Protein AF-0000000076225046 (afdb_homodimer)

InterPro domains:
  IPR000569 HECT domain [PF00632] (206-424)
  IPR035983 HECT, E3 ligase catalytic domain [SSF56204] (133-424)

Nearest PDB structures (foldseek):
  8jrn-assembly1_A  TM=5.772E-01  e=6.537E-12  Homo sapiens
  8r1g-assembly1_D  TM=5.216E-01  e=3.283E-12  Homo sapiens
  4be8-assembly1_A  TM=4.438E-01  e=8.549E-10  Homo sapiens
  8jrr-assembly1_C  TM=5.096E-01  e=3.306E-08  Homo sapiens
  6zsa-assembly1_7  TM=4.806E-01  e=1.725E-01  Homo sapiens

Foldseek 3Di:
DVVLLVLLVVADADDPPAAWAKEWEAEPPPGIDIGIHHQFQFCLNVLSNVLSVDPNSFFWFKAFQLRWTRALGHGDHHHYIYIGGHPGGRDNHDPDATFRGDRHDDPDLLVVLQVVLVVLLQVQLVQQAVVHEAEEEDALVPLQVRLLVVLVDPPPLRHHYFYAYDPFDDGDPLRSLLSLVSNLVVVQVQFAFAQATFHDPPDDLSSLLSVLSSQLSSCSNPLAHSLRHQLQQLLCLLPVDDDLVSLLVSLLRRDPPVLSVVLSCQLVVNDDDQVSLCVVLVVLPQRDGDHNVCSSVSSSSSSCRPRHVPRPSSSNSSNVNNDCSSNPHDSSSSVSSSVQQQDDLVQQLVQEDEPDDDPLSVVVNVLVSVLSVVDDSVLNQLVLCQQAVGSGDHPPHHQYEAEDADDDFDWHHDNVNRYIYTYRDDDDSVVVNVVVSVVSVPVVPSRDHDD/DVVLLVLLVVADADDPPAAWAKEWEAEPPPGIDIGIHHFFQFCLSVLSNVLSVDPNSFFWFKAFQLRWTRALGHGDHHHYIYIGGHPGGRDNPDPDAGARGDRHDDPDLLVVLAVVLVVLLQVQLVQQAVVHEAEEEDALVPLQVRLLVVLVDPPPLRHHYFYAYDPFADGDPLRSLLSLVSNLVVVQVQFAFAQATFHDPPDDLSSLLSVLSSQLSSCSNPLAHSLRHQLQQLLCLLPVDDDLVSLLVSLLRRDPPVLSVVLSCQLVVNDDDQVSLCVVLVVLPQRDGDHNVCSSVSSSSSSCRPRHVPRPSSSNSSNVNNDCSSNPHDSSSSVSSSVQQQDDLVQQLVQEDEPDDDPLSVVVNVLVSVLSVVDDSVLNQLVLCQQAVGSGDHPPHHQYEAEDADDDFDWHHDNVNRYIYTYRDDDDSVVVNVVVSVVSVPVVPSRDHDD

Sequence (902 aa):
MQARQLKADAILEPSLEEDHIVIKIRHPSVGTKSRLFFNNSRMADVYHWVGSMSMDPEFFQIVDYDCKVHFPDSIATSGVYNVKPIEEAMNLSESGEVGFGEFLPAGNKVVCSKEELESLRKTERERLIDNGTNFEFVSRENIYNDMLKLYRKRGITTKNVVIEFNDESGEGDGVSRDVFAAFFAELYTKMDGDNEKIPTIDMDETDLEVIGKVITHAYLLHGLYPFKIAHCAMKFELFGNLDDEDLVRSFLNYLPANERKTINDFADGKVDSVQSIINILSEARCFQKPTSENIFRLCREAANRLLIKQPFFAFKTMVESMGLFWKKLTPEMFDNCLLSTKPCAKTIIKTLDPNEHCALDGKITTHLHRFIESVSEDELALFVRFTTGTSSLVEGEKLKVNFVEATYFAPKSSTCFKILTLPRMVMSFMRFRQEFLSVLNNKLSWRLHDDMQARQLKADAILEPSLEEDHIVIKIRHPSVGTKSRLFFNNSRMADVYHWVGSMSMDPEFFQIVDYDCKVHFPDSIATSGVYNVKPIEEAMNLSESGEVGFGEFLPAGNKVVCSKEELESLRKTERERLIDNGTNFEFVSRENIYNDMLKLYRKRGITTKNVVIEFNDESGEGDGVSRDVFAAFFAELYTKMDGDNEKIPTIDMDETDLEVIGKVITHAYLLHGLYPFKIAHCAMKFELFGNLDDEDLVRSFLNYLPANERKTINDFADGKVDSVQSIINILSEARCFQKPTSENIFRLCREAANRLLIKQPFFAFKTMVESMGLFWKKLTPEMFDNCLLSTKPCAKTIIKTLDPNEHCALDGKITTHLHRFIESVSEDELALFVRFTTGTSSLVEGEKLKVNFVEATYFAPKSSTCFKILTLPRMVMSFMRFRQEFLSVLNNKLSWRLHDD

pLDDT: mean 81.64, std 16.55, range [25.3, 98.0]

Radius of gyration: 30.05 Å; Cα contacts (8 Å, |Δi|>4): 1515; chains: 2; bounding box: 68×93×84 Å

Organism: NCBI:txid252671

Structure (mmCIF, N/CA/C/O backbone):
data_AF-0000000076225046-model_v1
#
loop_
_entity.id
_entity.type
_entity.pdbx_description
1 polymer 'HECT domain-containing protein'
#
loop_
_atom_site.group_PDB
_atom_site.id
_atom_site.type_symbol
_atom_site.label_atom_id
_atom_site.label_alt_id
_atom_site.label_comp_id
_atom_site.label_asym_id
_atom_site.label_entity_id
_atom_site.label_seq_id
_atom_site.pdbx_PDB_ins_code
_atom_site.Cartn_x
_atom_site.Cartn_y
_atom_site.Cartn_z
_atom_site.occupancy
_atom_site.B_iso_or_equiv
_atom_site.auth_seq_id
_atom_site.auth_comp_id
_atom_site.auth_asym_id
_atom_site.auth_atom_id
_atom_site.pdbx_PDB_model_num
ATOM 1 N N . MET A 1 1 ? 15 -30.125 36.375 1 39.84 1 MET A N 1
ATOM 2 C CA . MET A 1 1 ? 15.148 -31.078 35.281 1 39.84 1 MET A CA 1
ATOM 3 C C . MET A 1 1 ? 14.453 -32.406 35.625 1 39.84 1 MET A C 1
ATOM 5 O O . MET A 1 1 ? 13.766 -32.969 34.781 1 39.84 1 MET A O 1
ATOM 9 N N . GLN A 1 2 ? 14.609 -32.656 36.844 1 47.62 2 GLN A N 1
ATOM 10 C CA . GLN A 1 2 ? 14.156 -33.969 37.25 1 47.62 2 GLN A CA 1
ATOM 11 C C . GLN A 1 2 ? 12.633 -34.062 37.281 1 47.62 2 GLN A C 1
ATOM 13 O O . GLN A 1 2 ? 12.062 -35.094 36.906 1 47.62 2 GLN A O 1
ATOM 18 N N . ALA A 1 3 ? 12.031 -32.938 37.656 1 47.69 3 ALA A N 1
ATOM 19 C CA . ALA A 1 3 ? 10.586 -33.031 37.812 1 47.69 3 ALA A CA 1
ATOM 20 C C . ALA A 1 3 ? 9.891 -33.188 36.469 1 47.69 3 ALA A C 1
ATOM 22 O O . ALA A 1 3 ? 8.938 -33.969 36.312 1 47.69 3 ALA A O 1
ATOM 23 N N . ARG A 1 4 ? 10.32 -32.562 35.5 1 54.62 4 ARG A N 1
ATOM 24 C CA . ARG A 1 4 ? 9.68 -32.719 34.188 1 54.62 4 ARG A CA 1
ATOM 25 C C . ARG A 1 4 ? 10.008 -34.062 33.562 1 54.62 4 ARG A C 1
ATOM 27 O O . ARG A 1 4 ? 9.18 -34.625 32.844 1 54.62 4 ARG A O 1
ATOM 34 N N . GLN A 1 5 ? 11.141 -34.469 33.875 1 53.38 5 GLN A N 1
ATOM 35 C CA . GLN A 1 5 ? 11.484 -35.812 33.375 1 53.38 5 GLN A CA 1
ATOM 36 C C . GLN A 1 5 ? 10.57 -36.875 34 1 53.38 5 GLN A C 1
ATOM 38 O O . GLN A 1 5 ? 10.133 -37.781 33.281 1 53.38 5 GLN A O 1
ATOM 43 N N . LEU A 1 6 ? 10.359 -36.812 35.281 1 52.31 6 LEU A N 1
ATOM 44 C CA . LEU A 1 6 ? 9.484 -37.781 35.938 1 52.31 6 LEU A CA 1
ATOM 45 C C . LEU A 1 6 ? 8.07 -37.688 35.375 1 52.31 6 LEU A C 1
ATOM 47 O O . LEU A 1 6 ? 7.426 -38.719 35.156 1 52.31 6 LEU A O 1
ATOM 51 N N . LYS A 1 7 ? 7.652 -36.531 35.062 1 59.12 7 LYS A N 1
ATOM 52 C CA . LYS A 1 7 ? 6.301 -36.375 34.562 1 59.12 7 LYS A CA 1
ATOM 53 C C . LYS A 1 7 ? 6.215 -36.812 33.094 1 59.12 7 LYS A C 1
ATOM 55 O O . LYS A 1 7 ? 5.195 -37.375 32.656 1 59.12 7 LYS A O 1
ATOM 60 N N . ALA A 1 8 ? 7.219 -36.531 32.406 1 57.78 8 ALA A N 1
ATOM 61 C CA . ALA A 1 8 ? 7.273 -37 31.031 1 57.78 8 ALA A CA 1
ATOM 62 C C . ALA A 1 8 ? 7.25 -38.531 30.969 1 57.78 8 ALA A C 1
ATOM 64 O O . ALA A 1 8 ? 6.609 -39.094 30.094 1 57.78 8 ALA A O 1
ATOM 65 N N . ASP A 1 9 ? 7.973 -39.125 31.875 1 57 9 ASP A N 1
ATOM 66 C CA . ASP A 1 9 ? 8.039 -40.562 31.922 1 57 9 ASP A CA 1
ATOM 67 C C . ASP A 1 9 ? 6.691 -41.156 32.344 1 57 9 ASP A C 1
ATOM 69 O O . ASP A 1 9 ? 6.387 -42.312 32 1 57 9 ASP A O 1
ATOM 73 N N . ALA A 1 10 ? 5.938 -40.406 33 1 57.56 10 ALA A N 1
ATOM 74 C CA . ALA A 1 10 ? 4.641 -40.875 33.469 1 57.56 10 ALA A CA 1
ATOM 75 C C . ALA A 1 10 ? 3.592 -40.812 32.375 1 57.56 10 ALA A C 1
ATOM 77 O O . ALA A 1 10 ? 2.496 -41.344 32.5 1 57.56 10 ALA A O 1
ATOM 78 N N . ILE A 1 11 ? 3.896 -40.125 31.328 1 60.47 11 ILE A N 1
ATOM 79 C CA . ILE A 1 11 ? 2.93 -40 30.25 1 60.47 11 ILE A CA 1
ATOM 80 C C . ILE A 1 11 ? 2.906 -41.312 29.422 1 60.47 11 ILE A C 1
ATOM 82 O O . ILE A 1 11 ? 3.914 -41.656 28.812 1 60.47 11 ILE A O 1
ATOM 86 N N . LEU A 1 12 ? 1.863 -42 29.547 1 62.5 12 LEU A N 1
ATOM 87 C CA . LEU A 1 12 ? 1.665 -43.25 28.812 1 62.5 12 LEU A CA 1
ATOM 88 C C . LEU A 1 12 ? 1.521 -42.969 27.312 1 62.5 12 LEU A C 1
ATOM 90 O O . LEU A 1 12 ? 0.855 -42 26.922 1 62.5 12 LEU A O 1
ATOM 94 N N . GLU A 1 13 ? 2.275 -43.688 26.484 1 70.75 13 GLU A N 1
ATOM 95 C CA . GLU A 1 13 ? 2.143 -43.625 25.031 1 70.75 13 GLU A CA 1
ATOM 96 C C . GLU A 1 13 ? 1.103 -44.625 24.531 1 70.75 13 GLU A C 1
ATOM 98 O O . GLU A 1 13 ? 1.114 -45.781 24.922 1 70.75 13 GLU A O 1
ATOM 103 N N . PRO A 1 14 ? 0.119 -44.062 23.75 1 69.75 14 PRO A N 1
ATOM 104 C CA . PRO A 1 14 ? -0.86 -45 23.219 1 69.75 14 PRO A CA 1
ATOM 105 C C . PRO A 1 14 ? -0.243 -46 22.234 1 69.75 14 PRO A C 1
ATOM 107 O O . PRO A 1 14 ? 0.786 -45.688 21.609 1 69.75 14 PRO A O 1
ATOM 110 N N . SER A 1 15 ? -0.897 -47.25 22.297 1 63.72 15 SER A N 1
ATOM 111 C CA . SER A 1 15 ? -0.539 -48.219 21.25 1 63.72 15 SER A CA 1
ATOM 112 C C . SER A 1 15 ? -1.011 -47.719 19.875 1 63.72 15 SER A C 1
ATOM 114 O O . SER A 1 15 ? -1.911 -46.906 19.781 1 63.72 15 SER A O 1
ATOM 116 N N . LEU A 1 16 ? -0.322 -48.125 18.766 1 65 16 LEU A N 1
ATOM 117 C CA . LEU A 1 16 ? -0.64 -47.75 17.406 1 65 16 LEU A CA 1
ATOM 118 C C . LEU A 1 16 ? -2.098 -48.062 17.078 1 65 16 LEU A C 1
ATOM 120 O O . LEU A 1 16 ? -2.688 -47.406 16.188 1 65 16 LEU A O 1
ATOM 124 N N . GLU A 1 17 ? -2.701 -48.969 17.781 1 67.44 17 GLU A N 1
ATOM 125 C CA . GLU A 1 17 ? -4.078 -49.406 17.562 1 67.44 17 GLU A CA 1
ATOM 126 C C . GLU A 1 17 ? -5.059 -48.531 18.328 1 67.44 17 GLU A C 1
ATOM 128 O O . GLU A 1 17 ? -6.258 -48.531 18.031 1 67.44 17 GLU A O 1
ATOM 133 N N . GLU A 1 18 ? -4.586 -47.75 19.266 1 67.06 18 GLU A N 1
ATOM 134 C CA . GLU A 1 18 ? -5.445 -46.906 20.078 1 67.06 18 GLU A CA 1
ATOM 135 C C . GLU A 1 18 ? -5.586 -45.531 19.453 1 67.06 18 GLU A C 1
ATOM 137 O O . GLU A 1 18 ? -4.703 -45.062 18.719 1 67.06 18 GLU A O 1
ATOM 142 N N . ASP A 1 19 ? -6.719 -44.812 19.781 1 74.38 19 ASP A N 1
ATOM 143 C CA . ASP A 1 19 ? -6.891 -43.438 19.328 1 74.38 19 ASP A CA 1
ATOM 144 C C . ASP A 1 19 ? -5.781 -42.562 19.859 1 74.38 19 ASP A C 1
ATOM 146 O O . ASP A 1 19 ? -5.602 -42.438 21.078 1 74.38 19 ASP A O 1
ATOM 150 N N . HIS A 1 20 ? -4.914 -42.094 18.938 1 76.44 20 HIS A N 1
ATOM 151 C CA . HIS A 1 20 ? -3.775 -41.281 19.359 1 76.44 20 HIS A CA 1
ATOM 152 C C . HIS A 1 20 ? -3.561 -40.094 18.438 1 76.44 20 HIS A C 1
ATOM 154 O O . HIS A 1 20 ? -4.133 -40.062 17.344 1 76.44 20 HIS A O 1
ATOM 160 N N . ILE A 1 21 ? -2.898 -39.156 19.047 1 79.12 21 ILE A N 1
ATOM 161 C CA . ILE A 1 21 ? -2.4 -38.031 18.266 1 79.12 21 ILE A CA 1
ATOM 162 C C . ILE A 1 21 ? -0.875 -38.062 18.203 1 79.12 21 ILE A C 1
ATOM 164 O O . ILE A 1 21 ? -0.229 -38.625 19.094 1 79.12 21 ILE A O 1
ATOM 168 N N . VAL A 1 22 ? -0.428 -37.531 17.078 1 79.94 22 VAL A N 1
ATOM 169 C CA . VAL A 1 22 ? 1.019 -37.469 16.906 1 79.94 22 VAL A CA 1
ATOM 170 C C . VAL A 1 22 ? 1.486 -36.031 17.016 1 79.94 22 VAL A C 1
ATOM 172 O O . VAL A 1 22 ? 1.029 -35.156 16.266 1 79.94 22 VAL A O 1
ATOM 175 N N . ILE A 1 23 ? 2.361 -35.812 18.016 1 80 23 ILE A N 1
ATOM 176 C CA . ILE A 1 23 ? 2.939 -34.5 18.203 1 80 23 ILE A CA 1
ATOM 177 C C . ILE A 1 23 ? 4.414 -34.5 17.797 1 80 23 ILE A C 1
ATOM 179 O O . ILE A 1 23 ? 5.18 -35.344 18.281 1 80 23 ILE A O 1
ATOM 183 N N . LYS A 1 24 ? 4.66 -33.656 16.906 1 78.88 24 LYS A N 1
ATOM 184 C CA . LYS A 1 24 ? 6.047 -33.438 16.516 1 78.88 24 LYS A CA 1
ATOM 185 C C . LYS A 1 24 ? 6.559 -32.094 17 1 78.88 24 LYS A C 1
ATOM 187 O O . LYS A 1 24 ? 5.891 -31.062 16.844 1 78.88 24 LYS A O 1
ATOM 192 N N . ILE A 1 25 ? 7.707 -32.156 17.656 1 77.94 25 ILE A N 1
ATOM 193 C CA . ILE A 1 25 ? 8.281 -30.953 18.219 1 77.94 25 ILE A CA 1
ATOM 194 C C . ILE A 1 25 ? 9.625 -30.656 17.547 1 77.94 25 ILE A C 1
ATOM 196 O O . ILE A 1 25 ? 10.477 -31.547 17.438 1 77.94 25 ILE A O 1
ATOM 200 N N . ARG A 1 26 ? 9.695 -29.453 17.188 1 75.25 26 ARG A N 1
ATOM 201 C CA . ARG A 1 26 ? 10.984 -28.922 16.734 1 75.25 26 ARG A CA 1
ATOM 202 C C . ARG A 1 26 ? 11.703 -28.203 17.875 1 75.25 26 ARG A C 1
ATOM 204 O O . ARG A 1 26 ? 11.312 -27.094 18.25 1 75.25 26 ARG A O 1
ATOM 211 N N . HIS A 1 27 ? 12.758 -28.859 18.328 1 68.75 27 HIS A N 1
ATOM 212 C CA . HIS A 1 27 ? 13.555 -28.344 19.438 1 68.75 27 HIS A CA 1
ATOM 213 C C . HIS A 1 27 ? 14.875 -27.766 18.938 1 68.75 27 HIS A C 1
ATOM 215 O O . HIS A 1 27 ? 15.57 -28.391 18.125 1 68.75 27 HIS A O 1
ATOM 221 N N . PRO A 1 28 ? 15.234 -26.641 19.484 1 66.5 28 PRO A N 1
ATOM 222 C CA . PRO A 1 28 ? 16.453 -25.984 19 1 66.5 28 PRO A CA 1
ATOM 223 C C . PRO A 1 28 ? 17.719 -26.828 19.266 1 66.5 28 PRO A C 1
ATOM 225 O O . PRO A 1 28 ? 18.656 -26.781 18.469 1 66.5 28 PRO A O 1
ATOM 228 N N . SER A 1 29 ? 17.797 -27.594 20.266 1 62.88 29 SER A N 1
ATOM 229 C CA . SER A 1 29 ? 19.016 -28.297 20.641 1 62.88 29 SER A CA 1
ATOM 230 C C . SER A 1 29 ? 18.922 -29.781 20.328 1 62.88 29 SER A C 1
ATOM 232 O O . SER A 1 29 ? 19.938 -30.438 20.078 1 62.88 29 SER A O 1
ATOM 234 N N . VAL A 1 30 ? 17.656 -30.359 20.328 1 64.31 30 VAL A N 1
ATOM 235 C CA . VAL A 1 30 ? 17.562 -31.812 20.281 1 64.31 30 VAL A CA 1
ATOM 236 C C . VAL A 1 30 ? 17.031 -32.25 18.906 1 64.31 30 VAL A C 1
ATOM 238 O O . VAL A 1 30 ? 17.047 -33.438 18.578 1 64.31 30 VAL A O 1
ATOM 241 N N . GLY A 1 31 ? 16.672 -31.266 18.047 1 62.38 31 GLY A N 1
ATOM 242 C CA . GLY A 1 31 ? 16.109 -31.609 16.75 1 62.38 31 GLY A CA 1
ATOM 243 C C . GLY A 1 31 ? 14.633 -31.938 16.797 1 62.38 31 GLY A C 1
ATOM 244 O O . GLY A 1 31 ? 13.961 -31.594 17.781 1 62.38 31 GLY A O 1
ATOM 245 N N . THR A 1 32 ? 14.125 -32.5 15.703 1 70.38 32 THR A N 1
ATOM 246 C CA . THR A 1 32 ? 12.703 -32.844 15.664 1 70.38 32 THR A CA 1
ATOM 247 C C . THR A 1 32 ? 12.461 -34.188 16.328 1 70.38 32 THR A C 1
ATOM 249 O O . THR A 1 32 ? 13.094 -35.188 15.961 1 70.38 32 THR A O 1
ATOM 252 N N . LYS A 1 33 ? 11.602 -34.188 17.266 1 75.5 33 LYS A N 1
ATOM 253 C CA . LYS A 1 33 ? 11.188 -35.406 17.953 1 75.5 33 LYS A CA 1
ATOM 254 C C . LYS A 1 33 ? 9.68 -35.594 17.859 1 75.5 33 LYS A C 1
ATOM 256 O O . LYS A 1 33 ? 8.914 -34.625 17.812 1 75.5 33 LYS A O 1
ATOM 261 N N . SER A 1 34 ? 9.352 -36.844 17.594 1 78.5 34 SER A N 1
ATOM 262 C CA . SER A 1 34 ? 7.93 -37.188 17.578 1 78.5 34 SER A CA 1
ATOM 263 C C . SER A 1 34 ? 7.57 -38.156 18.688 1 78.5 34 SER A C 1
ATOM 265 O O . SER A 1 34 ? 8.383 -38.969 19.078 1 78.5 34 SER A O 1
ATOM 267 N N . ARG A 1 35 ? 6.355 -37.875 19.172 1 81.19 35 ARG A N 1
ATOM 268 C CA . ARG A 1 35 ? 5.816 -38.719 20.219 1 81.19 35 ARG A CA 1
ATOM 269 C C . ARG A 1 35 ? 4.305 -38.875 20.078 1 81.19 35 ARG A C 1
ATOM 271 O O . ARG A 1 35 ? 3.621 -37.969 19.625 1 81.19 35 ARG A O 1
ATOM 278 N N . LEU A 1 36 ? 3.873 -40.062 20.344 1 78.44 36 LEU A N 1
ATOM 279 C CA . LEU A 1 36 ? 2.438 -40.344 20.344 1 78.44 36 LEU A CA 1
ATOM 280 C C . LEU A 1 36 ? 1.822 -39.938 21.688 1 78.44 36 LEU A C 1
ATOM 282 O O . LEU A 1 36 ? 2.432 -40.125 22.734 1 78.44 36 LEU A O 1
ATOM 286 N N . PHE A 1 37 ? 0.669 -39.281 21.578 1 80.44 37 PHE A N 1
ATOM 287 C CA . PHE A 1 37 ? -0.139 -38.969 22.75 1 80.44 37 PHE A CA 1
ATOM 288 C C . PHE A 1 37 ? -1.563 -39.469 22.578 1 80.44 37 PHE A C 1
ATOM 290 O O . PHE A 1 37 ? -2.027 -39.688 21.453 1 80.44 37 PHE A O 1
ATOM 297 N N . PHE A 1 38 ? -2.23 -39.844 23.734 1 72.81 38 PHE A N 1
ATOM 298 C CA . PHE A 1 38 ? -3.633 -40.25 23.672 1 72.81 38 PHE A CA 1
ATOM 299 C C . PHE A 1 38 ? -4.492 -39.125 23.109 1 72.81 38 PHE A C 1
ATOM 301 O O . PHE A 1 38 ? -4.176 -37.938 23.297 1 72.81 38 PHE A O 1
ATOM 308 N N . ASN A 1 39 ? -5.566 -39.625 22.578 1 73.31 39 ASN A N 1
ATOM 309 C CA . ASN A 1 39 ? -6.59 -38.688 22.156 1 73.31 39 ASN A CA 1
ATOM 310 C C . ASN A 1 39 ? -7.145 -37.906 23.344 1 73.31 39 ASN A C 1
ATOM 312 O O . ASN A 1 39 ? -7.305 -38.438 24.422 1 73.31 39 ASN A O 1
ATOM 316 N N . ASN A 1 40 ? -6.977 -36.469 23.438 1 70.19 40 ASN A N 1
ATOM 317 C CA . ASN A 1 40 ? -7.469 -35.531 24.469 1 70.19 40 ASN A CA 1
ATOM 318 C C . ASN A 1 40 ? -6.383 -35.188 25.469 1 70.19 40 ASN A C 1
ATOM 320 O O . ASN A 1 40 ? -6.68 -34.75 26.578 1 70.19 40 ASN A O 1
ATOM 324 N N . SER A 1 41 ? -5.215 -35.625 25.125 1 75.25 41 SER A N 1
ATOM 325 C CA . SER A 1 41 ? -4.125 -35.188 26 1 75.25 41 SER A CA 1
ATOM 326 C C . SER A 1 41 ? -4.023 -33.656 26.047 1 75.25 41 SER A C 1
ATOM 328 O O . SER A 1 41 ? -4.375 -33 25.078 1 75.25 41 SER A O 1
ATOM 330 N N . ARG A 1 42 ? -3.656 -33.312 27.109 1 75.56 42 ARG A N 1
ATOM 331 C CA . ARG A 1 42 ? -3.455 -31.875 27.266 1 75.56 42 ARG A CA 1
ATOM 332 C C . ARG A 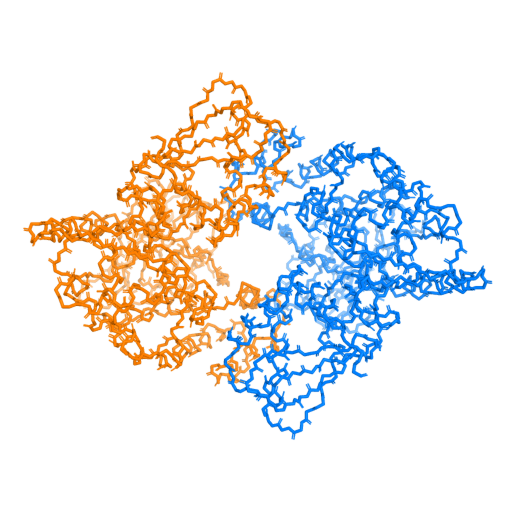1 42 ? -2.059 -31.469 26.797 1 75.56 42 ARG A C 1
ATOM 334 O O . ARG A 1 42 ? -1.133 -32.281 26.812 1 75.56 42 ARG A O 1
ATOM 341 N N . MET A 1 43 ? -1.914 -30.203 26.5 1 77 43 MET A N 1
ATOM 342 C CA . MET A 1 43 ? -0.614 -29.688 26.094 1 77 43 MET A CA 1
ATOM 343 C C . MET A 1 43 ? 0.357 -29.672 27.281 1 77 43 MET A C 1
ATOM 345 O O . MET A 1 43 ? 1.574 -29.688 27.078 1 77 43 MET A O 1
ATOM 349 N N . ALA A 1 44 ? -0.192 -29.734 28.359 1 75.06 44 ALA A N 1
ATOM 350 C CA . ALA A 1 44 ? 0.668 -29.875 29.547 1 75.06 44 ALA A CA 1
ATOM 351 C C . ALA A 1 44 ? 1.547 -31.109 29.438 1 75.06 44 ALA A C 1
ATOM 353 O O . ALA A 1 44 ? 2.725 -31.078 29.797 1 75.06 44 ALA A O 1
ATOM 354 N N . ASP A 1 45 ? 1.013 -32.188 28.906 1 73.69 45 ASP A N 1
ATOM 355 C CA . ASP A 1 45 ? 1.781 -33.406 28.734 1 73.69 45 ASP A CA 1
ATOM 356 C C . ASP A 1 45 ? 2.889 -33.219 27.703 1 73.69 45 ASP A C 1
ATOM 358 O O . ASP A 1 45 ? 3.994 -33.75 27.875 1 73.69 45 ASP A O 1
ATOM 362 N N . VAL A 1 46 ? 2.586 -32.375 26.75 1 80.44 46 VAL A N 1
ATOM 363 C CA . VAL A 1 46 ? 3.574 -32.094 25.719 1 80.44 46 VAL A CA 1
ATOM 364 C C . VAL A 1 46 ? 4.684 -31.219 26.266 1 80.44 46 VAL A C 1
ATOM 366 O O . VAL A 1 46 ? 5.867 -31.453 26.016 1 80.44 46 VAL A O 1
ATOM 369 N N . TYR A 1 47 ? 4.301 -30.344 27 1 78.31 47 TYR A N 1
ATOM 370 C CA . TYR A 1 47 ? 5.293 -29.5 27.656 1 78.31 47 TYR A CA 1
ATOM 371 C C . TYR A 1 47 ? 6.215 -30.328 28.547 1 78.31 47 TYR A C 1
ATOM 373 O O . TYR A 1 47 ? 7.43 -30.109 28.578 1 78.31 47 TYR A O 1
ATOM 381 N N . HIS A 1 48 ? 5.613 -31.266 29.25 1 73.44 48 HIS A N 1
ATOM 382 C CA . HIS A 1 48 ? 6.426 -32.125 30.109 1 73.44 48 HIS A CA 1
ATOM 383 C C . HIS A 1 48 ? 7.391 -32.969 29.281 1 73.44 48 HIS A C 1
ATOM 385 O O . HIS A 1 48 ? 8.562 -33.125 29.641 1 73.44 48 HIS A O 1
ATOM 391 N N . TRP A 1 49 ? 6.855 -33.344 28.125 1 77.56 49 TRP A N 1
ATOM 392 C CA . TRP A 1 49 ? 7.695 -34.156 27.219 1 77.56 49 TRP A CA 1
ATOM 393 C C . TRP A 1 49 ? 8.844 -33.312 26.672 1 77.56 49 TRP A C 1
ATOM 395 O O . TRP A 1 49 ? 10.008 -33.688 26.75 1 77.56 49 TRP A O 1
ATOM 405 N N . VAL A 1 50 ? 8.523 -32.188 26.297 1 79.81 50 VAL A N 1
ATOM 406 C CA . VAL A 1 50 ? 9.531 -31.312 25.703 1 79.81 50 VAL A CA 1
ATOM 407 C C . VAL A 1 50 ? 10.508 -30.828 26.766 1 79.81 50 VAL A C 1
ATOM 409 O O . VAL A 1 50 ? 11.719 -30.781 26.547 1 79.81 50 VAL A O 1
ATOM 412 N N . GLY A 1 51 ? 9.977 -30.531 27.766 1 74.94 51 GLY A N 1
ATOM 413 C CA . GLY A 1 51 ? 10.82 -30.109 28.875 1 74.94 51 GLY A CA 1
ATOM 414 C C . GLY A 1 51 ? 11.805 -31.188 29.312 1 74.94 51 GLY A C 1
ATOM 415 O O . GLY A 1 51 ? 12.914 -30.859 29.75 1 74.94 51 GLY A O 1
ATOM 416 N N . SER A 1 52 ? 11.406 -32.375 29.219 1 71.69 52 SER A N 1
ATOM 417 C CA . SER A 1 52 ? 12.266 -33.469 29.641 1 71.69 52 SER A CA 1
ATOM 418 C C . SER A 1 52 ? 13.477 -33.625 28.719 1 71.69 52 SER A C 1
ATOM 420 O O . SER A 1 52 ? 14.492 -34.219 29.094 1 71.69 52 SER A O 1
ATOM 422 N N . MET A 1 53 ? 13.305 -33 27.5 1 68.31 53 MET A N 1
ATOM 423 C CA . MET A 1 53 ? 14.391 -33.094 26.531 1 68.31 53 MET A CA 1
ATOM 424 C C . MET A 1 53 ? 15.227 -31.812 26.5 1 68.31 53 MET A C 1
ATOM 426 O O . MET A 1 53 ? 16.266 -31.766 25.828 1 68.31 53 MET A O 1
ATOM 430 N N . SER A 1 54 ? 14.742 -30.812 27.109 1 66.19 54 SER A N 1
ATOM 431 C CA . SER A 1 54 ? 15.352 -29.484 27.031 1 66.19 54 SER A CA 1
ATOM 432 C C . SER A 1 54 ? 16.312 -29.234 28.188 1 66.19 54 SER A C 1
ATOM 434 O O . SER A 1 54 ? 16.125 -29.766 29.281 1 66.19 54 SER A O 1
ATOM 436 N N . MET A 1 55 ? 17.391 -28.562 27.922 1 65.5 55 MET A N 1
ATOM 437 C CA . MET A 1 55 ? 18.344 -28.172 28.953 1 65.5 55 MET A CA 1
ATOM 438 C C . MET A 1 55 ? 17.703 -27.203 29.938 1 65.5 55 MET A C 1
ATOM 440 O O . MET A 1 55 ? 18.062 -27.172 31.125 1 65.5 55 MET A O 1
ATOM 444 N N . ASP A 1 56 ? 16.797 -26.422 29.562 1 63.69 56 ASP A N 1
ATOM 445 C CA . ASP A 1 56 ? 16 -25.516 30.391 1 63.69 56 ASP A CA 1
ATOM 446 C C . ASP A 1 56 ? 14.523 -25.922 30.375 1 63.69 56 ASP A C 1
ATOM 448 O O . ASP A 1 56 ? 13.734 -25.359 29.625 1 63.69 56 ASP A O 1
ATOM 452 N N . PRO A 1 57 ? 14.148 -26.859 31.188 1 64.88 57 PRO A N 1
ATOM 453 C CA . PRO A 1 57 ? 12.883 -27.594 31.078 1 64.88 57 PRO A CA 1
ATOM 454 C C . PRO A 1 57 ? 11.664 -26.688 31.281 1 64.88 57 PRO A C 1
ATOM 456 O O . PRO A 1 57 ? 10.555 -27.047 30.891 1 64.88 57 PRO A O 1
ATOM 459 N N . GLU A 1 58 ? 11.852 -25.609 31.922 1 66 58 GLU A N 1
ATOM 460 C CA . GLU A 1 58 ? 10.688 -24.797 32.281 1 66 58 GLU A CA 1
ATOM 461 C C . GLU A 1 58 ? 10.648 -23.516 31.453 1 66 58 GLU A C 1
ATOM 463 O O . GLU A 1 58 ? 9.633 -22.812 31.438 1 66 58 GLU A O 1
ATOM 468 N N . PHE A 1 59 ? 11.555 -23.25 30.781 1 66.12 59 PHE A N 1
ATOM 469 C CA . PHE A 1 59 ? 11.688 -21.938 30.172 1 66.12 59 PHE A CA 1
ATOM 470 C C . PHE A 1 59 ? 11.523 -22.016 28.656 1 66.12 59 PHE A C 1
ATOM 472 O O . PHE A 1 59 ? 12.422 -21.641 27.906 1 66.12 59 PHE A O 1
ATOM 479 N N . PHE A 1 60 ? 10.406 -22.594 28.312 1 72.94 60 PHE A N 1
ATOM 480 C CA . PHE A 1 60 ? 10.07 -22.672 26.891 1 72.94 60 PHE A CA 1
ATOM 481 C C . PHE A 1 60 ? 8.562 -22.625 26.688 1 72.94 60 PHE A C 1
ATOM 483 O O . PHE A 1 60 ? 7.797 -22.828 27.625 1 72.94 60 PHE A O 1
ATOM 490 N N . GLN A 1 61 ? 8.148 -22.219 25.562 1 72.62 61 GLN A N 1
ATOM 491 C CA . GLN A 1 61 ? 6.758 -22.328 25.141 1 72.62 61 GLN A CA 1
ATOM 492 C C . GLN A 1 61 ? 6.645 -23.125 23.844 1 72.62 61 GLN A C 1
ATOM 494 O O . GLN A 1 61 ? 7.617 -23.25 23.094 1 72.62 61 GLN A O 1
ATOM 499 N N . ILE A 1 62 ? 5.586 -23.828 23.844 1 72.88 62 ILE A N 1
ATOM 500 C CA . ILE A 1 62 ? 5.309 -24.625 22.656 1 72.88 62 ILE A CA 1
ATOM 501 C C . ILE A 1 62 ? 4.383 -23.844 21.719 1 72.88 62 ILE A C 1
ATOM 503 O O . ILE A 1 62 ? 3.311 -23.391 22.125 1 72.88 62 ILE A O 1
ATOM 507 N N . VAL A 1 63 ? 4.855 -23.641 20.672 1 72.44 63 VAL A N 1
ATOM 508 C CA . VAL A 1 63 ? 4.09 -22.859 19.719 1 72.44 63 VAL A CA 1
ATOM 509 C C . VAL A 1 63 ? 3.875 -23.672 18.438 1 72.44 63 VAL A C 1
ATOM 511 O O . VAL A 1 63 ? 4.66 -24.578 18.125 1 72.44 63 VAL A O 1
ATOM 514 N N . ASP A 1 64 ? 2.783 -23.531 17.922 1 64.25 64 ASP A N 1
ATOM 515 C CA . ASP A 1 64 ? 2.574 -24.234 16.672 1 64.25 64 ASP A CA 1
ATOM 516 C C . ASP A 1 64 ? 3.152 -23.453 15.492 1 64.25 64 ASP A C 1
ATOM 518 O O . ASP A 1 64 ? 3.824 -22.438 15.695 1 64.25 64 ASP A O 1
ATOM 522 N N . TYR A 1 65 ? 2.938 -23.922 14.32 1 53.81 65 TYR A N 1
ATOM 523 C CA . TYR A 1 65 ? 3.518 -23.359 13.102 1 53.81 65 TYR A CA 1
ATOM 524 C C . TYR A 1 65 ? 3.131 -21.906 12.938 1 53.81 65 TYR A C 1
ATOM 526 O O . TYR A 1 65 ? 3.9 -21.109 12.383 1 53.81 65 TYR A O 1
ATOM 534 N N . ASP A 1 66 ? 2.078 -21.516 13.523 1 49.22 66 ASP A N 1
ATOM 535 C CA . ASP A 1 66 ? 1.525 -20.156 13.43 1 49.22 66 ASP A CA 1
ATOM 536 C C . ASP A 1 66 ? 1.986 -19.297 14.602 1 49.22 66 ASP A C 1
ATOM 538 O O . ASP A 1 66 ? 1.396 -18.25 14.883 1 49.22 66 ASP A O 1
ATOM 542 N N . CYS A 1 67 ? 2.936 -19.828 15.336 1 53.41 67 CYS A N 1
ATOM 543 C CA . CYS A 1 67 ? 3.543 -19.234 16.516 1 53.41 67 CYS A CA 1
ATOM 544 C C . CYS A 1 67 ? 2.5 -19.016 17.609 1 53.41 67 CYS A C 1
ATOM 546 O O . CYS A 1 67 ? 2.652 -18.125 18.453 1 53.41 67 CYS A O 1
ATOM 548 N N . LYS A 1 68 ? 1.398 -19.609 17.344 1 62.91 68 LYS A N 1
ATOM 549 C CA . LYS A 1 68 ? 0.476 -19.656 18.469 1 62.91 68 LYS A CA 1
ATOM 550 C C . LYS A 1 68 ? 1.061 -20.453 19.641 1 62.91 68 LYS A C 1
ATOM 552 O O . LYS A 1 68 ? 1.523 -21.578 19.453 1 62.91 68 LYS A O 1
ATOM 557 N N . VAL A 1 69 ? 0.93 -19.812 20.781 1 64.38 69 VAL A N 1
ATOM 558 C CA . VAL A 1 69 ? 1.386 -20.516 21.984 1 64.38 69 VAL A CA 1
ATOM 559 C C . VAL A 1 69 ? 0.334 -21.531 22.422 1 64.38 69 VAL A C 1
ATOM 561 O O . VAL A 1 69 ? -0.851 -21.203 22.516 1 64.38 69 VAL A O 1
ATOM 564 N N . HIS A 1 70 ? 0.72 -22.734 22.438 1 71.06 70 HIS A N 1
ATOM 565 C CA . HIS A 1 70 ? -0.129 -23.766 23.031 1 71.06 70 HIS A CA 1
ATOM 566 C C . HIS A 1 70 ? 0.091 -23.859 24.531 1 71.06 70 HIS A C 1
ATOM 568 O O . HIS A 1 70 ? 1.148 -24.312 24.984 1 71.06 70 HIS A O 1
ATOM 574 N N . PHE A 1 71 ? -1.014 -23.5 25.141 1 69.12 71 PHE A N 1
ATOM 575 C CA . PHE A 1 71 ? -0.907 -23.484 26.594 1 69.12 71 PHE A CA 1
ATOM 576 C C . PHE A 1 71 ? -1.127 -24.891 27.156 1 69.12 71 PHE A C 1
ATOM 578 O O . PHE A 1 71 ? -1.837 -25.703 26.562 1 69.12 71 PHE A O 1
ATOM 585 N N . PRO A 1 72 ? -0.599 -25.078 28.281 1 69.81 72 PRO A N 1
ATOM 586 C CA . PRO A 1 72 ? -0.613 -26.406 28.891 1 69.81 72 PRO A CA 1
ATOM 587 C C . PRO A 1 72 ? -2.023 -26.969 29.062 1 69.81 72 PRO A C 1
ATOM 589 O O . PRO A 1 72 ? -2.225 -28.188 28.984 1 69.81 72 PRO A O 1
ATOM 592 N N . ASP A 1 73 ? -3.084 -26.094 29.141 1 66.44 73 ASP A N 1
ATOM 593 C CA . ASP A 1 73 ? -4.426 -26.578 29.438 1 66.44 73 ASP A CA 1
ATOM 594 C C . ASP A 1 73 ? -5.188 -26.891 28.156 1 66.44 73 ASP A C 1
ATOM 596 O O . ASP A 1 73 ? -6.277 -27.469 28.188 1 66.44 73 ASP A O 1
ATOM 600 N N . SER A 1 74 ? -4.617 -26.547 27.094 1 70 74 SER A N 1
ATOM 601 C CA . SER A 1 74 ? -5.281 -26.828 25.828 1 70 74 SER A CA 1
ATOM 602 C C . SER A 1 74 ? -5.121 -28.297 25.438 1 70 74 SER A C 1
ATOM 604 O O . SER A 1 74 ? -4.223 -28.984 25.938 1 70 74 SER A O 1
ATOM 606 N N . ILE A 1 75 ? -6.141 -28.734 24.688 1 73.5 75 ILE A N 1
ATOM 607 C CA . ILE A 1 75 ? -6.062 -30.109 24.203 1 73.5 75 ILE A CA 1
ATOM 608 C C . ILE A 1 75 ? -4.996 -30.203 23.125 1 73.5 75 ILE A C 1
ATOM 610 O O . ILE A 1 75 ? -4.926 -29.359 22.219 1 73.5 75 ILE A O 1
ATOM 614 N N . ALA A 1 76 ? -4.168 -31.141 23.312 1 75.62 76 ALA A N 1
ATOM 615 C CA . ALA A 1 76 ? -3.117 -31.391 22.328 1 75.62 76 ALA A CA 1
ATOM 616 C C . ALA A 1 76 ? -3.689 -31.984 21.047 1 75.62 76 ALA A C 1
ATOM 618 O O . ALA A 1 76 ? -4.586 -32.844 21.094 1 75.62 76 ALA A O 1
ATOM 619 N N . THR A 1 77 ? -3.367 -31.453 19.969 1 77.25 77 THR A N 1
ATOM 620 C CA . THR A 1 77 ? -3.773 -31.984 18.672 1 77.25 77 THR A CA 1
ATOM 621 C C . THR A 1 77 ? -2.557 -32.375 17.859 1 77.25 77 THR A C 1
ATOM 623 O O . THR A 1 77 ? -1.465 -31.844 18.047 1 77.25 77 THR A O 1
ATOM 626 N N . SER A 1 78 ? -2.906 -33.312 16.969 1 75.94 78 SER A N 1
ATOM 627 C CA . SER A 1 78 ? -1.813 -33.781 16.109 1 75.94 78 SER A CA 1
ATOM 628 C C . SER A 1 78 ? -1.269 -32.625 15.258 1 75.94 78 SER A C 1
ATOM 630 O O . SER A 1 78 ? -2.035 -31.844 14.727 1 75.94 78 SER A O 1
ATOM 632 N N . GLY A 1 79 ? 0.13 -32.469 15.453 1 73.88 79 GLY A N 1
ATOM 633 C CA . GLY A 1 79 ? 0.761 -31.453 14.656 1 73.88 79 GLY A CA 1
ATOM 634 C C . GLY A 1 79 ? 2.229 -31.25 14.984 1 73.88 79 GLY A C 1
ATOM 635 O O . GLY A 1 79 ? 2.801 -32 15.773 1 73.88 79 GLY A O 1
ATOM 636 N N . VAL A 1 80 ? 2.787 -30.406 14.289 1 73.5 80 VAL A N 1
ATOM 637 C CA . VAL A 1 80 ? 4.18 -30.031 14.531 1 73.5 80 VAL A CA 1
ATOM 638 C C . VAL A 1 80 ? 4.246 -28.734 15.312 1 73.5 80 VAL A C 1
ATOM 640 O O . VAL A 1 80 ? 3.633 -27.734 14.922 1 73.5 80 VAL A O 1
ATOM 643 N N . TYR A 1 81 ? 4.945 -28.828 16.438 1 74.62 81 TYR A N 1
ATOM 644 C CA . TYR A 1 81 ? 5.102 -27.672 17.328 1 74.62 81 TYR A CA 1
ATOM 645 C C . TYR A 1 81 ? 6.566 -27.281 17.453 1 74.62 81 TYR A C 1
ATOM 647 O O . TYR A 1 81 ? 7.461 -28.125 17.297 1 74.62 81 TYR A O 1
ATOM 655 N N . ASN A 1 82 ? 6.754 -26.016 17.672 1 72.81 82 ASN A N 1
ATOM 656 C CA . ASN A 1 82 ? 8.094 -25.484 17.906 1 72.81 82 ASN A CA 1
ATOM 657 C C . ASN A 1 82 ? 8.289 -25.062 19.359 1 72.81 82 ASN A C 1
ATOM 659 O O . ASN A 1 82 ? 7.355 -24.562 19.984 1 72.81 82 ASN A O 1
ATOM 663 N N . VAL A 1 83 ? 9.555 -25.344 19.781 1 74 83 VAL A N 1
ATOM 664 C CA . VAL A 1 83 ? 9.93 -24.938 21.141 1 74 83 VAL A CA 1
ATOM 665 C C . VAL A 1 83 ? 10.648 -23.594 21.094 1 74 83 VAL A C 1
ATOM 667 O O . VAL A 1 83 ? 11.656 -23.453 20.391 1 74 83 VAL A O 1
ATOM 670 N N . LYS A 1 84 ? 10.055 -22.672 21.734 1 71.69 84 LYS A N 1
ATOM 671 C CA . LYS A 1 84 ? 10.641 -21.344 21.812 1 71.69 84 LYS A CA 1
ATOM 672 C C . LYS A 1 84 ? 11.086 -21.016 23.234 1 71.69 84 LYS A C 1
ATOM 674 O O . LYS A 1 84 ? 10.281 -21.062 24.172 1 71.69 84 LYS A O 1
ATOM 679 N N . PRO A 1 85 ? 12.438 -20.703 23.391 1 67.44 85 PRO A N 1
ATOM 680 C CA . PRO A 1 85 ? 12.898 -20.328 24.734 1 67.44 85 PRO A CA 1
ATOM 681 C C . PRO A 1 85 ? 12.281 -19.016 25.219 1 67.44 85 PRO A C 1
ATOM 683 O O . PRO A 1 85 ? 12.086 -18.094 24.422 1 67.44 85 PRO A O 1
ATOM 686 N N . ILE A 1 86 ? 11.711 -19.141 26.422 1 66.25 86 ILE A N 1
ATOM 687 C CA . ILE A 1 86 ? 11.188 -17.938 27.062 1 66.25 86 ILE A CA 1
ATOM 688 C C . ILE A 1 86 ? 11.945 -17.656 28.344 1 66.25 86 ILE A C 1
ATOM 690 O O . ILE A 1 86 ? 12.586 -18.562 28.906 1 66.25 86 ILE A O 1
ATOM 694 N N . GLU A 1 87 ? 12.023 -16.484 28.719 1 55.59 87 GLU A N 1
ATOM 695 C CA . GLU A 1 87 ? 12.773 -16.125 29.922 1 55.59 87 GLU A CA 1
ATOM 696 C C . GLU A 1 87 ? 11.992 -16.484 31.188 1 55.59 87 GLU A C 1
ATOM 698 O O . GLU A 1 87 ? 12.578 -16.75 32.219 1 55.59 87 GLU A O 1
ATOM 703 N N . GLU A 1 88 ? 10.523 -16.531 31.062 1 54.06 88 GLU A N 1
ATOM 704 C CA . GLU A 1 88 ? 9.711 -16.922 32.219 1 54.06 88 GLU A CA 1
ATOM 705 C C . GLU A 1 88 ? 9.086 -18.297 32 1 54.06 88 GLU A C 1
ATOM 707 O O . GLU A 1 88 ? 8.695 -18.641 30.891 1 54.06 88 GLU A O 1
ATOM 712 N N . ALA A 1 89 ? 8.977 -19.125 33.031 1 51.91 89 ALA A N 1
ATOM 713 C CA . ALA A 1 89 ? 8.445 -20.484 33 1 51.91 89 ALA A CA 1
ATOM 714 C C . ALA A 1 89 ? 6.984 -20.5 32.594 1 51.91 89 ALA A C 1
ATOM 716 O O . ALA A 1 89 ? 6.191 -19.672 33.031 1 51.91 89 ALA A O 1
ATOM 717 N N . MET A 1 90 ? 6.598 -21.109 31.328 1 49.34 90 MET A N 1
ATOM 718 C CA . MET A 1 90 ? 5.203 -21.312 30.938 1 49.34 90 MET A CA 1
ATOM 719 C C . MET A 1 90 ? 4.41 -21.969 32.062 1 49.34 90 MET A C 1
ATOM 721 O O . MET A 1 90 ? 4.816 -23 32.594 1 49.34 90 MET A O 1
ATOM 725 N N . ASN A 1 91 ? 3.387 -21.281 32.5 1 44.81 91 ASN A N 1
ATOM 726 C CA . ASN A 1 91 ? 2.514 -21.906 33.5 1 44.81 91 ASN A CA 1
ATOM 727 C C . ASN A 1 91 ? 1.589 -22.938 32.844 1 44.81 91 ASN A C 1
ATOM 729 O O . ASN A 1 91 ? 0.824 -22.609 31.938 1 44.81 91 ASN A O 1
ATOM 733 N N . LEU A 1 92 ? 1.845 -24.25 32.812 1 43.75 92 LEU A N 1
ATOM 734 C CA . LEU A 1 92 ? 1.093 -25.359 32.219 1 43.75 92 LEU A CA 1
ATOM 735 C C . LEU A 1 92 ? -0.368 -25.312 32.656 1 43.75 92 LEU A C 1
ATOM 737 O O . LEU A 1 92 ? -1.191 -26.078 32.188 1 43.75 92 LEU A O 1
ATOM 741 N N . SER A 1 93 ? -0.86 -24.656 33.469 1 34.44 93 SER A N 1
ATOM 742 C CA . SER A 1 93 ? -2.262 -24.672 33.875 1 34.44 93 SER A CA 1
ATOM 743 C C . SER A 1 93 ? -3.074 -23.656 33.094 1 34.44 93 SER A C 1
ATOM 745 O O . SER A 1 93 ? -4.305 -23.672 33.125 1 34.44 93 SER A O 1
ATOM 747 N N . GLU A 1 94 ? -2.59 -22.406 32.625 1 30.3 94 GLU A N 1
ATOM 748 C CA . GLU A 1 94 ? -3.508 -21.312 32.344 1 30.3 94 GLU A CA 1
ATOM 749 C C . GLU A 1 94 ? -3.814 -21.234 30.844 1 30.3 94 GLU A C 1
ATOM 751 O O . GLU A 1 94 ? -2.945 -21.516 30.016 1 30.3 94 GLU A O 1
ATOM 756 N N . SER A 1 95 ? -5.105 -21.25 30.25 1 28.52 95 SER A N 1
ATOM 757 C CA . SER A 1 95 ? -5.848 -21.219 29 1 28.52 95 SER A CA 1
ATOM 758 C C . SER A 1 95 ? -5.496 -19.969 28.188 1 28.52 95 SER A C 1
ATOM 760 O O . SER A 1 95 ? -5.871 -18.859 28.547 1 28.52 95 SER A O 1
ATOM 762 N N . GLY A 1 96 ? -4.355 -19.734 27.812 1 26.3 96 GLY A N 1
ATOM 763 C CA . GLY A 1 96 ? -4.07 -18.453 27.188 1 26.3 96 GLY A CA 1
ATOM 764 C C . GLY A 1 96 ? -4.637 -18.344 25.781 1 26.3 96 GLY A C 1
ATOM 765 O O . GLY A 1 96 ? -4.809 -19.359 25.094 1 26.3 96 GLY A O 1
ATOM 766 N N . GLU A 1 97 ? -5.383 -17.312 25.344 1 25.77 97 GLU A N 1
ATOM 767 C CA . GLU A 1 97 ? -6.102 -16.891 24.141 1 25.77 97 GLU A CA 1
ATOM 768 C C . GLU A 1 97 ? -5.156 -16.75 22.953 1 25.77 97 GLU A C 1
ATOM 770 O O . GLU A 1 97 ? -4.043 -16.234 23.094 1 25.77 97 GLU A O 1
ATOM 775 N N . VAL A 1 98 ? -5.246 -17.562 21.891 1 26.94 98 VAL A N 1
ATOM 776 C CA . VAL A 1 98 ? -4.531 -17.828 20.641 1 26.94 98 VAL A CA 1
ATOM 777 C C . VAL A 1 98 ? -4.613 -16.594 19.734 1 26.94 98 VAL A C 1
ATOM 779 O O . VAL A 1 98 ? -5.703 -16.172 19.344 1 26.94 98 VAL A O 1
ATOM 782 N N . GLY A 1 99 ? -3.73 -15.688 19.75 1 26.19 99 GLY A N 1
ATOM 783 C CA . GLY A 1 99 ? -3.68 -14.688 18.688 1 26.19 99 GLY A CA 1
ATOM 784 C C . GLY A 1 99 ? -3.301 -15.266 17.344 1 26.19 99 GLY A C 1
ATOM 785 O O . GLY A 1 99 ? -2.756 -16.359 17.25 1 26.19 99 GLY A O 1
ATOM 786 N N . PHE A 1 100 ? -3.852 -14.797 16.172 1 25.61 100 PHE A N 1
ATOM 787 C CA . PHE A 1 100 ? -3.676 -15.195 14.781 1 25.61 100 PHE A CA 1
ATOM 788 C C . PHE A 1 100 ? -2.211 -15.094 14.375 1 25.61 100 PHE A C 1
ATOM 790 O O . PHE A 1 100 ? -1.67 -13.992 14.25 1 25.61 100 PHE A O 1
ATOM 797 N N . GLY A 1 101 ? -1.301 -15.812 14.727 1 26.44 101 GLY A N 1
ATOM 798 C CA . GLY A 1 101 ? 0.119 -15.781 14.414 1 26.44 101 GLY A CA 1
ATOM 799 C C . GLY A 1 101 ? 0.404 -15.875 12.922 1 26.44 101 GLY A C 1
ATOM 800 O O . GLY A 1 101 ? -0.463 -16.281 12.141 1 26.44 101 GLY A O 1
ATOM 801 N N . GLU A 1 102 ? 1.406 -15.195 12.484 1 27.73 102 GLU A N 1
ATOM 802 C CA . GLU A 1 102 ? 1.937 -15.227 11.125 1 27.73 102 GLU A CA 1
ATOM 803 C C . GLU A 1 102 ? 2.232 -16.656 10.68 1 27.73 102 GLU A C 1
ATOM 805 O O . GLU A 1 102 ? 2.799 -17.453 11.438 1 27.73 102 GLU A O 1
ATOM 810 N N . PHE A 1 103 ? 1.602 -17.094 9.836 1 26.55 103 PHE A N 1
ATOM 811 C CA . PHE A 1 103 ? 1.67 -18.422 9.219 1 26.55 103 PHE A CA 1
ATOM 812 C C . PHE A 1 103 ? 3.09 -18.734 8.758 1 26.55 103 PHE A C 1
ATOM 814 O O . PHE A 1 103 ? 3.658 -18 7.941 1 26.55 103 PHE A O 1
ATOM 821 N N . LEU A 1 104 ? 3.965 -19.188 9.633 1 27.83 104 LEU A N 1
ATOM 822 C CA . LEU A 1 104 ? 5.258 -19.625 9.109 1 27.83 104 LEU A CA 1
ATOM 823 C C . LEU A 1 104 ? 5.102 -20.859 8.242 1 27.83 104 LEU A C 1
ATOM 825 O O . LEU A 1 104 ? 4.379 -21.797 8.609 1 27.83 104 LEU A O 1
ATOM 829 N N . PRO A 1 105 ? 5.656 -20.906 7.082 1 28.28 105 PRO A N 1
ATOM 830 C CA . PRO A 1 105 ? 5.648 -22.062 6.18 1 28.28 105 PRO A CA 1
ATOM 831 C C . PRO A 1 105 ? 6.293 -23.312 6.797 1 28.28 105 PRO A C 1
ATOM 833 O O . PRO A 1 105 ? 7.188 -23.188 7.641 1 28.28 105 PRO A O 1
ATOM 836 N N . ALA A 1 106 ? 5.711 -24.453 6.836 1 29.75 106 ALA A N 1
ATOM 837 C CA . ALA A 1 106 ? 6.102 -25.781 7.309 1 29.75 106 ALA A CA 1
ATOM 838 C C . ALA A 1 106 ? 7.438 -26.203 6.699 1 29.75 106 ALA A C 1
ATOM 840 O O . ALA A 1 106 ? 7.578 -26.266 5.477 1 29.75 106 ALA A O 1
ATOM 841 N N . GLY A 1 107 ? 8.531 -26.25 7.285 1 29.94 107 GLY A N 1
ATOM 842 C CA . GLY A 1 107 ? 9.875 -26.5 6.793 1 29.94 107 GLY A CA 1
ATOM 843 C C . GLY A 1 107 ? 10.062 -27.891 6.219 1 29.94 107 GLY A C 1
ATOM 844 O O . GLY A 1 107 ? 10.633 -28.047 5.141 1 29.94 107 GLY A O 1
ATOM 845 N N . ASN A 1 108 ? 10.039 -29.047 7.09 1 32.94 108 ASN A N 1
ATOM 846 C CA . ASN A 1 108 ? 10.789 -30.234 6.699 1 32.94 108 ASN A CA 1
ATOM 847 C C . ASN A 1 108 ? 10.117 -30.969 5.543 1 32.94 108 ASN A C 1
ATOM 849 O O . ASN A 1 108 ? 10.789 -31.594 4.719 1 32.94 108 ASN A O 1
ATOM 853 N N . LYS A 1 109 ? 8.867 -31.422 5.598 1 39.34 109 LYS A N 1
ATOM 854 C CA . LYS A 1 109 ? 8.156 -32.125 4.539 1 39.34 109 LYS A CA 1
ATOM 855 C C . LYS A 1 109 ? 8.109 -31.297 3.258 1 39.34 109 LYS A C 1
ATOM 857 O O . LYS A 1 109 ? 7.82 -31.828 2.184 1 39.34 109 LYS A O 1
ATOM 862 N N . VAL A 1 110 ? 8.625 -30.156 3.383 1 46.38 110 VAL A N 1
ATOM 863 C CA . VAL A 1 110 ? 8.578 -29.141 2.344 1 46.38 110 VAL A CA 1
ATOM 864 C C . VAL A 1 110 ? 9.758 -29.312 1.388 1 46.38 110 VAL A C 1
ATOM 866 O O . VAL A 1 110 ? 9.609 -29.141 0.175 1 46.38 110 VAL A O 1
ATOM 869 N N . VAL A 1 111 ? 10.852 -30.125 2.064 1 45.97 111 VAL A N 1
ATOM 870 C CA . VAL A 1 111 ? 12.047 -30.203 1.22 1 45.97 111 VAL A CA 1
ATOM 871 C C . VAL A 1 111 ? 11.875 -31.297 0.177 1 45.97 111 VAL A C 1
ATOM 873 O O . VAL A 1 111 ? 12.133 -31.078 -1.01 1 45.97 111 VAL A O 1
ATOM 876 N N . CYS A 1 112 ? 11.508 -32.656 0.596 1 47.31 112 CYS A N 1
ATOM 877 C CA . CYS A 1 112 ? 11.375 -33.781 -0.347 1 47.31 112 CYS A CA 1
ATOM 878 C C . CYS A 1 112 ? 10.359 -33.438 -1.433 1 47.31 112 CYS A C 1
ATOM 880 O O . CYS A 1 112 ? 10.594 -33.688 -2.613 1 47.31 112 CYS A O 1
ATOM 882 N N . SER A 1 113 ? 9.516 -32.75 -0.91 1 69.56 113 SER A N 1
ATOM 883 C CA . SER A 1 113 ? 8.422 -32.438 -1.824 1 69.56 113 SER A CA 1
ATOM 884 C C . SER A 1 113 ? 8.836 -31.391 -2.844 1 69.56 113 SER A C 1
ATOM 886 O O . SER A 1 113 ? 8.422 -31.438 -4.004 1 69.56 113 SER A O 1
ATOM 888 N N . LYS A 1 114 ? 9.898 -30.828 -2.436 1 77.44 114 LYS A N 1
ATOM 889 C CA . LYS A 1 114 ? 10.375 -29.797 -3.35 1 77.44 114 LYS A CA 1
ATOM 890 C C . LYS A 1 114 ? 11.258 -30.391 -4.445 1 77.44 114 LYS A C 1
ATOM 892 O O . LYS A 1 114 ? 11.109 -30.062 -5.621 1 77.44 114 LYS A O 1
ATOM 897 N N . GLU A 1 115 ? 12.141 -31.312 -4.031 1 78.12 115 GLU A N 1
ATOM 898 C CA . GLU A 1 115 ? 13.047 -31.953 -4.984 1 78.12 115 GLU A CA 1
ATOM 899 C C . GLU A 1 115 ? 12.281 -32.844 -5.957 1 78.12 115 GLU A C 1
ATOM 901 O O . GLU A 1 115 ? 12.586 -32.875 -7.152 1 78.12 115 GLU A O 1
ATOM 906 N N . GLU A 1 116 ? 11.383 -33.5 -5.367 1 84.25 116 GLU A N 1
ATOM 907 C CA . GLU A 1 116 ? 10.562 -34.375 -6.211 1 84.25 116 GLU A CA 1
ATOM 908 C C . GLU A 1 116 ? 9.766 -33.562 -7.227 1 84.25 116 GLU A C 1
ATOM 910 O O . GLU A 1 116 ? 9.648 -33.938 -8.391 1 84.25 116 GLU A O 1
ATOM 915 N N . LEU A 1 117 ? 9.219 -32.469 -6.777 1 88.75 117 LEU A N 1
ATOM 916 C CA . LEU A 1 117 ? 8.461 -31.609 -7.656 1 88.75 117 LEU A CA 1
ATOM 917 C C . LEU A 1 117 ? 9.336 -31.078 -8.789 1 88.75 117 LEU A C 1
ATOM 919 O O . LEU A 1 117 ? 8.922 -31.078 -9.953 1 88.75 117 LEU A O 1
ATOM 923 N N . GLU A 1 118 ? 10.508 -30.75 -8.43 1 86.25 118 GLU A N 1
ATOM 924 C CA . GLU A 1 118 ? 11.43 -30.219 -9.438 1 86.25 118 GLU A CA 1
ATOM 925 C C . GLU A 1 118 ? 11.844 -31.297 -10.43 1 86.25 118 GLU A C 1
ATOM 927 O O . GLU A 1 118 ? 12.008 -31.031 -11.625 1 86.25 118 GLU A O 1
ATOM 932 N N . SER A 1 119 ? 12.047 -32.469 -9.922 1 87.38 119 SER A N 1
ATOM 933 C CA . SER A 1 119 ? 12.398 -33.562 -10.797 1 87.38 119 SER A CA 1
ATOM 934 C C . SER A 1 119 ? 11.266 -33.875 -11.773 1 87.38 119 SER A C 1
ATOM 936 O O . SER A 1 119 ? 11.516 -34.125 -12.961 1 87.38 119 SER A O 1
ATOM 938 N N . LEU A 1 120 ? 10.078 -33.812 -11.266 1 90.75 120 LEU A N 1
ATOM 939 C CA . LEU A 1 120 ? 8.922 -34.062 -12.117 1 90.75 120 LEU A CA 1
ATOM 940 C C . LEU A 1 120 ? 8.781 -33 -13.18 1 90.75 120 LEU A C 1
ATOM 942 O O . LEU A 1 120 ? 8.492 -33.281 -14.336 1 90.75 120 LEU A O 1
ATOM 946 N N . ARG A 1 121 ? 8.953 -31.797 -12.758 1 91.94 121 ARG A N 1
ATOM 947 C CA . ARG A 1 121 ? 8.852 -30.672 -13.695 1 91.94 121 ARG A CA 1
ATOM 948 C C . ARG A 1 121 ? 9.914 -30.781 -14.789 1 91.94 121 ARG A C 1
ATOM 950 O O . ARG A 1 121 ? 9.617 -30.578 -15.969 1 91.94 121 ARG A O 1
ATOM 957 N N . LYS A 1 122 ? 11.109 -31.125 -14.43 1 90 122 LYS A N 1
ATOM 958 C CA . LYS A 1 122 ? 12.211 -31.234 -15.375 1 90 122 LYS A CA 1
ATOM 959 C C . LYS A 1 122 ? 11.938 -32.312 -16.406 1 90 122 LYS A C 1
ATOM 961 O O . LYS A 1 122 ? 12.234 -32.156 -17.594 1 90 122 LYS A O 1
ATOM 966 N N . THR A 1 123 ? 11.453 -33.375 -15.93 1 92.81 123 THR A N 1
ATOM 967 C CA . THR A 1 123 ? 11.133 -34.469 -16.828 1 92.81 123 THR A CA 1
ATOM 968 C C . THR A 1 123 ? 10.102 -34.062 -17.859 1 92.81 123 THR A C 1
ATOM 970 O O . THR A 1 123 ? 10.25 -34.344 -19.047 1 92.81 123 THR A O 1
ATOM 973 N N . GLU A 1 124 ? 9.102 -33.406 -17.375 1 93.81 124 GLU A N 1
ATOM 974 C CA . GLU A 1 124 ? 8.047 -32.969 -18.297 1 93.81 124 GLU A CA 1
ATOM 975 C C . GLU A 1 124 ? 8.562 -31.891 -19.25 1 93.81 124 GLU A C 1
ATOM 977 O O . GLU A 1 124 ? 8.148 -31.844 -20.406 1 93.81 124 GLU A O 1
ATOM 982 N N . ARG A 1 125 ? 9.398 -31.062 -18.766 1 94.12 125 ARG A N 1
ATOM 983 C CA . ARG A 1 125 ? 9.984 -30.016 -19.609 1 94.12 125 ARG A CA 1
ATOM 984 C C . ARG A 1 125 ? 10.812 -30.625 -20.734 1 94.12 125 ARG A C 1
ATOM 986 O O . ARG A 1 125 ? 10.734 -30.188 -21.875 1 94.12 125 ARG A O 1
ATOM 993 N N . GLU A 1 126 ? 11.547 -31.625 -20.453 1 93.5 126 GLU A N 1
ATOM 994 C CA . GLU A 1 126 ? 12.367 -32.312 -21.453 1 93.5 126 GLU A CA 1
ATOM 995 C C . GLU A 1 126 ? 11.492 -32.969 -22.5 1 93.5 126 GLU A C 1
ATOM 997 O O . GLU A 1 126 ? 11.828 -32.969 -23.688 1 93.5 126 GLU A O 1
ATOM 1002 N N . ARG A 1 127 ? 10.461 -33.5 -22.031 1 94.19 127 ARG A N 1
ATOM 1003 C CA . ARG A 1 127 ? 9.516 -34.094 -22.969 1 94.19 127 ARG A CA 1
ATOM 1004 C C . ARG A 1 127 ? 8.977 -33.062 -23.953 1 94.19 127 ARG A C 1
ATOM 1006 O O . ARG A 1 127 ? 8.836 -33.344 -25.141 1 94.19 127 ARG A O 1
ATOM 1013 N N . LEU A 1 128 ? 8.664 -31.875 -23.438 1 94 128 LEU A N 1
ATOM 1014 C CA . LEU A 1 128 ? 8.156 -30.797 -24.297 1 94 128 LEU A CA 1
ATOM 1015 C C . LEU A 1 128 ? 9.203 -30.375 -25.312 1 94 128 LEU A C 1
ATOM 1017 O O . LEU A 1 128 ? 8.875 -30.141 -26.484 1 94 128 LEU A O 1
ATOM 1021 N N . ILE A 1 129 ? 10.414 -30.359 -24.891 1 92.94 129 ILE A N 1
ATOM 1022 C CA . ILE A 1 129 ? 11.508 -29.953 -25.766 1 92.94 129 ILE A CA 1
ATOM 1023 C C . ILE A 1 129 ? 11.727 -31.031 -26.844 1 92.94 129 ILE A C 1
ATOM 1025 O O . ILE A 1 129 ? 11.914 -30.703 -28.016 1 92.94 129 ILE A O 1
ATOM 1029 N N . ASP A 1 130 ? 11.625 -32.219 -26.453 1 93.75 130 ASP A N 1
ATOM 1030 C CA . ASP A 1 130 ? 11.82 -33.344 -27.375 1 93.75 130 ASP A CA 1
ATOM 1031 C C . ASP A 1 130 ? 10.734 -33.344 -28.453 1 93.75 130 ASP A C 1
ATOM 1033 O O . ASP A 1 130 ? 10.977 -33.812 -29.578 1 93.75 130 ASP A O 1
ATOM 1037 N N . ASN A 1 131 ? 9.641 -32.844 -28.109 1 94.44 131 ASN A N 1
ATOM 1038 C CA . ASN A 1 131 ? 8.516 -32.844 -29.031 1 94.44 131 ASN A CA 1
ATOM 1039 C C . ASN A 1 131 ? 8.617 -31.672 -30.016 1 94.44 131 ASN A C 1
ATOM 1041 O O . ASN A 1 131 ? 7.809 -31.562 -30.938 1 94.44 131 ASN A O 1
ATOM 1045 N N . GLY A 1 132 ? 9.57 -30.75 -29.812 1 92.44 132 GLY A N 1
ATOM 1046 C CA . GLY A 1 132 ? 9.805 -29.625 -30.719 1 92.44 132 GLY A CA 1
ATOM 1047 C C . GLY A 1 132 ? 9.641 -28.281 -30.062 1 92.44 132 GLY A C 1
ATOM 1048 O O . GLY A 1 132 ? 9.148 -28.188 -28.922 1 92.44 132 GLY A O 1
ATOM 1049 N N . THR A 1 133 ? 10.102 -27.25 -30.766 1 92.56 133 THR A N 1
ATOM 1050 C CA . THR A 1 133 ? 10.039 -25.891 -30.25 1 92.56 133 THR A CA 1
ATOM 1051 C C . THR A 1 133 ? 9.305 -24.984 -31.219 1 92.56 133 THR A C 1
ATOM 1053 O O . THR A 1 133 ? 9.617 -24.953 -32.406 1 92.56 133 THR A O 1
ATOM 1056 N N . ASN A 1 134 ? 8.281 -24.344 -30.75 1 91.88 134 ASN A N 1
ATOM 1057 C CA . ASN A 1 134 ? 7.586 -23.297 -31.5 1 91.88 134 ASN A CA 1
ATOM 1058 C C . ASN A 1 134 ? 8.047 -21.906 -31.078 1 91.88 134 ASN A C 1
ATOM 1060 O O . ASN A 1 134 ? 8.234 -21.641 -29.891 1 91.88 134 ASN A O 1
ATOM 1064 N N . PHE A 1 135 ? 8.289 -21.109 -32.094 1 91.62 135 PHE A N 1
ATOM 1065 C CA . PHE A 1 135 ? 8.617 -19.719 -31.844 1 91.62 135 PHE A CA 1
ATOM 1066 C C . PHE A 1 135 ? 7.426 -18.812 -32.156 1 91.62 135 PHE A C 1
ATOM 1068 O O . PHE A 1 135 ? 6.848 -18.891 -33.219 1 91.62 135 PHE A O 1
ATOM 1075 N N . GLU A 1 136 ? 7.004 -18.109 -31.141 1 93.69 136 GLU A N 1
ATOM 1076 C CA . GLU A 1 136 ? 5.797 -17.297 -31.266 1 93.69 136 GLU A CA 1
ATOM 1077 C C . GLU A 1 136 ? 6.059 -15.859 -30.844 1 93.69 136 GLU A C 1
ATOM 1079 O O . GLU A 1 136 ? 7.02 -15.578 -30.125 1 93.69 136 GLU A O 1
ATOM 1084 N N . PHE A 1 137 ? 5.164 -14.93 -31.375 1 92.44 137 PHE A N 1
ATOM 1085 C CA . PHE A 1 137 ? 5.262 -13.516 -31.047 1 92.44 137 PHE A CA 1
ATOM 1086 C C . PHE A 1 137 ? 3.932 -12.984 -30.516 1 92.44 137 PHE A C 1
ATOM 1088 O O . PHE A 1 137 ? 2.867 -13.359 -31.016 1 92.44 137 PHE A O 1
ATOM 1095 N N . VAL A 1 138 ? 4.062 -12.18 -29.469 1 94.19 138 VAL A N 1
ATOM 1096 C CA . VAL A 1 138 ? 2.869 -11.555 -28.906 1 94.19 138 VAL A CA 1
ATOM 1097 C C . VAL A 1 138 ? 3.113 -10.062 -28.703 1 94.19 138 VAL A C 1
ATOM 1099 O O . VAL A 1 138 ? 4.262 -9.609 -28.672 1 94.19 138 VAL A O 1
ATOM 1102 N N . SER A 1 139 ? 2.035 -9.273 -28.625 1 91.81 139 SER A N 1
ATOM 1103 C CA . SER A 1 139 ? 2.109 -7.848 -28.328 1 91.81 139 SER A CA 1
ATOM 1104 C C . SER A 1 139 ? 2.025 -7.59 -26.828 1 91.81 139 SER A C 1
ATOM 1106 O O . SER A 1 139 ? 1.164 -8.141 -26.141 1 91.81 139 SER A O 1
ATOM 1108 N N . ARG A 1 140 ? 2.857 -6.75 -26.359 1 87.75 140 ARG A N 1
ATOM 1109 C CA . ARG A 1 140 ? 2.834 -6.398 -24.953 1 87.75 140 ARG A CA 1
ATOM 1110 C C . ARG A 1 140 ? 1.548 -5.66 -24.594 1 87.75 140 ARG A C 1
ATOM 1112 O O . ARG A 1 140 ? 0.993 -5.859 -23.5 1 87.75 140 ARG A O 1
ATOM 1119 N N . GLU A 1 141 ? 1.077 -4.848 -25.438 1 86.44 141 GLU A N 1
ATOM 1120 C CA . GLU A 1 141 ? -0.116 -4.039 -25.203 1 86.44 141 GLU A CA 1
ATOM 1121 C C . GLU A 1 141 ? -1.369 -4.91 -25.156 1 86.44 141 GLU A C 1
ATOM 1123 O O . GLU A 1 141 ? -2.314 -4.605 -24.422 1 86.44 141 GLU A O 1
ATOM 1128 N N . ASN A 1 142 ? -1.28 -5.953 -25.922 1 93.31 142 ASN A N 1
ATOM 1129 C CA . ASN A 1 142 ? -2.434 -6.844 -25.984 1 93.31 142 ASN A CA 1
ATOM 1130 C C . ASN A 1 142 ? -2.088 -8.25 -25.5 1 93.31 142 ASN A C 1
ATOM 1132 O O . ASN A 1 142 ? -2.551 -9.234 -26.078 1 93.31 142 ASN A O 1
ATOM 1136 N N . ILE A 1 143 ? -1.295 -8.336 -24.547 1 94.12 143 ILE A N 1
ATOM 1137 C CA . ILE A 1 143 ? -0.67 -9.586 -24.109 1 94.12 143 ILE A CA 1
ATOM 1138 C C . ILE A 1 143 ? -1.747 -10.586 -23.688 1 94.12 143 ILE A C 1
ATOM 1140 O O . ILE A 1 143 ? -1.638 -11.781 -23.969 1 94.12 143 ILE A O 1
ATOM 1144 N N . TYR A 1 144 ? -2.775 -10.133 -23.062 1 96.25 144 TYR A N 1
ATOM 1145 C CA . TYR A 1 144 ? -3.816 -11.031 -22.578 1 96.25 144 TYR A CA 1
ATOM 1146 C C . TYR A 1 144 ? -4.512 -11.75 -23.719 1 96.25 144 TYR A C 1
ATOM 1148 O O . TYR A 1 144 ? -4.562 -12.977 -23.766 1 96.25 144 TYR A O 1
ATOM 1156 N N . ASN A 1 145 ? -4.93 -10.992 -24.672 1 96.75 145 ASN A N 1
ATOM 1157 C CA . ASN A 1 145 ? -5.664 -11.562 -25.797 1 96.75 145 ASN A CA 1
ATOM 1158 C C . ASN A 1 145 ? -4.746 -12.375 -26.703 1 96.75 145 ASN A C 1
ATOM 1160 O O . ASN A 1 145 ? -5.148 -13.422 -27.234 1 96.75 145 ASN A O 1
ATOM 1164 N N . ASP A 1 146 ? -3.572 -11.922 -26.891 1 97.06 146 ASP A N 1
ATOM 1165 C CA . ASP A 1 146 ? -2.637 -12.625 -27.75 1 97.06 146 ASP A CA 1
ATOM 1166 C C . ASP A 1 146 ? -2.252 -13.977 -27.156 1 97.06 146 ASP A C 1
ATOM 1168 O O . ASP A 1 146 ? -2.137 -14.969 -27.891 1 97.06 146 ASP A O 1
ATOM 1172 N N . MET A 1 147 ? -2.057 -14.016 -25.906 1 97.62 147 MET A N 1
ATOM 1173 C CA . MET A 1 147 ? -1.713 -15.273 -25.25 1 97.62 147 MET A CA 1
ATOM 1174 C C . MET A 1 147 ? -2.879 -16.25 -25.312 1 97.62 147 MET A C 1
ATOM 1176 O O . MET A 1 147 ? -2.68 -17.453 -25.547 1 97.62 147 MET A O 1
ATOM 1180 N N . LEU A 1 148 ? -4.062 -15.758 -25.078 1 97.88 148 LEU A N 1
ATOM 1181 C CA . LEU A 1 148 ? -5.234 -16.625 -25.188 1 97.88 148 LEU A CA 1
ATOM 1182 C C . LEU A 1 148 ? -5.367 -17.188 -26.594 1 97.88 148 LEU A C 1
ATOM 1184 O O . LEU A 1 148 ? -5.633 -18.375 -26.781 1 97.88 148 LEU A O 1
ATOM 1188 N N . LYS A 1 149 ? -5.203 -16.281 -27.531 1 97.31 149 LYS A N 1
ATOM 1189 C CA . LYS A 1 149 ? -5.273 -16.703 -28.922 1 97.31 149 LYS A CA 1
ATOM 1190 C C . LYS A 1 149 ? -4.211 -17.766 -29.234 1 97.31 149 LYS A C 1
ATOM 1192 O O . LYS A 1 149 ? -4.492 -18.766 -29.891 1 97.31 149 LYS A O 1
ATOM 1197 N N . LEU A 1 150 ? -3.039 -17.578 -28.781 1 97.44 150 LEU A N 1
ATOM 1198 C CA . LEU A 1 150 ? -1.922 -18.484 -29 1 97.44 150 LEU A CA 1
ATOM 1199 C C . LEU A 1 150 ? -2.217 -19.859 -28.422 1 97.44 150 LEU A C 1
ATOM 1201 O O . LEU A 1 150 ? -2.002 -20.891 -29.078 1 97.44 150 LEU A O 1
ATOM 1205 N N . TYR A 1 151 ? -2.762 -19.938 -27.25 1 97.5 151 TYR A N 1
ATOM 1206 C CA . TYR A 1 151 ? -2.928 -21.203 -26.531 1 97.5 151 TYR A CA 1
ATOM 1207 C C . TYR A 1 151 ? -4.25 -21.875 -26.906 1 97.5 151 TYR A C 1
ATOM 1209 O O . TYR A 1 151 ? -4.59 -22.922 -26.375 1 97.5 151 TYR A O 1
ATOM 1217 N N . ARG A 1 152 ? -4.961 -21.219 -27.734 1 96.19 152 ARG A N 1
ATOM 1218 C CA . ARG A 1 152 ? -6.117 -21.859 -28.344 1 96.19 152 ARG A CA 1
ATOM 1219 C C . ARG A 1 152 ? -5.691 -22.75 -29.5 1 96.19 152 ARG A C 1
ATOM 1221 O O . ARG A 1 152 ? -6.453 -23.625 -29.938 1 96.19 152 ARG A O 1
ATOM 1228 N N . LYS A 1 153 ? -4.52 -22.5 -29.906 1 93.62 153 LYS A N 1
ATOM 1229 C CA . LYS A 1 153 ? -3.994 -23.312 -31 1 93.62 153 LYS A CA 1
ATOM 1230 C C . LYS A 1 153 ? -3.818 -24.766 -30.578 1 93.62 153 LYS A C 1
ATOM 1232 O O . LYS A 1 153 ? -3.357 -25.047 -29.469 1 93.62 153 LYS A O 1
ATOM 1237 N N . ARG A 1 154 ? -4.094 -25.609 -31.547 1 88.62 154 ARG A N 1
ATOM 1238 C CA . ARG A 1 154 ? -3.967 -27.047 -31.281 1 88.62 154 ARG A CA 1
ATOM 1239 C C . ARG A 1 154 ? -2.5 -27.453 -31.188 1 88.62 154 ARG A C 1
ATOM 1241 O O . ARG A 1 154 ? -1.671 -27.016 -31.984 1 88.62 154 ARG A O 1
ATOM 1248 N N . GLY A 1 155 ? -2.084 -28.156 -30.125 1 88.75 155 GLY A N 1
ATOM 1249 C CA . GLY A 1 155 ? -0.772 -28.766 -30 1 88.75 155 GLY A CA 1
ATOM 1250 C C . GLY A 1 155 ? 0.243 -27.875 -29.328 1 88.75 155 GLY A C 1
ATOM 1251 O O . GLY A 1 155 ? 1.371 -28.297 -29.062 1 88.75 155 GLY A O 1
ATOM 1252 N N . ILE A 1 156 ? -0.117 -26.734 -28.938 1 92.31 156 ILE A N 1
ATOM 1253 C CA . ILE A 1 156 ? 0.848 -25.781 -28.391 1 92.31 156 ILE A CA 1
ATOM 1254 C C . ILE A 1 156 ? 1.326 -26.281 -27.031 1 92.31 156 ILE A C 1
ATOM 1256 O O . ILE A 1 156 ? 2.488 -26.078 -26.656 1 92.31 156 ILE A O 1
ATOM 1260 N N . THR A 1 157 ? 0.494 -26.953 -26.312 1 92.5 157 THR A N 1
ATOM 1261 C CA . THR A 1 157 ? 0.808 -27.359 -24.953 1 92.5 157 THR A CA 1
ATOM 1262 C C . THR A 1 157 ? 1.664 -28.625 -24.938 1 92.5 157 THR A C 1
ATOM 1264 O O . THR A 1 157 ? 2.119 -29.062 -23.891 1 92.5 157 THR A O 1
ATOM 1267 N N . THR A 1 158 ? 1.89 -29.203 -26.094 1 92.5 158 THR A N 1
ATOM 1268 C CA . THR A 1 158 ? 2.633 -30.469 -26.141 1 92.5 158 THR A CA 1
ATOM 1269 C C . THR A 1 158 ? 4.074 -30.219 -26.578 1 92.5 158 THR A C 1
ATOM 1271 O O . THR A 1 158 ? 4.871 -31.156 -26.656 1 92.5 158 THR A O 1
ATOM 1274 N N . LYS A 1 159 ? 4.418 -28.969 -26.875 1 94.94 159 LYS A N 1
ATOM 1275 C CA . LYS A 1 159 ? 5.754 -28.609 -27.359 1 94.94 159 LYS A CA 1
ATOM 1276 C C . LYS A 1 159 ? 6.355 -27.5 -26.5 1 94.94 159 LYS A C 1
ATOM 1278 O O . LYS A 1 159 ? 5.66 -26.891 -25.688 1 94.94 159 LYS A O 1
ATOM 1283 N N . ASN A 1 160 ? 7.672 -27.391 -26.688 1 94.62 160 ASN A N 1
ATOM 1284 C CA . ASN A 1 160 ? 8.336 -26.203 -26.156 1 94.62 160 ASN A CA 1
ATOM 1285 C C . ASN A 1 160 ? 7.922 -24.938 -26.922 1 94.62 160 ASN A C 1
ATOM 1287 O O . ASN A 1 160 ? 7.652 -25 -28.125 1 94.62 160 ASN A O 1
ATOM 1291 N N . VAL A 1 161 ? 7.727 -23.891 -26.188 1 94.44 161 VAL A N 1
ATOM 1292 C CA . VAL A 1 161 ? 7.336 -22.641 -26.844 1 94.44 161 VAL A CA 1
ATOM 1293 C C . VAL A 1 161 ? 8.234 -21.5 -26.375 1 94.44 161 VAL A C 1
ATOM 1295 O O . VAL A 1 161 ? 8.406 -21.297 -25.172 1 94.44 161 VAL A O 1
ATOM 1298 N N . VAL A 1 162 ? 8.844 -20.859 -27.328 1 91.69 162 VAL A N 1
ATOM 1299 C CA . VAL A 1 162 ? 9.594 -19.625 -27.078 1 91.69 162 VAL A CA 1
ATOM 1300 C C . VAL A 1 162 ? 8.797 -18.422 -27.594 1 91.69 162 VAL A C 1
ATOM 1302 O O . VAL A 1 162 ? 8.516 -18.328 -28.797 1 91.69 162 VAL A O 1
ATOM 1305 N N . ILE A 1 163 ? 8.375 -17.609 -26.609 1 92.38 163 ILE A N 1
ATOM 1306 C CA . ILE A 1 163 ? 7.531 -16.484 -26.984 1 92.38 163 ILE A CA 1
ATOM 1307 C C . ILE A 1 163 ? 8.297 -15.172 -26.766 1 92.38 163 ILE A C 1
ATOM 1309 O O . ILE A 1 163 ? 8.922 -14.984 -25.719 1 92.38 163 ILE A O 1
ATOM 1313 N N . GLU A 1 164 ? 8.219 -14.297 -27.734 1 88.44 164 GLU A N 1
ATOM 1314 C CA . GLU A 1 164 ? 8.852 -12.984 -27.656 1 88.44 164 GLU A CA 1
ATOM 1315 C C . GLU A 1 164 ? 7.852 -11.875 -27.969 1 88.44 164 GLU A C 1
ATOM 1317 O O . GLU A 1 164 ? 6.77 -12.133 -28.5 1 88.44 164 GLU A O 1
ATOM 1322 N N . PHE A 1 165 ? 8.18 -10.625 -27.406 1 87.62 165 PHE A N 1
ATOM 1323 C CA . PHE A 1 165 ? 7.332 -9.477 -27.703 1 87.62 165 PHE A CA 1
ATOM 1324 C C . PHE A 1 165 ? 7.602 -8.953 -29.109 1 87.62 165 PHE A C 1
ATOM 1326 O O . PHE A 1 165 ? 8.75 -8.906 -29.562 1 87.62 165 PHE A O 1
ATOM 1333 N N . ASN A 1 166 ? 6.449 -8.453 -29.547 1 83.69 166 ASN A N 1
ATOM 1334 C CA . ASN A 1 166 ? 6.605 -7.805 -30.844 1 83.69 166 ASN A CA 1
ATOM 1335 C C . ASN A 1 166 ? 7.414 -6.516 -30.734 1 83.69 166 ASN A C 1
ATOM 1337 O O . ASN A 1 166 ? 7.25 -5.75 -29.781 1 83.69 166 ASN A O 1
ATOM 1341 N N . ASP A 1 167 ? 8.438 -6.297 -31.453 1 74.38 167 ASP A N 1
ATOM 1342 C CA . ASP A 1 167 ? 9.133 -5.023 -31.609 1 74.38 167 ASP A CA 1
ATOM 1343 C C . ASP A 1 167 ? 10.164 -4.824 -30.5 1 74.38 167 ASP A C 1
ATOM 1345 O O . ASP A 1 167 ? 10.508 -3.688 -30.172 1 74.38 167 ASP A O 1
ATOM 1349 N N . GLU A 1 168 ? 10.352 -5.836 -29.75 1 74.75 168 GLU A N 1
ATOM 1350 C CA . GLU A 1 168 ? 11.43 -5.742 -28.766 1 74.75 168 GLU A CA 1
ATOM 1351 C C . GLU A 1 168 ? 12.609 -6.625 -29.156 1 74.75 168 GLU A C 1
ATOM 1353 O O . GLU A 1 168 ? 12.43 -7.633 -29.844 1 74.75 168 GLU A O 1
ATOM 1358 N N . SER A 1 169 ? 13.656 -6.199 -28.938 1 67.19 169 SER A N 1
ATOM 1359 C CA . SER A 1 169 ? 14.852 -6.887 -29.422 1 67.19 169 SER A CA 1
ATOM 1360 C C . SER A 1 169 ? 15.344 -7.922 -28.422 1 67.19 169 SER A C 1
ATOM 1362 O O . SER A 1 169 ? 16.25 -8.703 -28.703 1 67.19 169 SER A O 1
ATOM 1364 N N . GLY A 1 170 ? 14.742 -8.016 -27.406 1 65.88 170 GLY A N 1
ATOM 1365 C CA . GLY A 1 170 ? 15.195 -9.016 -26.453 1 65.88 170 GLY A CA 1
ATOM 1366 C C . GLY A 1 170 ? 14.805 -10.43 -26.844 1 65.88 170 GLY A C 1
ATOM 1367 O O . GLY A 1 170 ? 13.711 -10.648 -27.375 1 65.88 170 GLY A O 1
ATOM 1368 N N . GLU A 1 171 ? 15.867 -11.367 -26.734 1 63.41 171 GLU A N 1
ATOM 1369 C CA . GLU A 1 171 ? 15.586 -12.758 -27.062 1 63.41 171 GLU A CA 1
ATOM 1370 C C . GLU A 1 171 ? 15.992 -13.688 -25.922 1 63.41 171 GLU A C 1
ATOM 1372 O O . GLU A 1 171 ? 16.703 -13.273 -25 1 63.41 171 GLU A O 1
ATOM 1377 N N . GLY A 1 172 ? 15.367 -14.828 -25.953 1 69.75 172 GLY A N 1
ATOM 1378 C CA . GLY A 1 172 ? 15.805 -15.867 -25.031 1 69.75 172 GLY A CA 1
ATOM 1379 C C . GLY A 1 172 ? 14.797 -16.172 -23.938 1 69.75 172 GLY A C 1
ATOM 1380 O O . GLY A 1 172 ? 13.648 -15.719 -24.016 1 69.75 172 GLY A O 1
ATOM 1381 N N . ASP A 1 173 ? 15.164 -16.984 -23.016 1 75.75 173 ASP A N 1
ATOM 1382 C CA . ASP A 1 173 ? 14.297 -17.531 -21.984 1 75.75 173 ASP A CA 1
ATOM 1383 C C . ASP A 1 173 ? 13.797 -16.438 -21.047 1 75.75 173 ASP A C 1
ATOM 1385 O O . ASP A 1 173 ? 12.68 -16.5 -20.531 1 75.75 173 ASP A O 1
ATOM 1389 N N . GLY A 1 174 ? 14.547 -15.422 -20.969 1 77.25 174 GLY A N 1
ATOM 1390 C CA . GLY A 1 174 ? 14.148 -14.297 -20.125 1 77.25 174 GLY A CA 1
ATOM 1391 C C . GLY A 1 174 ? 12.938 -13.555 -20.656 1 77.25 174 GLY A C 1
ATOM 1392 O O . GLY A 1 174 ? 12.062 -13.156 -19.891 1 77.25 174 GLY A O 1
ATOM 1393 N N . VAL A 1 175 ? 12.898 -13.477 -21.938 1 81 175 VAL A N 1
ATOM 1394 C CA . VAL A 1 175 ? 11.781 -12.773 -22.578 1 81 175 VAL A CA 1
ATOM 1395 C C . VAL A 1 175 ? 10.508 -13.609 -22.453 1 81 175 VAL A C 1
ATOM 1397 O O . VAL A 1 175 ? 9.438 -13.078 -22.156 1 81 175 VAL A O 1
ATOM 1400 N N . SER A 1 176 ? 10.672 -14.883 -22.688 1 85.94 176 SER A N 1
ATOM 1401 C CA . SER A 1 176 ? 9.523 -15.773 -22.562 1 85.94 176 SER A CA 1
ATOM 1402 C C . SER A 1 176 ? 8.938 -15.734 -21.156 1 85.94 176 SER A C 1
ATOM 1404 O O . SER A 1 176 ? 7.715 -15.711 -20.984 1 85.94 176 SER A O 1
ATOM 1406 N N . ARG A 1 177 ? 9.797 -15.719 -20.234 1 87.06 177 ARG A N 1
ATOM 1407 C CA . ARG A 1 177 ? 9.359 -15.625 -18.844 1 87.06 177 ARG A CA 1
ATOM 1408 C C . ARG A 1 177 ? 8.594 -14.328 -18.594 1 87.06 177 ARG A C 1
ATOM 1410 O O . ARG A 1 177 ? 7.566 -14.328 -17.922 1 87.06 177 ARG A O 1
ATOM 1417 N N . ASP A 1 178 ? 9.086 -13.312 -19.094 1 85.75 178 ASP A N 1
ATOM 1418 C CA . ASP A 1 178 ? 8.453 -12.016 -18.922 1 85.75 178 ASP A CA 1
ATOM 1419 C C . ASP A 1 178 ? 7.078 -11.984 -19.594 1 85.75 178 ASP A C 1
ATOM 1421 O O . ASP A 1 178 ? 6.16 -11.312 -19.109 1 85.75 178 ASP A O 1
ATOM 1425 N N . VAL A 1 179 ? 7.023 -12.672 -20.688 1 89.69 179 VAL A N 1
ATOM 1426 C CA . VAL A 1 179 ? 5.746 -12.734 -21.391 1 89.69 179 VAL A CA 1
ATOM 1427 C C . VAL A 1 179 ? 4.695 -13.391 -20.5 1 89.69 179 VAL A C 1
ATOM 1429 O O . VAL A 1 179 ? 3.594 -12.867 -20.344 1 89.69 179 VAL A O 1
ATOM 1432 N N . PHE A 1 180 ? 5.031 -14.484 -19.906 1 92.44 180 PHE A N 1
ATOM 1433 C CA . PHE A 1 180 ? 4.098 -15.188 -19.031 1 92.44 180 PHE A CA 1
ATOM 1434 C C . PHE A 1 180 ? 3.77 -14.344 -17.812 1 92.44 180 PHE A C 1
ATOM 1436 O O . PHE A 1 180 ? 2.613 -14.273 -17.391 1 92.44 180 PHE A O 1
ATOM 1443 N N . ALA A 1 181 ? 4.793 -13.719 -17.297 1 89.69 181 ALA A N 1
ATOM 1444 C CA . ALA A 1 181 ? 4.582 -12.875 -16.125 1 89.69 181 ALA A CA 1
ATOM 1445 C C . ALA A 1 181 ? 3.648 -11.711 -16.453 1 89.69 181 ALA A C 1
ATOM 1447 O O . ALA A 1 181 ? 2.791 -11.352 -15.641 1 89.69 181 ALA A O 1
ATOM 1448 N N . ALA A 1 182 ? 3.855 -11.156 -17.578 1 89.38 182 ALA A N 1
ATOM 1449 C CA . ALA A 1 182 ? 2.998 -10.055 -18.016 1 89.38 182 ALA A CA 1
ATOM 1450 C C . ALA A 1 182 ? 1.559 -10.523 -18.203 1 89.38 182 ALA A C 1
ATOM 1452 O O . ALA A 1 182 ? 0.616 -9.797 -17.875 1 89.38 182 ALA A O 1
ATOM 1453 N N . PHE A 1 183 ? 1.409 -11.703 -18.781 1 94.81 183 PHE A N 1
ATOM 1454 C CA . PHE A 1 183 ? 0.079 -12.273 -18.938 1 94.81 183 PHE A CA 1
ATOM 1455 C C . PHE A 1 183 ? -0.609 -12.445 -17.594 1 94.81 183 PHE A C 1
ATOM 1457 O O . PHE A 1 183 ? -1.775 -12.078 -17.438 1 94.81 183 PHE A O 1
ATOM 1464 N N . PHE A 1 184 ? 0.105 -13 -16.625 1 93.88 184 PHE A N 1
ATOM 1465 C CA . PHE A 1 184 ? -0.481 -13.234 -15.32 1 93.88 184 PHE A CA 1
ATOM 1466 C C . PHE A 1 184 ? -0.828 -11.914 -14.641 1 93.88 184 PHE A C 1
ATOM 1468 O O . PHE A 1 184 ? -1.85 -11.812 -13.961 1 93.88 184 PHE A O 1
ATOM 1475 N N . ALA A 1 185 ? 0.013 -10.953 -14.812 1 90.56 185 ALA A N 1
ATOM 1476 C CA . ALA A 1 185 ? -0.284 -9.633 -14.25 1 90.56 185 ALA A CA 1
ATOM 1477 C C . ALA A 1 185 ? -1.599 -9.086 -14.797 1 90.56 185 ALA A C 1
ATOM 1479 O O . ALA A 1 185 ? -2.4 -8.516 -14.055 1 90.56 185 ALA A O 1
ATOM 1480 N N . GLU A 1 186 ? -1.81 -9.266 -16.031 1 92.94 186 GLU A N 1
ATOM 1481 C CA . GLU A 1 186 ? -3.057 -8.828 -16.641 1 92.94 186 GLU A CA 1
ATOM 1482 C C . GLU A 1 186 ? -4.234 -9.68 -16.172 1 92.94 186 GLU A C 1
ATOM 1484 O O . GLU A 1 186 ? -5.336 -9.164 -15.969 1 92.94 186 GLU A O 1
ATOM 1489 N N . LEU A 1 187 ? -4.004 -10.922 -16.125 1 96.31 187 LEU A N 1
ATOM 1490 C CA . LEU A 1 187 ? -5.031 -11.828 -15.625 1 96.31 187 LEU A CA 1
ATOM 1491 C C . LEU A 1 187 ? -5.52 -11.391 -14.25 1 96.31 187 LEU A C 1
ATOM 1493 O O . LEU A 1 187 ? -6.727 -11.375 -13.984 1 96.31 187 LEU A O 1
ATOM 1497 N N . TYR A 1 188 ? -4.594 -11.016 -13.406 1 94.12 188 TYR A N 1
ATOM 1498 C CA . TYR A 1 188 ? -4.934 -10.602 -12.047 1 94.12 188 TYR A CA 1
ATOM 1499 C C . TYR A 1 188 ? -5.859 -9.391 -12.062 1 94.12 188 TYR A C 1
ATOM 1501 O O . TYR A 1 188 ? -6.723 -9.25 -11.188 1 94.12 188 TYR A O 1
ATOM 1509 N N . THR A 1 189 ? -5.688 -8.523 -13 1 91.31 189 THR A N 1
ATOM 1510 C CA . THR A 1 189 ? -6.516 -7.324 -13.062 1 91.31 189 THR A CA 1
ATOM 1511 C C . THR A 1 189 ? -7.957 -7.684 -13.414 1 91.31 189 THR A C 1
ATOM 1513 O O . THR A 1 189 ? -8.875 -6.902 -13.164 1 91.31 189 THR A O 1
ATOM 1516 N N . LYS A 1 190 ? -8.164 -8.852 -13.922 1 93.25 190 LYS A N 1
ATOM 1517 C CA . LYS A 1 190 ? -9.492 -9.281 -14.344 1 93.25 190 LYS A CA 1
ATOM 1518 C C . LYS A 1 190 ? -10.164 -10.133 -13.273 1 93.25 190 LYS A C 1
ATOM 1520 O O . LYS A 1 190 ? -11.336 -10.492 -13.406 1 93.25 190 LYS A O 1
ATOM 1525 N N . MET A 1 191 ? -9.453 -10.383 -12.258 1 95.88 191 MET A N 1
ATOM 1526 C CA . MET A 1 191 ? -9.953 -11.227 -11.18 1 95.88 191 MET A CA 1
ATOM 1527 C C . MET A 1 191 ? -10.273 -10.391 -9.945 1 95.88 191 MET A C 1
ATOM 1529 O O . MET A 1 191 ? -9.836 -9.242 -9.836 1 95.88 191 MET A O 1
ATOM 1533 N N . ASP A 1 192 ? -11.031 -11.008 -9.039 1 94.62 192 ASP A N 1
ATOM 1534 C CA . ASP A 1 192 ? -11.414 -10.32 -7.805 1 94.62 192 ASP A CA 1
ATOM 1535 C C . ASP A 1 192 ? -10.562 -10.781 -6.629 1 94.62 192 ASP A C 1
ATOM 1537 O O . ASP A 1 192 ? -10.25 -11.969 -6.508 1 94.62 192 ASP A O 1
ATOM 1541 N N . GLY A 1 193 ? -10.195 -9.805 -5.824 1 95.12 193 GLY A N 1
ATOM 1542 C CA . GLY A 1 193 ? -9.422 -10.109 -4.637 1 95.12 193 GLY A CA 1
ATOM 1543 C C . GLY A 1 193 ? -8.18 -9.25 -4.5 1 95.12 193 GLY A C 1
ATOM 1544 O O . GLY A 1 193 ? -7.875 -8.445 -5.379 1 95.12 193 GLY A O 1
ATOM 1545 N N . ASP A 1 194 ? -7.473 -9.453 -3.406 1 93.25 194 ASP A N 1
ATOM 1546 C CA . ASP A 1 194 ? -6.258 -8.688 -3.152 1 93.25 194 ASP A CA 1
ATOM 1547 C C . ASP A 1 194 ? -5.016 -9.555 -3.326 1 93.25 194 ASP A C 1
ATOM 1549 O O . ASP A 1 194 ? -4.582 -9.812 -4.453 1 93.25 194 ASP A O 1
ATOM 1553 N N . ASN A 1 195 ? -4.527 -10.227 -2.271 1 91 195 ASN A N 1
ATOM 1554 C CA . ASN A 1 195 ? -3.355 -11.094 -2.387 1 91 195 ASN A CA 1
ATOM 1555 C C . ASN A 1 195 ? -3.711 -12.445 -2.99 1 91 195 ASN A C 1
ATOM 1557 O O . ASN A 1 195 ? -2.857 -13.109 -3.58 1 91 195 ASN A O 1
ATOM 1561 N N . GLU A 1 196 ? -4.91 -12.828 -2.809 1 95 196 GLU A N 1
ATOM 1562 C CA . GLU A 1 196 ? -5.477 -13.977 -3.514 1 95 196 GLU A CA 1
ATOM 1563 C C . GLU A 1 196 ? -6.738 -13.586 -4.277 1 95 196 GLU A C 1
ATOM 1565 O O . GLU A 1 196 ? -7.547 -12.797 -3.785 1 95 196 GLU A O 1
ATOM 1570 N N . LYS A 1 197 ? -6.789 -14.148 -5.391 1 97.06 197 LYS A N 1
ATOM 1571 C CA . LYS A 1 197 ? -7.848 -13.688 -6.285 1 97.06 197 LYS A CA 1
ATOM 1572 C C . LYS A 1 197 ? -8.656 -14.859 -6.824 1 97.06 197 LYS A C 1
ATOM 1574 O O . LYS A 1 197 ? -8.164 -15.984 -6.898 1 97.06 197 LYS A O 1
ATOM 1579 N N . ILE A 1 198 ? -9.891 -14.555 -7.227 1 97.44 198 ILE A N 1
ATOM 1580 C CA . ILE A 1 198 ? -10.781 -15.539 -7.82 1 97.44 198 ILE A CA 1
ATOM 1581 C C . ILE A 1 198 ? -11.336 -15.008 -9.133 1 97.44 198 ILE A C 1
ATOM 1583 O O . ILE A 1 198 ? -11.477 -13.789 -9.312 1 97.44 198 ILE A O 1
ATOM 1587 N N . PRO A 1 199 ? -11.594 -15.906 -10.039 1 96.31 199 PRO A N 1
ATOM 1588 C CA . PRO A 1 199 ? -12.258 -15.469 -11.273 1 96.31 199 PRO A CA 1
ATOM 1589 C C . PRO A 1 199 ? -13.617 -14.828 -11.016 1 96.31 199 PRO A C 1
ATOM 1591 O O . PRO A 1 199 ? -14.336 -15.242 -10.109 1 96.31 199 PRO A O 1
ATOM 1594 N N . THR A 1 200 ? -13.883 -13.875 -11.828 1 90.81 200 THR A N 1
ATOM 1595 C CA . THR A 1 200 ? -15.195 -13.242 -11.742 1 90.81 200 THR A CA 1
ATOM 1596 C C . THR A 1 200 ? -16.219 -14.008 -12.562 1 90.81 200 THR A C 1
ATOM 1598 O O . THR A 1 200 ? -15.859 -14.805 -13.43 1 90.81 200 THR A O 1
ATOM 1601 N N . ILE A 1 201 ? -17.406 -13.688 -12.336 1 82.5 201 ILE A N 1
ATOM 1602 C CA . ILE A 1 201 ? -18.5 -14.375 -13.016 1 82.5 201 ILE A CA 1
ATOM 1603 C C . ILE A 1 201 ? -18.531 -13.977 -14.492 1 82.5 201 ILE A C 1
ATOM 1605 O O . ILE A 1 201 ? -19 -14.734 -15.336 1 82.5 201 ILE A O 1
ATOM 1609 N N . ASP A 1 202 ? -17.906 -12.867 -14.82 1 83.88 202 ASP A N 1
ATOM 1610 C CA . ASP A 1 202 ? -17.969 -12.336 -16.172 1 83.88 202 ASP A CA 1
ATOM 1611 C C . ASP A 1 202 ? -16.859 -12.945 -17.047 1 83.88 202 ASP A C 1
ATOM 1613 O O . ASP A 1 202 ? -16.844 -12.734 -18.266 1 83.88 202 ASP A O 1
ATOM 1617 N N . MET A 1 203 ? -16.047 -13.773 -16.453 1 92 203 MET A N 1
ATOM 1618 C CA . MET A 1 203 ? -14.969 -14.367 -17.234 1 92 203 MET A CA 1
ATOM 1619 C C . MET A 1 203 ? -15.492 -15.516 -18.094 1 92 203 MET A C 1
ATOM 1621 O O . MET A 1 203 ? -16.25 -16.359 -17.609 1 92 203 MET A O 1
ATOM 1625 N N . ASP A 1 204 ? -15.078 -15.484 -19.297 1 93.5 204 ASP A N 1
ATOM 1626 C CA . ASP A 1 204 ? -15.547 -16.453 -20.281 1 93.5 204 ASP A CA 1
ATOM 1627 C C . ASP A 1 204 ? -14.992 -17.844 -19.984 1 93.5 204 ASP A C 1
ATOM 1629 O O . ASP A 1 204 ? -13.805 -18 -19.672 1 93.5 204 ASP A O 1
ATOM 1633 N N . GLU A 1 205 ? -15.867 -18.828 -20.141 1 94.19 205 GLU A N 1
ATOM 1634 C CA . GLU A 1 205 ? -15.484 -20.203 -19.875 1 94.19 205 GLU A CA 1
ATOM 1635 C C . GLU A 1 205 ? -14.367 -20.656 -20.797 1 94.19 205 GLU A C 1
ATOM 1637 O O . GLU A 1 205 ? -13.461 -21.391 -20.391 1 94.19 205 GLU A O 1
ATOM 1642 N N . THR A 1 206 ? -14.461 -20.281 -22 1 95.62 206 THR A N 1
ATOM 1643 C CA . THR A 1 206 ? -13.453 -20.688 -22.969 1 95.62 206 THR A CA 1
ATOM 1644 C C . THR A 1 206 ? -12.094 -20.062 -22.625 1 95.62 206 THR A C 1
ATOM 1646 O O . THR A 1 206 ? -11.055 -20.688 -22.844 1 95.62 206 THR A O 1
ATOM 1649 N N . ASP A 1 207 ? -12.156 -18.859 -22.094 1 97 207 ASP A N 1
ATOM 1650 C CA . ASP A 1 207 ? -10.914 -18.219 -21.641 1 97 207 ASP A CA 1
ATOM 1651 C C . ASP A 1 207 ? -10.32 -18.953 -20.453 1 97 207 ASP A C 1
ATOM 1653 O O . ASP A 1 207 ? -9.102 -19.141 -20.375 1 97 207 ASP A O 1
ATOM 1657 N N . LEU A 1 208 ? -11.219 -19.359 -19.609 1 97.62 208 LEU A N 1
ATOM 1658 C CA . LEU A 1 208 ? -10.773 -20.047 -18.406 1 97.62 208 LEU A CA 1
ATOM 1659 C C . LEU A 1 208 ? -10.078 -21.359 -18.766 1 97.62 208 LEU A C 1
ATOM 1661 O O . LEU A 1 208 ? -9.086 -21.734 -18.125 1 97.62 208 LEU A O 1
ATOM 1665 N N . GLU A 1 209 ? -10.586 -22.078 -19.75 1 96.81 209 GLU A N 1
ATOM 1666 C CA . GLU A 1 209 ? -9.938 -23.297 -20.25 1 96.81 209 GLU A CA 1
ATOM 1667 C C . GLU A 1 209 ? -8.523 -23.016 -20.734 1 96.81 209 GLU A C 1
ATOM 1669 O O . GLU A 1 209 ? -7.586 -23.734 -20.406 1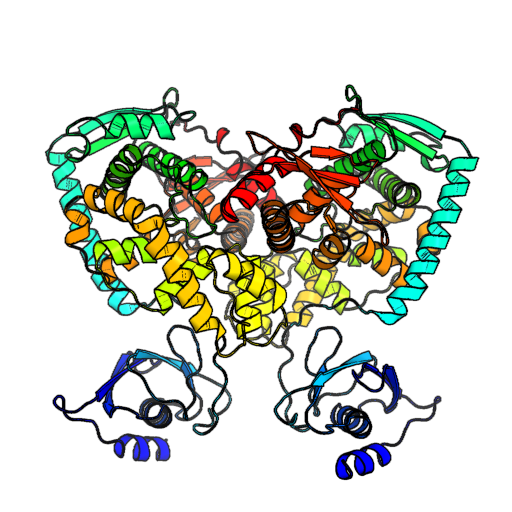 96.81 209 GLU A O 1
ATOM 1674 N N . VAL A 1 210 ? -8.414 -21.984 -21.484 1 97.81 210 VAL A N 1
ATOM 1675 C CA . VAL A 1 210 ? -7.125 -21.625 -22.062 1 97.81 210 VAL A CA 1
ATOM 1676 C C . VAL A 1 210 ? -6.168 -21.188 -20.969 1 97.81 210 VAL A C 1
ATOM 1678 O O . VAL A 1 210 ? -4.977 -21.484 -21 1 97.81 210 VAL A O 1
ATOM 1681 N N . ILE A 1 211 ? -6.664 -20.469 -19.969 1 98 211 ILE A N 1
ATOM 1682 C CA . ILE A 1 211 ? -5.848 -20.016 -18.844 1 98 211 ILE A CA 1
ATOM 1683 C C . ILE A 1 211 ? -5.238 -21.203 -18.125 1 98 211 ILE A C 1
ATOM 1685 O O . ILE A 1 211 ? -4.066 -21.172 -17.734 1 98 211 ILE A O 1
ATOM 1689 N N . GLY A 1 212 ? -6.031 -22.25 -17.969 1 97.5 212 GLY A N 1
ATOM 1690 C CA . GLY A 1 212 ? -5.488 -23.469 -17.375 1 97.5 212 GLY A CA 1
ATOM 1691 C C . GLY A 1 212 ? -4.301 -24.016 -18.141 1 97.5 212 GLY A C 1
ATOM 1692 O O . GLY A 1 212 ? -3.301 -24.422 -17.531 1 97.5 212 GLY A O 1
ATOM 1693 N N . LYS A 1 213 ? -4.398 -24 -19.438 1 97.25 213 LYS A N 1
ATOM 1694 C CA . LYS A 1 213 ? -3.309 -24.469 -20.297 1 97.25 213 LYS A CA 1
ATOM 1695 C C . LYS A 1 213 ? -2.072 -23.594 -20.125 1 97.25 213 LYS A C 1
ATOM 1697 O O . LYS A 1 213 ? -0.952 -24.094 -20.031 1 97.25 213 LYS A O 1
ATOM 1702 N N . VAL A 1 214 ? -2.295 -22.281 -20.062 1 97.44 214 VAL A N 1
ATOM 1703 C CA . VAL A 1 214 ? -1.194 -21.328 -19.938 1 97.44 214 VAL A CA 1
ATOM 1704 C C . VAL A 1 214 ? -0.48 -21.531 -18.609 1 97.44 214 VAL A C 1
ATOM 1706 O O . VAL A 1 214 ? 0.752 -21.516 -18.547 1 97.44 214 VAL A O 1
ATOM 1709 N N . ILE A 1 215 ? -1.254 -21.719 -17.547 1 96.5 215 ILE A N 1
ATOM 1710 C CA . ILE A 1 215 ? -0.694 -21.891 -16.219 1 96.5 215 ILE A CA 1
ATOM 1711 C C . ILE A 1 215 ? 0.238 -23.109 -16.203 1 96.5 215 ILE A C 1
ATOM 1713 O O . ILE A 1 215 ? 1.367 -23.031 -15.719 1 96.5 215 ILE A O 1
ATOM 1717 N N . THR A 1 216 ? -0.234 -24.172 -16.766 1 96.12 216 THR A N 1
ATOM 1718 C CA . THR A 1 216 ? 0.55 -25.406 -16.781 1 96.12 216 THR A CA 1
ATOM 1719 C C . THR A 1 216 ? 1.819 -25.234 -17.609 1 96.12 216 THR A C 1
ATOM 1721 O O . THR A 1 216 ? 2.91 -25.594 -17.172 1 96.12 216 THR A O 1
ATOM 1724 N N . HIS A 1 217 ? 1.665 -24.703 -18.719 1 96 217 HIS A N 1
ATOM 1725 C CA . HIS A 1 217 ? 2.811 -24.547 -19.609 1 96 217 HIS A CA 1
ATOM 1726 C C . HIS A 1 217 ? 3.84 -23.594 -19.016 1 96 217 HIS A C 1
ATOM 1728 O O . HIS A 1 217 ? 5.047 -23.844 -19.109 1 96 217 HIS A O 1
ATOM 1734 N N . ALA A 1 218 ? 3.402 -22.484 -18.453 1 93.88 218 ALA A N 1
ATOM 1735 C CA . ALA A 1 218 ? 4.301 -21.531 -17.797 1 93.88 218 ALA A CA 1
ATOM 1736 C C . ALA A 1 218 ? 5.094 -22.203 -16.688 1 93.88 218 ALA A C 1
ATOM 1738 O O . ALA A 1 218 ? 6.293 -21.953 -16.531 1 93.88 218 ALA A O 1
ATOM 1739 N N . TYR A 1 219 ? 4.406 -22.984 -15.961 1 93.38 219 TYR A N 1
ATOM 1740 C CA . TYR A 1 219 ? 5.078 -23.656 -14.859 1 93.38 219 TYR A CA 1
ATOM 1741 C C . TYR A 1 219 ? 6.098 -24.672 -15.367 1 93.38 219 TYR A C 1
ATOM 1743 O O . TYR A 1 219 ? 7.223 -24.719 -14.875 1 93.38 219 TYR A O 1
ATOM 1751 N N . LEU A 1 220 ? 5.691 -25.453 -16.297 1 93.12 220 LEU A N 1
ATOM 1752 C CA . LEU A 1 220 ? 6.566 -26.516 -16.797 1 93.12 220 LEU A CA 1
ATOM 1753 C C . LEU A 1 220 ? 7.793 -25.922 -17.484 1 93.12 220 LEU A C 1
ATOM 1755 O O . LEU A 1 220 ? 8.914 -26.391 -17.281 1 93.12 220 LEU A O 1
ATOM 1759 N N . LEU A 1 221 ? 7.609 -24.906 -18.219 1 91.44 221 LEU A N 1
ATOM 1760 C CA . LEU A 1 221 ? 8.695 -24.344 -19.016 1 91.44 221 LEU A CA 1
ATOM 1761 C C . LEU A 1 221 ? 9.602 -23.469 -18.156 1 91.44 221 LEU A C 1
ATOM 1763 O O . LEU A 1 221 ? 10.828 -23.484 -18.312 1 91.44 221 LEU A O 1
ATOM 1767 N N . HIS A 1 222 ? 9 -22.75 -17.234 1 86.62 222 HIS A N 1
ATOM 1768 C CA . HIS A 1 222 ? 9.797 -21.688 -16.609 1 86.62 222 HIS A CA 1
ATOM 1769 C C . HIS A 1 222 ? 9.656 -21.719 -15.094 1 86.62 222 HIS A C 1
ATOM 1771 O O . HIS A 1 222 ? 10.266 -20.906 -14.398 1 86.62 222 HIS A O 1
ATOM 1777 N N . GLY A 1 223 ? 8.836 -22.578 -14.602 1 87.38 223 GLY A N 1
ATOM 1778 C CA . GLY A 1 223 ? 8.609 -22.625 -13.164 1 87.38 223 GLY A CA 1
ATOM 1779 C C . GLY A 1 223 ? 7.781 -21.453 -12.656 1 87.38 223 GLY A C 1
ATOM 1780 O O . GLY A 1 223 ? 7.902 -21.062 -11.492 1 87.38 223 GLY A O 1
ATOM 1781 N N . LEU A 1 224 ? 6.969 -20.891 -13.492 1 89.38 224 LEU A N 1
ATOM 1782 C CA . LEU A 1 224 ? 6.129 -19.75 -13.133 1 89.38 224 LEU A CA 1
ATOM 1783 C C . LEU A 1 224 ? 4.703 -20.188 -12.828 1 89.38 224 LEU A C 1
ATOM 1785 O O . LEU A 1 224 ? 4.117 -20.969 -13.586 1 89.38 224 LEU A O 1
ATOM 1789 N N . TYR A 1 225 ? 4.23 -19.766 -11.711 1 92.44 225 TYR A N 1
ATOM 1790 C CA . TYR A 1 225 ? 2.867 -20.062 -11.273 1 92.44 225 TYR A CA 1
ATOM 1791 C C . TYR A 1 225 ? 2.178 -18.797 -10.781 1 92.44 225 TYR A C 1
ATOM 1793 O O . TYR A 1 225 ? 2.785 -17.984 -10.078 1 92.44 225 TYR A O 1
ATOM 1801 N N . PRO A 1 226 ? 0.983 -18.516 -11.273 1 93.62 226 PRO A N 1
ATOM 1802 C CA . PRO A 1 226 ? 0.273 -17.328 -10.773 1 93.62 226 PRO A CA 1
ATOM 1803 C C . PRO A 1 226 ? -0.105 -17.453 -9.297 1 93.62 226 PRO A C 1
ATOM 1805 O O . PRO A 1 226 ? -1.205 -17.906 -8.977 1 93.62 226 PRO A O 1
ATOM 1808 N N . PHE A 1 227 ? 0.648 -16.922 -8.5 1 91 227 PHE A N 1
ATOM 1809 C CA . PHE A 1 227 ? 0.585 -17.188 -7.062 1 91 227 PHE A CA 1
ATOM 1810 C C . PHE A 1 227 ? -0.561 -16.406 -6.422 1 91 227 PHE A C 1
ATOM 1812 O O . PHE A 1 227 ? -0.92 -16.672 -5.27 1 91 227 PHE A O 1
ATOM 1819 N N . LYS A 1 228 ? -1.21 -15.547 -7.148 1 94.12 228 LYS A N 1
ATOM 1820 C CA . LYS A 1 228 ? -2.291 -14.773 -6.543 1 94.12 228 LYS A CA 1
ATOM 1821 C C . LYS A 1 228 ? -3.637 -15.461 -6.738 1 94.12 228 LYS A C 1
ATOM 1823 O O . LYS A 1 228 ? -4.648 -15.023 -6.188 1 94.12 228 LYS A O 1
ATOM 1828 N N . ILE A 1 229 ? -3.631 -16.5 -7.574 1 96.25 229 ILE A N 1
ATOM 1829 C CA . ILE A 1 229 ? -4.875 -17.25 -7.668 1 96.25 229 ILE A CA 1
ATOM 1830 C C . ILE A 1 229 ? -5.148 -17.969 -6.344 1 96.25 229 ILE A C 1
ATOM 1832 O O . ILE A 1 229 ? -4.238 -18.531 -5.742 1 96.25 229 ILE A O 1
ATOM 1836 N N . ALA A 1 230 ? -6.383 -17.859 -5.941 1 96.69 230 ALA A N 1
ATOM 1837 C CA . ALA A 1 230 ? -6.746 -18.422 -4.637 1 96.69 230 ALA A CA 1
ATOM 1838 C C . ALA A 1 230 ? -6.254 -19.859 -4.496 1 96.69 230 ALA A C 1
ATOM 1840 O O . ALA A 1 230 ? -6.754 -20.766 -5.164 1 96.69 230 ALA A O 1
ATOM 1841 N N . HIS A 1 231 ? -5.379 -20.016 -3.609 1 94.06 231 HIS A N 1
ATOM 1842 C CA . HIS A 1 231 ? -4.684 -21.281 -3.428 1 94.06 231 HIS A CA 1
ATOM 1843 C C . HIS A 1 231 ? -5.633 -22.359 -2.924 1 94.06 231 HIS A C 1
ATOM 1845 O O . HIS A 1 231 ? -5.586 -23.5 -3.389 1 94.06 231 HIS A O 1
ATOM 1851 N N . CYS A 1 232 ? -6.473 -22.016 -2.045 1 95.19 232 CYS A N 1
ATOM 1852 C CA . CYS A 1 232 ? -7.383 -22.984 -1.459 1 95.19 232 CYS A CA 1
ATOM 1853 C C . CYS A 1 232 ? -8.352 -23.531 -2.506 1 95.19 232 CYS A C 1
ATOM 1855 O O . CYS A 1 232 ? -8.672 -24.719 -2.508 1 95.19 232 CYS A O 1
ATOM 1857 N N . ALA A 1 233 ? -8.812 -22.688 -3.393 1 96.62 233 ALA A N 1
ATOM 1858 C CA . ALA A 1 233 ? -9.758 -23.094 -4.426 1 96.62 233 ALA A CA 1
ATOM 1859 C C . ALA A 1 233 ? -9.102 -24.062 -5.418 1 96.62 233 ALA A C 1
ATOM 1861 O O . ALA A 1 233 ? -9.695 -25.062 -5.797 1 96.62 233 ALA A O 1
ATOM 1862 N N . MET A 1 234 ? -7.887 -23.734 -5.812 1 95.44 234 MET A N 1
ATOM 1863 C CA . MET A 1 234 ? -7.137 -24.609 -6.707 1 95.44 234 MET A CA 1
ATOM 1864 C C . MET A 1 234 ? -6.871 -25.953 -6.043 1 95.44 234 MET A C 1
ATOM 1866 O O . MET A 1 234 ? -7.055 -27 -6.66 1 95.44 234 MET A O 1
ATOM 1870 N N . LYS A 1 235 ? -6.488 -25.875 -4.852 1 94.44 235 LYS A N 1
ATOM 1871 C CA . LYS A 1 235 ? -6.191 -27.078 -4.082 1 94.44 235 LYS A CA 1
ATOM 1872 C C . LYS A 1 235 ? -7.438 -27.953 -3.92 1 94.44 235 LYS A C 1
ATOM 1874 O O . LYS A 1 235 ? -7.359 -29.172 -4.02 1 94.44 235 LYS A O 1
ATOM 1879 N N . PHE A 1 236 ? -8.5 -27.312 -3.619 1 95.38 236 PHE A N 1
ATOM 1880 C CA . PHE A 1 236 ? -9.766 -28.031 -3.461 1 95.38 236 PHE A CA 1
ATOM 1881 C C . PHE A 1 236 ? -10.148 -28.75 -4.75 1 95.38 236 PHE A C 1
ATOM 1883 O O . PHE A 1 236 ? -10.578 -29.891 -4.723 1 95.38 236 PHE A O 1
ATOM 1890 N N . GLU A 1 237 ? -10.031 -28.078 -5.855 1 94.62 237 GLU A N 1
ATOM 1891 C CA . GLU A 1 237 ? -10.43 -28.656 -7.137 1 94.62 237 GLU A CA 1
ATOM 1892 C C . GLU A 1 237 ? -9.484 -29.781 -7.543 1 94.62 237 GLU A C 1
ATOM 1894 O O . GLU A 1 237 ? -9.914 -30.75 -8.18 1 94.62 237 GLU A O 1
ATOM 1899 N N . LEU A 1 238 ? -8.258 -29.625 -7.191 1 94.31 238 LEU A N 1
ATOM 1900 C CA . LEU A 1 238 ? -7.258 -30.609 -7.582 1 94.31 238 LEU A CA 1
ATOM 1901 C C . LEU A 1 238 ? -7.336 -31.859 -6.691 1 94.31 238 LEU A C 1
ATOM 1903 O O . LEU A 1 238 ? -7.172 -32.969 -7.168 1 94.31 238 LEU A O 1
ATOM 1907 N N . PHE A 1 239 ? -7.641 -31.641 -5.391 1 93.06 239 PHE A N 1
ATOM 1908 C CA . PHE A 1 239 ? -7.422 -32.75 -4.465 1 93.06 239 PHE A CA 1
ATOM 1909 C C . PHE A 1 239 ? -8.688 -33.062 -3.67 1 93.06 239 PHE A C 1
ATOM 1911 O O . PHE A 1 239 ? -8.773 -34.062 -2.996 1 93.06 239 PHE A O 1
ATOM 1918 N N . GLY A 1 240 ? -9.656 -32.156 -3.662 1 88.94 240 GLY A N 1
ATOM 1919 C CA . GLY A 1 240 ? -10.953 -32.406 -3.047 1 88.94 240 GLY A CA 1
ATOM 1920 C C . GLY A 1 240 ? -10.984 -32.062 -1.57 1 88.94 240 GLY A C 1
ATOM 1921 O O . GLY A 1 240 ? -12.062 -31.906 -0.987 1 88.94 240 GLY A O 1
ATOM 1922 N N . ASN A 1 241 ? -9.891 -31.984 -0.925 1 84.38 241 ASN A N 1
ATOM 1923 C CA . ASN A 1 241 ? -9.891 -31.75 0.516 1 84.38 241 ASN A CA 1
ATOM 1924 C C . ASN A 1 241 ? -9.094 -30.5 0.88 1 84.38 241 ASN A C 1
ATOM 1926 O O . ASN A 1 241 ? -8.07 -30.219 0.264 1 84.38 241 ASN A O 1
ATOM 1930 N N . LEU A 1 242 ? -9.688 -29.703 1.866 1 87.88 242 LEU A N 1
ATOM 1931 C CA . LEU A 1 242 ? -9.031 -28.484 2.336 1 87.88 242 LEU A CA 1
ATOM 1932 C C . LEU A 1 242 ? -9.016 -28.438 3.861 1 87.88 242 LEU A C 1
ATOM 1934 O O . LEU A 1 242 ? -9.984 -28.844 4.512 1 87.88 242 LEU A O 1
ATOM 1938 N N . ASP A 1 243 ? -7.879 -27.984 4.27 1 84.62 243 ASP A N 1
ATOM 1939 C CA . ASP A 1 243 ? -7.812 -27.656 5.688 1 84.62 243 ASP A CA 1
ATOM 1940 C C . ASP A 1 243 ? -8.484 -26.312 5.977 1 84.62 243 ASP A C 1
ATOM 1942 O O . ASP A 1 243 ? -8.391 -25.391 5.172 1 84.62 243 ASP A O 1
ATOM 1946 N N . ASP A 1 244 ? -9.156 -26.281 7.168 1 83.75 244 ASP A N 1
ATOM 1947 C CA . ASP A 1 244 ? -9.852 -25.047 7.547 1 83.75 244 ASP A CA 1
ATOM 1948 C C . ASP A 1 244 ? -8.891 -23.875 7.621 1 83.75 244 ASP A C 1
ATOM 1950 O O . ASP A 1 244 ? -9.25 -22.75 7.258 1 83.75 244 ASP A O 1
ATOM 1954 N N . GLU A 1 245 ? -7.746 -24.125 8.008 1 82.75 245 GLU A N 1
ATOM 1955 C CA . GLU A 1 245 ? -6.758 -23.062 8.141 1 82.75 245 GLU A CA 1
ATOM 1956 C C . GLU A 1 245 ? -6.375 -22.484 6.777 1 82.75 245 GLU A C 1
ATOM 1958 O O . GLU A 1 245 ? -6.219 -21.266 6.629 1 82.75 245 GLU A O 1
ATOM 1963 N N . ASP A 1 246 ? -6.27 -23.406 5.863 1 86.69 246 ASP A N 1
ATOM 1964 C CA . ASP A 1 246 ? -5.949 -22.969 4.504 1 86.69 246 ASP A CA 1
ATOM 1965 C C . ASP A 1 246 ? -7.074 -22.125 3.922 1 86.69 246 ASP A C 1
ATOM 1967 O O . ASP A 1 246 ? -6.816 -21.125 3.248 1 86.69 246 ASP A O 1
ATOM 1971 N N . LEU A 1 247 ? -8.188 -22.578 4.293 1 93.31 247 LEU A N 1
ATOM 1972 C CA . LEU A 1 247 ? -9.367 -21.891 3.789 1 93.31 247 LEU A CA 1
ATOM 1973 C C . LEU A 1 247 ? -9.461 -20.484 4.375 1 93.31 247 LEU A C 1
ATOM 1975 O O . LEU A 1 247 ? -9.656 -19.516 3.643 1 93.31 247 LEU A O 1
ATOM 1979 N N . VAL A 1 248 ? -9.273 -20.359 5.641 1 92.81 248 VAL A N 1
ATOM 1980 C CA . VAL A 1 248 ? -9.383 -19.062 6.309 1 92.81 248 VAL A CA 1
ATOM 1981 C C . VAL A 1 248 ? -8.219 -18.156 5.887 1 92.81 248 VAL A C 1
ATOM 1983 O O . VAL A 1 248 ? -8.398 -16.969 5.672 1 92.81 248 VAL A O 1
ATOM 1986 N N . ARG A 1 249 ? -7.086 -18.719 5.715 1 90.88 249 ARG A N 1
ATOM 1987 C CA . ARG A 1 249 ? -5.93 -17.953 5.258 1 90.88 249 ARG A CA 1
ATOM 1988 C C . ARG A 1 249 ? -6.18 -17.359 3.877 1 90.88 249 ARG A C 1
ATOM 1990 O O . ARG A 1 249 ? -5.891 -16.188 3.645 1 90.88 249 ARG A O 1
ATOM 1997 N N . SER A 1 250 ? -6.672 -18.203 3.01 1 94.56 250 SER A N 1
ATOM 1998 C CA . SER A 1 250 ? -6.98 -17.719 1.668 1 94.56 250 SER A CA 1
ATOM 1999 C C . SER A 1 250 ? -8.039 -16.609 1.707 1 94.56 250 SER A C 1
ATOM 2001 O O . SER A 1 250 ? -7.98 -15.656 0.933 1 94.56 250 SER A O 1
ATOM 2003 N N . PHE A 1 251 ? -8.961 -16.75 2.645 1 96.44 251 PHE A N 1
ATOM 2004 C CA . PHE A 1 251 ? -10 -15.734 2.779 1 96.44 251 PHE A CA 1
ATOM 2005 C C . PHE A 1 251 ? -9.398 -14.406 3.229 1 96.44 251 PHE A C 1
ATOM 2007 O O . PHE A 1 251 ? -9.711 -13.352 2.668 1 96.44 251 PHE A O 1
ATOM 2014 N N . LEU A 1 252 ? -8.57 -14.492 4.164 1 95.12 252 LEU A N 1
ATOM 2015 C CA . LEU A 1 252 ? -7.922 -13.281 4.656 1 95.12 252 LEU A CA 1
ATOM 2016 C C . LEU A 1 252 ? -7.062 -12.648 3.568 1 95.12 252 LEU A C 1
ATOM 2018 O O . LEU A 1 252 ? -7.023 -11.422 3.441 1 95.12 252 LEU A O 1
ATOM 2022 N N . ASN A 1 253 ? -6.453 -13.484 2.76 1 93.75 253 ASN A N 1
ATOM 2023 C CA . ASN A 1 253 ? -5.625 -12.969 1.675 1 93.75 253 ASN A CA 1
ATOM 2024 C C . ASN A 1 253 ? -6.469 -12.414 0.537 1 93.75 253 ASN A C 1
ATOM 2026 O O . ASN A 1 253 ? -5.984 -11.617 -0.273 1 93.75 253 ASN A O 1
ATOM 2030 N N . TYR A 1 254 ? -7.68 -12.906 0.523 1 96.31 254 TYR A N 1
ATOM 2031 C CA . TYR A 1 254 ? -8.633 -12.406 -0.461 1 96.31 254 TYR A CA 1
ATOM 2032 C C . TYR A 1 254 ? -9.055 -10.977 -0.127 1 96.31 254 TYR A C 1
ATOM 2034 O O . TYR A 1 254 ? -9.352 -10.188 -1.024 1 96.31 254 TYR A O 1
ATOM 2042 N N . LEU A 1 255 ? -9.008 -10.617 1.079 1 95.62 255 LEU A N 1
ATOM 2043 C CA . LEU A 1 255 ? -9.453 -9.312 1.562 1 95.62 255 LEU A CA 1
ATOM 2044 C C . LEU A 1 255 ? -8.336 -8.281 1.465 1 95.62 255 LEU A C 1
ATOM 2046 O O . LEU A 1 255 ? -7.152 -8.633 1.496 1 95.62 255 LEU A O 1
ATOM 2050 N N . PRO A 1 256 ? -8.766 -7.027 1.36 1 93.56 256 PRO A N 1
ATOM 2051 C CA . PRO A 1 256 ? -7.754 -5.973 1.466 1 93.56 256 PRO A CA 1
ATOM 2052 C C . PRO A 1 256 ? -6.992 -6.012 2.787 1 93.56 256 PRO A C 1
ATOM 2054 O O . PRO A 1 256 ? -7.535 -6.457 3.805 1 93.56 256 PRO A O 1
ATOM 2057 N N . ALA A 1 257 ? -5.812 -5.527 2.758 1 88.56 257 ALA A N 1
ATOM 2058 C CA . ALA A 1 257 ? -4.895 -5.613 3.891 1 88.56 257 ALA A CA 1
ATOM 2059 C C . ALA A 1 257 ? -5.523 -5.023 5.152 1 88.56 257 ALA A C 1
ATOM 2061 O O . ALA A 1 257 ? -5.391 -5.586 6.238 1 88.56 257 ALA A O 1
ATOM 2062 N N . ASN A 1 258 ? -6.203 -3.906 5.059 1 88.12 258 ASN A N 1
ATOM 2063 C CA . ASN A 1 258 ? -6.789 -3.256 6.227 1 88.12 258 ASN A CA 1
ATOM 2064 C C . ASN A 1 258 ? -7.922 -4.082 6.82 1 88.12 258 ASN A C 1
ATOM 2066 O O . ASN A 1 258 ? -8.109 -4.102 8.039 1 88.12 258 ASN A O 1
ATOM 2070 N N . GLU A 1 259 ? -8.648 -4.699 5.961 1 92.06 259 GLU A N 1
ATOM 2071 C CA . GLU A 1 259 ? -9.727 -5.551 6.445 1 92.06 259 GLU A CA 1
ATOM 2072 C C . GLU A 1 259 ? -9.188 -6.797 7.137 1 92.06 259 GLU A C 1
ATOM 2074 O O . GLU A 1 259 ? -9.727 -7.234 8.148 1 92.06 259 GLU A O 1
ATOM 2079 N N . ARG A 1 260 ? -8.148 -7.281 6.559 1 92.06 260 ARG A N 1
ATOM 2080 C CA . ARG A 1 260 ? -7.48 -8.414 7.191 1 92.06 260 ARG A CA 1
ATOM 2081 C C . ARG A 1 260 ? -7.004 -8.055 8.594 1 92.06 260 ARG A C 1
ATOM 2083 O O . ARG A 1 260 ? -7.195 -8.828 9.539 1 92.06 260 ARG A O 1
ATOM 2090 N N . LYS A 1 261 ? -6.391 -6.934 8.68 1 85.31 261 LYS A N 1
ATOM 2091 C CA . LYS A 1 261 ? -5.91 -6.449 9.969 1 85.31 261 LYS A CA 1
ATOM 2092 C C . LYS A 1 261 ? -7.059 -6.289 10.961 1 85.31 261 LYS A C 1
ATOM 2094 O O . LYS A 1 261 ? -6.926 -6.645 12.133 1 85.31 261 LYS A O 1
ATOM 2099 N N . THR A 1 262 ? -8.148 -5.75 10.469 1 88.56 262 THR A N 1
ATOM 2100 C CA . THR A 1 262 ? -9.312 -5.531 11.312 1 88.56 262 THR A CA 1
ATOM 2101 C C . THR A 1 262 ? -9.828 -6.852 11.883 1 88.56 262 THR A C 1
ATOM 2103 O O . THR A 1 262 ? -10.133 -6.949 13.07 1 88.56 262 THR A O 1
ATOM 2106 N N . ILE A 1 263 ? -9.891 -7.781 11.055 1 91.31 263 ILE A N 1
ATOM 2107 C CA . ILE A 1 263 ? -10.375 -9.094 11.484 1 91.31 263 ILE A CA 1
ATOM 2108 C C . ILE A 1 263 ? -9.398 -9.688 12.5 1 91.31 263 ILE A C 1
ATOM 2110 O O . ILE A 1 263 ? -9.82 -10.195 13.539 1 91.31 263 ILE A O 1
ATOM 2114 N N . ASN A 1 264 ? -8.117 -9.617 12.172 1 84.62 264 ASN A N 1
ATOM 2115 C CA . ASN A 1 264 ? -7.109 -10.164 13.07 1 84.62 264 ASN A CA 1
ATOM 2116 C C . ASN A 1 264 ? -7.113 -9.453 14.422 1 84.62 264 ASN A C 1
ATOM 2118 O O . ASN A 1 264 ? -7.039 -10.102 15.469 1 84.62 264 ASN A O 1
ATOM 2122 N N . ASP A 1 265 ? -7.172 -8.133 14.359 1 80.25 265 ASP A N 1
ATOM 2123 C CA . ASP A 1 265 ? -7.207 -7.355 15.594 1 80.25 265 ASP A CA 1
ATOM 2124 C C . ASP A 1 265 ? -8.445 -7.691 16.422 1 80.25 265 ASP A C 1
ATOM 2126 O O . ASP A 1 265 ? -8.383 -7.727 17.656 1 80.25 265 ASP A O 1
ATOM 2130 N N . PHE A 1 266 ? -9.539 -7.902 15.742 1 85.94 266 PHE A N 1
ATOM 2131 C CA . PHE A 1 266 ? -10.789 -8.273 16.406 1 85.94 266 PHE A CA 1
ATOM 2132 C C . PHE A 1 266 ? -10.664 -9.648 17.047 1 85.94 266 PHE A C 1
ATOM 2134 O O . PHE A 1 266 ? -11.109 -9.852 18.172 1 85.94 266 PHE A O 1
ATOM 2141 N N . ALA A 1 267 ? -10.094 -10.508 16.312 1 83.06 267 ALA A N 1
ATOM 2142 C CA . ALA A 1 267 ? -9.898 -11.859 16.828 1 83.06 267 ALA A CA 1
ATOM 2143 C C . ALA A 1 267 ? -9.023 -11.852 18.078 1 83.06 267 ALA A C 1
ATOM 2145 O O . ALA A 1 267 ? -9.234 -12.641 19 1 83.06 267 ALA A O 1
ATOM 2146 N N . ASP A 1 268 ? -8.078 -10.891 18.141 1 73.88 268 ASP A N 1
ATOM 2147 C CA . ASP A 1 268 ? -7.148 -10.781 19.266 1 73.88 268 ASP A CA 1
ATOM 2148 C C . ASP A 1 268 ? -7.754 -9.961 20.406 1 73.88 268 ASP A C 1
ATOM 2150 O O . ASP A 1 268 ? -7.141 -9.812 21.453 1 73.88 268 ASP A O 1
ATOM 2154 N N . GLY A 1 269 ? -8.906 -9.43 20.156 1 68.81 269 GLY A N 1
ATOM 2155 C CA . GLY A 1 269 ? -9.586 -8.641 21.172 1 68.81 269 GLY A CA 1
ATOM 2156 C C . GLY A 1 269 ? -9.055 -7.219 21.266 1 68.81 269 GLY A C 1
ATOM 2157 O O . GLY A 1 269 ? -9.336 -6.516 22.25 1 68.81 269 GLY A O 1
ATOM 2158 N N . LYS A 1 270 ? -8.297 -6.797 20.297 1 67.94 270 LYS A N 1
ATOM 2159 C CA . LYS A 1 270 ? -7.652 -5.488 20.344 1 67.94 270 LYS A CA 1
ATOM 2160 C C . LYS A 1 270 ? -8.617 -4.383 19.922 1 67.94 270 LYS A C 1
ATOM 2162 O O . LYS A 1 270 ? -8.477 -3.234 20.344 1 67.94 270 LYS A O 1
ATOM 2167 N N . VAL A 1 271 ? -9.492 -4.734 18.984 1 70.81 271 VAL A N 1
ATOM 2168 C CA . VAL A 1 271 ? -10.391 -3.713 18.453 1 70.81 271 VAL A CA 1
ATOM 2169 C C . VAL A 1 271 ? -11.836 -4.195 18.531 1 70.81 271 VAL A C 1
ATOM 2171 O O . VAL A 1 271 ? -12.094 -5.402 18.531 1 70.81 271 VAL A O 1
ATOM 2174 N N . ASP A 1 272 ? -12.648 -3.148 18.688 1 77.12 272 ASP A N 1
ATOM 2175 C CA . ASP A 1 272 ? -14.078 -3.418 18.625 1 77.12 272 ASP A CA 1
ATOM 2176 C C . ASP A 1 272 ? -14.68 -2.887 17.328 1 77.12 272 ASP A C 1
ATOM 2178 O O . ASP A 1 272 ? -15.195 -1.768 17.281 1 77.12 272 ASP A O 1
ATOM 2182 N N . SER A 1 273 ? -14.562 -3.645 16.328 1 81.94 273 SER A N 1
ATOM 2183 C CA . SER A 1 273 ? -15.016 -3.236 15 1 81.94 273 SER A CA 1
ATOM 2184 C C . SER A 1 273 ? -16.109 -4.16 14.484 1 81.94 273 SER A C 1
ATOM 2186 O O . SER A 1 273 ? -16.047 -4.641 13.344 1 81.94 273 SER A O 1
ATOM 2188 N N . VAL A 1 274 ? -17.094 -4.348 15.289 1 87.44 274 VAL A N 1
ATOM 2189 C CA . VAL A 1 274 ? -18.125 -5.336 15 1 87.44 274 VAL A CA 1
ATOM 2190 C C . VAL A 1 274 ? -18.828 -4.973 13.688 1 87.44 274 VAL A C 1
ATOM 2192 O O . VAL A 1 274 ? -19 -5.824 12.812 1 87.44 274 VAL A O 1
ATOM 2195 N N . GLN A 1 275 ? -19.172 -3.73 13.586 1 87.06 275 GLN A N 1
ATOM 2196 C CA . GLN A 1 275 ? -19.922 -3.316 12.398 1 87.06 275 GLN A CA 1
ATOM 2197 C C . GLN A 1 275 ? -19.062 -3.488 11.141 1 87.06 275 GLN A C 1
ATOM 2199 O O . GLN A 1 275 ? -19.578 -3.912 10.094 1 87.06 275 GLN A O 1
ATOM 2204 N N . SER A 1 276 ? -17.828 -3.164 11.203 1 90.19 276 SER A N 1
ATOM 2205 C CA . SER A 1 276 ? -16.938 -3.344 10.062 1 90.19 276 SER A CA 1
ATOM 2206 C C . SER A 1 276 ? -16.844 -4.809 9.656 1 90.19 276 SER A C 1
ATOM 2208 O O . SER A 1 276 ? -16.844 -5.129 8.469 1 90.19 276 SER A O 1
ATOM 2210 N N . ILE A 1 277 ? -16.812 -5.625 10.617 1 92.56 277 ILE A N 1
ATOM 2211 C CA . ILE A 1 277 ? -16.703 -7.055 10.352 1 92.56 277 ILE A CA 1
ATOM 2212 C C . ILE A 1 277 ? -18 -7.562 9.727 1 92.56 277 ILE A C 1
ATOM 2214 O O . ILE A 1 277 ? -17.969 -8.367 8.789 1 92.56 277 ILE A O 1
ATOM 2218 N N . ILE A 1 278 ? -19.062 -7.078 10.234 1 91.94 278 ILE A N 1
ATOM 2219 C CA . ILE A 1 278 ? -20.344 -7.457 9.664 1 91.94 278 ILE A CA 1
ATOM 2220 C C . ILE A 1 278 ? -20.406 -7.039 8.195 1 91.94 278 ILE A C 1
ATOM 2222 O O . ILE A 1 278 ? -20.844 -7.812 7.34 1 91.94 278 ILE A O 1
ATOM 2226 N N . ASN A 1 279 ? -19.938 -5.895 7.898 1 91.62 279 ASN A N 1
ATOM 2227 C CA . ASN A 1 279 ? -19.922 -5.414 6.523 1 91.62 279 ASN A CA 1
ATOM 2228 C C . ASN A 1 279 ? -19.062 -6.312 5.633 1 91.62 279 ASN A C 1
ATOM 2230 O O . ASN A 1 279 ? -19.438 -6.613 4.496 1 91.62 279 ASN A O 1
ATOM 2234 N N . ILE A 1 280 ? -17.953 -6.754 6.16 1 93.69 280 ILE A N 1
ATOM 2235 C CA . ILE A 1 280 ? -17.047 -7.609 5.41 1 93.69 280 ILE A CA 1
ATOM 2236 C C . ILE A 1 280 ? -17.703 -8.961 5.141 1 93.69 280 ILE A C 1
ATOM 2238 O O . ILE A 1 280 ? -17.703 -9.445 4.004 1 93.69 280 ILE A O 1
ATOM 2242 N N . LEU A 1 281 ? -18.359 -9.469 6.098 1 93.5 281 LEU A N 1
ATOM 2243 C CA . LEU A 1 281 ? -18.891 -10.82 6.027 1 93.5 281 LEU A CA 1
ATOM 2244 C C . LEU A 1 281 ? -20.234 -10.828 5.293 1 93.5 281 LEU A C 1
ATOM 2246 O O . LEU A 1 281 ? -20.672 -11.875 4.812 1 93.5 281 LEU A O 1
ATOM 2250 N N . SER A 1 282 ? -20.766 -9.734 5.238 1 89.62 282 SER A N 1
ATOM 2251 C CA . SER A 1 282 ? -22.078 -9.656 4.59 1 89.62 282 SER A CA 1
ATOM 2252 C C . SER A 1 282 ? -21.969 -10 3.109 1 89.62 282 SER A C 1
ATOM 2254 O O . SER A 1 282 ? -22.938 -10.484 2.514 1 89.62 282 SER A O 1
ATOM 2256 N N . GLU A 1 283 ? -20.875 -9.781 2.559 1 87.88 283 GLU A N 1
ATOM 2257 C CA . GLU A 1 283 ? -20.672 -10.148 1.162 1 87.88 283 GLU A CA 1
ATOM 2258 C C . GLU A 1 283 ? -20.844 -11.656 0.96 1 87.88 283 GLU A C 1
ATOM 2260 O O . GLU A 1 283 ? -21.297 -12.094 -0.098 1 87.88 283 GLU A O 1
ATOM 2265 N N . ALA A 1 284 ? -20.484 -12.344 1.933 1 89.56 284 ALA A N 1
ATOM 2266 C CA . ALA A 1 284 ? -20.625 -13.797 1.903 1 89.56 284 ALA A CA 1
ATOM 2267 C C . ALA A 1 284 ? -21.969 -14.219 2.496 1 89.56 284 ALA A C 1
ATOM 2269 O O . ALA A 1 284 ? -22.203 -15.406 2.746 1 89.56 284 ALA A O 1
ATOM 2270 N N . ARG A 1 285 ? -22.828 -13.234 2.789 1 86.38 285 ARG A N 1
ATOM 2271 C CA . ARG A 1 285 ? -24.141 -13.477 3.359 1 86.38 285 ARG A CA 1
ATOM 2272 C C . ARG A 1 285 ? -24.031 -14.094 4.75 1 86.38 285 ARG A C 1
ATOM 2274 O O . ARG A 1 285 ? -24.812 -14.984 5.105 1 86.38 285 ARG A O 1
ATOM 2281 N N . CYS A 1 286 ? -22.984 -13.797 5.371 1 88.12 286 CYS A N 1
ATOM 2282 C CA . CYS A 1 286 ? -22.828 -14.148 6.777 1 88.12 286 CYS A CA 1
ATOM 2283 C C . CYS A 1 286 ? -23.25 -12.984 7.672 1 88.12 286 CYS A C 1
ATOM 2285 O O . CYS A 1 286 ? -22.516 -12 7.809 1 88.12 286 CYS A O 1
ATOM 2287 N N . PHE A 1 287 ? -24.375 -13.125 8.414 1 86.06 287 PHE A N 1
ATOM 2288 C CA . PHE A 1 287 ? -24.953 -11.977 9.102 1 86.06 287 PHE A CA 1
ATOM 2289 C C . PHE A 1 287 ? -24.906 -12.18 10.617 1 86.06 287 PHE A C 1
ATOM 2291 O O . PHE A 1 287 ? -25.375 -11.328 11.375 1 86.06 287 PHE A O 1
ATOM 2298 N N . GLN A 1 288 ? -24.312 -13.227 10.977 1 89 288 GLN A N 1
ATOM 2299 C CA . GLN A 1 288 ? -24.203 -13.461 12.406 1 89 288 GLN A CA 1
ATOM 2300 C C . GLN A 1 288 ? -23.281 -12.438 13.062 1 89 288 GLN A C 1
ATOM 2302 O O . GLN A 1 288 ? -22.25 -12.062 12.5 1 89 288 GLN A O 1
ATOM 2307 N N . LYS A 1 289 ? -23.625 -12.094 14.289 1 91.12 289 LYS A N 1
ATOM 2308 C CA . LYS A 1 289 ? -22.812 -11.148 15.031 1 91.12 289 LYS A CA 1
ATOM 2309 C C . LYS A 1 289 ? -21.453 -11.758 15.398 1 91.12 289 LYS A C 1
ATOM 2311 O O . LYS A 1 289 ? -21.406 -12.805 16.047 1 91.12 289 LYS A O 1
ATOM 2316 N N . PRO A 1 290 ? -20.453 -11.109 14.953 1 92.06 290 PRO A N 1
ATOM 2317 C CA . PRO A 1 290 ? -19.125 -11.664 15.242 1 92.06 290 PRO A CA 1
ATOM 2318 C C . PRO A 1 290 ? -18.703 -11.445 16.688 1 92.06 290 PRO A C 1
ATOM 2320 O O . PRO A 1 290 ? -19 -10.406 17.266 1 92.06 290 PRO A O 1
ATOM 2323 N N . THR A 1 291 ? -18.078 -12.398 17.219 1 85 291 THR A N 1
ATOM 2324 C CA . THR A 1 291 ? -17.359 -12.336 18.484 1 85 291 THR A CA 1
ATOM 2325 C C . THR A 1 291 ? -15.945 -12.898 18.344 1 85 291 THR A C 1
ATOM 2327 O O . THR A 1 291 ? -15.625 -13.508 17.328 1 85 291 THR A O 1
ATOM 2330 N N . SER A 1 292 ? -15.109 -12.602 19.297 1 80.56 292 SER A N 1
ATOM 2331 C CA . SER A 1 292 ? -13.742 -13.109 19.234 1 80.56 292 SER A CA 1
ATOM 2332 C C . SER A 1 292 ? -13.727 -14.641 19.203 1 80.56 292 SER A C 1
ATOM 2334 O O . SER A 1 292 ? -12.82 -15.242 18.625 1 80.56 292 SER A O 1
ATOM 2336 N N . GLU A 1 293 ? -14.797 -15.305 19.625 1 77.44 293 GLU A N 1
ATOM 2337 C CA . GLU A 1 293 ? -14.859 -16.766 19.734 1 77.44 293 GLU A CA 1
ATOM 2338 C C . GLU A 1 293 ? -15.336 -17.391 18.422 1 77.44 293 GLU A C 1
ATOM 2340 O O . GLU A 1 293 ? -14.914 -18.484 18.062 1 77.44 293 GLU A O 1
ATOM 2345 N N . ASN A 1 294 ? -16.156 -16.656 17.812 1 88.5 294 ASN A N 1
ATOM 2346 C CA . ASN A 1 294 ? -16.781 -17.297 16.656 1 88.5 294 ASN A CA 1
ATOM 2347 C C . ASN A 1 294 ? -16.219 -16.766 15.352 1 88.5 294 ASN A C 1
ATOM 2349 O O . ASN A 1 294 ? -16.594 -17.234 14.273 1 88.5 294 ASN A O 1
ATOM 2353 N N . ILE A 1 295 ? -15.305 -15.789 15.383 1 92 295 ILE A N 1
ATOM 2354 C CA . ILE A 1 295 ? -14.828 -15.094 14.195 1 92 295 ILE A CA 1
ATOM 2355 C C . ILE A 1 295 ? -14.141 -16.078 13.258 1 92 295 ILE A C 1
ATOM 2357 O O . ILE A 1 295 ? -14.258 -15.977 12.039 1 92 295 ILE A O 1
ATOM 2361 N N . PHE A 1 296 ? -13.508 -17.031 13.781 1 89.25 296 PHE A N 1
ATOM 2362 C CA . PHE A 1 296 ? -12.852 -18.031 12.945 1 89.25 296 PHE A CA 1
ATOM 2363 C C . PHE A 1 296 ? -13.875 -18.844 12.156 1 89.25 296 PHE A C 1
ATOM 2365 O O . PHE A 1 296 ? -13.711 -19.062 10.953 1 89.25 296 PHE A O 1
ATOM 2372 N N . ARG A 1 297 ? -14.836 -19.281 12.844 1 91.38 297 ARG A N 1
ATOM 2373 C CA . ARG A 1 297 ? -15.891 -20.047 12.195 1 91.38 297 ARG A CA 1
ATOM 2374 C C . ARG A 1 297 ? -16.594 -19.219 11.125 1 91.38 297 ARG A C 1
ATOM 2376 O O . ARG A 1 297 ? -16.859 -19.719 10.031 1 91.38 297 ARG A O 1
ATOM 2383 N N . LEU A 1 298 ? -16.859 -18 11.461 1 93 298 LEU A N 1
ATOM 2384 C CA . LEU A 1 298 ? -17.531 -17.125 10.508 1 93 298 LEU A CA 1
ATOM 2385 C C . LEU A 1 298 ? -16.656 -16.891 9.273 1 93 298 LEU A C 1
ATOM 2387 O O . LEU A 1 298 ? -17.172 -16.891 8.148 1 93 298 LEU A O 1
ATOM 2391 N N . CYS A 1 299 ? -15.391 -16.719 9.469 1 94.88 299 CYS A N 1
ATOM 2392 C CA . CYS A 1 299 ? -14.461 -16.531 8.359 1 94.88 299 CYS A CA 1
ATOM 2393 C C . CYS A 1 299 ? -14.398 -17.797 7.492 1 94.88 299 CYS A C 1
ATOM 2395 O O . CYS A 1 299 ? -14.32 -17.703 6.266 1 94.88 299 CYS A O 1
ATOM 2397 N N . ARG A 1 300 ? -14.438 -18.906 8.156 1 93.75 300 ARG A N 1
ATOM 2398 C CA . ARG A 1 300 ? -14.43 -20.172 7.426 1 93.75 300 ARG A CA 1
ATOM 2399 C C . ARG A 1 300 ? -15.664 -20.297 6.539 1 93.75 300 ARG A C 1
ATOM 2401 O O . ARG A 1 300 ? -15.562 -20.719 5.387 1 93.75 300 ARG A O 1
ATOM 2408 N N . GLU A 1 301 ? -16.734 -19.938 7.078 1 93.69 301 GLU A N 1
ATOM 2409 C CA . GLU A 1 301 ? -17.984 -20 6.324 1 93.69 301 GLU A CA 1
ATOM 2410 C C . GLU A 1 301 ? -17.953 -19.031 5.141 1 93.69 301 GLU A C 1
ATOM 2412 O O . GLU A 1 301 ? -18.375 -19.375 4.039 1 93.69 301 GLU A O 1
ATOM 2417 N N . ALA A 1 302 ? -17.5 -17.875 5.414 1 95.44 302 ALA A N 1
ATOM 2418 C CA . ALA A 1 302 ? -17.375 -16.891 4.352 1 95.44 302 ALA A CA 1
ATOM 2419 C C . ALA A 1 302 ? -16.422 -17.359 3.26 1 95.44 302 ALA A C 1
ATOM 2421 O O . ALA A 1 302 ? -16.688 -17.203 2.068 1 95.44 302 ALA A O 1
ATOM 2422 N N . ALA A 1 303 ? -15.32 -17.953 3.664 1 95.94 303 ALA A N 1
ATOM 2423 C CA . ALA A 1 303 ? -14.328 -18.484 2.732 1 95.94 303 ALA A CA 1
ATOM 2424 C C . ALA A 1 303 ? -14.938 -19.547 1.832 1 95.94 303 ALA A C 1
ATOM 2426 O O . ALA A 1 303 ? -14.719 -19.547 0.618 1 95.94 303 ALA A O 1
ATOM 2427 N N . ASN A 1 304 ? -15.656 -20.422 2.428 1 95 304 ASN A N 1
ATOM 2428 C CA . ASN A 1 304 ? -16.281 -21.5 1.674 1 95 304 ASN A CA 1
ATOM 2429 C C . ASN A 1 304 ? -17.234 -20.969 0.612 1 95 304 ASN A C 1
ATOM 2431 O O . ASN A 1 304 ? -17.281 -21.469 -0.507 1 95 304 ASN A O 1
ATOM 2435 N N . ARG A 1 305 ? -17.891 -20 0.936 1 94.44 305 ARG A N 1
ATOM 2436 C CA . ARG A 1 305 ? -18.875 -19.453 0.019 1 94.44 305 ARG A CA 1
ATOM 2437 C C . ARG A 1 305 ? -18.203 -18.641 -1.086 1 94.44 305 ARG A C 1
ATOM 2439 O O . ARG A 1 305 ? -18.516 -18.812 -2.266 1 94.44 305 ARG A O 1
ATOM 2446 N N . LEU A 1 306 ? -17.328 -17.766 -0.728 1 95.12 306 LEU A N 1
ATOM 2447 C CA . LEU A 1 306 ? -16.781 -16.797 -1.663 1 95.12 306 LEU A CA 1
ATOM 2448 C C . LEU A 1 306 ? -15.68 -17.422 -2.512 1 95.12 306 LEU A C 1
ATOM 2450 O O . LEU A 1 306 ? -15.5 -17.062 -3.676 1 95.12 306 LEU A O 1
ATOM 2454 N N . LEU A 1 307 ? -14.922 -18.406 -1.898 1 96.62 307 LEU A N 1
ATOM 2455 C CA . LEU A 1 307 ? -13.719 -18.875 -2.578 1 96.62 307 LEU A CA 1
ATOM 2456 C C . LEU A 1 307 ? -13.938 -20.25 -3.188 1 96.62 307 LEU A C 1
ATOM 2458 O O . LEU A 1 307 ? -13.227 -20.641 -4.113 1 96.62 307 LEU A O 1
ATOM 2462 N N . ILE A 1 308 ? -14.883 -20.969 -2.664 1 95.62 308 ILE A N 1
ATOM 2463 C CA . ILE A 1 308 ? -15.07 -22.344 -3.133 1 95.62 308 ILE A CA 1
ATOM 2464 C C . ILE A 1 308 ? -16.375 -22.453 -3.926 1 95.62 308 ILE A C 1
ATOM 2466 O O . ILE A 1 308 ? -16.359 -22.781 -5.113 1 95.62 308 ILE A O 1
ATOM 2470 N N . LYS A 1 309 ? -17.422 -22.062 -3.357 1 94.19 309 LYS A N 1
ATOM 2471 C CA . LYS A 1 309 ? -18.734 -22.297 -3.953 1 94.19 309 LYS A CA 1
ATOM 2472 C C . LYS A 1 309 ? -19 -21.344 -5.113 1 94.19 309 LYS A C 1
ATOM 2474 O O . LYS A 1 309 ? -19.391 -21.781 -6.203 1 94.19 309 LYS A O 1
ATOM 2479 N N . GLN A 1 310 ? -18.781 -20.141 -4.93 1 93.19 310 GLN A N 1
ATOM 2480 C CA . GLN A 1 310 ? -19.125 -19.141 -5.934 1 93.19 310 GLN A CA 1
ATOM 2481 C C . GLN A 1 310 ? -18.281 -19.328 -7.199 1 93.19 310 GLN A C 1
ATOM 2483 O O . GLN A 1 310 ? -18.828 -19.375 -8.305 1 93.19 310 GLN A O 1
ATOM 2488 N N . PRO A 1 311 ? -17.016 -19.469 -7.062 1 95.56 311 PRO A N 1
ATOM 2489 C CA . PRO A 1 311 ? -16.203 -19.609 -8.281 1 95.56 311 PRO A CA 1
ATOM 2490 C C . PRO A 1 311 ? -15.977 -21.062 -8.664 1 95.56 311 PRO A C 1
ATOM 2492 O O . PRO A 1 311 ? -15.039 -21.375 -9.406 1 95.56 311 PRO A O 1
ATOM 2495 N N . PHE A 1 312 ? -16.766 -21.938 -8.211 1 94.69 312 PHE A N 1
ATOM 2496 C CA . PHE A 1 312 ? -16.562 -23.375 -8.344 1 94.69 312 PHE A CA 1
ATOM 2497 C C . PHE A 1 312 ? -16.422 -23.781 -9.812 1 94.69 312 PHE A C 1
ATOM 2499 O O . PHE A 1 312 ? -15.461 -24.438 -10.195 1 94.69 312 PHE A O 1
ATOM 2506 N N . PHE A 1 313 ? -17.297 -23.359 -10.648 1 95 313 PHE A N 1
ATOM 2507 C CA . PHE A 1 313 ? -17.312 -23.781 -12.047 1 95 313 PHE A CA 1
ATOM 2508 C C . PHE A 1 313 ? -16.125 -23.203 -12.797 1 95 313 PHE A C 1
ATOM 2510 O O . PHE A 1 313 ? -15.57 -23.844 -13.688 1 95 313 PHE A O 1
ATOM 2517 N N . ALA A 1 314 ? -15.781 -22 -12.398 1 96.94 314 ALA A N 1
ATOM 2518 C CA . ALA A 1 314 ? -14.625 -21.375 -13.039 1 96.94 314 ALA A CA 1
ATOM 2519 C C . ALA A 1 314 ? -13.344 -22.156 -12.727 1 96.94 314 ALA A C 1
ATOM 2521 O O . ALA A 1 314 ? -12.57 -22.469 -13.633 1 96.94 314 ALA A O 1
ATOM 2522 N N . PHE A 1 315 ? -13.188 -22.547 -11.492 1 97.06 315 PHE A N 1
ATOM 2523 C CA . PHE A 1 315 ? -12 -23.297 -11.102 1 97.06 315 PHE A CA 1
ATOM 2524 C C . PHE A 1 315 ? -12.031 -24.703 -11.68 1 97.06 315 PHE A C 1
ATOM 2526 O O . PHE A 1 315 ? -11 -25.234 -12.086 1 97.06 315 PHE A O 1
ATOM 2533 N N . LYS A 1 316 ? -13.156 -25.281 -11.688 1 95.81 316 LYS A N 1
ATOM 2534 C CA . LYS A 1 316 ? -13.289 -26.609 -12.281 1 95.81 316 LYS A CA 1
ATOM 2535 C C . LYS A 1 316 ? -12.859 -26.594 -13.75 1 95.81 316 LYS A C 1
ATOM 2537 O O . LYS A 1 316 ? -12.078 -27.438 -14.18 1 95.81 316 LYS A O 1
ATOM 2542 N N . THR A 1 317 ? -13.359 -25.625 -14.438 1 96.69 317 THR A N 1
ATOM 2543 C CA . THR A 1 317 ? -13.031 -25.484 -15.852 1 96.69 317 THR A CA 1
ATOM 2544 C C . THR A 1 317 ? -11.531 -25.281 -16.047 1 96.69 317 THR A C 1
ATOM 2546 O O . THR A 1 317 ? -10.922 -25.906 -16.906 1 96.69 317 THR A O 1
ATOM 2549 N N . MET A 1 318 ? -10.953 -24.438 -15.266 1 96.62 318 MET A N 1
ATOM 2550 C CA . MET A 1 318 ? -9.523 -24.156 -15.352 1 96.62 318 MET A CA 1
ATOM 2551 C C . MET A 1 318 ? -8.703 -25.406 -15.055 1 96.62 318 MET A C 1
ATOM 2553 O O . MET A 1 318 ? -7.812 -25.766 -15.828 1 96.62 318 MET A O 1
ATOM 2557 N N . VAL A 1 319 ? -9.047 -26.078 -14 1 95.88 319 VAL A N 1
ATOM 2558 C CA . VAL A 1 319 ? -8.258 -27.219 -13.516 1 95.88 319 VAL A CA 1
ATOM 2559 C C . VAL A 1 319 ? -8.391 -28.391 -14.492 1 95.88 319 VAL A C 1
ATOM 2561 O O . VAL A 1 31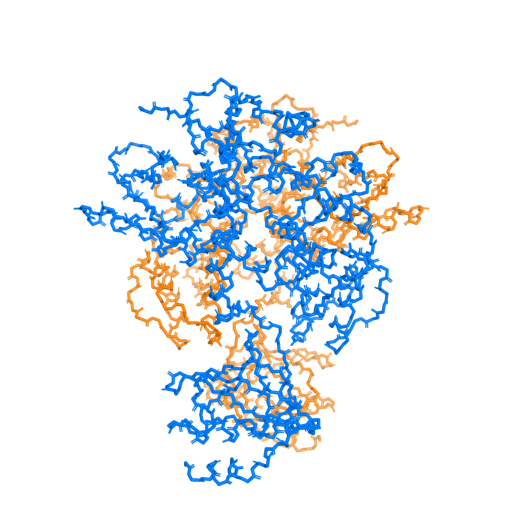9 ? -7.418 -29.109 -14.742 1 95.88 319 VAL A O 1
ATOM 2564 N N . GLU A 1 320 ? -9.516 -28.594 -15 1 94.75 320 GLU A N 1
ATOM 2565 C CA . GLU A 1 320 ? -9.727 -29.672 -15.961 1 94.75 320 GLU A CA 1
ATOM 2566 C C . GLU A 1 320 ? -8.844 -29.5 -17.188 1 94.75 320 GLU A C 1
ATOM 2568 O O . GLU A 1 320 ? -8.453 -30.484 -17.828 1 94.75 320 GLU A O 1
ATOM 2573 N N . SER A 1 321 ? -8.508 -28.281 -17.469 1 94.31 321 SER A N 1
ATOM 2574 C CA . SER A 1 321 ? -7.723 -28 -18.672 1 94.31 321 SER A CA 1
ATOM 2575 C C . SER A 1 321 ? -6.23 -27.984 -18.359 1 94.31 321 SER A C 1
ATOM 2577 O O . SER A 1 321 ? -5.406 -27.828 -19.266 1 94.31 321 SER A O 1
ATOM 2579 N N . MET A 1 322 ? -5.734 -28 -17.062 1 93.19 322 MET A N 1
ATOM 2580 C CA . MET A 1 322 ? -4.34 -27.906 -16.656 1 93.19 322 MET A CA 1
ATOM 2581 C C . MET A 1 322 ? -3.59 -29.203 -16.953 1 93.19 322 MET A C 1
ATOM 2583 O O . MET A 1 322 ? -2.361 -29.25 -16.875 1 93.19 322 MET A O 1
ATOM 2587 N N . GLY A 1 323 ? -4.176 -30.234 -17.469 1 82.88 323 GLY A N 1
ATOM 2588 C CA . GLY A 1 323 ? -3.488 -31.438 -17.922 1 82.88 323 GLY A CA 1
ATOM 2589 C C . GLY A 1 323 ? -3.189 -32.406 -16.797 1 82.88 323 GLY A C 1
ATOM 2590 O O . GLY A 1 323 ? -3.619 -32.219 -15.656 1 82.88 323 GLY A O 1
ATOM 2591 N N . LEU A 1 324 ? -2.342 -33.344 -17.062 1 87.75 324 LEU A N 1
ATOM 2592 C CA . LEU A 1 324 ? -2.15 -34.531 -16.203 1 87.75 324 LEU A CA 1
ATOM 2593 C C . LEU A 1 324 ? -1.045 -34.281 -15.18 1 87.75 324 LEU A C 1
ATOM 2595 O O . LEU A 1 324 ? -0.986 -34.938 -14.148 1 87.75 324 LEU A O 1
ATOM 2599 N N . PHE A 1 325 ? -0.227 -33.281 -15.43 1 93.12 325 PHE A N 1
ATOM 2600 C CA . PHE A 1 325 ? 0.903 -33 -14.555 1 93.12 325 PHE A CA 1
ATOM 2601 C C . PHE A 1 325 ? 0.433 -32.781 -13.117 1 93.12 325 PHE A C 1
ATOM 2603 O O . PHE A 1 325 ? 0.974 -33.375 -12.188 1 93.12 325 PHE A O 1
ATOM 2610 N N . TRP A 1 326 ? -0.559 -32 -12.969 1 94 326 TRP A N 1
ATOM 2611 C CA . TRP A 1 326 ? -1.016 -31.547 -11.656 1 94 326 TRP A CA 1
ATOM 2612 C C . TRP A 1 326 ? -1.707 -32.688 -10.898 1 94 326 TRP A C 1
ATOM 2614 O O . TRP A 1 326 ? -1.76 -32.688 -9.672 1 94 326 TRP A O 1
ATOM 2624 N N . LYS A 1 327 ? -2.199 -33.625 -11.625 1 87.75 327 LYS A N 1
ATOM 2625 C CA . LYS A 1 327 ? -2.867 -34.781 -11.008 1 87.75 327 LYS A CA 1
ATOM 2626 C C . LYS A 1 327 ? -1.859 -35.719 -10.344 1 87.75 327 LYS A C 1
ATOM 2628 O O . LYS A 1 327 ? -2.221 -36.5 -9.469 1 87.75 327 LYS A O 1
ATOM 2633 N N . LYS A 1 328 ? -0.646 -35.594 -10.75 1 89.75 328 LYS A N 1
ATOM 2634 C CA . LYS A 1 328 ? 0.417 -36.406 -10.195 1 89.75 328 LYS A CA 1
ATOM 2635 C C . LYS A 1 328 ? 0.952 -35.844 -8.891 1 89.75 328 LYS A C 1
ATOM 2637 O O . LYS A 1 328 ? 1.654 -36.5 -8.141 1 89.75 328 LYS A O 1
ATOM 2642 N N . LEU A 1 329 ? 0.599 -34.656 -8.641 1 92.25 329 LEU A N 1
ATOM 2643 C CA . LEU A 1 329 ? 1.158 -33.969 -7.473 1 92.25 329 LEU A CA 1
ATOM 2644 C C . LEU A 1 329 ? 0.379 -34.344 -6.211 1 92.25 329 LEU A C 1
ATOM 2646 O O . LEU A 1 329 ? -0.818 -34.625 -6.277 1 92.25 329 LEU A O 1
ATOM 2650 N N . THR A 1 330 ? 1.091 -34.344 -5.121 1 89.25 330 THR A N 1
ATOM 2651 C CA . THR A 1 330 ? 0.44 -34.375 -3.814 1 89.25 330 THR A CA 1
ATOM 2652 C C . THR A 1 330 ? 0.091 -32.969 -3.354 1 89.25 330 THR A C 1
ATOM 2654 O O . THR A 1 330 ? 0.622 -31.984 -3.881 1 89.25 330 THR A O 1
ATOM 2657 N N . PRO A 1 331 ? -0.827 -32.844 -2.42 1 88 331 PRO A N 1
ATOM 2658 C CA . PRO A 1 331 ? -1.155 -31.531 -1.891 1 88 331 PRO A CA 1
ATOM 2659 C C . PRO A 1 331 ? 0.072 -30.781 -1.379 1 88 331 PRO A C 1
ATOM 2661 O O . PRO A 1 331 ? 0.169 -29.562 -1.549 1 88 331 PRO A O 1
ATOM 2664 N N . GLU A 1 332 ? 0.975 -31.469 -0.769 1 83.81 332 GLU A N 1
ATOM 2665 C CA . GLU A 1 332 ? 2.193 -30.859 -0.246 1 83.81 332 GLU A CA 1
ATOM 2666 C C . GLU A 1 332 ? 3.07 -30.328 -1.375 1 83.81 332 GLU A C 1
ATOM 2668 O O . GLU A 1 332 ? 3.66 -29.25 -1.253 1 83.81 332 GLU A O 1
ATOM 2673 N N . MET A 1 333 ? 3.168 -31.125 -2.453 1 88.19 333 MET A N 1
ATOM 2674 C CA . MET A 1 333 ? 3.926 -30.688 -3.621 1 88.19 333 MET A CA 1
ATOM 2675 C C . MET A 1 333 ? 3.318 -29.422 -4.219 1 88.19 333 MET A C 1
ATOM 2677 O O . MET A 1 333 ? 4.043 -28.516 -4.629 1 88.19 333 MET A O 1
ATOM 2681 N N . PHE A 1 334 ? 1.987 -29.391 -4.188 1 91.56 334 PHE A N 1
ATOM 2682 C CA . PHE A 1 334 ? 1.302 -28.219 -4.723 1 91.56 334 PHE A CA 1
ATOM 2683 C C . PHE A 1 334 ? 1.565 -27 -3.859 1 91.56 334 PHE A C 1
ATOM 2685 O O . PHE A 1 334 ? 1.779 -25.891 -4.379 1 91.56 334 PHE A O 1
ATOM 2692 N N . ASP A 1 335 ? 1.546 -27.141 -2.584 1 88.12 335 ASP A N 1
ATOM 2693 C CA . ASP A 1 335 ? 1.879 -26.062 -1.672 1 88.12 335 ASP A CA 1
ATOM 2694 C C . ASP A 1 335 ? 3.291 -25.531 -1.93 1 88.12 335 ASP A C 1
ATOM 2696 O O . ASP A 1 335 ? 3.535 -24.328 -1.869 1 88.12 335 ASP A O 1
ATOM 2700 N N . ASN A 1 336 ? 4.129 -26.422 -2.244 1 83.75 336 ASN A N 1
ATOM 2701 C CA . ASN A 1 336 ? 5.508 -26.047 -2.52 1 83.75 336 ASN A CA 1
ATOM 2702 C C . ASN A 1 336 ? 5.629 -25.266 -3.83 1 83.75 336 ASN A C 1
ATOM 2704 O O . ASN A 1 336 ? 6.5 -24.406 -3.973 1 83.75 336 ASN A O 1
ATOM 2708 N N . CYS A 1 337 ? 4.801 -25.656 -4.727 1 87.19 337 CYS A N 1
ATOM 2709 C CA . CYS A 1 337 ? 4.754 -24.891 -5.965 1 87.19 337 CYS A CA 1
ATOM 2710 C C . CYS A 1 337 ? 4.469 -23.406 -5.688 1 87.19 337 CYS A C 1
ATOM 2712 O O . CYS A 1 337 ? 5.16 -22.531 -6.199 1 87.19 337 CYS A O 1
ATOM 2714 N N . LEU A 1 338 ? 3.523 -23.188 -4.824 1 85 338 LEU A N 1
ATOM 2715 C CA . LEU A 1 338 ? 3.162 -21.828 -4.461 1 85 338 LEU A CA 1
ATOM 2716 C C . LEU A 1 338 ? 4.293 -21.156 -3.695 1 85 338 LEU A C 1
ATOM 2718 O O . LEU A 1 338 ? 4.648 -20 -3.986 1 85 338 LEU A O 1
ATOM 2722 N N . LEU A 1 339 ? 4.836 -21.828 -2.754 1 78.5 339 LEU A N 1
ATOM 2723 C CA . LEU A 1 339 ? 5.875 -21.266 -1.898 1 78.5 339 LEU A CA 1
ATOM 2724 C C . LEU A 1 339 ? 7.113 -20.906 -2.711 1 78.5 339 LEU A C 1
ATOM 2726 O O . LEU A 1 339 ? 7.781 -19.906 -2.426 1 78.5 339 LEU A O 1
ATOM 2730 N N . SER A 1 340 ? 7.312 -21.703 -3.645 1 77.31 340 SER A N 1
ATOM 2731 C CA . SER A 1 340 ? 8.523 -21.5 -4.438 1 77.31 340 SER A CA 1
ATOM 2732 C C . SER A 1 340 ? 8.336 -20.391 -5.457 1 77.31 340 SER A C 1
ATOM 2734 O O . SER A 1 340 ? 9.312 -19.812 -5.941 1 77.31 340 SER A O 1
ATOM 2736 N N . THR A 1 341 ? 7.145 -20.094 -5.77 1 82.56 341 THR A N 1
ATOM 2737 C CA . THR A 1 341 ? 6.902 -19.125 -6.84 1 82.56 341 THR A CA 1
ATOM 2738 C C . THR A 1 341 ? 6.523 -17.766 -6.266 1 82.56 341 THR A C 1
ATOM 2740 O O . THR A 1 341 ? 6.594 -16.75 -6.961 1 82.56 341 THR A O 1
ATOM 2743 N N . LYS A 1 342 ? 6.148 -17.766 -5.051 1 83.75 342 LYS A N 1
ATOM 2744 C CA . LYS A 1 342 ? 5.801 -16.5 -4.391 1 83.75 342 LYS A CA 1
ATOM 2745 C C . LYS A 1 342 ? 7.055 -15.75 -3.957 1 83.75 342 LYS A C 1
ATOM 2747 O O . LYS A 1 342 ? 7.93 -16.312 -3.297 1 83.75 342 LYS A O 1
ATOM 2752 N N . PRO A 1 343 ? 7.098 -14.5 -4.348 1 84.31 343 PRO A N 1
ATOM 2753 C CA . PRO A 1 343 ? 8.273 -13.727 -3.939 1 84.31 343 PRO A CA 1
ATOM 2754 C C . PRO A 1 343 ? 8.352 -13.531 -2.428 1 84.31 343 PRO A C 1
ATOM 2756 O O . PRO A 1 343 ? 7.34 -13.266 -1.779 1 84.31 343 PRO A O 1
ATOM 2759 N N . CYS A 1 344 ? 9.477 -13.75 -1.92 1 84.38 344 CYS A N 1
ATOM 2760 C CA . CYS A 1 344 ? 9.766 -13.578 -0.501 1 84.38 344 CYS A CA 1
ATOM 2761 C C . CYS A 1 344 ? 11.031 -12.758 -0.299 1 84.38 344 CYS A C 1
ATOM 2763 O O . CYS A 1 344 ? 12.078 -13.07 -0.865 1 84.38 344 CYS A O 1
ATOM 2765 N N . ALA A 1 345 ? 10.93 -11.773 0.528 1 87.06 345 ALA A N 1
ATOM 2766 C CA . ALA A 1 345 ? 12.039 -10.852 0.73 1 87.06 345 ALA A CA 1
ATOM 2767 C C . ALA A 1 345 ? 13.281 -11.586 1.242 1 87.06 345 ALA A C 1
ATOM 2769 O O . ALA A 1 345 ? 14.391 -11.352 0.759 1 87.06 345 ALA A O 1
ATOM 2770 N N . LYS A 1 346 ? 13.094 -12.445 2.15 1 82.69 346 LYS A N 1
ATOM 2771 C CA . LYS A 1 346 ? 14.211 -13.164 2.752 1 82.69 346 LYS A CA 1
ATOM 2772 C C . LYS A 1 346 ? 14.953 -14 1.711 1 82.69 346 LYS A C 1
ATOM 2774 O O . LYS A 1 346 ? 16.188 -14 1.671 1 82.69 346 LYS A O 1
ATOM 2779 N N . THR A 1 347 ? 14.203 -14.641 0.929 1 83.31 347 THR A N 1
ATOM 2780 C CA . THR A 1 347 ? 14.797 -15.492 -0.1 1 83.31 347 THR A CA 1
ATOM 2781 C C . THR A 1 347 ? 15.547 -14.648 -1.129 1 83.31 347 THR A C 1
ATOM 2783 O O . THR A 1 347 ? 16.656 -15.008 -1.546 1 83.31 347 THR A O 1
ATOM 2786 N N . ILE A 1 348 ? 15.008 -13.555 -1.545 1 88.38 348 ILE A N 1
ATOM 2787 C CA . ILE A 1 348 ? 15.602 -12.688 -2.557 1 88.38 348 ILE A CA 1
ATOM 2788 C C . ILE A 1 348 ? 16.906 -12.102 -2.027 1 88.38 348 ILE A C 1
ATOM 2790 O O . ILE A 1 348 ? 17.922 -12.07 -2.738 1 88.38 348 ILE A O 1
ATOM 2794 N N . ILE A 1 349 ? 16.891 -11.703 -0.818 1 89.31 349 ILE A N 1
ATOM 2795 C CA . ILE A 1 349 ? 18.078 -11.094 -0.215 1 89.31 349 ILE A CA 1
ATOM 2796 C C . ILE A 1 349 ? 19.203 -12.117 -0.159 1 89.31 349 ILE A C 1
ATOM 2798 O O . ILE A 1 349 ? 20.359 -11.781 -0.432 1 89.31 349 ILE A O 1
ATOM 2802 N N . LYS A 1 350 ? 18.875 -13.352 0.131 1 84.25 350 LYS A N 1
ATOM 2803 C CA . LYS A 1 350 ? 19.875 -14.406 0.217 1 84.25 350 LYS A CA 1
ATOM 2804 C C . LYS A 1 350 ? 20.5 -14.688 -1.146 1 84.25 350 LYS A C 1
ATOM 2806 O O . LYS A 1 350 ? 21.641 -15.148 -1.229 1 84.25 350 LYS A O 1
ATOM 2811 N N . THR A 1 351 ? 19.734 -14.398 -2.135 1 88.06 351 THR A N 1
ATOM 2812 C CA . THR A 1 351 ? 20.219 -14.703 -3.48 1 88.06 351 THR A CA 1
ATOM 2813 C C . THR A 1 351 ? 21.094 -13.586 -4.012 1 88.06 351 THR A C 1
ATOM 2815 O O . THR A 1 351 ? 21.828 -13.773 -4.988 1 88.06 351 THR A O 1
ATOM 2818 N N . LEU A 1 352 ? 21.078 -12.453 -3.4 1 92.31 352 LEU A N 1
ATOM 2819 C CA . LEU A 1 352 ? 21.859 -11.32 -3.885 1 92.31 352 LEU A CA 1
ATOM 2820 C C . LEU A 1 352 ? 23.344 -11.594 -3.773 1 92.31 352 LEU A C 1
ATOM 2822 O O . LEU A 1 352 ? 23.812 -12.172 -2.785 1 92.31 352 LEU A O 1
ATOM 2826 N N . ASP A 1 353 ? 24.031 -11.336 -4.82 1 92.81 353 ASP A N 1
ATOM 2827 C CA . ASP A 1 353 ? 25.484 -11.461 -4.887 1 92.81 353 ASP A CA 1
ATOM 2828 C C . ASP A 1 353 ? 26.125 -10.148 -5.328 1 92.81 353 ASP A C 1
ATOM 2830 O O . ASP A 1 353 ? 26.531 -10.016 -6.484 1 92.81 353 ASP A O 1
ATOM 2834 N N . PRO A 1 354 ? 26.234 -9.195 -4.445 1 94.88 354 PRO A N 1
ATOM 2835 C CA . PRO A 1 354 ? 26.781 -7.879 -4.797 1 94.88 354 PRO A CA 1
ATOM 2836 C C . PRO A 1 354 ? 28.281 -7.914 -5.066 1 94.88 354 PRO A C 1
ATOM 2838 O O . PRO A 1 354 ? 29.031 -8.516 -4.297 1 94.88 354 PRO A O 1
ATOM 2841 N N . ASN A 1 355 ? 28.703 -7.371 -6.113 1 93.44 355 ASN A N 1
ATOM 2842 C CA . ASN A 1 355 ? 30.109 -7.168 -6.453 1 93.44 355 ASN A CA 1
ATOM 2843 C C . ASN A 1 355 ? 30.594 -5.797 -6 1 93.44 355 ASN A C 1
ATOM 2845 O O . ASN A 1 355 ? 30.781 -4.895 -6.82 1 93.44 355 ASN A O 1
ATOM 2849 N N . GLU A 1 356 ? 30.891 -5.719 -4.742 1 92.56 356 GLU A N 1
ATOM 2850 C CA . GLU A 1 356 ? 31.234 -4.441 -4.125 1 92.56 356 GLU A CA 1
ATOM 2851 C C . GLU A 1 356 ? 32.719 -4.125 -4.301 1 92.56 356 GLU A C 1
ATOM 2853 O O . GLU A 1 356 ? 33.562 -4.992 -4.113 1 92.56 356 GLU A O 1
ATOM 2858 N N . HIS A 1 357 ? 33.031 -2.902 -4.684 1 90.5 357 HIS A N 1
ATOM 2859 C CA . HIS A 1 357 ? 34.406 -2.484 -4.895 1 90.5 357 HIS A CA 1
ATOM 2860 C C . HIS A 1 357 ? 34.75 -1.307 -3.994 1 90.5 357 HIS A C 1
ATOM 2862 O O . HIS A 1 357 ? 35.938 -0.986 -3.828 1 90.5 357 HIS A O 1
ATOM 2868 N N . CYS A 1 358 ? 33.781 -0.604 -3.463 1 90.56 358 CYS A N 1
ATOM 2869 C CA . CYS A 1 358 ? 34.031 0.547 -2.598 1 90.56 358 CYS A CA 1
ATOM 2870 C C . CYS A 1 358 ? 32.969 0.64 -1.515 1 90.56 358 CYS A C 1
ATOM 2872 O O . CYS A 1 358 ? 31.984 -0.126 -1.521 1 90.56 358 CYS A O 1
ATOM 2874 N N . ALA A 1 359 ? 33.125 1.557 -0.608 1 89.5 359 ALA A N 1
ATOM 2875 C CA . ALA A 1 359 ? 32.25 1.722 0.534 1 89.5 359 ALA A CA 1
ATOM 2876 C C . ALA A 1 359 ? 30.844 2.113 0.078 1 89.5 359 ALA A C 1
ATOM 2878 O O . ALA A 1 359 ? 29.844 1.694 0.677 1 89.5 359 ALA A O 1
ATOM 2879 N N . LEU A 1 360 ? 30.797 2.904 -0.918 1 91.94 360 LEU A N 1
ATOM 2880 C CA . LEU A 1 360 ? 29.516 3.355 -1.434 1 91.94 360 LEU A CA 1
ATOM 2881 C C . LEU A 1 360 ? 28.703 2.18 -1.968 1 91.94 360 LEU A C 1
ATOM 2883 O O . LEU A 1 360 ? 27.469 2.143 -1.809 1 91.94 360 LEU A O 1
ATOM 2887 N N . ASP A 1 361 ? 29.375 1.164 -2.559 1 93.69 361 ASP A N 1
ATOM 2888 C CA . ASP A 1 361 ? 28.703 -0.037 -3.031 1 93.69 361 ASP A CA 1
ATOM 2889 C C . ASP A 1 361 ? 28 -0.762 -1.882 1 93.69 361 ASP A C 1
ATOM 2891 O O . ASP A 1 361 ? 26.875 -1.247 -2.037 1 93.69 361 ASP A O 1
ATOM 2895 N N . GLY A 1 362 ? 28.688 -0.75 -0.782 1 92 362 GLY A N 1
ATOM 2896 C CA . GLY A 1 362 ? 28.125 -1.378 0.395 1 92 362 GLY A CA 1
ATOM 2897 C C . GLY A 1 362 ? 26.875 -0.673 0.897 1 92 362 GLY A C 1
ATOM 2898 O O . GLY A 1 362 ? 25.906 -1.323 1.29 1 92 362 GLY A O 1
ATOM 2899 N N . LYS A 1 363 ? 26.953 0.604 0.863 1 91.62 363 LYS A N 1
ATOM 2900 C CA . LYS A 1 363 ? 25.781 1.392 1.271 1 91.62 363 LYS A CA 1
ATOM 2901 C C . LYS A 1 363 ? 24.594 1.142 0.346 1 91.62 363 LYS A C 1
ATOM 2903 O O . LYS A 1 363 ? 23.469 1.008 0.807 1 91.62 363 LYS A O 1
ATOM 2908 N N . ILE A 1 364 ? 24.875 1.077 -0.932 1 94.94 364 ILE A N 1
ATOM 2909 C CA . ILE A 1 364 ? 23.828 0.84 -1.912 1 94.94 364 ILE A CA 1
ATOM 2910 C C . ILE A 1 364 ? 23.25 -0.564 -1.728 1 94.94 364 ILE A C 1
ATOM 2912 O O . ILE A 1 364 ? 22.047 -0.772 -1.854 1 94.94 364 ILE A O 1
ATOM 2916 N N . THR A 1 365 ? 24.094 -1.497 -1.423 1 95.06 365 THR A N 1
ATOM 2917 C CA . THR A 1 365 ? 23.641 -2.855 -1.142 1 95.06 365 THR A CA 1
ATOM 2918 C C . THR A 1 365 ? 22.719 -2.879 0.069 1 95.06 365 THR A C 1
ATOM 2920 O O . THR A 1 365 ? 21.703 -3.58 0.067 1 95.06 365 THR A O 1
ATOM 2923 N N . THR A 1 366 ? 23.094 -2.143 1.018 1 92.88 366 THR A N 1
ATOM 2924 C CA . THR A 1 366 ? 22.234 -2.035 2.195 1 92.88 366 THR A CA 1
ATOM 2925 C C . THR A 1 366 ? 20.891 -1.431 1.829 1 92.88 366 THR A C 1
ATOM 2927 O O . THR A 1 366 ? 19.844 -1.877 2.322 1 92.88 366 THR A O 1
ATOM 2930 N N . HIS A 1 367 ? 20.875 -0.392 1.015 1 95.5 367 HIS A N 1
ATOM 2931 C CA . HIS A 1 367 ? 19.625 0.198 0.539 1 95.5 367 HIS A CA 1
ATOM 2932 C C . HIS A 1 367 ? 18.781 -0.826 -0.216 1 95.5 367 HIS A C 1
ATOM 2934 O O . HIS A 1 367 ? 17.562 -0.856 -0.073 1 95.5 367 HIS A O 1
ATOM 2940 N N . LEU A 1 368 ? 19.484 -1.594 -0.97 1 96.12 368 LEU A N 1
ATOM 2941 C CA . LEU A 1 368 ? 18.781 -2.617 -1.737 1 96.12 368 LEU A CA 1
ATOM 2942 C C . LEU A 1 368 ? 18.125 -3.639 -0.811 1 96.12 368 LEU A C 1
ATOM 2944 O O . LEU A 1 368 ? 16.984 -4.035 -1.028 1 96.12 368 LEU A O 1
ATOM 2948 N N . HIS A 1 369 ? 18.844 -4.031 0.184 1 94.88 369 HIS A N 1
ATOM 2949 C CA . HIS A 1 369 ? 18.297 -4.938 1.187 1 94.88 369 HIS A CA 1
ATOM 2950 C C . HIS A 1 369 ? 17.062 -4.344 1.851 1 94.88 369 HIS A C 1
ATOM 2952 O O . HIS A 1 369 ? 16.016 -5 1.929 1 94.88 369 HIS A O 1
ATOM 2958 N N . ARG A 1 370 ? 17.203 -3.143 2.244 1 94.94 370 ARG A N 1
ATOM 2959 C CA . ARG A 1 370 ? 16.109 -2.443 2.908 1 94.94 370 ARG A CA 1
ATOM 2960 C C . ARG A 1 370 ? 14.906 -2.289 1.974 1 94.94 370 ARG A C 1
ATOM 2962 O O . ARG A 1 370 ? 13.758 -2.426 2.398 1 94.94 370 ARG A O 1
ATOM 2969 N N . PHE A 1 371 ? 15.195 -2.008 0.732 1 96.25 371 PHE A N 1
ATOM 2970 C CA . PHE A 1 371 ? 14.148 -1.84 -0.268 1 96.25 371 PHE A CA 1
ATOM 2971 C C . PHE A 1 371 ? 13.336 -3.117 -0.417 1 96.25 371 PHE A C 1
ATOM 2973 O O . PHE A 1 371 ? 12.102 -3.084 -0.351 1 96.25 371 PHE A O 1
ATOM 2980 N N . ILE A 1 372 ? 13.984 -4.18 -0.537 1 94.5 372 ILE A N 1
ATOM 2981 C CA . ILE A 1 372 ? 13.344 -5.48 -0.736 1 94.5 372 ILE A CA 1
ATOM 2982 C C . ILE A 1 372 ? 12.477 -5.816 0.472 1 94.5 372 ILE A C 1
ATOM 2984 O O . ILE A 1 372 ? 11.375 -6.348 0.32 1 94.5 372 ILE A O 1
ATOM 2988 N N . GLU A 1 373 ? 12.883 -5.41 1.579 1 92.31 373 GLU A N 1
ATOM 2989 C CA . GLU A 1 373 ? 12.148 -5.715 2.803 1 92.31 373 GLU A CA 1
ATOM 2990 C C . GLU A 1 373 ? 10.977 -4.75 3 1 92.31 373 GLU A C 1
ATOM 2992 O O . GLU A 1 373 ? 9.984 -5.09 3.646 1 92.31 373 GLU A O 1
ATOM 2997 N N . SER A 1 374 ? 11.125 -3.613 2.43 1 92.94 374 SER A N 1
ATOM 2998 C CA . SER A 1 374 ? 10.203 -2.539 2.77 1 92.94 374 SER A CA 1
ATOM 2999 C C . SER A 1 374 ? 9.016 -2.508 1.809 1 92.94 374 SER A C 1
ATOM 3001 O O . SER A 1 374 ? 8 -1.866 2.086 1 92.94 374 SER A O 1
ATOM 3003 N N . VAL A 1 375 ? 9.078 -3.182 0.719 1 91.81 375 VAL A N 1
ATOM 3004 C CA . VAL A 1 375 ? 8.062 -3.033 -0.316 1 91.81 375 VAL A CA 1
ATOM 3005 C C . VAL A 1 375 ? 6.965 -4.074 -0.113 1 91.81 375 VAL A C 1
ATOM 3007 O O . VAL A 1 375 ? 7.16 -5.062 0.596 1 91.81 375 VAL A O 1
ATOM 3010 N N . SER A 1 376 ? 5.824 -3.822 -0.691 1 87.19 376 SER A N 1
ATOM 3011 C CA . SER A 1 376 ? 4.695 -4.742 -0.642 1 87.19 376 SER A CA 1
ATOM 3012 C C . SER A 1 376 ? 4.965 -5.996 -1.467 1 87.19 376 SER A C 1
ATOM 3014 O O . SER A 1 376 ? 5.938 -6.051 -2.223 1 87.19 376 SER A O 1
ATOM 3016 N N . GLU A 1 377 ? 4.074 -6.949 -1.378 1 83.81 377 GLU A N 1
ATOM 3017 C CA . GLU A 1 377 ? 4.199 -8.188 -2.139 1 83.81 377 GLU A CA 1
ATOM 3018 C C . GLU A 1 377 ? 4.125 -7.922 -3.641 1 83.81 377 GLU A C 1
ATOM 3020 O O . GLU A 1 377 ? 4.852 -8.539 -4.422 1 83.81 377 GLU A O 1
ATOM 3025 N N . ASP A 1 378 ? 3.258 -7.004 -4.008 1 85.5 378 ASP A N 1
ATOM 3026 C CA . ASP A 1 378 ? 3.117 -6.664 -5.422 1 85.5 378 ASP A CA 1
ATOM 3027 C C . ASP A 1 378 ? 4.379 -5.992 -5.953 1 85.5 378 ASP A C 1
ATOM 3029 O O . ASP A 1 378 ? 4.828 -6.289 -7.062 1 85.5 378 ASP A O 1
ATOM 3033 N N . GLU A 1 379 ? 4.922 -5.152 -5.152 1 89.5 379 GLU A N 1
ATOM 3034 C CA . GLU A 1 379 ? 6.141 -4.449 -5.547 1 89.5 379 GLU A CA 1
ATOM 3035 C C . GLU A 1 379 ? 7.336 -5.395 -5.59 1 89.5 379 GLU A C 1
ATOM 3037 O O . GLU A 1 379 ? 8.211 -5.266 -6.449 1 89.5 379 GLU A O 1
ATOM 3042 N N . LEU A 1 380 ? 7.324 -6.285 -4.703 1 90.5 380 LEU A N 1
ATOM 3043 C CA . LEU A 1 380 ? 8.391 -7.281 -4.672 1 90.5 380 LEU A CA 1
ATOM 3044 C C . LEU A 1 380 ? 8.336 -8.172 -5.91 1 90.5 380 LEU A C 1
ATOM 3046 O O . LEU A 1 380 ? 9.375 -8.5 -6.484 1 90.5 380 LEU A O 1
ATOM 3050 N N . ALA A 1 381 ? 7.129 -8.57 -6.258 1 87.81 381 ALA A N 1
ATOM 3051 C CA . ALA A 1 381 ? 6.953 -9.367 -7.469 1 87.81 381 ALA A CA 1
ATOM 3052 C C . ALA A 1 381 ? 7.461 -8.617 -8.695 1 87.81 381 ALA A C 1
ATOM 3054 O O . ALA A 1 381 ? 8.078 -9.211 -9.586 1 87.81 381 ALA A O 1
ATOM 3055 N N . LEU A 1 382 ? 7.238 -7.324 -8.734 1 88.62 382 LEU A N 1
ATOM 3056 C CA . LEU A 1 382 ? 7.715 -6.492 -9.836 1 88.62 382 LEU A CA 1
ATOM 3057 C C . LEU A 1 382 ? 9.242 -6.43 -9.852 1 88.62 382 LEU A C 1
ATOM 3059 O O . LEU A 1 382 ? 9.859 -6.43 -10.914 1 88.62 382 LEU A O 1
ATOM 3063 N N . PHE A 1 383 ? 9.789 -6.359 -8.695 1 90.94 383 PHE A N 1
ATOM 3064 C CA . PHE A 1 383 ? 11.242 -6.32 -8.578 1 90.94 383 PHE A CA 1
ATOM 3065 C C . PHE A 1 383 ? 11.867 -7.594 -9.141 1 90.94 383 PHE A C 1
ATOM 3067 O O . PHE A 1 383 ? 12.828 -7.531 -9.906 1 90.94 383 PHE A O 1
ATOM 3074 N N . VAL A 1 384 ? 11.297 -8.68 -8.766 1 87.88 384 VAL A N 1
ATOM 3075 C CA . VAL A 1 384 ? 11.828 -9.961 -9.219 1 87.88 384 VAL A CA 1
ATOM 3076 C C . VAL A 1 384 ? 11.656 -10.078 -10.734 1 87.88 384 VAL A C 1
ATOM 3078 O O . VAL A 1 384 ? 12.562 -10.547 -11.43 1 87.88 384 VAL A O 1
ATOM 3081 N N . ARG A 1 385 ? 10.562 -9.625 -11.172 1 85.88 385 ARG A N 1
ATOM 3082 C CA . ARG A 1 385 ? 10.336 -9.648 -12.609 1 85.88 385 ARG A CA 1
ATOM 3083 C C . ARG A 1 385 ? 11.336 -8.758 -13.336 1 85.88 385 ARG A C 1
ATOM 3085 O O . ARG A 1 385 ? 11.852 -9.125 -14.398 1 85.88 385 ARG A O 1
ATOM 3092 N N . PHE A 1 386 ? 11.57 -7.625 -12.758 1 87.06 386 PHE A N 1
ATOM 3093 C CA . PHE A 1 386 ? 12.516 -6.676 -13.336 1 87.06 386 PHE A CA 1
ATOM 3094 C C . PHE A 1 386 ? 13.914 -7.281 -13.414 1 87.06 386 PHE A C 1
ATOM 3096 O O . PHE A 1 386 ? 14.648 -7.039 -14.375 1 87.06 386 PHE A O 1
ATOM 3103 N N . THR A 1 387 ? 14.234 -8.094 -12.516 1 87.25 387 THR A N 1
ATOM 3104 C CA . THR A 1 387 ? 15.617 -8.555 -12.398 1 87.25 387 THR A CA 1
ATOM 3105 C C . THR A 1 387 ? 15.789 -9.93 -13.039 1 87.25 387 THR A C 1
ATOM 3107 O O . THR A 1 387 ? 16.875 -10.266 -13.516 1 87.25 387 THR A O 1
ATOM 3110 N N . THR A 1 388 ? 14.727 -10.719 -13.008 1 80.94 388 THR A N 1
ATOM 3111 C CA . THR A 1 388 ? 14.906 -12.102 -13.453 1 80.94 388 THR A CA 1
ATOM 3112 C C . THR A 1 388 ? 13.922 -12.438 -14.57 1 80.94 388 THR A C 1
ATOM 3114 O O . THR A 1 388 ? 14.055 -13.477 -15.219 1 80.94 388 THR A O 1
ATOM 3117 N N . GLY A 1 389 ? 13.055 -11.578 -14.758 1 74.19 389 GLY A N 1
ATOM 3118 C CA . GLY A 1 389 ? 12.023 -11.859 -15.75 1 74.19 389 GLY A CA 1
ATOM 3119 C C . GLY A 1 389 ? 10.914 -12.75 -15.211 1 74.19 389 GLY A C 1
ATOM 3120 O O . GLY A 1 389 ? 9.953 -13.055 -15.93 1 74.19 389 GLY A O 1
ATOM 3121 N N . THR A 1 390 ? 11.133 -13.195 -13.938 1 71.06 390 THR A N 1
ATOM 3122 C CA . THR A 1 390 ? 10.109 -14.031 -13.336 1 71.06 390 THR A CA 1
ATOM 3123 C C . THR A 1 390 ? 9.617 -13.43 -12.023 1 71.06 390 THR A C 1
ATOM 3125 O O . THR A 1 390 ? 10.203 -12.469 -11.523 1 71.06 390 THR A O 1
ATOM 3128 N N . SER A 1 391 ? 8.477 -13.898 -11.648 1 60.81 391 SER A N 1
ATOM 3129 C CA . SER A 1 391 ? 7.98 -13.438 -10.359 1 60.81 391 SER A CA 1
ATOM 3130 C C . SER A 1 391 ? 8.594 -14.234 -9.211 1 60.81 391 SER A C 1
ATOM 3132 O O . SER A 1 391 ? 8.375 -13.914 -8.047 1 60.81 391 SER A O 1
ATOM 3134 N N . SER A 1 392 ? 9.281 -15.312 -9.539 1 61.25 392 SER A N 1
ATOM 3135 C CA . SER A 1 392 ? 9.828 -16.109 -8.453 1 61.25 392 SER A CA 1
ATOM 3136 C C . SER A 1 392 ? 11.297 -16.453 -8.703 1 61.25 392 SER A C 1
ATOM 3138 O O . SER A 1 392 ? 11.742 -16.469 -9.852 1 61.25 392 SER A O 1
ATOM 3140 N N . LEU A 1 393 ? 12.031 -16.359 -7.617 1 59.59 393 LEU A N 1
ATOM 3141 C CA . LEU A 1 393 ? 13.43 -16.75 -7.734 1 59.59 393 LEU A CA 1
ATOM 3142 C C . LEU A 1 393 ? 13.602 -18.25 -7.504 1 59.59 393 LEU A C 1
ATOM 3144 O O . LEU A 1 393 ? 13.008 -18.812 -6.578 1 59.59 393 LEU A O 1
ATOM 3148 N N . VAL A 1 394 ? 14.062 -18.828 -8.562 1 56.41 394 VAL A N 1
ATOM 3149 C CA . VAL A 1 394 ? 14.359 -20.266 -8.438 1 56.41 394 VAL A CA 1
ATOM 3150 C C . VAL A 1 394 ? 15.461 -20.469 -7.41 1 56.41 394 VAL A C 1
ATOM 3152 O O . VAL A 1 394 ? 16.375 -19.656 -7.293 1 56.41 394 VAL A O 1
ATOM 3155 N N . GLU A 1 395 ? 15.227 -21.359 -6.559 1 53.81 395 GLU A N 1
ATOM 3156 C CA . GLU A 1 395 ? 16.203 -21.719 -5.527 1 53.81 395 GLU A CA 1
ATOM 3157 C C . GLU A 1 395 ? 17.547 -22.047 -6.137 1 53.81 395 GLU A C 1
ATOM 3159 O O . GLU A 1 395 ? 17.641 -22.781 -7.129 1 53.81 395 GLU A O 1
ATOM 3164 N N . GLY A 1 396 ? 18.562 -21.406 -5.637 1 58.91 396 GLY A N 1
ATOM 3165 C CA . GLY A 1 396 ? 19.938 -21.672 -6.031 1 58.91 396 GLY A CA 1
ATOM 3166 C C . GLY A 1 396 ? 20.484 -20.625 -6.98 1 58.91 396 GLY A C 1
ATOM 3167 O O . GLY A 1 396 ? 21.703 -20.531 -7.168 1 58.91 396 GLY A O 1
ATOM 3168 N N . GLU A 1 397 ? 19.609 -19.938 -7.52 1 71.06 397 GLU A N 1
ATOM 3169 C CA . GLU A 1 397 ? 20.078 -18.922 -8.445 1 71.06 397 GLU A CA 1
ATOM 3170 C C . GLU A 1 397 ? 20.5 -17.656 -7.703 1 71.06 397 GLU A C 1
ATOM 3172 O O . GLU A 1 397 ? 19.969 -17.344 -6.637 1 71.06 397 GLU A O 1
ATOM 3177 N N . LYS A 1 398 ? 21.625 -17.141 -8.266 1 84.38 398 LYS A N 1
ATOM 3178 C CA . LYS A 1 398 ? 22.125 -15.898 -7.672 1 84.38 398 LYS A CA 1
ATOM 3179 C C . LYS A 1 398 ? 21.859 -14.703 -8.578 1 84.38 398 LYS A C 1
ATOM 3181 O O . LYS A 1 398 ? 21.922 -14.82 -9.805 1 84.38 398 LYS A O 1
ATOM 3186 N N . LEU A 1 399 ? 21.469 -13.656 -7.98 1 90 399 LEU A N 1
ATOM 3187 C CA . LEU A 1 399 ? 21.312 -12.375 -8.664 1 90 399 LEU A CA 1
ATOM 3188 C C . LEU A 1 399 ? 22.531 -11.492 -8.461 1 90 399 LEU A C 1
ATOM 3190 O O . LEU A 1 399 ? 22.75 -10.961 -7.371 1 90 399 LEU A O 1
ATOM 3194 N N . LYS A 1 400 ? 23.312 -11.438 -9.5 1 92.44 400 LYS A N 1
ATOM 3195 C CA . LYS A 1 400 ? 24.516 -10.609 -9.43 1 92.44 400 LYS A CA 1
ATOM 3196 C C . LYS A 1 400 ? 24.156 -9.125 -9.453 1 92.44 400 LYS A C 1
ATOM 3198 O O . LYS A 1 400 ? 23.312 -8.695 -10.234 1 92.44 400 LYS A O 1
ATOM 3203 N N . VAL A 1 401 ? 24.766 -8.383 -8.523 1 95.62 401 VAL A N 1
ATOM 3204 C CA . VAL A 1 401 ? 24.531 -6.941 -8.469 1 95.62 401 VAL A CA 1
ATOM 3205 C C . VAL A 1 401 ? 25.828 -6.195 -8.773 1 95.62 401 VAL A C 1
ATOM 3207 O O . VAL A 1 401 ? 26.812 -6.312 -8.039 1 95.62 401 VAL A O 1
ATOM 3210 N N . ASN A 1 402 ? 25.766 -5.477 -9.875 1 93.94 402 ASN A N 1
ATOM 3211 C CA . ASN A 1 402 ? 26.906 -4.66 -10.273 1 93.94 402 ASN A CA 1
ATOM 3212 C C . ASN A 1 402 ? 26.641 -3.174 -10.047 1 93.94 402 ASN A C 1
ATOM 3214 O O . ASN A 1 402 ? 25.484 -2.756 -9.969 1 93.94 402 ASN A O 1
ATOM 3218 N N . PHE A 1 403 ? 27.734 -2.449 -9.914 1 95.31 403 PHE A N 1
ATOM 3219 C CA . PHE A 1 403 ? 27.625 -1.014 -9.68 1 95.31 403 PHE A CA 1
ATOM 3220 C C . PHE A 1 403 ? 28.391 -0.235 -10.742 1 95.31 403 PHE A C 1
ATOM 3222 O O . PHE A 1 403 ? 29.484 -0.627 -11.148 1 95.31 403 PHE A O 1
ATOM 3229 N N . VAL A 1 404 ? 27.75 0.815 -11.25 1 93.44 404 VAL A N 1
ATOM 3230 C CA . VAL A 1 404 ? 28.375 1.608 -12.297 1 93.44 404 VAL A CA 1
ATOM 3231 C C . VAL A 1 404 ? 28.25 3.094 -11.977 1 93.44 404 VAL A C 1
ATOM 3233 O O . VAL A 1 404 ? 27.328 3.5 -11.266 1 93.44 404 VAL A O 1
ATOM 3236 N N . GLU A 1 405 ? 29.141 3.873 -12.492 1 91.44 405 GLU A N 1
ATOM 3237 C CA . GLU A 1 405 ? 29.031 5.324 -12.383 1 91.44 405 GLU A CA 1
ATOM 3238 C C . GLU A 1 405 ? 27.922 5.867 -13.273 1 91.44 405 GLU A C 1
ATOM 3240 O O . GLU A 1 405 ? 27.766 5.414 -14.414 1 91.44 405 GLU A O 1
ATOM 3245 N N . ALA A 1 406 ? 27.062 6.625 -12.633 1 87.94 406 ALA A N 1
ATOM 3246 C CA . ALA A 1 406 ? 25.969 7.195 -13.406 1 87.94 406 ALA A CA 1
ATOM 3247 C C . ALA A 1 406 ? 25.547 8.547 -12.852 1 87.94 406 ALA A C 1
ATOM 3249 O O . ALA A 1 406 ? 25.828 8.867 -11.688 1 87.94 406 ALA A O 1
ATOM 3250 N N . THR A 1 407 ? 24.922 9.352 -13.727 1 84.62 407 THR A N 1
ATOM 3251 C CA . THR A 1 407 ? 24.469 10.688 -13.328 1 84.62 407 THR A CA 1
ATOM 3252 C C . THR A 1 407 ? 23 10.664 -12.945 1 84.62 407 THR A C 1
ATOM 3254 O O . THR A 1 407 ? 22.484 11.617 -12.344 1 84.62 407 THR A O 1
ATOM 3257 N N . TYR A 1 408 ? 22.359 9.633 -13.328 1 85.31 408 TYR A N 1
ATOM 3258 C CA . TYR A 1 408 ? 20.953 9.516 -12.969 1 85.31 408 TYR A CA 1
ATOM 3259 C C . TYR A 1 408 ? 20.625 8.102 -12.5 1 85.31 408 TYR A C 1
ATOM 3261 O O . TYR A 1 408 ? 21.375 7.16 -12.781 1 85.31 408 TYR A O 1
ATOM 3269 N N . PHE A 1 409 ? 19.656 8.055 -11.758 1 88.88 409 PHE A N 1
ATOM 3270 C CA . PHE A 1 409 ? 19.25 6.754 -11.234 1 88.88 409 PHE A CA 1
ATOM 3271 C C . PHE A 1 409 ? 18.5 5.953 -12.289 1 88.88 409 PHE A C 1
ATOM 3273 O O . PHE A 1 409 ? 17.297 6.129 -12.461 1 88.88 409 PHE A O 1
ATOM 3280 N N . ALA A 1 410 ? 19.188 5.074 -12.898 1 86.06 410 ALA A N 1
ATOM 3281 C CA . ALA A 1 410 ? 18.609 4.227 -13.938 1 86.06 410 ALA A CA 1
ATOM 3282 C C . ALA A 1 410 ? 19.109 2.791 -13.812 1 86.06 410 ALA A C 1
ATOM 3284 O O . ALA A 1 410 ? 20 2.367 -14.555 1 86.06 410 ALA A O 1
ATOM 3285 N N . PRO A 1 411 ? 18.531 2.066 -12.891 1 89.81 411 PRO A N 1
ATOM 3286 C CA . PRO A 1 411 ? 18.938 0.665 -12.781 1 89.81 411 PRO A CA 1
ATOM 3287 C C . PRO A 1 411 ? 18.656 -0.133 -14.055 1 89.81 411 PRO A C 1
ATOM 3289 O O . PRO A 1 411 ? 17.672 0.123 -14.742 1 89.81 411 PRO A O 1
ATOM 3292 N N . LYS A 1 412 ? 19.562 -1.036 -14.352 1 87.44 412 LYS A N 1
ATOM 3293 C CA . LYS A 1 412 ? 19.422 -1.911 -15.508 1 87.44 412 LYS A CA 1
ATOM 3294 C C . LYS A 1 412 ? 19.469 -3.381 -15.102 1 87.44 412 LYS A C 1
ATOM 3296 O O . LYS A 1 412 ? 20.125 -3.734 -14.109 1 87.44 412 LYS A O 1
ATOM 3301 N N . SER A 1 413 ? 18.703 -4.105 -15.781 1 86.38 413 SER A N 1
ATOM 3302 C CA . SER A 1 413 ? 18.703 -5.531 -15.484 1 86.38 413 SER A CA 1
ATOM 3303 C C . SER A 1 413 ? 18.891 -6.359 -16.75 1 86.38 413 SER A C 1
ATOM 3305 O O . SER A 1 413 ? 18.375 -6 -17.812 1 86.38 413 SER A O 1
ATOM 3307 N N . SER A 1 414 ? 19.766 -7.328 -16.688 1 80 414 SER A N 1
ATOM 3308 C CA . SER A 1 414 ? 19.875 -8.391 -17.672 1 80 414 SER A CA 1
ATOM 3309 C C . SER A 1 414 ? 19.219 -9.672 -17.188 1 80 414 SER A C 1
ATOM 3311 O O . SER A 1 414 ? 19.859 -10.484 -16.516 1 80 414 SER A O 1
ATOM 3313 N N . THR A 1 415 ? 18.062 -9.906 -17.531 1 77.25 415 THR A N 1
ATOM 3314 C CA . THR A 1 415 ? 17.219 -10.945 -16.953 1 77.25 415 THR A CA 1
ATOM 3315 C C . THR A 1 415 ? 17.766 -12.328 -17.297 1 77.25 415 THR A C 1
ATOM 3317 O O . THR A 1 415 ? 17.672 -13.258 -16.5 1 77.25 415 THR A O 1
ATOM 3320 N N . CYS A 1 416 ? 18.328 -12.492 -18.516 1 74.5 416 CYS A N 1
ATOM 3321 C CA . CYS A 1 416 ? 18.859 -13.789 -18.922 1 74.5 416 CYS A CA 1
ATOM 3322 C C . CYS A 1 416 ? 20.047 -14.18 -18.062 1 74.5 416 CYS A C 1
ATOM 3324 O O . CYS A 1 416 ? 20.234 -15.359 -17.734 1 74.5 416 CYS A O 1
ATOM 3326 N N . PHE A 1 417 ? 20.828 -13.164 -17.719 1 76.25 417 PHE A N 1
ATOM 3327 C CA . PHE A 1 417 ? 22.047 -13.438 -16.969 1 76.25 417 PHE A CA 1
ATOM 3328 C C . PHE A 1 417 ? 21.828 -13.156 -15.484 1 76.25 417 PHE A C 1
ATOM 3330 O O . PHE A 1 417 ? 22.719 -13.391 -14.672 1 76.25 417 PHE A O 1
ATOM 3337 N N . LYS A 1 418 ? 20.656 -12.625 -15.172 1 82.31 418 LYS A N 1
ATOM 3338 C CA . LYS A 1 418 ? 20.297 -12.305 -13.789 1 82.31 418 LYS A CA 1
ATOM 3339 C C . LYS A 1 418 ? 21.297 -11.328 -13.18 1 82.31 418 LYS A C 1
ATOM 3341 O O . LYS A 1 418 ? 21.859 -11.594 -12.109 1 82.31 418 LYS A O 1
ATOM 3346 N N . ILE A 1 419 ? 21.516 -10.266 -13.898 1 86.38 419 ILE A N 1
ATOM 3347 C CA . ILE A 1 419 ? 22.422 -9.211 -13.445 1 86.38 419 ILE A CA 1
ATOM 3348 C C . ILE A 1 419 ? 21.656 -7.914 -13.25 1 86.38 419 ILE A C 1
ATOM 3350 O O . ILE A 1 419 ? 20.953 -7.457 -14.164 1 86.38 419 ILE A O 1
ATOM 3354 N N . LEU A 1 420 ? 21.766 -7.41 -12.102 1 93.31 420 LEU A N 1
ATOM 3355 C CA . LEU A 1 420 ? 21.234 -6.082 -11.789 1 93.31 420 LEU A CA 1
ATOM 3356 C C . LEU A 1 420 ? 22.375 -5.062 -11.711 1 93.31 420 LEU A C 1
ATOM 3358 O O . LEU A 1 420 ? 23.375 -5.289 -11.023 1 93.31 420 LEU A O 1
ATOM 3362 N N . THR A 1 421 ? 22.25 -4.023 -12.477 1 92.88 421 THR A N 1
ATOM 3363 C CA . THR A 1 421 ? 23.234 -2.949 -12.453 1 92.88 421 THR A CA 1
ATOM 3364 C C . THR A 1 421 ? 22.656 -1.686 -11.836 1 92.88 421 THR A C 1
ATOM 3366 O O . THR A 1 421 ? 21.641 -1.159 -12.32 1 92.88 421 THR A O 1
ATOM 3369 N N . LEU A 1 422 ? 23.297 -1.24 -10.773 1 95.5 422 LEU A N 1
ATOM 3370 C CA . LEU A 1 422 ? 22.812 -0.064 -10.055 1 95.5 422 LEU A CA 1
ATOM 3371 C C . LEU A 1 422 ? 23.797 1.095 -10.195 1 95.5 422 LEU A C 1
ATOM 3373 O O . LEU A 1 422 ? 25.016 0.889 -10.195 1 95.5 422 LEU A O 1
ATOM 3377 N N . PRO A 1 423 ? 23.266 2.271 -10.281 1 94.06 423 PRO A N 1
ATOM 3378 C CA . PRO A 1 423 ? 24.156 3.441 -10.328 1 94.06 423 PRO A CA 1
ATOM 3379 C C . PRO A 1 423 ? 24.797 3.75 -8.977 1 94.06 423 PRO A C 1
ATOM 3381 O O . PRO A 1 423 ? 24.125 3.662 -7.938 1 94.06 423 PRO A O 1
ATOM 3384 N N . ARG A 1 424 ? 26.016 4.125 -9.055 1 93.38 424 ARG A N 1
ATOM 3385 C CA . ARG A 1 424 ? 26.734 4.617 -7.879 1 93.38 424 ARG A CA 1
ATOM 3386 C C . ARG A 1 424 ? 26.344 6.059 -7.57 1 93.38 424 ARG A C 1
ATOM 3388 O O . ARG A 1 424 ? 26.953 6.996 -8.086 1 93.38 424 ARG A O 1
ATOM 3395 N N . MET A 1 425 ? 25.406 6.191 -6.727 1 91.06 425 MET A N 1
ATOM 3396 C CA . MET A 1 425 ? 24.938 7.523 -6.367 1 91.06 425 MET A CA 1
ATOM 3397 C C . MET A 1 425 ? 24.719 7.633 -4.863 1 91.06 425 MET A C 1
ATOM 3399 O O . MET A 1 425 ? 24.219 6.695 -4.234 1 91.06 425 MET A O 1
ATOM 3403 N N . VAL A 1 426 ? 25.141 8.703 -4.41 1 86.25 426 VAL A N 1
ATOM 3404 C CA . VAL A 1 426 ? 24.875 8.977 -3.002 1 86.25 426 VAL A CA 1
ATOM 3405 C C . VAL A 1 426 ? 23.438 9.5 -2.844 1 86.25 426 VAL A C 1
ATOM 3407 O O . VAL A 1 426 ? 23.062 10.5 -3.459 1 86.25 426 VAL A O 1
ATOM 3410 N N . MET A 1 427 ? 22.703 8.758 -2.107 1 87.88 427 MET A N 1
ATOM 3411 C CA . MET A 1 427 ? 21.344 9.195 -1.824 1 87.88 427 MET A CA 1
ATOM 3412 C C . MET A 1 427 ? 20.828 8.555 -0.543 1 87.88 427 MET A C 1
ATOM 3414 O O . MET A 1 427 ? 21.375 7.562 -0.067 1 87.88 427 MET A O 1
ATOM 3418 N N . SER A 1 428 ? 19.828 9.234 0.034 1 90.06 428 SER A N 1
ATOM 3419 C CA . SER A 1 428 ? 19.156 8.633 1.181 1 90.06 428 SER A CA 1
ATOM 3420 C C . SER A 1 428 ? 18.391 7.379 0.775 1 90.06 428 SER A C 1
ATOM 3422 O O . SER A 1 428 ? 18.109 7.172 -0.407 1 90.06 428 SER A O 1
ATOM 3424 N N . PHE A 1 429 ? 18.047 6.578 1.747 1 94.38 429 PHE A N 1
ATOM 3425 C CA . PHE A 1 429 ? 17.266 5.391 1.438 1 94.38 429 PHE A CA 1
ATOM 3426 C C . PHE A 1 429 ? 15.906 5.773 0.87 1 94.38 429 PHE A C 1
ATOM 3428 O O . PHE A 1 429 ? 15.422 5.141 -0.069 1 94.38 429 PHE A O 1
ATOM 3435 N N . MET A 1 430 ? 15.289 6.746 1.473 1 93.5 430 MET A N 1
ATOM 3436 C CA . MET A 1 430 ? 13.961 7.137 1.026 1 93.5 430 MET A CA 1
ATOM 3437 C C . MET A 1 430 ? 13.977 7.555 -0.44 1 93.5 430 MET A C 1
ATOM 3439 O O . MET A 1 430 ? 13.07 7.215 -1.199 1 93.5 430 MET A O 1
ATOM 3443 N N . ARG A 1 431 ? 15.008 8.242 -0.804 1 91.25 431 ARG A N 1
ATOM 3444 C CA . ARG A 1 431 ? 15.141 8.633 -2.203 1 91.25 431 ARG A CA 1
ATOM 3445 C C . ARG A 1 431 ? 15.398 7.418 -3.09 1 91.25 431 ARG A C 1
ATOM 3447 O O . ARG A 1 431 ? 14.812 7.293 -4.168 1 91.25 431 ARG A O 1
ATOM 3454 N N . PHE A 1 432 ? 16.281 6.574 -2.631 1 94.38 432 PHE A N 1
ATOM 3455 C CA . PHE A 1 432 ? 16.562 5.328 -3.334 1 94.38 432 PHE A CA 1
ATOM 3456 C C . PHE A 1 432 ? 15.281 4.547 -3.578 1 94.38 432 PHE A C 1
ATOM 3458 O O . PHE A 1 432 ? 15.031 4.086 -4.695 1 94.38 432 PHE A O 1
ATOM 3465 N N . ARG A 1 433 ? 14.484 4.434 -2.562 1 95.06 433 ARG A N 1
ATOM 3466 C CA . ARG A 1 433 ? 13.227 3.697 -2.611 1 95.06 433 ARG A CA 1
ATOM 3467 C C . ARG A 1 433 ? 12.258 4.336 -3.598 1 95.06 433 ARG A C 1
ATOM 3469 O O . ARG A 1 433 ? 11.641 3.645 -4.414 1 95.06 433 ARG A O 1
ATOM 3476 N N . GLN A 1 434 ? 12.117 5.582 -3.506 1 91.62 434 GLN A N 1
ATOM 3477 C CA . GLN A 1 434 ? 11.203 6.309 -4.383 1 91.62 434 GLN A CA 1
ATOM 3478 C C . GLN A 1 434 ? 11.609 6.164 -5.844 1 91.62 434 GLN A C 1
ATOM 3480 O O . GLN A 1 434 ? 10.766 5.914 -6.707 1 91.62 434 GLN A O 1
ATOM 3485 N N . GLU A 1 435 ? 12.867 6.34 -6.117 1 90.88 435 GLU A N 1
ATOM 3486 C CA . GLU A 1 435 ? 13.359 6.238 -7.488 1 90.88 435 GLU A CA 1
ATOM 3487 C C . GLU A 1 435 ? 13.203 4.82 -8.031 1 90.88 435 GLU A C 1
ATOM 3489 O O . GLU A 1 435 ? 12.789 4.633 -9.18 1 90.88 435 GLU A O 1
ATOM 3494 N N . PHE A 1 436 ? 13.516 3.887 -7.207 1 93.62 436 PHE A N 1
ATOM 3495 C CA . PHE A 1 436 ? 13.414 2.502 -7.652 1 93.62 436 PHE A CA 1
ATOM 3496 C C . PHE A 1 436 ? 11.961 2.125 -7.922 1 93.62 436 PHE A C 1
ATOM 3498 O O . PHE A 1 436 ? 11.664 1.444 -8.906 1 93.62 436 PHE A O 1
ATOM 3505 N N . LEU A 1 437 ? 11.078 2.553 -7.023 1 92.69 437 LEU A N 1
ATOM 3506 C CA . LEU A 1 437 ? 9.656 2.289 -7.219 1 92.69 437 LEU A CA 1
ATOM 3507 C C . LEU A 1 437 ? 9.148 2.945 -8.5 1 92.69 437 LEU A C 1
ATOM 3509 O O . LEU A 1 437 ? 8.312 2.377 -9.203 1 92.69 437 LEU A O 1
ATOM 3513 N N . SER A 1 438 ? 9.648 4.105 -8.719 1 88 438 SER A N 1
ATOM 3514 C CA . SER A 1 438 ? 9.266 4.793 -9.945 1 88 438 SER A CA 1
ATOM 3515 C C . SER A 1 438 ? 9.672 3.988 -11.18 1 88 438 SER A C 1
ATOM 3517 O O . SER A 1 438 ? 8.914 3.895 -12.141 1 88 438 SER A O 1
ATOM 3519 N N . VAL A 1 439 ? 10.781 3.373 -11.125 1 88.06 439 VAL A N 1
ATOM 3520 C CA . VAL A 1 439 ? 11.281 2.547 -12.219 1 88.06 439 VAL A CA 1
ATOM 3521 C C . VAL A 1 439 ? 10.414 1.3 -12.367 1 88.06 439 VAL A C 1
ATOM 3523 O O . VAL A 1 439 ? 10.016 0.938 -13.477 1 88.06 439 VAL A O 1
ATOM 3526 N N . LEU A 1 440 ? 10.07 0.703 -11.266 1 88.38 440 LEU A N 1
ATOM 3527 C CA . LEU A 1 440 ? 9.312 -0.543 -11.281 1 88.38 440 LEU A CA 1
ATOM 3528 C C . LEU A 1 440 ? 7.887 -0.303 -11.758 1 88.38 440 LEU A C 1
ATOM 3530 O O . LEU A 1 440 ? 7.316 -1.137 -12.469 1 88.38 440 LEU A O 1
ATOM 3534 N N . ASN A 1 441 ? 7.34 0.795 -11.367 1 84.69 441 ASN A N 1
ATOM 3535 C CA . ASN A 1 441 ? 5.938 1.07 -11.672 1 84.69 441 ASN A CA 1
ATOM 3536 C C . ASN A 1 441 ? 5.766 1.556 -13.109 1 84.69 441 ASN A C 1
ATOM 3538 O O . ASN A 1 441 ? 4.652 1.568 -13.641 1 84.69 441 ASN A O 1
ATOM 3542 N N . ASN A 1 442 ? 6.781 1.952 -13.633 1 78.06 442 ASN A N 1
ATOM 3543 C CA . ASN A 1 442 ? 6.727 2.324 -15.047 1 78.06 442 ASN A CA 1
ATOM 3544 C C . ASN A 1 442 ? 7.09 1.149 -15.953 1 78.06 442 ASN A C 1
ATOM 3546 O O . ASN A 1 442 ? 8.156 1.146 -16.578 1 78.06 442 ASN A O 1
ATOM 3550 N N . LYS A 1 443 ? 6.211 0.263 -16.047 1 63.84 443 LYS A N 1
ATOM 3551 C CA . LYS A 1 443 ? 6.445 -0.995 -16.75 1 63.84 443 LYS A CA 1
ATOM 3552 C C . LYS A 1 443 ? 6.691 -0.756 -18.25 1 63.84 443 LYS A C 1
ATOM 3554 O O . LYS A 1 443 ? 7.414 -1.516 -18.891 1 63.84 443 LYS A O 1
ATOM 3559 N N . LEU A 1 444 ? 6.078 0.294 -18.641 1 55.53 444 LEU A N 1
ATOM 3560 C CA . LEU A 1 444 ? 6.238 0.61 -20.062 1 55.53 444 LEU A CA 1
ATOM 3561 C C . LEU A 1 444 ? 7.672 1.024 -20.359 1 55.53 444 LEU A C 1
ATOM 3563 O O . LEU A 1 444 ? 8.109 0.961 -21.516 1 55.53 444 LEU A O 1
ATOM 3567 N N . SER A 1 445 ? 8.289 1.167 -19.406 1 57.06 445 SER A N 1
ATOM 3568 C CA . SER A 1 445 ? 9.648 1.645 -19.641 1 57.06 445 SER A CA 1
ATOM 3569 C C . SER A 1 445 ? 10.648 0.496 -19.594 1 57.06 445 SER A C 1
ATOM 3571 O O . SER A 1 445 ? 11.828 0.686 -19.891 1 57.06 445 SER A O 1
ATOM 3573 N N . TRP A 1 446 ? 9.977 -0.646 -19.297 1 66.44 446 TRP A N 1
ATOM 3574 C CA . TRP A 1 446 ? 10.898 -1.776 -19.312 1 66.44 446 TRP A CA 1
ATOM 3575 C C . TRP A 1 446 ? 11.242 -2.178 -20.75 1 66.44 446 TRP A C 1
ATOM 3577 O O . TRP A 1 446 ? 10.352 -2.475 -21.547 1 66.44 446 TRP A O 1
ATOM 3587 N N . ARG A 1 447 ? 12.32 -1.665 -21.297 1 56.59 447 ARG A N 1
ATOM 3588 C CA . ARG A 1 447 ? 12.719 -2.074 -22.641 1 56.59 447 ARG A CA 1
ATOM 3589 C C . ARG A 1 447 ? 13.82 -3.127 -22.594 1 56.59 447 ARG A C 1
ATOM 3591 O O . ARG A 1 447 ? 14.812 -2.965 -21.875 1 56.59 447 ARG A O 1
ATOM 3598 N N . LEU A 1 448 ? 13.352 -4.176 -23.141 1 52.69 448 LEU A N 1
ATOM 3599 C CA . LEU A 1 448 ? 14.344 -5.246 -23.219 1 52.69 448 LEU A CA 1
ATOM 3600 C C . LEU A 1 448 ? 15.305 -5.02 -24.375 1 52.69 448 LEU A C 1
ATOM 3602 O O . LEU A 1 448 ? 14.883 -4.672 -25.484 1 52.69 448 LEU A O 1
ATOM 3606 N N . HIS A 1 449 ? 16.5 -4.551 -23.969 1 53.41 449 HIS A N 1
ATOM 3607 C CA . HIS A 1 449 ? 17.484 -4.398 -25.047 1 53.41 449 HIS A CA 1
ATOM 3608 C C . HIS A 1 449 ? 18.578 -5.441 -24.922 1 53.41 449 HIS A C 1
ATOM 3610 O O . HIS A 1 449 ? 18.875 -5.918 -23.828 1 53.41 449 HIS A O 1
ATOM 3616 N N . ASP A 1 450 ? 18.938 -6.137 -26.062 1 41.94 450 ASP A N 1
ATOM 3617 C CA . ASP A 1 450 ? 20.141 -6.973 -26.141 1 41.94 450 ASP A CA 1
ATOM 3618 C C . ASP A 1 450 ? 21.406 -6.117 -26.172 1 41.94 450 ASP A C 1
ATOM 3620 O O . ASP A 1 450 ? 21.469 -5.133 -26.906 1 41.94 450 ASP A O 1
ATOM 3624 N N . ASP A 1 451 ? 21.984 -5.758 -25.016 1 38.72 451 ASP A N 1
ATOM 3625 C CA . ASP A 1 451 ? 23.281 -5.176 -25.297 1 38.72 451 ASP A CA 1
ATOM 3626 C C . ASP A 1 451 ? 24.141 -6.121 -26.141 1 38.72 451 ASP A C 1
ATOM 3628 O O . ASP A 1 451 ? 24.078 -7.34 -25.969 1 38.72 451 ASP A O 1
ATOM 3632 N N . MET B 1 1 ? -15.891 -3.697 46.906 1 38.44 1 MET B N 1
ATOM 3633 C CA . MET B 1 1 ? -16 -2.25 46.781 1 38.44 1 MET B CA 1
ATOM 3634 C C . MET B 1 1 ? -15.312 -1.531 47.938 1 38.44 1 MET B C 1
ATOM 3636 O O . MET B 1 1 ? -14.609 -0.541 47.719 1 38.44 1 MET B O 1
ATOM 3640 N N . GLN B 1 2 ? -15.477 -2.168 49 1 47.38 2 GLN B N 1
ATOM 3641 C CA . GLN B 1 2 ? -15.039 -1.506 50.219 1 47.38 2 GLN B CA 1
ATOM 3642 C C . GLN B 1 2 ? -13.516 -1.488 50.344 1 47.38 2 GLN B C 1
ATOM 3644 O O . GLN B 1 2 ? -12.938 -0.507 50.781 1 47.38 2 GLN B O 1
ATOM 3649 N N . ALA B 1 3 ? -12.93 -2.572 49.875 1 46.75 3 ALA B N 1
ATOM 3650 C CA . ALA B 1 3 ? -11.484 -2.643 50.094 1 46.75 3 ALA B CA 1
ATOM 3651 C C . ALA B 1 3 ? -10.75 -1.622 49.219 1 46.75 3 ALA B C 1
ATOM 3653 O O . ALA B 1 3 ? -9.797 -0.985 49.656 1 46.75 3 ALA B O 1
ATOM 3654 N N . ARG B 1 4 ? -11.172 -1.394 48.062 1 54.41 4 ARG B N 1
ATOM 3655 C CA . ARG B 1 4 ? -10.484 -0.416 47.25 1 54.41 4 ARG B CA 1
ATOM 3656 C C . ARG B 1 4 ? -10.805 1.007 47.688 1 54.41 4 ARG B C 1
ATOM 3658 O O . ARG B 1 4 ? -9.953 1.896 47.594 1 54.41 4 ARG B O 1
ATOM 3665 N N . GLN B 1 5 ? -11.938 1.121 48.188 1 53.31 5 GLN B N 1
ATOM 3666 C CA . GLN B 1 5 ? -12.281 2.432 48.719 1 53.31 5 GLN B CA 1
ATOM 3667 C C . GLN B 1 5 ? -11.398 2.779 49.938 1 53.31 5 GLN B C 1
ATOM 3669 O O . GLN B 1 5 ? -10.945 3.918 50.062 1 53.31 5 GLN B O 1
ATOM 3674 N N . LEU B 1 6 ? -11.25 1.839 50.844 1 51.72 6 LEU B N 1
ATOM 3675 C CA . LEU B 1 6 ? -10.414 2.08 52 1 51.72 6 LEU B CA 1
ATOM 3676 C C . LEU B 1 6 ? -8.977 2.379 51.594 1 51.72 6 LEU B C 1
ATOM 3678 O O . LEU B 1 6 ? -8.328 3.254 52.156 1 51.72 6 LEU B O 1
ATOM 3682 N N . LYS B 1 7 ? -8.531 1.741 50.594 1 58.66 7 LYS B N 1
ATOM 3683 C CA . LYS B 1 7 ? -7.16 1.963 50.156 1 58.66 7 LYS B CA 1
ATOM 3684 C C . LYS B 1 7 ? -7.031 3.285 49.406 1 58.66 7 LYS B C 1
ATOM 3686 O O . LYS B 1 7 ? -6.004 3.959 49.5 1 58.66 7 LYS B O 1
ATOM 3691 N N . ALA B 1 8 ? -7.977 3.564 48.656 1 57.47 8 ALA B N 1
ATOM 3692 C CA . ALA B 1 8 ? -7.992 4.852 47.969 1 57.47 8 ALA B CA 1
ATOM 3693 C C . ALA B 1 8 ? -7.969 6.008 48.969 1 57.47 8 ALA B C 1
ATOM 3695 O O . ALA B 1 8 ? -7.297 7.02 48.75 1 57.47 8 ALA B O 1
ATOM 3696 N N . ASP B 1 9 ? -8.727 5.84 50.031 1 56.66 9 ASP B N 1
ATOM 3697 C CA . ASP B 1 9 ? -8.789 6.867 51.062 1 56.66 9 ASP B CA 1
ATOM 3698 C C . ASP B 1 9 ? -7.461 6.98 51.781 1 56.66 9 ASP B C 1
ATOM 3700 O O . ASP B 1 9 ? -7.141 8.031 52.344 1 56.66 9 ASP B O 1
ATOM 3704 N N . ALA B 1 10 ? -6.727 5.953 51.781 1 57.31 10 ALA B N 1
ATOM 3705 C CA . ALA B 1 10 ? -5.445 5.938 52.469 1 57.31 10 ALA B CA 1
ATOM 3706 C C . ALA B 1 10 ? -4.355 6.609 51.656 1 57.31 10 ALA B C 1
ATOM 3708 O O . ALA B 1 10 ? -3.256 6.863 52.156 1 57.31 10 ALA B O 1
ATOM 3709 N N . ILE B 1 11 ? -4.617 6.824 50.438 1 60.56 11 ILE B N 1
ATOM 3710 C CA . ILE B 1 11 ? -3.609 7.445 49.594 1 60.56 11 ILE B CA 1
ATOM 3711 C C . ILE B 1 11 ? -3.555 8.945 49.875 1 60.56 11 ILE B C 1
ATOM 3713 O O . ILE B 1 11 ? -4.539 9.656 49.656 1 60.56 11 ILE B O 1
ATOM 3717 N N . LEU B 1 12 ? -2.508 9.312 50.469 1 62.38 12 LEU B N 1
ATOM 3718 C CA . LEU B 1 12 ? -2.279 10.719 50.781 1 62.38 12 LEU B CA 1
ATOM 3719 C C . LEU B 1 12 ? -2.09 11.539 49.5 1 62.38 12 LEU B C 1
ATOM 3721 O O . LEU B 1 12 ? -1.424 11.102 48.562 1 62.38 12 LEU B O 1
ATOM 3725 N N . GLU B 1 13 ? -2.799 12.656 49.375 1 70.88 13 GLU B N 1
ATOM 3726 C CA . GLU B 1 13 ? -2.617 13.609 48.281 1 70.88 13 GLU B CA 1
ATOM 3727 C C . GLU B 1 13 ? -1.561 14.656 48.656 1 70.88 13 GLU B C 1
ATOM 3729 O O . GLU B 1 13 ? -1.594 15.242 49.719 1 70.88 13 GLU B O 1
ATOM 3734 N N . PRO B 1 14 ? -0.537 14.719 47.719 1 69.75 14 PRO B N 1
ATOM 3735 C CA . PRO B 1 14 ? 0.462 15.75 48 1 69.75 14 PRO B CA 1
ATOM 3736 C C . PRO B 1 14 ? -0.115 17.156 47.938 1 69.75 14 PRO B C 1
ATOM 3738 O O . PRO B 1 14 ? -1.113 17.391 47.25 1 69.75 14 PRO B O 1
ATOM 3741 N N . SER B 1 15 ? 0.533 18.016 48.844 1 64.62 15 SER B N 1
ATOM 3742 C CA . SER B 1 15 ? 0.214 19.438 48.719 1 64.62 15 SER B CA 1
ATOM 3743 C C . SER B 1 15 ? 0.745 20.016 47.406 1 64.62 15 SER B C 1
ATOM 3745 O O . SER B 1 15 ? 1.66 19.453 46.812 1 64.62 15 SER B O 1
ATOM 3747 N N . LEU B 1 16 ? 0.09 21.109 46.875 1 65.94 16 LEU B N 1
ATOM 3748 C CA . LEU B 1 16 ? 0.47 21.734 45.625 1 65.94 16 LEU B CA 1
ATOM 3749 C C . LEU B 1 16 ? 1.938 22.156 45.625 1 65.94 16 LEU B C 1
ATOM 3751 O O . LEU B 1 16 ? 2.568 22.266 44.594 1 65.94 16 LEU B O 1
ATOM 3755 N N . GLU B 1 17 ? 2.521 22.312 46.812 1 67.25 17 GLU B N 1
ATOM 3756 C CA . GLU B 1 17 ? 3.904 22.734 47 1 67.25 17 GLU B CA 1
ATOM 3757 C C . GLU B 1 17 ? 4.855 21.547 47 1 67.25 17 GLU B C 1
ATOM 3759 O O . GLU B 1 17 ? 6.066 21.703 46.812 1 67.25 17 GLU B O 1
ATOM 3764 N N . GLU B 1 18 ? 4.344 20.359 47.125 1 67.31 18 GLU B N 1
ATOM 3765 C CA . GLU B 1 18 ? 5.176 19.172 47.156 1 67.31 18 GLU B CA 1
ATOM 3766 C C . GLU B 1 18 ? 5.344 18.578 45.75 1 67.31 18 GLU B C 1
ATOM 3768 O O . GLU B 1 18 ? 4.492 18.781 44.875 1 67.31 18 GLU B O 1
ATOM 3773 N N . ASP B 1 19 ? 6.469 17.812 45.562 1 74.81 19 ASP B N 1
ATOM 3774 C CA . ASP B 1 19 ? 6.664 17.109 44.312 1 74.81 19 ASP B CA 1
ATOM 3775 C C . ASP B 1 19 ? 5.531 16.125 44.031 1 74.81 19 ASP B C 1
ATOM 3777 O O . ASP B 1 19 ? 5.293 15.219 44.844 1 74.81 19 ASP B O 1
ATOM 3781 N N . HIS B 1 20 ? 4.715 16.469 43 1 76.69 20 HIS B N 1
ATOM 3782 C CA . HIS B 1 20 ? 3.555 15.633 42.719 1 76.69 20 HIS B CA 1
ATOM 3783 C C . HIS B 1 20 ? 3.385 15.406 41.219 1 76.69 20 HIS B C 1
ATOM 3785 O O . HIS B 1 20 ? 4.008 16.094 40.406 1 76.69 20 HIS B O 1
ATOM 3791 N N . ILE B 1 21 ? 2.682 14.32 41.031 1 79.44 21 ILE B N 1
ATOM 3792 C CA . ILE B 1 21 ? 2.223 14.047 39.656 1 79.44 21 ILE B CA 1
ATOM 3793 C C . ILE B 1 21 ? 0.702 14.164 39.594 1 79.44 21 ILE B C 1
ATOM 3795 O O . ILE B 1 21 ? 0.015 13.984 40.594 1 79.44 21 ILE B O 1
ATOM 3799 N N . VAL B 1 22 ? 0.294 14.539 38.406 1 79.94 22 VAL B N 1
ATOM 3800 C CA . VAL B 1 22 ? -1.145 14.648 38.188 1 79.94 22 VAL B CA 1
ATOM 3801 C C . VAL B 1 22 ? -1.617 13.523 37.25 1 79.94 22 VAL B C 1
ATOM 3803 O O . VAL B 1 22 ? -1.124 13.383 36.125 1 79.94 22 VAL B O 1
ATOM 3806 N N . ILE B 1 23 ? -2.531 12.719 37.812 1 80.31 23 ILE B N 1
ATOM 3807 C CA . ILE B 1 23 ? -3.117 11.641 37.031 1 80.31 23 ILE B CA 1
ATOM 3808 C C . ILE B 1 23 ? -4.574 11.969 36.719 1 80.31 23 ILE B C 1
ATOM 3810 O O . ILE B 1 23 ? -5.359 12.273 37.625 1 80.31 23 ILE B O 1
ATOM 3814 N N . LYS B 1 24 ? -4.777 11.961 35.5 1 79.25 24 LYS B N 1
ATOM 3815 C CA . LYS B 1 24 ? -6.145 12.117 35 1 79.25 24 LYS B CA 1
ATOM 3816 C C . LYS B 1 24 ? -6.68 10.812 34.406 1 79.25 24 LYS B C 1
ATOM 3818 O O . LYS B 1 24 ? -6.012 10.172 33.594 1 79.25 24 LYS B O 1
ATOM 3823 N N . ILE B 1 25 ? -7.863 10.445 34.906 1 78.44 25 ILE B N 1
ATOM 3824 C CA . ILE B 1 25 ? -8.461 9.188 34.469 1 78.44 25 ILE B CA 1
ATOM 3825 C C . ILE B 1 25 ? -9.773 9.469 33.719 1 78.44 25 ILE B C 1
ATOM 3827 O O . ILE B 1 25 ? -10.609 10.227 34.219 1 78.44 25 ILE B O 1
ATOM 3831 N N . ARG B 1 26 ? -9.836 8.828 32.656 1 75.69 26 ARG B N 1
ATOM 3832 C CA . ARG B 1 26 ? -11.109 8.789 31.938 1 75.69 26 ARG B CA 1
ATOM 3833 C C . ARG B 1 26 ? -11.867 7.504 32.219 1 75.69 26 ARG B C 1
ATOM 3835 O O . ARG B 1 26 ? -11.484 6.43 31.75 1 75.69 26 ARG B O 1
ATOM 3842 N N . HIS B 1 27 ? -12.945 7.691 32.969 1 69 27 HIS B N 1
ATOM 3843 C CA . HIS B 1 27 ? -13.773 6.57 33.375 1 69 27 HIS B CA 1
ATOM 3844 C C . HIS B 1 27 ? -15.078 6.52 32.594 1 69 27 HIS B C 1
ATOM 3846 O O . HIS B 1 27 ? -15.742 7.539 32.406 1 69 27 HIS B O 1
ATOM 3852 N N . PRO B 1 28 ? -15.445 5.344 32.219 1 66.44 28 PRO B N 1
ATOM 3853 C CA . PRO B 1 28 ? -16.641 5.223 31.375 1 66.44 28 PRO B CA 1
ATOM 3854 C C . PRO B 1 28 ? -17.906 5.676 32.094 1 66.44 28 PRO B C 1
ATOM 3856 O O . PRO B 1 28 ? -18.828 6.215 31.469 1 66.44 28 PRO B O 1
ATOM 3859 N N . SER B 1 29 ? -18.031 5.551 33.344 1 62.81 29 SER B N 1
ATOM 3860 C CA . SER B 1 29 ? -19.266 5.832 34.094 1 62.81 29 SER B CA 1
ATOM 3861 C C . SER B 1 29 ? -19.156 7.129 34.875 1 62.81 29 SER B C 1
ATOM 3863 O O . SER B 1 29 ? -20.156 7.805 35.125 1 62.81 29 SER B O 1
ATOM 3865 N N . VAL B 1 30 ? -17.906 7.539 35.312 1 64.56 30 VAL B N 1
ATOM 3866 C CA . VAL B 1 30 ? -17.797 8.633 36.281 1 64.56 30 VAL B CA 1
ATOM 3867 C C . VAL B 1 30 ? -17.234 9.867 35.594 1 64.56 30 VAL B C 1
ATOM 3869 O O . VAL B 1 30 ? -17.234 10.961 36.188 1 64.56 30 VAL B O 1
ATOM 3872 N N . GLY B 1 31 ? -16.844 9.75 34.312 1 63.38 31 GLY B N 1
ATOM 3873 C CA . GLY B 1 31 ? -16.25 10.875 33.594 1 63.38 31 GLY B CA 1
ATOM 3874 C C . GLY B 1 31 ? -14.766 11.039 33.906 1 63.38 31 GLY B C 1
ATOM 3875 O O . GLY B 1 31 ? -14.125 10.117 34.438 1 63.38 31 GLY B O 1
ATOM 3876 N N . THR B 1 32 ? -14.211 12.188 33.5 1 71 32 THR B N 1
ATOM 3877 C CA . THR B 1 32 ? -12.797 12.438 33.75 1 71 32 THR B CA 1
ATOM 3878 C C . THR B 1 32 ? -12.578 12.969 35.156 1 71 32 THR B C 1
ATOM 3880 O O . THR B 1 32 ? -13.203 13.953 35.562 1 71 32 THR B O 1
ATOM 3883 N N . LYS B 1 33 ? -11.734 12.312 35.875 1 75.56 33 LYS B N 1
ATOM 3884 C CA . LYS B 1 33 ? -11.352 12.711 37.219 1 75.56 33 LYS B CA 1
ATOM 3885 C C . LYS B 1 33 ? -9.844 12.891 37.312 1 75.56 33 LYS B C 1
ATOM 3887 O O . LYS B 1 33 ? -9.078 12.195 36.656 1 75.56 33 LYS B O 1
ATOM 3892 N N . SER B 1 34 ? -9.516 13.938 38 1 78.62 34 SER B N 1
ATOM 3893 C CA . SER B 1 34 ? -8.094 14.164 38.25 1 78.62 34 SER B CA 1
ATOM 3894 C C . SER B 1 34 ? -7.781 14.094 39.75 1 78.62 34 SER B C 1
ATOM 3896 O O . SER B 1 34 ? -8.609 14.477 40.562 1 78.62 34 SER B O 1
ATOM 3898 N N . ARG B 1 35 ? -6.574 13.531 39.938 1 80.94 35 ARG B N 1
ATOM 3899 C CA . ARG B 1 35 ? -6.074 13.445 41.312 1 80.94 35 ARG B CA 1
ATOM 3900 C C . ARG B 1 35 ? -4.559 13.609 41.344 1 80.94 35 ARG B C 1
ATOM 3902 O O . ARG B 1 35 ? -3.859 13.219 40.406 1 80.94 35 ARG B O 1
ATOM 3909 N N . LEU B 1 36 ? -4.141 14.289 42.375 1 78.5 36 LEU B N 1
ATOM 3910 C CA . LEU B 1 36 ? -2.707 14.43 42.594 1 78.5 36 LEU B CA 1
ATOM 3911 C C . LEU B 1 36 ? -2.15 13.195 43.312 1 78.5 36 LEU B C 1
ATOM 3913 O O . LEU B 1 36 ? -2.807 12.625 44.188 1 78.5 36 LEU B O 1
ATOM 3917 N N . PHE B 1 37 ? -0.996 12.781 42.844 1 80.56 37 PHE B N 1
ATOM 3918 C CA . PHE B 1 37 ? -0.238 11.727 43.5 1 80.56 37 PHE B CA 1
ATOM 3919 C C . PHE B 1 37 ? 1.191 12.172 43.781 1 80.56 37 PHE B C 1
ATOM 3921 O O . PHE B 1 37 ? 1.699 13.086 43.125 1 80.56 37 PHE B O 1
ATOM 3928 N N . PHE B 1 38 ? 1.831 11.648 44.875 1 72.75 38 PHE B N 1
ATOM 3929 C CA . PHE B 1 38 ? 3.234 11.93 45.125 1 72.75 38 PHE B CA 1
ATOM 3930 C C . PHE B 1 38 ? 4.117 11.477 43.969 1 72.75 38 PHE B C 1
ATOM 3932 O O . PHE B 1 38 ? 3.789 10.508 43.281 1 72.75 38 PHE B O 1
ATOM 3939 N N . ASN B 1 39 ? 5.234 12.18 43.969 1 73.62 39 ASN B N 1
ATOM 3940 C CA . ASN B 1 39 ? 6.273 11.742 43.031 1 73.62 39 ASN B CA 1
ATOM 3941 C C . ASN B 1 39 ? 6.781 10.344 43.375 1 73.62 39 ASN B C 1
ATOM 3943 O O . ASN B 1 39 ? 6.91 9.992 44.531 1 73.62 39 ASN B O 1
ATOM 3947 N N . ASN B 1 40 ? 6.598 9.25 42.406 1 70.75 40 ASN B N 1
ATOM 3948 C CA . ASN B 1 40 ? 7.051 7.875 42.562 1 70.75 40 ASN B CA 1
ATOM 3949 C C . ASN B 1 40 ? 5.926 6.957 43.031 1 70.75 40 ASN B C 1
ATOM 3951 O O . ASN B 1 40 ? 6.18 5.867 43.562 1 70.75 40 ASN B O 1
ATOM 3955 N N . SER B 1 41 ? 4.785 7.539 43.031 1 75.94 41 SER B N 1
ATOM 3956 C CA . SER B 1 41 ? 3.664 6.66 43.344 1 75.94 41 SER B CA 1
ATOM 3957 C C . SER B 1 41 ? 3.559 5.516 42.344 1 75.94 41 SER B C 1
ATOM 3959 O O . SER B 1 41 ? 3.93 5.672 41.156 1 75.94 41 SER B O 1
ATOM 3961 N N . ARG B 1 42 ? 3.148 4.477 42.781 1 76.19 42 ARG B N 1
ATOM 3962 C CA . ARG B 1 42 ? 2.938 3.33 41.906 1 76.19 42 ARG B CA 1
ATOM 3963 C C . ARG B 1 42 ? 1.562 3.387 41.25 1 76.19 42 ARG B C 1
ATOM 3965 O O . ARG B 1 42 ? 0.631 3.98 41.812 1 76.19 42 ARG B O 1
ATOM 3972 N N . MET B 1 43 ? 1.421 2.715 40.25 1 77.94 43 MET B N 1
ATOM 3973 C CA . MET B 1 43 ? 0.138 2.648 39.531 1 77.94 43 MET B CA 1
ATOM 3974 C C . MET B 1 43 ? -0.885 1.871 40.375 1 77.94 43 MET B C 1
ATOM 3976 O O . MET B 1 43 ? -2.092 2.062 40.219 1 77.94 43 MET B O 1
ATOM 3980 N N . ALA B 1 44 ? -0.402 1.174 41.281 1 75.56 44 ALA B N 1
ATOM 3981 C CA . ALA B 1 44 ? -1.308 0.487 42.188 1 75.56 44 ALA B CA 1
ATOM 3982 C C . ALA B 1 44 ? -2.188 1.482 42.938 1 75.56 44 ALA B C 1
ATOM 3984 O O . ALA B 1 44 ? -3.379 1.236 43.156 1 75.56 44 ALA B O 1
ATOM 3985 N N . ASP B 1 45 ? -1.644 2.609 43.312 1 73.81 45 ASP B N 1
ATOM 3986 C CA . ASP B 1 45 ? -2.41 3.639 44 1 73.81 45 ASP B CA 1
ATOM 3987 C C . ASP B 1 45 ? -3.475 4.242 43.094 1 73.81 45 ASP B C 1
ATOM 3989 O O . ASP B 1 45 ? -4.59 4.531 43.531 1 73.81 45 ASP B O 1
ATOM 3993 N N . VAL B 1 46 ? -3.119 4.262 41.812 1 80.94 46 VAL B N 1
ATOM 3994 C CA . VAL B 1 46 ? -4.07 4.801 40.844 1 80.94 46 VAL B CA 1
ATOM 3995 C C . VAL B 1 46 ? -5.199 3.797 40.625 1 80.94 46 VAL B C 1
ATOM 3997 O O . VAL B 1 46 ? -6.371 4.176 40.562 1 80.94 46 VAL B O 1
ATOM 4000 N N . TYR B 1 47 ? -4.859 2.65 40.562 1 78.69 47 TYR B N 1
ATOM 4001 C CA . TYR B 1 47 ? -5.875 1.609 40.438 1 78.69 47 TYR B CA 1
ATOM 4002 C C . TYR B 1 47 ? -6.832 1.637 41.625 1 78.69 47 TYR B C 1
ATOM 4004 O O . TYR B 1 47 ? -8.047 1.483 41.469 1 78.69 47 TYR B O 1
ATOM 4012 N N . HIS B 1 48 ? -6.25 1.807 42.812 1 73.56 48 HIS B N 1
ATOM 4013 C CA . HIS B 1 48 ? -7.094 1.877 44 1 73.56 48 HIS B CA 1
ATOM 4014 C C . HIS B 1 48 ? -8.023 3.082 43.938 1 73.56 48 HIS B C 1
ATOM 4016 O O . HIS B 1 48 ? -9.211 2.975 44.281 1 73.56 48 HIS B O 1
ATOM 4022 N N . TRP B 1 49 ? -7.449 4.148 43.375 1 77.69 49 TRP B N 1
ATOM 4023 C CA . TRP B 1 49 ? -8.258 5.355 43.219 1 77.69 49 TRP B CA 1
ATOM 4024 C C . TRP B 1 49 ? -9.383 5.148 42.219 1 77.69 49 TRP B C 1
ATOM 4026 O O . TRP B 1 49 ? -10.547 5.418 42.531 1 77.69 49 TRP B O 1
ATOM 4036 N N . VAL B 1 50 ? -9.055 4.566 41.188 1 80.12 50 VAL B N 1
ATOM 4037 C CA . VAL B 1 50 ? -10.039 4.367 40.125 1 80.12 50 VAL B CA 1
ATOM 4038 C C . VAL B 1 50 ? -11.055 3.307 40.562 1 80.12 50 VAL B C 1
ATOM 4040 O O . VAL B 1 50 ? -12.25 3.459 40.312 1 80.12 50 VAL B O 1
ATOM 4043 N N . GLY B 1 51 ? -10.555 2.395 41.094 1 74.75 51 GLY B N 1
ATOM 4044 C CA . GLY B 1 51 ? -11.43 1.352 41.594 1 74.75 51 GLY B CA 1
ATOM 4045 C C . GLY B 1 51 ? -12.438 1.857 42.625 1 74.75 51 GLY B C 1
ATOM 4046 O O . GLY B 1 51 ? -13.562 1.361 42.688 1 74.75 51 GLY B O 1
ATOM 4047 N N . SER B 1 52 ? -12.039 2.801 43.375 1 71.62 52 SER B N 1
ATOM 4048 C CA . SER B 1 52 ? -12.914 3.342 44.406 1 71.62 52 SER B CA 1
ATOM 4049 C C . SER B 1 52 ? -14.086 4.102 43.781 1 71.62 52 SER B C 1
ATOM 4051 O O . SER B 1 52 ? -15.117 4.301 44.438 1 71.62 52 SER B O 1
ATOM 4053 N N . MET B 1 53 ? -13.867 4.465 42.469 1 68.62 53 MET B N 1
ATOM 4054 C CA . MET B 1 53 ? -14.914 5.238 41.812 1 68.62 53 MET B CA 1
ATOM 4055 C C . MET B 1 53 ? -15.742 4.355 40.875 1 68.62 53 MET B C 1
ATOM 4057 O O . MET B 1 53 ? -16.75 4.801 40.344 1 68.62 53 MET B O 1
ATOM 4061 N N . SER B 1 54 ? -15.273 3.18 40.656 1 66.62 54 SER B N 1
ATOM 4062 C CA . SER B 1 54 ? -15.875 2.299 39.656 1 66.62 54 SER B CA 1
ATOM 4063 C C . SER B 1 54 ? -16.906 1.362 40.281 1 66.62 54 SER B C 1
ATOM 4065 O O . SER B 1 54 ? -16.766 0.995 41.469 1 66.62 54 SER B O 1
ATOM 4067 N N . MET B 1 55 ? -17.953 1.064 39.594 1 65.81 55 MET B N 1
ATOM 4068 C CA . MET B 1 55 ? -18.953 0.105 40.062 1 65.81 55 MET B CA 1
ATOM 4069 C C . MET B 1 55 ? -18.359 -1.296 40.156 1 65.81 55 MET B C 1
ATOM 4071 O O . MET B 1 55 ? -18.781 -2.096 40.969 1 65.81 55 MET B O 1
ATOM 4075 N N . ASP B 1 56 ? -17.453 -1.661 39.375 1 64.38 56 ASP B N 1
ATOM 4076 C CA . ASP B 1 56 ? -16.703 -2.908 39.406 1 64.38 56 ASP B CA 1
ATOM 4077 C C . ASP B 1 56 ? -15.234 -2.65 39.719 1 64.38 56 ASP B C 1
ATOM 4079 O O . ASP B 1 56 ? -14.398 -2.553 38.812 1 64.38 56 ASP B O 1
ATOM 4083 N N . PRO B 1 57 ? -14.891 -2.549 40.969 1 65.62 57 PRO B N 1
ATOM 4084 C CA . PRO B 1 57 ? -13.617 -1.996 41.438 1 65.62 57 PRO B CA 1
ATOM 4085 C C . PRO B 1 57 ? -12.414 -2.826 41 1 65.62 57 PRO B C 1
ATOM 4087 O O . PRO B 1 57 ? -11.281 -2.332 41 1 65.62 57 PRO B O 1
ATOM 4090 N N . GLU B 1 58 ? -12.602 -4.027 40.688 1 66.31 58 GLU B N 1
ATOM 4091 C CA . GLU B 1 58 ? -11.453 -4.887 40.406 1 66.31 58 GLU B CA 1
ATOM 4092 C C . GLU B 1 58 ? -11.383 -5.27 38.938 1 66.31 58 GLU B C 1
ATOM 4094 O O . GLU B 1 58 ? -10.367 -5.785 38.469 1 66.31 58 GLU B O 1
ATOM 4099 N N . PHE B 1 59 ? -12.281 -4.977 38.25 1 66.31 59 PHE B N 1
ATOM 4100 C CA . PHE B 1 59 ? -12.391 -5.512 36.906 1 66.31 59 PHE B CA 1
ATOM 4101 C C . PHE B 1 59 ? -12.172 -4.418 35.875 1 66.31 59 PHE B C 1
ATOM 4103 O O . PHE B 1 59 ? -13.047 -4.156 35.031 1 66.31 59 PHE B O 1
ATOM 4110 N N . PHE B 1 60 ? -11.031 -3.781 36.031 1 73.12 60 PHE B N 1
ATOM 4111 C CA . PHE B 1 60 ? -10.648 -2.758 35.062 1 73.12 60 PHE B CA 1
ATOM 4112 C C . PHE B 1 60 ? -9.133 -2.691 34.906 1 73.12 60 PHE B C 1
ATOM 4114 O O . PHE B 1 60 ? -8.398 -3.211 35.75 1 73.12 60 PHE B O 1
ATOM 4121 N N . GLN B 1 61 ? -8.664 -2.217 33.844 1 73.31 61 GLN B N 1
ATOM 4122 C CA . GLN B 1 61 ? -7.254 -1.88 33.656 1 73.31 61 GLN B CA 1
ATOM 4123 C C . GLN B 1 61 ? -7.09 -0.415 33.25 1 73.31 61 GLN B C 1
ATOM 4125 O O . GLN B 1 61 ? -8.031 0.212 32.75 1 73.31 61 GLN B O 1
ATOM 4130 N N . ILE B 1 62 ? -6.008 0.058 33.75 1 73.5 62 ILE B N 1
ATOM 4131 C CA . ILE B 1 62 ? -5.684 1.445 33.438 1 73.5 62 ILE B CA 1
ATOM 4132 C C . ILE B 1 62 ? -4.723 1.495 32.25 1 73.5 62 ILE B C 1
ATOM 4134 O O . ILE B 1 62 ? -3.67 0.852 32.25 1 73.5 62 ILE B O 1
ATOM 4138 N N . VAL B 1 63 ? -5.148 2.064 31.328 1 72.44 63 VAL B N 1
ATOM 4139 C CA . VAL B 1 63 ? -4.344 2.131 30.109 1 72.44 63 VAL B CA 1
ATOM 4140 C C . VAL B 1 63 ? -4.082 3.59 29.75 1 72.44 63 VAL B C 1
ATOM 4142 O O . VAL B 1 63 ? -4.859 4.477 30.109 1 72.44 63 VAL B O 1
ATOM 4145 N N . ASP B 1 64 ? -2.953 3.822 29.312 1 64.5 64 ASP B N 1
ATOM 4146 C CA . ASP B 1 64 ? -2.699 5.195 28.875 1 64.5 64 ASP B CA 1
ATOM 4147 C C . ASP B 1 64 ? -3.25 5.441 27.469 1 64.5 64 ASP B C 1
ATOM 4149 O O . ASP B 1 64 ? -3.939 4.59 26.906 1 64.5 64 ASP B O 1
ATOM 4153 N N . TYR B 1 65 ? -3 6.574 26.969 1 54 65 TYR B N 1
ATOM 4154 C CA . TYR B 1 65 ? -3.547 7.027 25.703 1 54 65 TYR B CA 1
ATOM 4155 C C . TYR B 1 65 ? -3.156 6.078 24.562 1 54 65 TYR B C 1
ATOM 4157 O O . TYR B 1 65 ? -3.91 5.902 23.609 1 54 65 TYR B O 1
ATOM 4165 N N . ASP B 1 66 ? -2.107 5.363 24.766 1 49.53 66 ASP B N 1
ATOM 4166 C CA . ASP B 1 66 ? -1.554 4.434 23.781 1 49.53 66 ASP B CA 1
ATOM 4167 C C . ASP B 1 66 ? -2.051 3.014 24.031 1 49.53 66 ASP B C 1
ATOM 4169 O O . ASP B 1 66 ? -1.475 2.051 23.516 1 49.53 66 ASP B O 1
ATOM 4173 N N . CYS B 1 67 ? -3.016 2.92 24.891 1 53.56 67 CYS B N 1
ATOM 4174 C CA . CYS B 1 67 ? -3.66 1.688 25.328 1 53.56 67 CYS B CA 1
ATOM 4175 C C . CYS B 1 67 ? -2.656 0.755 25.984 1 53.56 67 CYS B C 1
ATOM 4177 O O . CYS B 1 67 ? -2.838 -0.464 25.984 1 53.56 67 CYS B O 1
ATOM 4179 N N . LYS B 1 68 ? -1.569 1.345 26.266 1 62.94 68 LYS B N 1
ATOM 4180 C CA . LYS B 1 68 ? -0.688 0.574 27.141 1 62.94 68 LYS B CA 1
ATOM 4181 C C . LYS B 1 68 ? -1.315 0.373 28.516 1 62.94 68 LYS B C 1
ATOM 4183 O O . LYS B 1 68 ? -1.768 1.333 29.141 1 62.94 68 LYS B O 1
ATOM 4188 N N . VAL B 1 69 ? -1.248 -0.866 28.891 1 64.19 69 VAL B N 1
ATOM 4189 C CA . VAL B 1 69 ? -1.752 -1.174 30.234 1 64.19 69 VAL B CA 1
ATOM 4190 C C . VAL B 1 69 ? -0.721 -0.764 31.281 1 64.19 69 VAL B C 1
ATOM 4192 O O . VAL B 1 69 ? 0.461 -1.096 31.156 1 64.19 69 VAL B O 1
ATOM 4195 N N . HIS B 1 70 ? -1.109 0.114 32.094 1 71.56 70 HIS B N 1
ATOM 4196 C CA . HIS B 1 70 ? -0.287 0.441 33.25 1 71.56 70 HIS B CA 1
ATOM 4197 C C . HIS B 1 70 ? -0.57 -0.507 34.438 1 71.56 70 HIS B C 1
ATOM 4199 O O . HIS B 1 70 ? -1.644 -0.452 35.031 1 71.56 70 HIS B O 1
ATOM 4205 N N . PHE B 1 71 ? 0.52 -1.219 34.656 1 70.06 71 PHE B N 1
ATOM 4206 C CA . PHE B 1 71 ? 0.351 -2.215 35.719 1 70.06 71 PHE B CA 1
ATOM 4207 C C . PHE B 1 71 ? 0.54 -1.586 37.094 1 70.06 71 PHE B C 1
ATOM 4209 O O . PHE B 1 71 ? 1.271 -0.604 37.219 1 70.06 71 PHE B O 1
ATOM 4216 N N . PRO B 1 72 ? -0.021 -2.205 38.031 1 70.75 72 PRO B N 1
ATOM 4217 C CA . PRO B 1 72 ? -0.029 -1.647 39.375 1 70.75 72 PRO B CA 1
ATOM 4218 C C . PRO B 1 72 ? 1.376 -1.397 39.938 1 70.75 72 PRO B C 1
ATOM 4220 O O . PRO B 1 72 ? 1.582 -0.469 40.719 1 70.75 72 PRO B O 1
ATOM 4223 N N . ASP B 1 73 ? 2.424 -2.129 39.438 1 67.81 73 ASP B N 1
ATOM 4224 C CA . ASP B 1 73 ? 3.756 -2.004 40 1 67.81 73 ASP B CA 1
ATOM 4225 C C . ASP B 1 73 ? 4.566 -0.92 39.312 1 67.81 73 ASP B C 1
ATOM 4227 O O . ASP B 1 73 ? 5.656 -0.558 39.75 1 67.81 73 ASP B O 1
ATOM 4231 N N . SER B 1 74 ? 4.066 -0.44 38.312 1 71.69 74 SER B N 1
ATOM 4232 C CA . SER B 1 74 ? 4.781 0.619 37.594 1 71.69 74 SER B CA 1
ATOM 4233 C C . SER B 1 74 ? 4.637 1.957 38.312 1 71.69 74 SER B C 1
ATOM 4235 O O . SER B 1 74 ? 3.721 2.143 39.125 1 71.69 74 SER B O 1
ATOM 4237 N N . ILE B 1 75 ? 5.652 2.775 38.094 1 74 75 ILE B N 1
ATOM 4238 C CA . ILE B 1 75 ? 5.598 4.109 38.656 1 74 75 ILE B CA 1
ATOM 4239 C C . ILE B 1 75 ? 4.574 4.961 37.906 1 74 75 ILE B C 1
ATOM 4241 O O . ILE B 1 75 ? 4.543 4.961 36.688 1 74 75 ILE B O 1
ATOM 4245 N N . ALA B 1 76 ? 3.777 5.512 38.656 1 75.69 76 ALA B N 1
ATOM 4246 C CA . ALA B 1 76 ? 2.768 6.395 38.094 1 75.69 76 ALA B CA 1
ATOM 4247 C C . ALA B 1 76 ? 3.396 7.691 37.594 1 75.69 76 ALA B C 1
ATOM 4249 O O . ALA B 1 76 ? 4.289 8.25 38.219 1 75.69 76 ALA B O 1
ATOM 4250 N N . THR B 1 77 ? 3.135 8.055 36.438 1 77.5 77 THR B N 1
ATOM 4251 C CA . THR B 1 77 ? 3.59 9.32 35.875 1 77.5 77 THR B CA 1
ATOM 4252 C C . THR B 1 77 ? 2.404 10.211 35.5 1 77.5 77 THR B C 1
ATOM 4254 O O . THR B 1 77 ? 1.306 9.711 35.25 1 77.5 77 THR B O 1
ATOM 4257 N N . SER B 1 78 ? 2.791 11.477 35.5 1 76.19 78 SER B N 1
ATOM 4258 C CA . SER B 1 78 ? 1.73 12.414 35.156 1 76.19 78 SER B CA 1
ATOM 4259 C C . SER B 1 78 ? 1.217 12.18 33.75 1 76.19 78 SER B C 1
ATOM 4261 O O . SER B 1 78 ? 2.002 11.938 32.812 1 76.19 78 SER B O 1
ATOM 4263 N N . GLY B 1 79 ? -0.181 11.961 33.75 1 74.25 79 GLY B N 1
ATOM 4264 C CA . GLY B 1 79 ? -0.776 11.766 32.438 1 74.25 79 GLY B CA 1
ATOM 4265 C C . GLY B 1 79 ? -2.256 11.438 32.5 1 74.25 79 GLY B C 1
ATOM 4266 O O . GLY B 1 79 ? -2.861 11.461 33.562 1 74.25 79 GLY B O 1
ATOM 4267 N N . VAL B 1 80 ? -2.797 11.312 31.391 1 73.75 80 VAL B N 1
ATOM 4268 C CA . VAL B 1 80 ? -4.199 10.922 31.266 1 73.75 80 VAL B CA 1
ATOM 4269 C C . VAL B 1 80 ? -4.301 9.438 30.938 1 73.75 80 VAL B C 1
ATOM 4271 O O . VAL B 1 80 ? -3.668 8.961 30 1 73.75 80 VAL B O 1
ATOM 4274 N N . TYR B 1 81 ? -5.059 8.766 31.797 1 75.06 81 TYR B N 1
ATOM 4275 C CA . TYR B 1 81 ? -5.25 7.328 31.672 1 75.06 81 TYR B CA 1
ATOM 4276 C C . TYR B 1 81 ? -6.719 6.992 31.438 1 75.06 81 TYR B C 1
ATOM 4278 O O . TYR B 1 81 ? -7.605 7.734 31.875 1 75.06 81 TYR B O 1
ATOM 4286 N N . ASN B 1 82 ? -6.926 5.91 30.719 1 73.12 82 ASN B N 1
ATOM 4287 C CA . ASN B 1 82 ? -8.273 5.402 30.5 1 73.12 82 ASN B CA 1
ATOM 4288 C C . ASN B 1 82 ? -8.523 4.109 31.266 1 73.12 82 ASN B C 1
ATOM 4290 O O . ASN B 1 82 ? -7.617 3.287 31.422 1 73.12 82 ASN B O 1
ATOM 4294 N N . VAL B 1 83 ? -9.805 4.074 31.719 1 73.81 83 VAL B N 1
ATOM 4295 C CA . VAL B 1 83 ? -10.234 2.863 32.406 1 73.81 83 VAL B CA 1
ATOM 4296 C C . VAL B 1 83 ? -10.953 1.94 31.422 1 73.81 83 VAL B C 1
ATOM 4298 O O . VAL B 1 83 ? -11.922 2.346 30.781 1 73.81 83 VAL B O 1
ATOM 4301 N N . LYS B 1 84 ? -10.391 0.795 31.297 1 72.06 84 LYS B N 1
ATOM 4302 C CA . LYS B 1 84 ? -10.992 -0.213 30.422 1 72.06 84 LYS B CA 1
ATOM 4303 C C . LYS B 1 84 ? -11.492 -1.407 31.219 1 72.06 84 LYS B C 1
ATOM 4305 O O . LYS B 1 84 ? -10.727 -2.031 31.969 1 72.06 84 LYS B O 1
ATOM 4310 N N . PRO B 1 85 ? -12.836 -1.718 31.078 1 67.44 85 PRO B N 1
ATOM 4311 C CA . PRO B 1 85 ? -13.352 -2.895 31.781 1 67.44 85 PRO B CA 1
ATOM 4312 C C . PRO B 1 85 ? -12.75 -4.199 31.266 1 67.44 85 PRO B C 1
ATOM 4314 O O . PRO B 1 85 ? -12.523 -4.344 30.062 1 67.44 85 PRO B O 1
ATOM 4317 N N . ILE B 1 86 ? -12.234 -4.961 32.25 1 66.19 86 ILE B N 1
ATOM 4318 C CA . ILE B 1 86 ? -11.742 -6.289 31.906 1 66.19 86 ILE B CA 1
ATOM 4319 C C . ILE B 1 86 ? -12.562 -7.352 32.625 1 66.19 86 ILE B C 1
ATOM 4321 O O . ILE B 1 86 ? -13.211 -7.062 33.625 1 66.19 86 ILE B O 1
ATOM 4325 N N . GLU B 1 87 ? -12.68 -8.477 32.062 1 56.38 87 GLU B N 1
ATOM 4326 C CA . GLU B 1 87 ? -13.469 -9.539 32.688 1 56.38 87 GLU B CA 1
ATOM 4327 C C . GLU B 1 87 ? -12.742 -10.164 33.875 1 56.38 87 GLU B C 1
ATOM 4329 O O . GLU B 1 87 ? -13.367 -10.664 34.781 1 56.38 87 GLU B O 1
ATOM 4334 N N . GLU B 1 88 ? -11.297 -10.07 33.844 1 54.97 88 GLU B N 1
ATOM 4335 C CA . GLU B 1 88 ? -10.531 -10.602 34.969 1 54.97 88 GLU B CA 1
ATOM 4336 C C . GLU B 1 88 ? -9.906 -9.477 35.812 1 54.97 88 GLU B C 1
ATOM 4338 O O . GLU B 1 88 ? -9.492 -8.453 35.25 1 54.97 88 GLU B O 1
ATOM 4343 N N . ALA B 1 89 ? -9.828 -9.609 37.125 1 52.62 89 ALA B N 1
ATOM 4344 C CA . ALA B 1 89 ? -9.312 -8.609 38.031 1 52.62 89 ALA B CA 1
ATOM 4345 C C . ALA B 1 89 ? -7.832 -8.336 37.781 1 52.62 89 ALA B C 1
ATOM 4347 O O . ALA B 1 89 ? -7.047 -9.266 37.562 1 52.62 89 ALA B O 1
ATOM 4348 N N . MET B 1 90 ? -7.418 -7.031 37.281 1 49.62 90 MET B N 1
ATOM 4349 C CA . MET B 1 90 ? -6.016 -6.641 37.188 1 49.62 90 MET B CA 1
ATOM 4350 C C . MET B 1 90 ? -5.262 -6.945 38.469 1 49.62 90 MET B C 1
ATOM 4352 O O . MET B 1 90 ? -5.688 -6.539 39.562 1 49.62 90 MET B O 1
ATOM 4356 N N . ASN B 1 91 ? -4.234 -7.785 38.344 1 44.84 91 ASN B N 1
ATOM 4357 C CA . ASN B 1 91 ? -3.396 -8.023 39.5 1 44.84 91 ASN B CA 1
ATOM 4358 C C . ASN B 1 91 ? -2.451 -6.852 39.75 1 44.84 91 ASN B C 1
ATOM 4360 O O . ASN B 1 91 ? -1.67 -6.477 38.875 1 44.84 91 ASN B O 1
ATOM 4364 N N . LEU B 1 92 ? -2.723 -5.875 40.625 1 43.69 92 LEU B N 1
ATOM 4365 C CA . LEU B 1 92 ? -1.947 -4.695 41 1 43.69 92 LEU B CA 1
ATOM 4366 C C . LEU B 1 92 ? -0.494 -5.062 41.281 1 43.69 92 LEU B C 1
ATOM 4368 O O . LEU B 1 92 ? 0.348 -4.184 41.469 1 43.69 92 LEU B O 1
ATOM 4372 N N . SER B 1 93 ? -0.026 -6.094 41.375 1 33.84 93 SER B N 1
ATOM 4373 C CA . SER B 1 93 ? 1.365 -6.418 41.688 1 33.84 93 SER B CA 1
ATOM 4374 C C . SER B 1 93 ? 2.162 -6.648 40.406 1 33.84 93 SER B C 1
ATOM 4376 O O . SER B 1 93 ? 3.387 -6.777 40.438 1 33.84 93 SER B O 1
ATOM 4378 N N . GLU B 1 94 ? 1.619 -7.141 39.219 1 30.14 94 GLU B N 1
ATOM 4379 C CA . GLU B 1 94 ? 2.488 -7.773 38.25 1 30.14 94 GLU B CA 1
ATOM 4380 C C . GLU B 1 94 ? 2.85 -6.805 37.125 1 30.14 94 GLU B C 1
ATOM 4382 O O . GLU B 1 94 ? 2.023 -5.988 36.719 1 30.14 94 GLU B O 1
ATOM 4387 N N . SER B 1 95 ? 4.168 -6.453 36.688 1 28.52 95 SER B N 1
ATOM 4388 C CA . SER B 1 95 ? 4.949 -5.633 35.781 1 28.52 95 SER B CA 1
ATOM 4389 C C . SER B 1 95 ? 4.633 -5.973 34.312 1 28.52 95 SER B C 1
ATOM 4391 O O . SER B 1 95 ? 5.016 -7.039 33.844 1 28.52 95 SER B O 1
ATOM 4393 N N . GLY B 1 96 ? 3.514 -5.91 33.844 1 26.41 96 GLY B N 1
ATOM 4394 C CA . GLY B 1 96 ? 3.293 -6.406 32.469 1 26.41 96 GLY B CA 1
ATOM 4395 C C . GLY B 1 96 ? 3.869 -5.504 31.406 1 26.41 96 GLY B C 1
ATOM 4396 O O . GLY B 1 96 ? 4.047 -4.305 31.625 1 26.41 96 GLY B O 1
ATOM 4397 N N . GLU B 1 97 ? 4.641 -5.941 30.375 1 25.61 97 GLU B N 1
ATOM 4398 C CA . GLU B 1 97 ? 5.371 -5.398 29.234 1 25.61 97 GLU B CA 1
ATOM 4399 C C . GLU B 1 97 ? 4.43 -4.699 28.25 1 25.61 97 GLU B C 1
ATOM 4401 O O . GLU B 1 97 ? 3.326 -5.188 27.984 1 25.61 97 GLU B O 1
ATOM 4406 N N . VAL B 1 98 ? 4.531 -3.379 28.031 1 26.81 98 VAL B N 1
ATOM 4407 C CA . VAL B 1 98 ? 3.826 -2.336 27.297 1 26.81 98 VAL B CA 1
ATOM 4408 C C . VAL B 1 98 ? 3.949 -2.588 25.797 1 26.81 98 VAL B C 1
ATOM 4410 O O . VAL B 1 98 ? 5.059 -2.627 25.266 1 26.81 98 VAL B O 1
ATOM 4413 N N . GLY B 1 99 ? 3.094 -3.229 25.141 1 25.95 99 GLY B N 1
ATOM 4414 C CA . GLY B 1 99 ? 3.08 -3.221 23.688 1 25.95 99 GLY B CA 1
ATOM 4415 C C . GLY B 1 99 ? 2.74 -1.862 23.109 1 25.95 99 GLY B C 1
ATOM 4416 O O . GLY B 1 99 ? 2.176 -1.008 23.797 1 25.95 99 GLY B O 1
ATOM 4417 N N . PHE B 1 100 ? 3.359 -1.385 21.984 1 25.3 100 PHE B N 1
ATOM 4418 C CA . PHE B 1 100 ? 3.25 -0.125 21.266 1 25.3 100 PHE B CA 1
ATOM 4419 C C . PHE B 1 100 ? 1.813 0.124 20.812 1 25.3 100 PHE B C 1
ATOM 4421 O O . PHE B 1 100 ? 1.307 -0.557 19.922 1 25.3 100 PHE B O 1
ATOM 4428 N N . GLY B 1 101 ? 0.865 0.41 21.516 1 26.11 101 GLY B N 1
ATOM 4429 C CA . GLY B 1 101 ? -0.537 0.626 21.188 1 26.11 101 GLY B CA 1
ATOM 4430 C C . GLY B 1 101 ? -0.757 1.753 20.203 1 26.11 101 GLY B C 1
ATOM 4431 O O . GLY B 1 101 ? 0.132 2.58 19.984 1 26.11 101 GLY B O 1
ATOM 4432 N N . GLU B 1 102 ? -1.708 1.592 19.344 1 27.55 102 GLU B N 1
ATOM 4433 C CA . GLU B 1 102 ? -2.186 2.572 18.375 1 27.55 102 GLU B CA 1
ATOM 4434 C C . GLU B 1 102 ? -2.506 3.904 19.062 1 27.55 102 GLU B C 1
ATOM 4436 O O . GLU B 1 102 ? -3.102 3.932 20.141 1 27.55 102 GLU B O 1
ATOM 4441 N N . PHE B 1 103 ? -1.857 4.793 18.781 1 26.33 103 PHE B N 1
ATOM 4442 C CA . PHE B 1 103 ? -1.946 6.176 19.234 1 26.33 103 PHE B CA 1
ATOM 4443 C C . PHE B 1 103 ? -3.369 6.699 19.094 1 26.33 103 PHE B C 1
ATOM 4445 O O . PHE B 1 103 ? -3.918 6.73 17.984 1 26.33 103 PHE B O 1
ATOM 4452 N N . LEU B 1 104 ? -4.258 6.426 20.016 1 27.58 104 LEU B N 1
ATOM 4453 C CA . LEU B 1 104 ? -5.551 7.09 19.922 1 27.58 104 LEU B CA 1
ATOM 4454 C C . LEU B 1 104 ? -5.406 8.594 20.125 1 27.58 104 LEU B C 1
ATOM 4456 O O . LEU B 1 104 ? -4.695 9.031 21.031 1 27.58 104 LEU B O 1
ATOM 4460 N N . PRO B 1 105 ? -5.945 9.406 19.312 1 28.31 105 PRO B N 1
ATOM 4461 C CA . PRO B 1 105 ? -5.938 10.867 19.406 1 28.31 105 PRO B CA 1
ATOM 4462 C C . PRO B 1 105 ? -6.609 11.367 20.688 1 28.31 105 PRO B C 1
ATOM 4464 O O . PRO B 1 105 ? -7.516 10.719 21.219 1 28.31 105 PRO B O 1
ATOM 4467 N N . ALA B 1 106 ? -6.035 12.195 21.531 1 30.03 106 ALA B N 1
ATOM 4468 C CA . ALA B 1 106 ? -6.441 12.859 22.766 1 30.03 106 ALA B CA 1
ATOM 4469 C C . ALA B 1 106 ? -7.762 13.602 22.578 1 30.03 106 ALA B C 1
ATOM 4471 O O . ALA B 1 106 ? -7.871 14.484 21.719 1 30.03 106 ALA B O 1
ATOM 4472 N N . GLY B 1 107 ? -8.883 13.242 23 1 29.89 107 GLY B N 1
ATOM 4473 C CA . GLY B 1 107 ? -10.211 13.773 22.766 1 29.89 107 GLY B CA 1
ATOM 4474 C C . GLY B 1 107 ? -10.406 15.172 23.328 1 29.89 107 GLY B C 1
ATOM 4475 O O . GLY B 1 107 ? -10.953 16.047 22.641 1 29.89 107 GLY B O 1
ATOM 4476 N N . ASN B 1 108 ? -10.398 15.398 24.766 1 33.09 108 ASN B N 1
ATOM 4477 C CA . ASN B 1 108 ? -11.141 16.547 25.281 1 33.09 108 ASN B CA 1
ATOM 4478 C C . ASN B 1 108 ? -10.422 17.859 24.969 1 33.09 108 ASN B C 1
ATOM 4480 O O . ASN B 1 108 ? -11.07 18.891 24.781 1 33.09 108 ASN B O 1
ATOM 4484 N N . LYS B 1 109 ? -9.18 18.141 25.375 1 39.12 109 LYS B N 1
ATOM 4485 C CA . LYS B 1 109 ? -8.414 19.359 25.094 1 39.12 109 LYS B CA 1
ATOM 4486 C C . LYS B 1 109 ? -8.32 19.625 23.594 1 39.12 109 LYS B C 1
ATOM 4488 O O . LYS B 1 109 ? -7.984 20.734 23.188 1 39.12 109 LYS B O 1
ATOM 4493 N N . VAL B 1 110 ? -8.844 18.719 22.906 1 46.28 110 VAL B N 1
ATOM 4494 C CA . VAL B 1 110 ? -8.773 18.672 21.438 1 46.28 110 VAL B CA 1
ATOM 4495 C C . VAL B 1 110 ? -9.93 19.469 20.844 1 46.28 110 VAL B C 1
ATOM 4497 O O . VAL B 1 110 ? -9.758 20.188 19.859 1 46.28 110 VAL B O 1
ATOM 4500 N N . VAL B 1 111 ? -11.07 19.609 21.891 1 45.91 111 VAL B N 1
ATOM 4501 C CA . VAL B 1 111 ? -12.242 20.25 21.297 1 45.91 111 VAL B CA 1
ATOM 4502 C C . VAL B 1 111 ? -12.07 21.766 21.328 1 45.91 111 VAL B C 1
ATOM 4504 O O . VAL B 1 111 ? -12.305 22.438 20.328 1 45.91 111 VAL B O 1
ATOM 4507 N N . CYS B 1 112 ? -11.727 22.484 22.578 1 47.12 112 CYS B N 1
ATOM 4508 C CA . CYS B 1 112 ? -11.578 23.938 22.688 1 47.12 112 CYS B CA 1
ATOM 4509 C C . CYS B 1 112 ? -10.531 24.438 21.703 1 47.12 112 CYS B C 1
ATOM 4511 O O . CYS B 1 112 ? -10.75 25.453 21.016 1 47.12 112 CYS B O 1
ATOM 4513 N N . SER B 1 113 ? -9.688 23.578 21.625 1 69.19 113 SER B N 1
ATOM 4514 C CA . SER B 1 113 ? -8.562 23.984 20.781 1 69.19 113 SER B CA 1
ATOM 4515 C C . SER B 1 113 ? -8.938 23.938 19.297 1 69.19 113 SER B C 1
ATOM 4517 O O . SER B 1 113 ? -8.492 24.766 18.516 1 69.19 113 SER B O 1
ATOM 4519 N N . LYS B 1 114 ? -10.008 23.266 19.172 1 77 114 LYS B N 1
ATOM 4520 C CA . LYS B 1 114 ? -10.453 23.156 17.797 1 77 114 LYS B CA 1
ATOM 4521 C C . LYS B 1 114 ? -11.312 24.344 17.391 1 77 114 LYS B C 1
ATOM 4523 O O . LYS B 1 114 ? -11.141 24.922 16.312 1 77 114 LYS B O 1
ATOM 4528 N N . GLU B 1 115 ? -12.227 24.719 18.312 1 77.88 115 GLU B N 1
ATOM 4529 C CA . GLU B 1 115 ? -13.117 25.844 18.047 1 77.88 115 GLU B CA 1
ATOM 4530 C C . GLU B 1 115 ? -12.352 27.156 17.984 1 77.88 115 GLU B C 1
ATOM 4532 O O . GLU B 1 115 ? -12.633 28.016 17.141 1 77.88 115 GLU B O 1
ATOM 4537 N N . GLU B 1 116 ? -11.445 27.219 18.891 1 83.88 116 GLU B N 1
ATOM 4538 C CA . GLU B 1 116 ? -10.625 28.438 18.906 1 83.88 116 GLU B CA 1
ATOM 4539 C C . GLU B 1 116 ? -9.797 28.562 17.641 1 83.88 116 GLU B C 1
ATOM 4541 O O . GLU B 1 116 ? -9.656 29.641 17.078 1 83.88 116 GLU B O 1
ATOM 4546 N N . LEU B 1 117 ? -9.266 27.469 17.219 1 88.31 117 LEU B N 1
ATOM 4547 C CA . LEU B 1 117 ? -8.477 27.453 16 1 88.31 117 LEU B CA 1
ATOM 4548 C C . LEU B 1 117 ? -9.32 27.859 14.797 1 88.31 117 LEU B C 1
ATOM 4550 O O . LEU B 1 117 ? -8.883 28.656 13.969 1 88.31 117 LEU B O 1
ATOM 4554 N N . GLU B 1 118 ? -10.484 27.391 14.797 1 85.5 118 GLU B N 1
ATOM 4555 C CA . GLU B 1 118 ? -11.383 27.703 13.688 1 85.5 118 GLU B CA 1
ATOM 4556 C C . GLU B 1 118 ? -11.789 29.172 13.703 1 85.5 118 GLU B C 1
ATOM 4558 O O . GLU B 1 118 ? -11.922 29.797 12.656 1 85.5 118 GLU B O 1
ATOM 4563 N N . SER B 1 119 ? -12.016 29.641 14.883 1 87 119 SER B N 1
ATOM 4564 C CA . SER B 1 119 ? -12.359 31.047 15.016 1 87 119 SER B CA 1
ATOM 4565 C C . SER B 1 119 ? -11.219 31.938 14.547 1 87 119 SER B C 1
ATOM 4567 O O . SER B 1 119 ? -11.445 32.938 13.859 1 87 119 SER B O 1
ATOM 4569 N N . LEU B 1 120 ? -10.039 31.562 14.906 1 90.5 120 LEU B N 1
ATOM 4570 C CA . LEU B 1 120 ? -8.867 32.344 14.5 1 90.5 120 LEU B CA 1
ATOM 4571 C C . LEU B 1 120 ? -8.688 32.281 12.984 1 90.5 120 LEU B C 1
ATOM 4573 O O . LEU B 1 120 ? -8.383 33.312 12.359 1 90.5 120 LEU B O 1
ATOM 4577 N N . ARG B 1 121 ? -8.844 31.141 12.453 1 91.69 121 ARG B N 1
ATOM 4578 C CA . ARG B 1 121 ? -8.711 30.984 11.008 1 91.69 121 ARG B CA 1
ATOM 4579 C C . ARG B 1 121 ? -9.75 31.828 10.266 1 91.69 121 ARG B C 1
ATOM 4581 O O . ARG B 1 121 ? -9.43 32.5 9.281 1 91.69 121 ARG B O 1
ATOM 4588 N N . LYS B 1 122 ? -10.953 31.828 10.727 1 89.75 122 LYS B N 1
ATOM 4589 C CA . LYS B 1 122 ? -12.039 32.562 10.094 1 89.75 122 LYS B CA 1
ATOM 4590 C C . LYS B 1 122 ? -11.758 34.062 10.117 1 89.75 122 LYS B C 1
ATOM 4592 O O . LYS B 1 122 ? -12.023 34.781 9.133 1 89.75 122 LYS B O 1
ATOM 4597 N N . THR B 1 123 ? -11.312 34.469 11.203 1 92.5 123 THR B N 1
ATOM 4598 C CA . THR B 1 123 ? -10.992 35.906 11.336 1 92.5 123 THR B CA 1
ATOM 4599 C C . THR B 1 123 ? -9.93 36.312 10.32 1 92.5 123 THR B C 1
ATOM 4601 O O . THR B 1 123 ? -10.062 37.344 9.672 1 92.5 123 THR B O 1
ATOM 4604 N N . GLU B 1 124 ? -8.93 35.5 10.25 1 93.69 124 GLU B N 1
ATOM 4605 C CA . GLU B 1 124 ? -7.852 35.812 9.312 1 93.69 124 GLU B CA 1
ATOM 4606 C C . GLU B 1 124 ? -8.328 35.719 7.863 1 93.69 124 GLU B C 1
ATOM 4608 O O . GLU B 1 124 ? -7.898 36.469 7.004 1 93.69 124 GLU B O 1
ATOM 4613 N N . ARG B 1 125 ? -9.172 34.781 7.605 1 93.75 125 ARG B N 1
ATOM 4614 C CA . ARG B 1 125 ? -9.727 34.625 6.266 1 93.75 125 ARG B CA 1
ATOM 4615 C C . ARG B 1 125 ? -10.539 35.844 5.867 1 93.75 125 ARG B C 1
ATOM 4617 O O . ARG B 1 125 ? -10.438 36.344 4.734 1 93.75 125 ARG B O 1
ATOM 4624 N N . GLU B 1 126 ? -11.305 36.375 6.734 1 93.19 126 GLU B N 1
ATOM 4625 C CA . GLU B 1 126 ? -12.102 37.562 6.473 1 93.19 126 GLU B CA 1
ATOM 4626 C C . GLU B 1 126 ? -11.219 38.781 6.191 1 93.19 126 GLU B C 1
ATOM 4628 O O . GLU B 1 126 ? -11.531 39.594 5.328 1 93.19 126 GLU B O 1
ATOM 4633 N N . ARG B 1 127 ? -10.203 38.812 6.922 1 94.06 127 ARG B N 1
ATOM 4634 C CA . ARG B 1 127 ? -9.258 39.875 6.691 1 94.06 127 ARG B CA 1
ATOM 4635 C C . ARG B 1 127 ? -8.68 39.812 5.281 1 94.06 127 ARG B C 1
ATOM 4637 O O . ARG B 1 127 ? -8.523 40.844 4.617 1 94.06 127 ARG B O 1
ATOM 4644 N N . LEU B 1 128 ? -8.359 38.625 4.824 1 93.75 128 LEU B N 1
ATOM 4645 C CA . LEU B 1 128 ? -7.82 38.438 3.482 1 93.75 128 LEU B CA 1
ATOM 4646 C C . LEU B 1 128 ? -8.844 38.844 2.426 1 93.75 128 LEU B C 1
ATOM 4648 O O . LEU B 1 128 ? -8.484 39.469 1.429 1 93.75 128 LEU B O 1
ATOM 4652 N N . ILE B 1 129 ? -10.055 38.531 2.678 1 92.88 129 ILE B N 1
ATOM 4653 C CA . ILE B 1 129 ? -11.125 38.875 1.745 1 92.88 129 ILE B CA 1
ATOM 4654 C C . ILE B 1 129 ? -11.328 40.375 1.705 1 92.88 129 ILE B C 1
ATOM 4656 O O . ILE B 1 129 ? -11.5 40.969 0.63 1 92.88 129 ILE B O 1
ATOM 4660 N N . ASP B 1 130 ? -11.266 40.969 2.809 1 93.69 130 ASP B N 1
ATOM 4661 C CA . ASP B 1 130 ? -11.453 42.406 2.916 1 93.69 130 ASP B CA 1
ATOM 4662 C C . ASP B 1 130 ? -10.352 43.156 2.178 1 93.69 130 ASP B C 1
ATOM 4664 O O . ASP B 1 130 ? -10.578 44.281 1.663 1 93.69 130 ASP B O 1
ATOM 4668 N N . ASN B 1 131 ? -9.25 42.562 2.109 1 94.44 131 ASN B N 1
ATOM 4669 C CA . ASN B 1 131 ? -8.109 43.188 1.456 1 94.44 131 ASN B CA 1
ATOM 4670 C C . ASN B 1 131 ? -8.172 43.031 -0.061 1 94.44 131 ASN B C 1
ATOM 4672 O O . ASN B 1 131 ? -7.348 43.594 -0.783 1 94.44 131 ASN B O 1
ATOM 4676 N N . GLY B 1 132 ? -9.133 42.219 -0.571 1 92.38 132 GLY B N 1
ATOM 4677 C CA . GLY B 1 132 ? -9.328 42.062 -2.002 1 92.38 132 GLY B CA 1
ATOM 4678 C C . GLY B 1 132 ? -9.164 40.625 -2.465 1 92.38 132 GLY B C 1
ATOM 4679 O O . GLY B 1 132 ? -8.695 39.781 -1.708 1 92.38 132 GLY B O 1
ATOM 4680 N N . THR B 1 133 ? -9.609 40.375 -3.682 1 92.56 133 THR B N 1
ATOM 4681 C CA . THR B 1 133 ? -9.539 39.031 -4.246 1 92.56 133 THR B CA 1
ATOM 4682 C C . THR B 1 133 ? -8.773 39.031 -5.566 1 92.56 133 THR B C 1
ATOM 4684 O O . THR B 1 133 ? -9.062 39.844 -6.453 1 92.56 133 THR B O 1
ATOM 4687 N N . ASN B 1 134 ? -7.758 38.25 -5.645 1 91.56 134 ASN B N 1
ATOM 4688 C CA . ASN B 1 134 ? -7.035 38 -6.891 1 91.56 134 ASN B CA 1
ATOM 4689 C C . ASN B 1 134 ? -7.484 36.719 -7.574 1 91.56 134 ASN B C 1
ATOM 4691 O O . ASN B 1 134 ? -7.684 35.688 -6.91 1 91.56 134 ASN B O 1
ATOM 4695 N N . PHE B 1 135 ? -7.703 36.844 -8.852 1 91.56 135 PHE B N 1
ATOM 4696 C CA . PHE B 1 135 ? -8.016 35.656 -9.656 1 91.56 135 PHE B CA 1
ATOM 4697 C C . PHE B 1 135 ? -6.805 35.219 -10.469 1 91.56 135 PHE B C 1
ATOM 4699 O O . PHE B 1 135 ? -6.207 36.031 -11.188 1 91.56 135 PHE B O 1
ATOM 4706 N N . GLU B 1 136 ? -6.398 34.031 -10.227 1 93.62 136 GLU B N 1
ATOM 4707 C CA . GLU B 1 136 ? -5.18 33.531 -10.859 1 93.62 136 GLU B CA 1
ATOM 4708 C C . GLU B 1 136 ? -5.43 32.188 -11.562 1 93.62 136 GLU B C 1
ATOM 4710 O O . GLU B 1 136 ? -6.398 31.5 -11.258 1 93.62 136 GLU B O 1
ATOM 4715 N N . PHE B 1 137 ? -4.504 31.891 -12.555 1 92.5 137 PHE B N 1
ATOM 4716 C CA . PHE B 1 137 ? -4.59 30.641 -13.305 1 92.5 137 PHE B CA 1
ATOM 4717 C C . PHE B 1 137 ? -3.266 29.891 -13.266 1 92.5 137 PHE B C 1
ATOM 4719 O O . PHE B 1 137 ? -2.197 30.5 -13.328 1 92.5 137 PHE B O 1
ATOM 4726 N N . VAL B 1 138 ? -3.42 28.578 -13.078 1 94.12 138 VAL B N 1
ATOM 4727 C CA . VAL B 1 138 ? -2.23 27.734 -13.086 1 94.12 138 VAL B CA 1
ATOM 4728 C C . VAL B 1 138 ? -2.459 26.531 -13.984 1 94.12 138 VAL B C 1
ATOM 4730 O O . VAL B 1 138 ? -3.602 26.188 -14.297 1 94.12 138 VAL B O 1
ATOM 4733 N N . SER B 1 139 ? -1.369 25.906 -14.461 1 91.75 139 SER B N 1
ATOM 4734 C CA . SER B 1 139 ? -1.433 24.688 -15.25 1 91.75 139 SER B CA 1
ATOM 4735 C C . SER B 1 139 ? -1.375 23.453 -14.352 1 91.75 139 SER B C 1
ATOM 4737 O O . SER B 1 139 ? -0.53 23.359 -13.461 1 91.75 139 SER B O 1
ATOM 4739 N N . ARG B 1 140 ? -2.217 22.516 -14.617 1 88 140 ARG B N 1
ATOM 4740 C CA . ARG B 1 140 ? -2.219 21.281 -13.852 1 88 140 ARG B CA 1
ATOM 4741 C C . ARG B 1 140 ? -0.933 20.5 -14.07 1 88 140 ARG B C 1
ATOM 4743 O O . ARG B 1 140 ? -0.402 19.875 -13.141 1 88 140 ARG B O 1
ATOM 4750 N N . GLU B 1 141 ? -0.435 20.516 -15.234 1 86.44 141 GLU B N 1
ATOM 4751 C CA . GLU B 1 141 ? 0.763 19.766 -15.602 1 86.44 141 GLU B CA 1
ATOM 4752 C C . GLU B 1 141 ? 2.004 20.344 -14.93 1 86.44 141 GLU B C 1
ATOM 4754 O O . GLU B 1 141 ? 2.941 19.609 -14.602 1 86.44 141 GLU B O 1
ATOM 4759 N N . ASN B 1 142 ? 1.915 21.625 -14.742 1 93.19 142 ASN B N 1
ATOM 4760 C CA . ASN B 1 142 ? 3.061 22.312 -14.148 1 93.19 142 ASN B CA 1
ATOM 4761 C C . ASN B 1 142 ? 2.689 22.984 -12.828 1 93.19 142 ASN B C 1
ATOM 4763 O O . ASN B 1 142 ? 3.154 24.078 -12.531 1 93.19 142 ASN B O 1
ATOM 4767 N N . ILE B 1 143 ? 1.885 22.391 -12.086 1 94.12 143 ILE B N 1
ATOM 4768 C CA . ILE B 1 143 ? 1.238 22.984 -10.922 1 94.12 143 ILE B CA 1
ATOM 4769 C C . ILE B 1 143 ? 2.295 23.406 -9.906 1 94.12 143 ILE B C 1
ATOM 4771 O O . ILE B 1 143 ? 2.178 24.453 -9.281 1 94.12 143 ILE B O 1
ATOM 4775 N N . TYR B 1 144 ? 3.326 22.641 -9.742 1 96.19 144 TYR B N 1
ATOM 4776 C CA . TYR B 1 144 ? 4.348 22.938 -8.742 1 96.19 144 TYR B CA 1
ATOM 4777 C C . TYR B 1 144 ? 5.059 24.25 -9.062 1 96.19 144 TYR B C 1
ATOM 4779 O O . TYR B 1 144 ? 5.094 25.156 -8.227 1 96.19 144 TYR B O 1
ATOM 4787 N N . ASN B 1 145 ? 5.5 24.359 -10.258 1 96.69 145 ASN B N 1
ATOM 4788 C CA . ASN B 1 145 ? 6.246 25.547 -10.656 1 96.69 145 ASN B CA 1
ATOM 4789 C C . ASN B 1 145 ? 5.34 26.766 -10.766 1 96.69 145 ASN B C 1
ATOM 4791 O O . ASN B 1 145 ? 5.738 27.875 -10.398 1 96.69 145 ASN B O 1
ATOM 4795 N N . ASP B 1 146 ? 4.168 26.562 -11.227 1 97.06 146 ASP B N 1
ATOM 4796 C CA . ASP B 1 146 ? 3.24 27.688 -11.375 1 97.06 146 ASP B CA 1
ATOM 4797 C C . ASP B 1 146 ? 2.83 28.25 -10.016 1 97.06 146 ASP B C 1
ATOM 4799 O O . ASP B 1 146 ? 2.717 29.469 -9.859 1 97.06 146 ASP B O 1
ATOM 4803 N N . MET B 1 147 ? 2.611 27.406 -9.102 1 97.56 147 MET B N 1
ATOM 4804 C CA . MET B 1 147 ? 2.242 27.859 -7.766 1 97.56 147 MET B CA 1
ATOM 4805 C C . MET B 1 147 ? 3.398 28.609 -7.105 1 97.56 147 MET B C 1
ATOM 4807 O O . MET B 1 147 ? 3.189 29.625 -6.441 1 97.56 147 MET B O 1
ATOM 4811 N N . LEU B 1 148 ? 4.586 28.078 -7.266 1 97.88 148 LEU B N 1
ATOM 4812 C CA . LEU B 1 148 ? 5.75 28.766 -6.719 1 97.88 148 LEU B CA 1
ATOM 4813 C C . LEU B 1 148 ? 5.902 30.156 -7.336 1 97.88 148 LEU B C 1
ATOM 4815 O O . LEU B 1 148 ? 6.16 31.125 -6.629 1 97.88 148 LEU B O 1
ATOM 4819 N N . LYS B 1 149 ? 5.762 30.156 -8.641 1 97.38 149 LYS B N 1
ATOM 4820 C CA . LYS B 1 149 ? 5.855 31.422 -9.336 1 97.38 149 LYS B CA 1
ATOM 4821 C C . LYS B 1 149 ? 4.789 32.406 -8.836 1 97.38 149 LYS B C 1
ATOM 4823 O O . LYS B 1 149 ? 5.07 33.594 -8.625 1 97.38 149 LYS B O 1
ATOM 4828 N N . LEU B 1 150 ? 3.615 31.969 -8.664 1 97.38 150 LEU B N 1
ATOM 4829 C CA . LEU B 1 150 ? 2.494 32.781 -8.219 1 97.38 150 LEU B CA 1
ATOM 4830 C C . LEU B 1 150 ? 2.762 33.375 -6.832 1 97.38 150 LEU B C 1
ATOM 4832 O O . LEU B 1 150 ? 2.549 34.562 -6.605 1 97.38 150 LEU B O 1
ATOM 4836 N N . TYR B 1 151 ? 3.287 32.594 -5.934 1 97.5 151 TYR B N 1
ATOM 4837 C CA . TYR B 1 151 ? 3.424 33.031 -4.543 1 97.5 151 TYR B CA 1
ATOM 4838 C C . TYR B 1 151 ? 4.746 33.75 -4.316 1 97.5 151 TYR B C 1
ATOM 4840 O O . TYR B 1 151 ? 5.062 34.125 -3.188 1 97.5 151 TYR B O 1
ATOM 4848 N N . ARG B 1 152 ? 5.469 33.844 -5.352 1 96.12 152 ARG B N 1
ATOM 4849 C CA . ARG B 1 152 ? 6.629 34.719 -5.312 1 96.12 152 ARG B CA 1
ATOM 4850 C C . ARG B 1 152 ? 6.219 36.188 -5.535 1 96.12 152 ARG B C 1
ATOM 4852 O O . ARG B 1 152 ? 6.98 37.094 -5.23 1 96.12 152 ARG B O 1
ATOM 4859 N N . LYS B 1 153 ? 5.059 36.281 -6.027 1 93.75 153 LYS B N 1
ATOM 4860 C CA . LYS B 1 153 ? 4.547 37.625 -6.266 1 93.75 153 LYS B CA 1
ATOM 4861 C C . LYS B 1 153 ? 4.352 38.375 -4.953 1 93.75 153 LYS B C 1
ATOM 4863 O O . LYS B 1 153 ? 3.867 37.812 -3.971 1 93.75 153 LYS B O 1
ATOM 4868 N N . ARG B 1 154 ? 4.629 39.688 -5.062 1 88.75 154 ARG B N 1
ATOM 4869 C CA . ARG B 1 154 ? 4.484 40.531 -3.879 1 88.75 154 ARG B CA 1
ATOM 4870 C C . ARG B 1 154 ? 3.014 40.75 -3.553 1 88.75 154 ARG B C 1
ATOM 4872 O O . ARG B 1 154 ? 2.209 41.031 -4.449 1 88.75 154 ARG B O 1
ATOM 4879 N N . GLY B 1 155 ? 2.568 40.531 -2.316 1 88.81 155 GLY B N 1
ATOM 4880 C CA . GLY B 1 155 ? 1.246 40.906 -1.836 1 88.81 155 GLY B CA 1
ATOM 4881 C C . GLY B 1 155 ? 0.225 39.812 -1.984 1 88.81 155 GLY B C 1
ATOM 4882 O O . GLY B 1 155 ? -0.913 39.938 -1.527 1 88.81 155 GLY B O 1
ATOM 4883 N N . ILE B 1 156 ? 0.582 38.688 -2.5 1 92.12 156 ILE B N 1
ATOM 4884 C CA . ILE B 1 156 ? -0.385 37.656 -2.781 1 92.12 156 ILE B CA 1
ATOM 4885 C C . ILE B 1 156 ? -0.895 37.062 -1.472 1 92.12 156 ILE B C 1
ATOM 4887 O O . ILE B 1 156 ? -2.062 36.656 -1.37 1 92.12 156 ILE B O 1
ATOM 4891 N N . THR B 1 157 ? -0.084 37.031 -0.486 1 92.38 157 THR B N 1
ATOM 4892 C CA . THR B 1 157 ? -0.431 36.375 0.763 1 92.38 157 THR B CA 1
ATOM 4893 C C . THR B 1 157 ? -1.305 37.25 1.633 1 92.38 157 THR B C 1
ATOM 4895 O O . THR B 1 157 ? -1.788 36.844 2.684 1 92.38 157 THR B O 1
ATOM 4898 N N . THR B 1 158 ? -1.502 38.5 1.234 1 92.44 158 THR B N 1
ATOM 4899 C CA . THR B 1 158 ? -2.264 39.438 2.053 1 92.44 158 THR B CA 1
ATOM 4900 C C . THR B 1 158 ? -3.695 39.562 1.539 1 92.44 158 THR B C 1
ATOM 4902 O O . THR B 1 158 ? -4.5 40.281 2.104 1 92.44 158 THR B O 1
ATOM 4905 N N . LYS B 1 159 ? -4.008 38.875 0.448 1 94.88 159 LYS B N 1
ATOM 4906 C CA . LYS B 1 159 ? -5.324 38.938 -0.173 1 94.88 159 LYS B CA 1
ATOM 4907 C C . LYS B 1 159 ? -5.938 37.562 -0.352 1 94.88 159 LYS B C 1
ATOM 4909 O O . LYS B 1 159 ? -5.258 36.562 -0.167 1 94.88 159 LYS B O 1
ATOM 4914 N N . ASN B 1 160 ? -7.25 37.625 -0.595 1 94.44 160 ASN B N 1
ATOM 4915 C CA . ASN B 1 160 ? -7.914 36.406 -1.057 1 94.44 160 ASN B CA 1
ATOM 4916 C C . ASN B 1 160 ? -7.473 36.031 -2.467 1 94.44 160 ASN B C 1
ATOM 4918 O O . ASN B 1 160 ? -7.195 36.906 -3.291 1 94.44 160 ASN B O 1
ATOM 4922 N N . VAL B 1 161 ? -7.27 34.75 -2.664 1 94.19 161 VAL B N 1
ATOM 4923 C CA . VAL B 1 161 ? -6.848 34.312 -3.99 1 94.19 161 VAL B CA 1
ATOM 4924 C C . VAL B 1 161 ? -7.742 33.156 -4.461 1 94.19 161 VAL B C 1
ATOM 4926 O O . VAL B 1 161 ? -7.934 32.188 -3.744 1 94.19 161 VAL B O 1
ATOM 4929 N N . VAL B 1 162 ? -8.32 33.375 -5.602 1 91.5 162 VAL B N 1
ATOM 4930 C CA . VAL B 1 162 ? -9.062 32.312 -6.293 1 91.5 162 VAL B CA 1
ATOM 4931 C C . VAL B 1 162 ? -8.25 31.812 -7.484 1 91.5 162 VAL B C 1
ATOM 4933 O O . VAL B 1 162 ? -7.949 32.562 -8.406 1 91.5 162 VAL B O 1
ATOM 4936 N N . ILE B 1 163 ? -7.848 30.531 -7.344 1 92.31 163 ILE B N 1
ATOM 4937 C CA . ILE B 1 163 ? -6.988 29.969 -8.375 1 92.31 163 ILE B CA 1
ATOM 4938 C C . ILE B 1 163 ? -7.742 28.891 -9.148 1 92.31 163 ILE B C 1
ATOM 4940 O O . ILE B 1 163 ? -8.391 28.031 -8.547 1 92.31 163 ILE B O 1
ATOM 4944 N N . GLU B 1 164 ? -7.629 28.922 -10.445 1 88.38 164 GLU B N 1
ATOM 4945 C CA . GLU B 1 164 ? -8.25 27.938 -11.328 1 88.38 164 GLU B CA 1
ATOM 4946 C C . GLU B 1 164 ? -7.234 27.344 -12.289 1 88.38 164 GLU B C 1
ATOM 4948 O O . GLU B 1 164 ? -6.145 27.891 -12.477 1 88.38 164 GLU B O 1
ATOM 4953 N N . PHE B 1 165 ? -7.559 26.062 -12.789 1 87.5 165 PHE B N 1
ATOM 4954 C CA . PHE B 1 165 ? -6.695 25.438 -13.781 1 87.5 165 PHE B CA 1
ATOM 4955 C C . PHE B 1 165 ? -6.93 26.031 -15.164 1 87.5 165 PHE B C 1
ATOM 4957 O O . PHE B 1 165 ? -8.07 26.312 -15.539 1 87.5 165 PHE B O 1
ATOM 4964 N N . ASN B 1 166 ? -5.758 25.984 -15.789 1 83.25 166 ASN B N 1
ATOM 4965 C CA . ASN B 1 166 ? -5.875 26.422 -17.172 1 83.25 166 ASN B CA 1
ATOM 4966 C C . ASN B 1 166 ? -6.66 25.422 -18.016 1 83.25 166 ASN B C 1
ATOM 4968 O O . ASN B 1 166 ? -6.492 24.219 -17.859 1 83.25 166 ASN B O 1
ATOM 4972 N N . ASP B 1 167 ? -7.668 25.766 -18.703 1 74.62 167 ASP B N 1
ATOM 4973 C CA . ASP B 1 167 ? -8.336 24.953 -19.719 1 74.62 167 ASP B CA 1
ATOM 4974 C C . ASP B 1 167 ? -9.398 24.047 -19.094 1 74.62 167 ASP B C 1
ATOM 4976 O O . ASP B 1 167 ? -9.734 23 -19.641 1 74.62 167 ASP B O 1
ATOM 4980 N N . GLU B 1 168 ? -9.594 24.25 -17.844 1 74.88 168 GLU B N 1
ATOM 4981 C CA . GLU B 1 168 ? -10.703 23.516 -17.234 1 74.88 168 GLU B CA 1
ATOM 4982 C C . GLU B 1 168 ? -11.875 24.438 -16.938 1 74.88 168 GLU B C 1
ATOM 4984 O O . GLU B 1 168 ? -11.695 25.641 -16.75 1 74.88 168 GLU B O 1
ATOM 4989 N N . SER B 1 169 ? -12.938 24 -17.078 1 67.75 169 SER B N 1
ATOM 4990 C CA . SER B 1 169 ? -14.125 24.844 -16.969 1 67.75 169 SER B CA 1
ATOM 4991 C C . SER B 1 169 ? -14.641 24.891 -15.547 1 67.75 169 SER B C 1
ATOM 4993 O O . SER B 1 169 ? -15.539 25.672 -15.234 1 67.75 169 SER B O 1
ATOM 4995 N N . GLY B 1 170 ? -14.07 24.234 -14.734 1 66.62 170 GLY B N 1
ATOM 4996 C CA . GLY B 1 170 ? -14.555 24.297 -13.367 1 66.62 170 GLY B CA 1
ATOM 4997 C C . GLY B 1 170 ? -14.156 25.578 -12.648 1 66.62 170 GLY B C 1
ATOM 4998 O O . GLY B 1 170 ? -13.055 26.094 -12.844 1 66.62 170 GLY B O 1
ATOM 4999 N N . GLU B 1 171 ? -15.234 26.188 -11.93 1 64 171 GLU B N 1
ATOM 5000 C CA . GLU B 1 171 ? -14.961 27.406 -11.18 1 64 171 GLU B CA 1
ATOM 5001 C C . GLU B 1 171 ? -15.398 27.266 -9.727 1 64 171 GLU B C 1
ATOM 5003 O O . GLU B 1 171 ? -16.109 26.312 -9.367 1 64 171 GLU B O 1
ATOM 5008 N N . GLY B 1 172 ? -14.805 28.109 -8.938 1 70.06 172 GLY B N 1
ATOM 5009 C CA . GLY B 1 172 ? -15.273 28.203 -7.566 1 70.06 172 GLY B CA 1
ATOM 5010 C C . GLY B 1 172 ? -14.281 27.672 -6.551 1 70.06 172 GLY B C 1
ATOM 5011 O O . GLY B 1 172 ? -13.133 27.391 -6.891 1 70.06 172 GLY B O 1
ATOM 5012 N N . ASP B 1 173 ? -14.688 27.641 -5.328 1 75.69 173 ASP B N 1
ATOM 5013 C CA . ASP B 1 173 ? -13.844 27.297 -4.184 1 75.69 173 ASP B CA 1
ATOM 5014 C C . ASP B 1 173 ? -13.344 25.859 -4.27 1 75.69 173 ASP B C 1
ATOM 5016 O O . ASP B 1 173 ? -12.234 25.562 -3.83 1 75.69 173 ASP B O 1
ATOM 5020 N N . GLY B 1 174 ? -14.094 25.078 -4.926 1 77.25 174 GLY B N 1
ATOM 5021 C CA . GLY B 1 174 ? -13.695 23.688 -5.09 1 77.25 174 GLY B CA 1
ATOM 5022 C C . GLY B 1 174 ? -12.469 23.516 -5.969 1 77.25 174 GLY B C 1
ATOM 5023 O O . GLY B 1 174 ? -11.602 22.688 -5.676 1 77.25 174 GLY B O 1
ATOM 5024 N N . VAL B 1 175 ? -12.406 24.344 -6.949 1 81 175 VAL B N 1
ATOM 5025 C CA . VAL B 1 175 ? -11.281 24.281 -7.871 1 81 175 VAL B CA 1
ATOM 5026 C C . VAL B 1 175 ? -10.016 24.797 -7.184 1 81 175 VAL B C 1
ATOM 5028 O O . VAL B 1 175 ? -8.945 24.203 -7.312 1 81 175 VAL B O 1
ATOM 5031 N N . SER B 1 176 ? -10.195 25.859 -6.469 1 86 176 SER B N 1
ATOM 5032 C CA . SER B 1 176 ? -9.055 26.422 -5.746 1 86 176 SER B CA 1
ATOM 5033 C C . SER B 1 176 ? -8.492 25.406 -4.746 1 86 176 SER B C 1
ATOM 5035 O O . SER B 1 176 ? -7.277 25.266 -4.617 1 86 176 SER B O 1
ATOM 5037 N N . ARG B 1 177 ? -9.391 24.766 -4.098 1 87.31 177 ARG B N 1
ATOM 5038 C CA . ARG B 1 177 ? -8.961 23.734 -3.154 1 87.31 177 ARG B CA 1
ATOM 5039 C C . ARG B 1 177 ? -8.195 22.625 -3.859 1 87.31 177 ARG B C 1
ATOM 5041 O O . ARG B 1 177 ? -7.18 22.141 -3.352 1 87.31 177 ARG B O 1
ATOM 5048 N N . ASP B 1 178 ? -8.664 22.25 -4.938 1 86 178 ASP B N 1
ATOM 5049 C CA . ASP B 1 178 ? -8.016 21.188 -5.703 1 86 178 ASP B CA 1
ATOM 5050 C C . ASP B 1 178 ? -6.629 21.609 -6.18 1 86 178 ASP B C 1
ATOM 5052 O O . ASP B 1 178 ? -5.715 20.797 -6.273 1 86 178 ASP B O 1
ATOM 5056 N N . VAL B 1 179 ? -6.547 22.875 -6.492 1 89.75 179 VAL B N 1
ATOM 5057 C CA . VAL B 1 179 ? -5.258 23.391 -6.93 1 89.75 179 VAL B CA 1
ATOM 5058 C C . VAL B 1 179 ? -4.234 23.25 -5.805 1 89.75 179 VAL B C 1
ATOM 5060 O O . VAL B 1 179 ? -3.129 22.75 -6.031 1 89.75 179 VAL B O 1
ATOM 5063 N N . PHE B 1 180 ? -4.602 23.625 -4.625 1 92.5 180 PHE B N 1
ATOM 5064 C CA . PHE B 1 180 ? -3.697 23.516 -3.486 1 9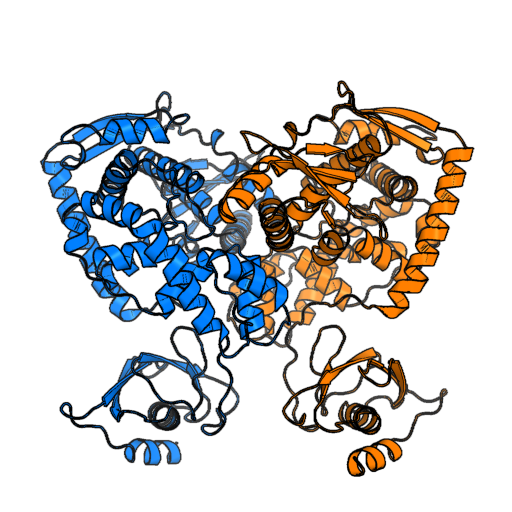2.5 180 PHE B CA 1
ATOM 5065 C C . PHE B 1 180 ? -3.381 22.062 -3.184 1 92.5 180 PHE B C 1
ATOM 5067 O O . PHE B 1 180 ? -2.23 21.703 -2.906 1 92.5 180 PHE B O 1
ATOM 5074 N N . ALA B 1 181 ? -4.395 21.25 -3.266 1 89.94 181 ALA B N 1
ATOM 5075 C CA . ALA B 1 181 ? -4.199 19.828 -3.01 1 89.94 181 ALA B CA 1
ATOM 5076 C C . ALA B 1 181 ? -3.242 19.219 -4.027 1 89.94 181 ALA B C 1
ATOM 5078 O O . ALA B 1 181 ? -2.396 18.391 -3.676 1 89.94 181 ALA B O 1
ATOM 5079 N N . ALA B 1 182 ? -3.426 19.609 -5.242 1 89.62 182 ALA B N 1
ATOM 5080 C CA . ALA B 1 182 ? -2.547 19.109 -6.301 1 89.62 182 ALA B CA 1
ATOM 5081 C C . ALA B 1 182 ? -1.109 19.578 -6.074 1 89.62 182 ALA B C 1
ATOM 5083 O O . ALA B 1 182 ? -0.166 18.812 -6.32 1 89.62 182 ALA B O 1
ATOM 5084 N N . PHE B 1 183 ? -0.953 20.812 -5.664 1 94.81 183 PHE B N 1
ATOM 5085 C CA . PHE B 1 183 ? 0.372 21.328 -5.352 1 94.81 183 PHE B CA 1
ATOM 5086 C C . PHE B 1 183 ? 1.031 20.516 -4.246 1 94.81 183 PHE B C 1
ATOM 5088 O O . PHE B 1 183 ? 2.199 20.125 -4.363 1 94.81 183 PHE B O 1
ATOM 5095 N N . PHE B 1 184 ? 0.283 20.234 -3.193 1 93.94 184 PHE B N 1
ATOM 5096 C CA . PHE B 1 184 ? 0.842 19.484 -2.076 1 93.94 184 PHE B CA 1
ATOM 5097 C C . PHE B 1 184 ? 1.188 18.062 -2.498 1 93.94 184 PHE B C 1
ATOM 5099 O O . PHE B 1 184 ? 2.195 17.516 -2.057 1 93.94 184 PHE B O 1
ATOM 5106 N N . ALA B 1 185 ? 0.373 17.5 -3.297 1 90.81 185 ALA B N 1
ATOM 5107 C CA . ALA B 1 185 ? 0.675 16.156 -3.803 1 90.81 185 ALA B CA 1
ATOM 5108 C C . ALA B 1 185 ? 2.008 16.141 -4.547 1 90.81 185 ALA B C 1
ATOM 5110 O O . ALA B 1 185 ? 2.803 15.211 -4.391 1 90.81 185 ALA B O 1
ATOM 5111 N N . GLU B 1 186 ? 2.24 17.141 -5.309 1 93.19 186 GLU B N 1
ATOM 5112 C CA . GLU B 1 186 ? 3.506 17.25 -6.027 1 93.19 186 GLU B CA 1
ATOM 5113 C C . GLU B 1 186 ? 4.664 17.531 -5.074 1 93.19 186 GLU B C 1
ATOM 5115 O O . GLU B 1 186 ? 5.766 17.016 -5.262 1 93.19 186 GLU B O 1
ATOM 5120 N N . LEU B 1 187 ? 4.402 18.375 -4.18 1 96.38 187 LEU B N 1
ATOM 5121 C CA . LEU B 1 187 ? 5.41 18.672 -3.166 1 96.38 187 LEU B CA 1
ATOM 5122 C C . LEU B 1 187 ? 5.879 17.391 -2.475 1 96.38 187 LEU B C 1
ATOM 5124 O O . LEU B 1 187 ? 7.078 17.203 -2.268 1 96.38 187 LEU B O 1
ATOM 5128 N N . TYR B 1 188 ? 4.945 16.531 -2.156 1 94.25 188 TYR B N 1
ATOM 5129 C CA . TYR B 1 188 ? 5.266 15.297 -1.457 1 94.25 188 TYR B CA 1
ATOM 5130 C C . TYR B 1 188 ? 6.203 14.43 -2.289 1 94.25 188 TYR B C 1
ATOM 5132 O O . TYR B 1 188 ? 7.051 13.719 -1.741 1 94.25 188 TYR B O 1
ATOM 5140 N N . THR B 1 189 ? 6.062 14.469 -3.566 1 91.44 189 THR B N 1
ATOM 5141 C CA . THR B 1 189 ? 6.906 13.648 -4.43 1 91.44 189 THR B CA 1
ATOM 5142 C C . THR B 1 189 ? 8.352 14.141 -4.402 1 91.44 189 THR B C 1
ATOM 5144 O O . THR B 1 189 ? 9.273 13.398 -4.742 1 91.44 189 THR B O 1
ATOM 5147 N N . LYS B 1 190 ? 8.547 15.328 -3.953 1 93.25 190 LYS B N 1
ATOM 5148 C CA . LYS B 1 190 ? 9.875 15.93 -3.93 1 93.25 190 LYS B CA 1
ATOM 5149 C C . LYS B 1 190 ? 10.523 15.789 -2.553 1 93.25 190 LYS B C 1
ATOM 5151 O O . LYS B 1 190 ? 11.688 16.125 -2.369 1 93.25 190 LYS B O 1
ATOM 5156 N N . MET B 1 191 ? 9.781 15.273 -1.652 1 95.88 191 MET B N 1
ATOM 5157 C CA . MET B 1 191 ? 10.258 15.125 -0.28 1 95.88 191 MET B CA 1
ATOM 5158 C C . MET B 1 191 ? 10.562 13.664 0.036 1 95.88 191 MET B C 1
ATOM 5160 O O . MET B 1 191 ? 10.133 12.766 -0.693 1 95.88 191 MET B O 1
ATOM 5164 N N . ASP B 1 192 ? 11.289 13.469 1.125 1 94.62 192 ASP B N 1
ATOM 5165 C CA . ASP B 1 192 ? 11.656 12.117 1.543 1 94.62 192 ASP B CA 1
ATOM 5166 C C . ASP B 1 192 ? 10.766 11.641 2.688 1 94.62 192 ASP B C 1
ATOM 5168 O O . ASP B 1 192 ? 10.445 12.406 3.596 1 94.62 192 ASP B O 1
ATOM 5172 N N . GLY B 1 193 ? 10.391 10.375 2.58 1 95.31 193 GLY B N 1
ATOM 5173 C CA . GLY B 1 193 ? 9.586 9.781 3.633 1 95.31 193 GLY B CA 1
ATOM 5174 C C . GLY B 1 193 ? 8.352 9.07 3.107 1 95.31 193 GLY B C 1
ATOM 5175 O O . GLY B 1 193 ? 8.078 9.094 1.905 1 95.31 193 GLY B O 1
ATOM 5176 N N . ASP B 1 194 ? 7.629 8.469 4.02 1 93.31 194 ASP B N 1
ATOM 5177 C CA . ASP B 1 194 ? 6.418 7.746 3.646 1 93.31 194 ASP B CA 1
ATOM 5178 C C . ASP B 1 194 ? 5.168 8.5 4.105 1 93.31 194 ASP B C 1
ATOM 5180 O O . ASP B 1 194 ? 4.754 9.469 3.473 1 93.31 194 ASP B O 1
ATOM 5184 N N . ASN B 1 195 ? 4.648 8.266 5.32 1 91.38 195 ASN B N 1
ATOM 5185 C CA . ASN B 1 195 ? 3.471 8.969 5.816 1 91.38 195 ASN B CA 1
ATOM 5186 C C . ASN B 1 195 ? 3.824 10.359 6.336 1 91.38 195 ASN B C 1
ATOM 5188 O O . ASN B 1 195 ? 2.973 11.242 6.375 1 91.38 195 ASN B O 1
ATOM 5192 N N . GLU B 1 196 ? 5.012 10.5 6.746 1 95.25 196 GLU B N 1
ATOM 5193 C CA . GLU B 1 196 ? 5.582 11.812 7.043 1 95.25 196 GLU B CA 1
ATOM 5194 C C . GLU B 1 196 ? 6.859 12.055 6.246 1 95.25 196 GLU B C 1
ATOM 5196 O O . GLU B 1 196 ? 7.668 11.141 6.07 1 95.25 196 GLU B O 1
ATOM 5201 N N . LYS B 1 197 ? 6.938 13.227 5.836 1 97.06 197 LYS B N 1
ATOM 5202 C CA . LYS B 1 197 ? 8.016 13.516 4.895 1 97.06 197 LYS B CA 1
ATOM 5203 C C . LYS B 1 197 ? 8.828 14.727 5.34 1 97.06 197 LYS B C 1
ATOM 5205 O O . LYS B 1 197 ? 8.32 15.594 6.055 1 97.06 197 LYS B O 1
ATOM 5210 N N . ILE B 1 198 ? 10.07 14.773 4.871 1 97.44 198 ILE B N 1
ATOM 5211 C CA . ILE B 1 198 ? 10.969 15.891 5.148 1 97.44 198 ILE B CA 1
ATOM 5212 C C . ILE B 1 198 ? 11.555 16.422 3.842 1 97.44 198 ILE B C 1
ATOM 5214 O O . ILE B 1 198 ? 11.711 15.672 2.875 1 97.44 198 ILE B O 1
ATOM 5218 N N . PRO B 1 199 ? 11.812 17.703 3.818 1 96.31 199 PRO B N 1
ATOM 5219 C CA . PRO B 1 199 ? 12.5 18.234 2.641 1 96.31 199 PRO B CA 1
ATOM 5220 C C . PRO B 1 199 ? 13.859 17.578 2.402 1 96.31 199 PRO B C 1
ATOM 5222 O O . PRO B 1 199 ? 14.562 17.25 3.359 1 96.31 199 PRO B O 1
ATOM 5225 N N . THR B 1 200 ? 14.156 17.469 1.163 1 90.88 200 THR B N 1
ATOM 5226 C CA . THR B 1 200 ? 15.477 16.953 0.807 1 90.88 200 THR B CA 1
ATOM 5227 C C . THR B 1 200 ? 16.516 18.062 0.767 1 90.88 200 THR B C 1
ATOM 5229 O O . THR B 1 200 ? 16.156 19.25 0.694 1 90.88 200 THR B O 1
ATOM 5232 N N . ILE B 1 201 ? 17.703 17.656 0.728 1 82.56 201 ILE B N 1
ATOM 5233 C CA . ILE B 1 201 ? 18.797 18.625 0.74 1 82.56 201 ILE B CA 1
ATOM 5234 C C . ILE B 1 201 ? 18.859 19.359 -0.595 1 82.56 201 ILE B C 1
ATOM 5236 O O . ILE B 1 201 ? 19.344 20.484 -0.667 1 82.56 201 ILE B O 1
ATOM 5240 N N . ASP B 1 202 ? 18.25 18.797 -1.611 1 83.94 202 ASP B N 1
ATOM 5241 C CA . ASP B 1 202 ? 18.328 19.359 -2.957 1 83.94 202 ASP B CA 1
ATOM 5242 C C . ASP B 1 202 ? 17.234 20.422 -3.176 1 83.94 202 ASP B C 1
ATOM 5244 O O . ASP B 1 202 ? 17.234 21.109 -4.191 1 83.94 202 ASP B O 1
ATOM 5248 N N . MET B 1 203 ? 16.391 20.594 -2.186 1 92.06 203 MET B N 1
ATOM 5249 C CA . MET B 1 203 ? 15.336 21.578 -2.365 1 92.06 203 MET B CA 1
ATOM 5250 C C . MET B 1 203 ? 15.859 23 -2.166 1 92.06 203 MET B C 1
ATOM 5252 O O . MET B 1 203 ? 16.594 23.266 -1.213 1 92.06 203 MET B O 1
ATOM 5256 N N . ASP B 1 204 ? 15.469 23.812 -3.049 1 93.44 204 ASP B N 1
ATOM 5257 C CA . ASP B 1 204 ? 15.945 25.203 -3.068 1 93.44 204 ASP B CA 1
ATOM 5258 C C . ASP B 1 204 ? 15.375 25.984 -1.897 1 93.44 204 ASP B C 1
ATOM 5260 O O . ASP B 1 204 ? 14.18 25.891 -1.596 1 93.44 204 ASP B O 1
ATOM 5264 N N . GLU B 1 205 ? 16.234 26.797 -1.326 1 94.12 205 GLU B N 1
ATOM 5265 C CA . GLU B 1 205 ? 15.836 27.609 -0.18 1 94.12 205 GLU B CA 1
ATOM 5266 C C . GLU B 1 205 ? 14.734 28.578 -0.556 1 94.12 205 GLU B C 1
ATOM 5268 O O . GLU B 1 205 ? 13.812 28.812 0.229 1 94.12 205 GLU B O 1
ATOM 5273 N N . THR B 1 206 ? 14.844 29.156 -1.662 1 95.62 206 THR B N 1
ATOM 5274 C CA . THR B 1 206 ? 13.852 30.125 -2.105 1 95.62 206 THR B CA 1
ATOM 5275 C C . THR B 1 206 ? 12.5 29.438 -2.316 1 95.62 206 THR B C 1
ATOM 5277 O O . THR B 1 206 ? 11.453 30.047 -2.057 1 95.62 206 THR B O 1
ATOM 5280 N N . ASP B 1 207 ? 12.555 28.203 -2.783 1 97 207 ASP B N 1
ATOM 5281 C CA . ASP B 1 207 ? 11.32 27.438 -2.936 1 97 207 ASP B CA 1
ATOM 5282 C C . ASP B 1 207 ? 10.688 27.141 -1.579 1 97 207 ASP B C 1
ATOM 5284 O O . ASP B 1 207 ? 9.469 27.219 -1.423 1 97 207 ASP B O 1
ATOM 5288 N N . LEU B 1 208 ? 11.57 26.844 -0.678 1 97.62 208 LEU B N 1
ATOM 5289 C CA . LEU B 1 208 ? 11.102 26.5 0.66 1 97.62 208 LEU B CA 1
ATOM 5290 C C . LEU B 1 208 ? 10.398 27.688 1.304 1 97.62 208 LEU B C 1
ATOM 5292 O O . LEU B 1 208 ? 9.398 27.516 2.002 1 97.62 208 LEU B O 1
ATOM 5296 N N . GLU B 1 209 ? 10.922 28.891 1.103 1 96.81 209 GLU B N 1
ATOM 5297 C CA . GLU B 1 209 ? 10.273 30.109 1.583 1 96.81 209 GLU B CA 1
ATOM 5298 C C . GLU B 1 209 ? 8.867 30.25 1.004 1 96.81 209 GLU B C 1
ATOM 5300 O O . GLU B 1 209 ? 7.918 30.562 1.73 1 96.81 209 GLU B O 1
ATOM 5305 N N . VAL B 1 210 ? 8.781 30.047 -0.248 1 97.81 210 VAL B N 1
ATOM 5306 C CA . VAL B 1 210 ? 7.508 30.203 -0.942 1 97.81 210 VAL B CA 1
ATOM 5307 C C . VAL B 1 210 ? 6.535 29.109 -0.479 1 97.81 210 VAL B C 1
ATOM 5309 O O . VAL B 1 210 ? 5.34 29.375 -0.324 1 97.81 210 VAL B O 1
ATOM 5312 N N . ILE B 1 211 ? 7.02 27.906 -0.252 1 98 211 ILE B N 1
ATOM 5313 C CA . ILE B 1 211 ? 6.191 26.797 0.214 1 98 211 ILE B CA 1
ATOM 5314 C C . ILE B 1 211 ? 5.559 27.156 1.555 1 98 211 ILE B C 1
ATOM 5316 O O . ILE B 1 211 ? 4.379 26.875 1.785 1 98 211 ILE B O 1
ATOM 5320 N N . GLY B 1 212 ? 6.34 27.797 2.404 1 97.5 212 GLY B N 1
ATOM 5321 C CA . GLY B 1 212 ? 5.777 28.266 3.662 1 97.5 212 GLY B CA 1
ATOM 5322 C C . GLY B 1 212 ? 4.598 29.188 3.475 1 97.5 212 GLY B C 1
ATOM 5323 O O . GLY B 1 212 ? 3.582 29.062 4.164 1 97.5 212 GLY B O 1
ATOM 5324 N N . LYS B 1 213 ? 4.711 30.078 2.547 1 97.19 213 LYS B N 1
ATOM 5325 C CA . LYS B 1 213 ? 3.633 31.016 2.23 1 97.19 213 LYS B CA 1
ATOM 5326 C C . LYS B 1 213 ? 2.402 30.281 1.714 1 97.19 213 LYS B C 1
ATOM 5328 O O . LYS B 1 213 ? 1.275 30.578 2.115 1 97.19 213 LYS B O 1
ATOM 5333 N N . VAL B 1 214 ? 2.627 29.297 0.849 1 97.44 214 VAL B N 1
ATOM 5334 C CA . VAL B 1 214 ? 1.534 28.531 0.25 1 97.44 214 VAL B CA 1
ATOM 5335 C C . VAL B 1 214 ? 0.795 27.75 1.331 1 97.44 214 VAL B C 1
ATOM 5337 O O . VAL B 1 214 ? -0.437 27.703 1.34 1 97.44 214 VAL B O 1
ATOM 5340 N N . ILE B 1 215 ? 1.548 27.141 2.232 1 96.56 215 ILE B N 1
ATOM 5341 C CA . ILE B 1 215 ? 0.962 26.344 3.307 1 96.56 215 ILE B CA 1
ATOM 5342 C C . ILE B 1 215 ? 0.018 27.219 4.133 1 96.56 215 ILE B C 1
ATOM 5344 O O . ILE B 1 215 ? -1.12 26.828 4.402 1 96.56 215 ILE B O 1
ATOM 5348 N N . THR B 1 216 ? 0.491 28.375 4.5 1 96.06 216 THR B N 1
ATOM 5349 C CA . THR B 1 216 ? -0.305 29.281 5.328 1 96.06 216 THR B CA 1
ATOM 5350 C C . THR B 1 216 ? -1.557 29.734 4.586 1 96.06 216 THR B C 1
ATOM 5352 O O . THR B 1 216 ? -2.66 29.703 5.137 1 96.06 216 THR B O 1
ATOM 5355 N N . HIS B 1 217 ? -1.373 30.125 3.422 1 95.94 217 HIS B N 1
ATOM 5356 C CA . HIS B 1 217 ? -2.5 30.625 2.648 1 95.94 217 HIS B CA 1
ATOM 5357 C C . HIS B 1 217 ? -3.529 29.531 2.389 1 95.94 217 HIS B C 1
ATOM 5359 O O . HIS B 1 217 ? -4.734 29.781 2.455 1 95.94 217 HIS B O 1
ATOM 5365 N N . ALA B 1 218 ? -3.094 28.359 2.023 1 93.88 218 ALA B N 1
ATOM 5366 C CA . ALA B 1 218 ? -3.994 27.219 1.807 1 93.88 218 ALA B CA 1
ATOM 5367 C C . ALA B 1 218 ? -4.816 26.938 3.057 1 93.88 218 ALA B C 1
ATOM 5369 O O . ALA B 1 218 ? -6.016 26.641 2.967 1 93.88 218 ALA B O 1
ATOM 5370 N N . TYR B 1 219 ? -4.141 26.984 4.137 1 93.31 219 TYR B N 1
ATOM 5371 C CA . TYR B 1 219 ? -4.84 26.703 5.383 1 93.31 219 TYR B CA 1
ATOM 5372 C C . TYR B 1 219 ? -5.863 27.781 5.691 1 93.31 219 TYR B C 1
ATOM 5374 O O . TYR B 1 219 ? -7 27.484 6.059 1 93.31 219 TYR B O 1
ATOM 5382 N N . LEU B 1 220 ? -5.461 29 5.594 1 92.94 220 LEU B N 1
ATOM 5383 C CA . LEU B 1 220 ? -6.34 30.109 5.938 1 92.94 220 LEU B CA 1
ATOM 5384 C C . LEU B 1 220 ? -7.543 30.172 5.004 1 92.94 220 LEU B C 1
ATOM 5386 O O . LEU B 1 220 ? -8.672 30.391 5.449 1 92.94 220 LEU B O 1
ATOM 5390 N N . LEU B 1 221 ? -7.332 29.938 3.787 1 91.19 221 LEU B N 1
ATOM 5391 C CA . LEU B 1 221 ? -8.391 30.094 2.801 1 91.19 221 LEU B CA 1
ATOM 5392 C C . LEU B 1 221 ? -9.305 28.875 2.787 1 91.19 221 LEU B C 1
ATOM 5394 O O . LEU B 1 221 ? -10.523 29.016 2.648 1 91.19 221 LEU B O 1
ATOM 5398 N N . HIS B 1 222 ? -8.719 27.719 2.949 1 86.81 222 HIS B N 1
ATOM 5399 C CA . HIS B 1 222 ? -9.508 26.531 2.639 1 86.81 222 HIS B CA 1
ATOM 5400 C C . HIS B 1 222 ? -9.406 25.484 3.748 1 86.81 222 HIS B C 1
ATOM 5402 O O . HIS B 1 222 ? -10.016 24.422 3.666 1 86.81 222 HIS B O 1
ATOM 5408 N N . GLY B 1 223 ? -8.609 25.766 4.734 1 87.44 223 GLY B N 1
ATOM 5409 C CA . GLY B 1 223 ? -8.422 24.781 5.797 1 87.44 223 GLY B CA 1
ATOM 5410 C C . GLY B 1 223 ? -7.598 23.594 5.367 1 87.44 223 GLY B C 1
ATOM 5411 O O . GLY B 1 223 ? -7.754 22.5 5.91 1 87.44 223 GLY B O 1
ATOM 5412 N N . LEU B 1 224 ? -6.742 23.766 4.395 1 89.5 224 LEU B N 1
ATOM 5413 C CA . LEU B 1 224 ? -5.895 22.703 3.875 1 89.5 224 LEU B CA 1
ATOM 5414 C C . LEU B 1 224 ? -4.48 22.797 4.434 1 89.5 224 LEU B C 1
ATOM 5416 O O . LEU B 1 224 ? -3.885 23.875 4.43 1 89.5 224 LEU B O 1
ATOM 5420 N N . TYR B 1 225 ? -4.023 21.719 4.969 1 92.5 225 TYR B N 1
ATOM 5421 C CA . TYR B 1 225 ? -2.672 21.625 5.508 1 92.5 225 TYR B CA 1
ATOM 5422 C C . TYR B 1 225 ? -1.975 20.375 5.004 1 92.5 225 TYR B C 1
ATOM 5424 O O . TYR B 1 225 ? -2.584 19.297 4.93 1 92.5 225 TYR B O 1
ATOM 5432 N N . PRO B 1 226 ? -0.765 20.5 4.473 1 93.75 226 PRO B N 1
ATOM 5433 C CA . PRO B 1 226 ? -0.046 19.297 4.031 1 93.75 226 PRO B CA 1
ATOM 5434 C C . PRO B 1 226 ? 0.301 18.359 5.188 1 93.75 226 PRO B C 1
ATOM 5436 O O . PRO B 1 226 ? 1.394 18.453 5.754 1 93.75 226 PRO B O 1
ATOM 5439 N N . PHE B 1 227 ? -0.467 17.422 5.383 1 91.06 227 PHE B N 1
ATOM 5440 C CA . PHE B 1 227 ? -0.437 16.625 6.594 1 91.06 227 PHE B CA 1
ATOM 5441 C C . PHE B 1 227 ? 0.707 15.609 6.543 1 91.06 227 PHE B C 1
ATOM 5443 O O . PHE B 1 227 ? 1.043 14.992 7.559 1 91.06 227 PHE B O 1
ATOM 5450 N N . LYS B 1 228 ? 1.38 15.492 5.434 1 94.31 228 LYS B N 1
ATOM 5451 C CA . LYS B 1 228 ? 2.459 14.508 5.352 1 94.31 228 LYS B CA 1
ATOM 5452 C C . LYS B 1 228 ? 3.801 15.133 5.719 1 94.31 228 LYS B C 1
ATOM 5454 O O . LYS B 1 228 ? 4.812 14.438 5.824 1 94.31 228 LYS B O 1
ATOM 5459 N N . ILE B 1 229 ? 3.805 16.469 5.844 1 96.38 229 ILE B N 1
ATOM 5460 C CA . ILE B 1 229 ? 5.043 17.062 6.328 1 96.38 229 ILE B CA 1
ATOM 5461 C C . ILE B 1 229 ? 5.285 16.656 7.777 1 96.38 229 ILE B C 1
ATOM 5463 O O . ILE B 1 229 ? 4.359 16.672 8.594 1 96.38 229 ILE B O 1
ATOM 5467 N N . ALA B 1 230 ? 6.5 16.281 8.023 1 96.62 230 ALA B N 1
ATOM 5468 C CA . ALA B 1 230 ? 6.832 15.773 9.352 1 96.62 230 ALA B CA 1
ATOM 5469 C C . ALA B 1 230 ? 6.328 16.719 10.445 1 96.62 230 ALA B C 1
ATOM 5471 O O . ALA B 1 230 ? 6.836 17.828 10.602 1 96.62 230 ALA B O 1
ATOM 5472 N N . HIS B 1 231 ? 5.438 16.219 11.18 1 94.19 231 HIS B N 1
ATOM 5473 C CA . HIS B 1 231 ? 4.727 17 12.172 1 94.19 231 HIS B CA 1
ATOM 5474 C C . HIS B 1 231 ? 5.656 17.438 13.305 1 94.19 231 HIS B C 1
ATOM 5476 O O . HIS B 1 231 ? 5.602 18.578 13.766 1 94.19 231 HIS B O 1
ATOM 5482 N N . CYS B 1 232 ? 6.484 16.562 13.719 1 95.25 232 CYS B N 1
ATOM 5483 C CA . CYS B 1 232 ? 7.375 16.844 14.836 1 95.25 232 CYS B CA 1
ATOM 5484 C C . CYS B 1 232 ? 8.359 17.953 14.469 1 95.25 232 CYS B C 1
ATOM 5486 O O . CYS B 1 232 ? 8.664 18.812 15.305 1 95.25 232 CYS B O 1
ATOM 5488 N N . ALA B 1 233 ? 8.836 17.969 13.266 1 96.62 233 ALA B N 1
ATOM 5489 C CA . ALA B 1 233 ? 9.797 18.984 12.828 1 96.62 233 ALA B CA 1
ATOM 5490 C C . ALA B 1 233 ? 9.148 20.359 12.766 1 96.62 233 ALA B C 1
ATOM 5492 O O . ALA B 1 233 ? 9.742 21.344 13.203 1 96.62 233 ALA B O 1
ATOM 5493 N N . MET B 1 234 ? 7.945 20.406 12.227 1 95.44 234 MET B N 1
ATOM 5494 C CA . MET B 1 234 ? 7.203 21.656 12.18 1 95.44 234 MET B CA 1
ATOM 5495 C C . MET B 1 234 ? 6.91 22.172 13.586 1 95.44 234 MET B C 1
ATOM 5497 O O . MET B 1 234 ? 7.094 23.359 13.875 1 95.44 234 MET B O 1
ATOM 5501 N N . LYS B 1 235 ? 6.516 21.297 14.367 1 94.44 235 LYS B N 1
ATOM 5502 C CA . LYS B 1 235 ? 6.191 21.625 15.75 1 94.44 235 LYS B CA 1
ATOM 5503 C C . LYS B 1 235 ? 7.426 22.125 16.5 1 94.44 235 LYS B C 1
ATOM 5505 O O . LYS B 1 235 ? 7.34 23.078 17.281 1 94.44 235 LYS B O 1
ATOM 5510 N N . PHE B 1 236 ? 8.492 21.469 16.297 1 95.38 236 PHE B N 1
ATOM 5511 C CA . PHE B 1 236 ? 9.75 21.875 16.922 1 95.38 236 PHE B CA 1
ATOM 5512 C C . PHE B 1 236 ? 10.148 23.281 16.5 1 95.38 236 PHE B C 1
ATOM 5514 O O . PHE B 1 236 ? 10.57 24.078 17.328 1 95.38 236 PHE B O 1
ATOM 5521 N N . GLU B 1 237 ? 10.047 23.562 15.242 1 94.56 237 GLU B N 1
ATOM 5522 C CA . GLU B 1 237 ? 10.453 24.875 14.734 1 94.56 237 GLU B CA 1
ATOM 5523 C C . GLU B 1 237 ? 9.516 25.969 15.219 1 94.56 237 GLU B C 1
ATOM 5525 O O . GLU B 1 237 ? 9.938 27.109 15.422 1 94.56 237 GLU B O 1
ATOM 5530 N N . LEU B 1 238 ? 8.281 25.625 15.336 1 94.38 238 LEU B N 1
ATOM 5531 C CA . LEU B 1 238 ? 7.277 26.609 15.719 1 94.38 238 LEU B CA 1
ATOM 5532 C C . LEU B 1 238 ? 7.332 26.875 17.219 1 94.38 238 LEU B C 1
ATOM 5534 O O . LEU B 1 238 ? 7.164 28.016 17.656 1 94.38 238 LEU B O 1
ATOM 5538 N N . PHE B 1 239 ? 7.613 25.828 18.016 1 93.12 239 PHE B N 1
ATOM 5539 C CA . PHE B 1 239 ? 7.367 25.969 19.438 1 93.12 239 PHE B CA 1
ATOM 5540 C C . PHE B 1 239 ? 8.617 25.625 20.25 1 93.12 239 PHE B C 1
ATOM 5542 O O . PHE B 1 239 ? 8.688 25.891 21.453 1 93.12 239 PHE B O 1
ATOM 5549 N N . GLY B 1 240 ? 9.602 24.984 19.672 1 88.88 240 GLY B N 1
ATOM 5550 C CA . GLY B 1 240 ? 10.891 24.719 20.297 1 88.88 240 GLY B CA 1
ATOM 5551 C C . GLY B 1 240 ? 10.898 23.438 21.125 1 88.88 240 GLY B C 1
ATOM 5552 O O . GLY B 1 240 ? 11.961 22.922 21.453 1 88.88 240 GLY B O 1
ATOM 5553 N N . ASN B 1 241 ? 9.781 22.938 21.516 1 84.12 241 ASN B N 1
ATOM 5554 C CA . ASN B 1 241 ? 9.766 21.781 22.391 1 84.12 241 ASN B CA 1
ATOM 5555 C C . ASN B 1 241 ? 8.977 20.625 21.766 1 84.12 241 ASN B C 1
ATOM 5557 O O . ASN B 1 241 ? 7.965 20.844 21.094 1 84.12 241 ASN B O 1
ATOM 5561 N N . LEU B 1 242 ? 9.562 19.344 21.922 1 87.94 242 LEU B N 1
ATOM 5562 C CA . LEU B 1 242 ? 8.906 18.156 21.406 1 87.94 242 LEU B CA 1
ATOM 5563 C C . LEU B 1 242 ? 8.867 17.062 22.469 1 87.94 242 LEU B C 1
ATOM 5565 O O . LEU B 1 242 ? 9.82 16.891 23.234 1 87.94 242 LEU B O 1
ATOM 5569 N N . ASP B 1 243 ? 7.73 16.453 22.422 1 84.88 243 ASP B N 1
ATOM 5570 C CA . ASP B 1 243 ? 7.648 15.227 23.219 1 84.88 243 ASP B CA 1
ATOM 5571 C C . ASP B 1 243 ? 8.32 14.055 22.5 1 84.88 243 ASP B C 1
ATOM 5573 O O . ASP B 1 243 ? 8.25 13.953 21.281 1 84.88 243 ASP B O 1
ATOM 5577 N N . ASP B 1 244 ? 8.953 13.195 23.359 1 83.94 244 ASP B N 1
ATOM 5578 C CA . ASP B 1 244 ? 9.656 12.047 22.797 1 83.94 244 ASP B CA 1
ATOM 5579 C C . ASP B 1 244 ? 8.703 11.156 22 1 83.94 244 ASP B C 1
ATOM 5581 O O . ASP B 1 244 ? 9.078 10.594 20.969 1 83.94 244 ASP B O 1
ATOM 5585 N N . GLU B 1 245 ? 7.547 11.086 22.422 1 83.06 245 GLU B N 1
ATOM 5586 C CA . GLU B 1 245 ? 6.57 10.234 21.766 1 83.06 245 GLU B CA 1
ATOM 5587 C C . GLU B 1 245 ? 6.219 10.773 20.375 1 83.06 245 GLU B C 1
ATOM 5589 O O . GLU B 1 245 ? 6.082 10.008 19.422 1 83.06 245 GLU B O 1
ATOM 5594 N N . ASP B 1 246 ? 6.125 12.078 20.359 1 86.94 246 ASP B N 1
ATOM 5595 C CA . ASP B 1 246 ? 5.84 12.711 19.078 1 86.94 246 ASP B CA 1
ATOM 5596 C C . ASP B 1 246 ? 6.984 12.492 18.094 1 86.94 246 ASP B C 1
ATOM 5598 O O . ASP B 1 246 ? 6.75 12.25 16.906 1 86.94 246 ASP B O 1
ATOM 5602 N N . LEU B 1 247 ? 8.086 12.547 18.703 1 93.44 247 LEU B N 1
ATOM 5603 C CA . LEU B 1 247 ? 9.281 12.391 17.875 1 93.44 247 LEU B CA 1
ATOM 5604 C C . LEU B 1 247 ? 9.375 10.977 17.312 1 93.44 247 LEU B C 1
ATOM 5606 O O . LEU B 1 247 ? 9.586 10.789 16.125 1 93.44 247 LEU B O 1
ATOM 5610 N N . VAL B 1 248 ? 9.156 10 18.141 1 92.94 248 VAL B N 1
ATOM 5611 C CA . VAL B 1 248 ? 9.258 8.609 17.719 1 92.94 248 VAL B CA 1
ATOM 5612 C C . VAL B 1 248 ? 8.109 8.266 16.766 1 92.94 248 VAL B C 1
ATOM 5614 O O . VAL B 1 248 ? 8.305 7.555 15.781 1 92.94 248 VAL B O 1
ATOM 5617 N N . ARG B 1 249 ? 6.98 8.805 17 1 91.12 249 ARG B N 1
ATOM 5618 C CA . ARG B 1 249 ? 5.84 8.586 16.125 1 91.12 249 ARG B CA 1
ATOM 5619 C C . ARG B 1 249 ? 6.121 9.109 14.719 1 91.12 249 ARG B C 1
ATOM 5621 O O . ARG B 1 249 ? 5.844 8.422 13.734 1 91.12 249 ARG B O 1
ATOM 5628 N N . SER B 1 250 ? 6.629 10.305 14.688 1 94.75 250 SER B N 1
ATOM 5629 C CA . SER B 1 250 ? 6.969 10.883 13.391 1 94.75 250 SER B CA 1
ATOM 5630 C C . SER B 1 250 ? 8.039 10.062 12.68 1 94.75 250 SER B C 1
ATOM 5632 O O . SER B 1 250 ? 8 9.914 11.453 1 94.75 250 SER B O 1
ATOM 5634 N N . PHE B 1 251 ? 8.938 9.5 13.477 1 96.5 251 PHE B N 1
ATOM 5635 C CA . PHE B 1 251 ? 9.977 8.664 12.883 1 96.5 251 PHE B CA 1
ATOM 5636 C C . PHE B 1 251 ? 9.375 7.406 12.273 1 96.5 251 PHE B C 1
ATOM 5638 O O . PHE B 1 251 ? 9.719 7.035 11.148 1 96.5 251 PHE B O 1
ATOM 5645 N N . LEU B 1 252 ? 8.531 6.82 12.992 1 95.31 252 LEU B N 1
ATOM 5646 C CA . LEU B 1 252 ? 7.883 5.613 12.492 1 95.31 252 LEU B CA 1
ATOM 5647 C C . LEU B 1 252 ? 7.051 5.922 11.25 1 95.31 252 LEU B C 1
ATOM 5649 O O . LEU B 1 252 ? 7.02 5.125 10.305 1 95.31 252 LEU B O 1
ATOM 5653 N N . ASN B 1 253 ? 6.453 7.098 11.227 1 93.81 253 ASN B N 1
ATOM 5654 C CA . ASN B 1 253 ? 5.652 7.492 10.07 1 93.81 253 ASN B CA 1
ATOM 5655 C C . ASN B 1 253 ? 6.527 7.867 8.883 1 93.81 253 ASN B C 1
ATOM 5657 O O . ASN B 1 253 ? 6.07 7.859 7.738 1 93.81 253 ASN B O 1
ATOM 5661 N N . TYR B 1 254 ? 7.719 8.227 9.242 1 96.38 254 TYR B N 1
ATOM 5662 C CA . TYR B 1 254 ? 8.695 8.539 8.203 1 96.38 254 TYR B CA 1
ATOM 5663 C C . TYR B 1 254 ? 9.125 7.281 7.465 1 96.38 254 TYR B C 1
ATOM 5665 O O . TYR B 1 254 ? 9.445 7.328 6.273 1 96.38 254 TYR B O 1
ATOM 5673 N N . LEU B 1 255 ? 9.062 6.18 8.078 1 95.75 255 LEU B N 1
ATOM 5674 C CA . LEU B 1 255 ? 9.516 4.906 7.535 1 95.75 255 LEU B CA 1
ATOM 5675 C C . LEU B 1 255 ? 8.406 4.238 6.727 1 95.75 255 LEU B C 1
ATOM 5677 O O . LEU B 1 255 ? 7.223 4.484 6.973 1 95.75 255 LEU B O 1
ATOM 5681 N N . PRO B 1 256 ? 8.844 3.396 5.789 1 93.69 256 PRO B N 1
ATOM 5682 C CA . PRO B 1 256 ? 7.844 2.568 5.113 1 93.69 256 PRO B CA 1
ATOM 5683 C C . PRO B 1 256 ? 7.059 1.688 6.082 1 93.69 256 PRO B C 1
ATOM 5685 O O . PRO B 1 256 ? 7.578 1.3 7.133 1 93.69 256 PRO B O 1
ATOM 5688 N N . ALA B 1 257 ? 5.883 1.367 5.691 1 88.69 257 ALA B N 1
ATOM 5689 C CA . ALA B 1 257 ? 4.945 0.645 6.547 1 88.69 257 ALA B CA 1
ATOM 5690 C C . ALA B 1 257 ? 5.559 -0.655 7.059 1 88.69 257 ALA B C 1
ATOM 5692 O O . ALA B 1 257 ? 5.402 -1.003 8.234 1 88.69 257 ALA B O 1
ATOM 5693 N N . ASN B 1 258 ? 6.246 -1.397 6.25 1 88.25 258 ASN B N 1
ATOM 5694 C CA . ASN B 1 258 ? 6.816 -2.68 6.648 1 88.25 258 ASN B CA 1
ATOM 5695 C C . ASN B 1 258 ? 7.934 -2.502 7.676 1 88.25 258 ASN B C 1
ATOM 5697 O O . ASN B 1 258 ? 8.102 -3.34 8.562 1 88.25 258 ASN B O 1
ATOM 5701 N N . GLU B 1 259 ? 8.656 -1.47 7.492 1 92.12 259 GLU B N 1
ATOM 5702 C CA . GLU B 1 259 ? 9.719 -1.196 8.453 1 92.12 259 GLU B CA 1
ATOM 5703 C C . GLU B 1 259 ? 9.148 -0.782 9.805 1 92.12 259 GLU B C 1
ATOM 5705 O O . GLU B 1 259 ? 9.664 -1.176 10.852 1 92.12 259 GLU B O 1
ATOM 5710 N N . ARG B 1 260 ? 8.109 -0.02 9.711 1 92.12 260 ARG B N 1
ATOM 5711 C CA . ARG B 1 260 ? 7.422 0.355 10.945 1 92.12 260 ARG B CA 1
ATOM 5712 C C . ARG B 1 260 ? 6.922 -0.878 11.688 1 92.12 260 ARG B C 1
ATOM 5714 O O . ARG B 1 260 ? 7.09 -0.981 12.906 1 92.12 260 ARG B O 1
ATOM 5721 N N . LYS B 1 261 ? 6.328 -1.732 10.953 1 85.62 261 LYS B N 1
ATOM 5722 C CA . LYS B 1 261 ? 5.824 -2.975 11.539 1 85.62 261 LYS B CA 1
ATOM 5723 C C . LYS B 1 261 ? 6.957 -3.785 12.164 1 85.62 261 LYS B C 1
ATOM 5725 O O . LYS B 1 261 ? 6.801 -4.344 13.25 1 85.62 261 LYS B O 1
ATOM 5730 N N . THR B 1 262 ? 8.062 -3.848 11.461 1 88.75 262 THR B N 1
ATOM 5731 C CA . THR B 1 262 ? 9.219 -4.598 11.938 1 88.75 262 THR B CA 1
ATOM 5732 C C . THR B 1 262 ? 9.711 -4.043 13.273 1 88.75 262 THR B C 1
ATOM 5734 O O . THR B 1 262 ? 9.984 -4.805 14.203 1 88.75 262 THR B O 1
ATOM 5737 N N . ILE B 1 263 ? 9.773 -2.793 13.328 1 91.56 263 ILE B N 1
ATOM 5738 C CA . ILE B 1 263 ? 10.234 -2.15 14.555 1 91.56 263 ILE B CA 1
ATOM 5739 C C . ILE B 1 263 ? 9.234 -2.414 15.68 1 91.56 263 ILE B C 1
ATOM 5741 O O . ILE B 1 263 ? 9.625 -2.777 16.797 1 91.56 263 ILE B O 1
ATOM 5745 N N . ASN B 1 264 ? 7.961 -2.232 15.375 1 84.56 264 ASN B N 1
ATOM 5746 C CA . ASN B 1 264 ? 6.926 -2.455 16.375 1 84.56 264 ASN B CA 1
ATOM 5747 C C . ASN B 1 264 ? 6.914 -3.904 16.859 1 84.56 264 ASN B C 1
ATOM 5749 O O . ASN B 1 264 ? 6.816 -4.168 18.062 1 84.56 264 ASN B O 1
ATOM 5753 N N . ASP B 1 265 ? 6.98 -4.82 15.898 1 80.69 265 ASP B N 1
ATOM 5754 C CA . ASP B 1 265 ? 6.996 -6.238 16.25 1 80.69 265 ASP B CA 1
ATOM 5755 C C . ASP B 1 265 ? 8.211 -6.582 17.094 1 80.69 265 ASP B C 1
ATOM 5757 O O . ASP B 1 265 ? 8.125 -7.414 18 1 80.69 265 ASP B O 1
ATOM 5761 N N . PHE B 1 266 ? 9.32 -5.957 16.766 1 86.12 266 PHE B N 1
ATOM 5762 C CA . PHE B 1 266 ? 10.547 -6.16 17.531 1 86.12 266 PHE B CA 1
ATOM 5763 C C . PHE B 1 266 ? 10.398 -5.613 18.938 1 86.12 266 PHE B C 1
ATOM 5765 O O . PHE B 1 266 ? 10.812 -6.262 19.906 1 86.12 266 PHE B O 1
ATOM 5772 N N . ALA B 1 267 ? 9.844 -4.488 19 1 83.56 267 ALA B N 1
ATOM 5773 C CA . ALA B 1 267 ? 9.617 -3.871 20.312 1 83.56 267 ALA B CA 1
ATOM 5774 C C . ALA B 1 267 ? 8.719 -4.738 21.188 1 83.56 267 ALA B C 1
ATOM 5776 O O . ALA B 1 267 ? 8.914 -4.82 22.391 1 83.56 267 ALA B O 1
ATOM 5777 N N . ASP B 1 268 ? 7.797 -5.465 20.562 1 74.56 268 ASP B N 1
ATOM 5778 C CA . ASP B 1 268 ? 6.844 -6.316 21.266 1 74.56 268 ASP B CA 1
ATOM 5779 C C . ASP B 1 268 ? 7.434 -7.699 21.531 1 74.56 268 ASP B C 1
ATOM 5781 O O . ASP B 1 268 ? 6.805 -8.539 22.172 1 74.56 268 ASP B O 1
ATOM 5785 N N . GLY B 1 269 ? 8.586 -7.914 21 1 69.25 269 GLY B N 1
ATOM 5786 C CA . GLY B 1 269 ? 9.25 -9.195 21.188 1 69.25 269 GLY B CA 1
ATOM 5787 C C . GLY B 1 269 ? 8.734 -10.281 20.266 1 69.25 269 GLY B C 1
ATOM 5788 O O . GLY B 1 269 ? 9 -11.469 20.484 1 69.25 269 GLY B O 1
ATOM 5789 N N . LYS B 1 270 ? 7.996 -9.906 19.25 1 68.19 270 LYS B N 1
ATOM 5790 C CA . LYS B 1 270 ? 7.359 -10.875 18.375 1 68.19 270 LYS B CA 1
ATOM 5791 C C . LYS B 1 270 ? 8.336 -11.391 17.328 1 68.19 270 LYS B C 1
ATOM 5793 O O . LYS B 1 270 ? 8.195 -12.508 16.828 1 68.19 270 LYS B O 1
ATOM 5798 N N . VAL B 1 271 ? 9.242 -10.516 16.906 1 71.25 271 VAL B N 1
ATOM 5799 C CA . VAL B 1 271 ? 10.156 -10.883 15.82 1 71.25 271 VAL B CA 1
ATOM 5800 C C . VAL B 1 271 ? 11.594 -10.602 16.234 1 71.25 271 VAL B C 1
ATOM 5802 O O . VAL B 1 271 ? 11.844 -9.734 17.078 1 71.25 271 VAL B O 1
ATOM 5805 N N . ASP B 1 272 ? 12.414 -11.461 15.672 1 77.19 272 ASP B N 1
ATOM 5806 C CA . ASP B 1 272 ? 13.852 -11.219 15.82 1 77.19 272 ASP B CA 1
ATOM 5807 C C . ASP B 1 272 ? 14.461 -10.711 14.523 1 77.19 272 ASP B C 1
ATOM 5809 O O . ASP B 1 272 ? 14.945 -11.5 13.703 1 77.19 272 ASP B O 1
ATOM 5813 N N . SER B 1 273 ? 14.391 -9.469 14.344 1 82.31 273 SER B N 1
ATOM 5814 C CA . SER B 1 273 ? 14.859 -8.844 13.109 1 82.31 273 SER B CA 1
ATOM 5815 C C . SER B 1 273 ? 15.961 -7.828 13.391 1 82.31 273 SER B C 1
ATOM 5817 O O . SER B 1 273 ? 15.922 -6.699 12.898 1 82.31 273 SER B O 1
ATOM 5819 N N . VAL B 1 274 ? 16.922 -8.273 14.133 1 87.44 274 VAL B N 1
ATOM 5820 C CA . VAL B 1 274 ? 17.953 -7.367 14.625 1 87.44 274 VAL B CA 1
ATOM 5821 C C . VAL B 1 274 ? 18.688 -6.73 13.445 1 87.44 274 VAL B C 1
ATOM 5823 O O . VAL B 1 274 ? 18.875 -5.508 13.406 1 87.44 274 VAL B O 1
ATOM 5826 N N . GLN B 1 275 ? 19.031 -7.559 12.516 1 87.12 275 GLN B N 1
ATOM 5827 C CA . GLN B 1 275 ? 19.797 -7.039 11.383 1 87.12 275 GLN B CA 1
ATOM 5828 C C . GLN B 1 275 ? 18.969 -6.035 10.578 1 87.12 275 GLN B C 1
ATOM 5830 O O . GLN B 1 275 ? 19.5 -5.012 10.133 1 87.12 275 GLN B O 1
ATOM 5835 N N . SER B 1 276 ? 17.734 -6.305 10.367 1 90.19 276 SER B N 1
ATOM 5836 C CA . SER B 1 276 ? 16.859 -5.383 9.656 1 90.19 276 SER B CA 1
ATOM 5837 C C . SER B 1 276 ? 16.766 -4.043 10.375 1 90.19 276 SER B C 1
ATOM 5839 O O . SER B 1 276 ? 16.781 -2.984 9.742 1 90.19 276 SER B O 1
ATOM 5841 N N . ILE B 1 277 ? 16.719 -4.113 11.633 1 92.81 277 ILE B N 1
ATOM 5842 C CA . ILE B 1 277 ? 16.594 -2.898 12.438 1 92.81 277 ILE B CA 1
ATOM 5843 C C . ILE B 1 277 ? 17.906 -2.107 12.367 1 92.81 277 ILE B C 1
ATOM 5845 O O . ILE B 1 277 ? 17.891 -0.88 12.258 1 92.81 277 ILE B O 1
ATOM 5849 N N . ILE B 1 278 ? 18.969 -2.814 12.422 1 91.88 278 ILE B N 1
ATOM 5850 C CA . ILE B 1 278 ? 20.266 -2.158 12.297 1 91.88 278 ILE B CA 1
ATOM 5851 C C . ILE B 1 278 ? 20.359 -1.44 10.953 1 91.88 278 ILE B C 1
ATOM 5853 O O . ILE B 1 278 ? 20.812 -0.297 10.883 1 91.88 278 ILE B O 1
ATOM 5857 N N . ASN B 1 279 ? 19.891 -2.064 9.938 1 91.56 279 ASN B N 1
ATOM 5858 C CA . ASN B 1 279 ? 19.906 -1.454 8.617 1 91.56 279 ASN B CA 1
ATOM 5859 C C . ASN B 1 279 ? 19.047 -0.184 8.578 1 91.56 279 ASN B C 1
ATOM 5861 O O . ASN B 1 279 ? 19.453 0.812 7.973 1 91.56 279 ASN B O 1
ATOM 5865 N N . ILE B 1 280 ? 17.953 -0.214 9.25 1 93.75 280 ILE B N 1
ATOM 5866 C CA . ILE B 1 280 ? 17.047 0.929 9.281 1 93.75 280 ILE B CA 1
ATOM 5867 C C . ILE B 1 280 ? 17.688 2.084 10.039 1 93.75 280 ILE B C 1
ATOM 5869 O O . ILE B 1 280 ? 17.703 3.219 9.555 1 93.75 280 ILE B O 1
ATOM 5873 N N . LEU B 1 281 ? 18.312 1.78 11.102 1 93.44 281 LEU B N 1
ATOM 5874 C CA . LEU B 1 281 ? 18.844 2.799 12 1 93.44 281 LEU B CA 1
ATOM 5875 C C . LEU B 1 281 ? 20.203 3.307 11.508 1 93.44 281 LEU B C 1
ATOM 5877 O O . LEU B 1 281 ? 20.641 4.391 11.898 1 93.44 281 LEU B O 1
ATOM 5881 N N . SER B 1 282 ? 20.75 2.559 10.711 1 89.75 282 SER B N 1
ATOM 5882 C CA . SER B 1 282 ? 22.078 2.939 10.219 1 89.75 282 SER B CA 1
ATOM 5883 C C . SER B 1 282 ? 22.016 4.219 9.391 1 89.75 282 SER B C 1
ATOM 5885 O O . SER B 1 282 ? 22.984 4.969 9.328 1 89.75 282 SER B O 1
ATOM 5887 N N . GLU B 1 283 ? 20.906 4.441 8.82 1 87.88 283 GLU B N 1
ATOM 5888 C CA . GLU B 1 283 ? 20.734 5.684 8.07 1 87.88 283 GLU B CA 1
ATOM 5889 C C . GLU B 1 283 ? 20.906 6.902 8.969 1 87.88 283 GLU B C 1
ATOM 5891 O O . GLU B 1 283 ? 21.375 7.949 8.531 1 87.88 283 GLU B O 1
ATOM 5896 N N . ALA B 1 284 ? 20.5 6.734 10.148 1 89.62 284 ALA B N 1
ATOM 5897 C CA . ALA B 1 284 ? 20.625 7.797 11.133 1 89.62 284 ALA B CA 1
ATOM 5898 C C . ALA B 1 284 ? 21.953 7.688 11.883 1 89.62 284 ALA B C 1
ATOM 5900 O O . ALA B 1 284 ? 22.172 8.367 12.891 1 89.62 284 ALA B O 1
ATOM 5901 N N . ARG B 1 285 ? 22.828 6.762 11.43 1 86.31 285 ARG B N 1
ATOM 5902 C CA . ARG B 1 285 ? 24.125 6.539 12.039 1 86.31 285 ARG B CA 1
ATOM 5903 C C . ARG B 1 285 ? 23.984 6.016 13.469 1 86.31 285 ARG B C 1
ATOM 5905 O O . ARG B 1 285 ? 24.75 6.406 14.352 1 86.31 285 ARG B O 1
ATOM 5912 N N . CYS B 1 286 ? 22.938 5.375 13.688 1 88.06 286 CYS B N 1
ATOM 5913 C CA . CYS B 1 286 ? 22.75 4.641 14.938 1 88.06 286 CYS B CA 1
ATOM 5914 C C . CYS B 1 286 ? 23.156 3.184 14.773 1 88.06 286 CYS B C 1
ATOM 5916 O O . CYS B 1 286 ? 22.422 2.387 14.188 1 88.06 286 CYS B O 1
ATOM 5918 N N . PHE B 1 287 ? 24.266 2.771 15.414 1 85.88 287 PHE B N 1
ATOM 5919 C CA . PHE B 1 287 ? 24.844 1.462 15.125 1 85.88 287 PHE B CA 1
ATOM 5920 C C . PHE B 1 287 ? 24.781 0.555 16.344 1 85.88 287 PHE B C 1
ATOM 5922 O O . PHE B 1 287 ? 25.234 -0.586 16.312 1 85.88 287 PHE B O 1
ATOM 5929 N N . GLN B 1 288 ? 24.156 1.053 17.312 1 88.75 288 GLN B N 1
ATOM 5930 C CA . GLN B 1 288 ? 24.016 0.223 18.516 1 88.75 288 GLN B CA 1
ATOM 5931 C C . GLN B 1 288 ? 23.094 -0.963 18.25 1 88.75 288 GLN B C 1
ATOM 5933 O O . GLN B 1 288 ? 22.078 -0.828 17.562 1 88.75 288 GLN B O 1
ATOM 5938 N N . LYS B 1 289 ? 23.422 -2.062 18.891 1 91.06 289 LYS B N 1
ATOM 5939 C CA . LYS B 1 289 ? 22.578 -3.254 18.75 1 91.06 289 LYS B CA 1
ATOM 5940 C C . LYS B 1 289 ? 21.219 -3.057 19.422 1 91.06 289 LYS B C 1
ATOM 5942 O O . LYS B 1 289 ? 21.156 -2.764 20.609 1 91.06 289 LYS B O 1
ATOM 5947 N N . PRO B 1 290 ? 20.219 -3.197 18.641 1 92.12 290 PRO B N 1
ATOM 5948 C CA . PRO B 1 290 ? 18.891 -2.984 19.219 1 92.12 290 PRO B CA 1
ATOM 5949 C C . PRO B 1 290 ? 18.438 -4.148 20.094 1 92.12 290 PRO B C 1
ATOM 5951 O O . PRO B 1 290 ? 18.734 -5.309 19.797 1 92.12 290 PRO B O 1
ATOM 5954 N N . THR B 1 291 ? 17.797 -3.84 21.125 1 85 291 THR B N 1
ATOM 5955 C CA . THR B 1 291 ? 17.062 -4.758 21.969 1 85 291 THR B CA 1
ATOM 5956 C C . THR B 1 291 ? 15.641 -4.242 22.234 1 85 291 THR B C 1
ATOM 5958 O O . THR B 1 291 ? 15.336 -3.09 21.922 1 85 291 THR B O 1
ATOM 5961 N N . SER B 1 292 ? 14.773 -5.113 22.688 1 80.56 292 SER B N 1
ATOM 5962 C CA . SER B 1 292 ? 13.406 -4.695 22.969 1 80.56 292 SER B CA 1
ATOM 5963 C C . SER B 1 292 ? 13.375 -3.576 24.016 1 80.56 292 SER B C 1
ATOM 5965 O O . SER B 1 292 ? 12.484 -2.729 23.984 1 80.56 292 SER B O 1
ATOM 5967 N N . GLU B 1 293 ? 14.438 -3.396 24.797 1 77.56 293 GLU B N 1
ATOM 5968 C CA . GLU B 1 293 ? 14.477 -2.422 25.891 1 77.56 293 GLU B CA 1
ATOM 5969 C C . GLU B 1 293 ? 14.984 -1.067 25.391 1 77.56 293 GLU B C 1
ATOM 5971 O O . GLU B 1 293 ? 14.562 -0.023 25.891 1 77.56 293 GLU B O 1
ATOM 5976 N N . ASN B 1 294 ? 15.812 -1.161 24.453 1 88.5 294 ASN B N 1
ATOM 5977 C CA . ASN B 1 294 ? 16.453 0.1 24.094 1 88.5 294 ASN B CA 1
ATOM 5978 C C . ASN B 1 294 ? 15.93 0.628 22.75 1 88.5 294 ASN B C 1
ATOM 5980 O O . ASN B 1 294 ? 16.312 1.717 22.328 1 88.5 294 ASN B O 1
ATOM 5984 N N . ILE B 1 295 ? 15.023 -0.093 22.094 1 92.25 295 ILE B N 1
ATOM 5985 C CA . ILE B 1 295 ? 14.57 0.236 20.75 1 92.25 295 ILE B CA 1
ATOM 5986 C C . ILE B 1 295 ? 13.891 1.605 20.75 1 92.25 295 ILE B C 1
ATOM 5988 O O . ILE B 1 295 ? 14.039 2.375 19.797 1 92.25 295 ILE B O 1
ATOM 5992 N N . PHE B 1 296 ? 13.242 1.932 21.766 1 89.69 296 PHE B N 1
ATOM 5993 C CA . PHE B 1 296 ? 12.594 3.234 21.844 1 89.69 296 PHE B CA 1
ATOM 5994 C C . PHE B 1 296 ? 13.625 4.355 21.875 1 89.69 296 PHE B C 1
ATOM 5996 O O . PHE B 1 296 ? 13.484 5.355 21.156 1 89.69 296 PHE B O 1
ATOM 6003 N N . ARG B 1 297 ? 14.578 4.195 22.688 1 91.44 297 ARG B N 1
ATOM 6004 C CA . ARG B 1 297 ? 15.648 5.188 22.766 1 91.44 297 ARG B CA 1
ATOM 6005 C C . ARG B 1 297 ? 16.375 5.336 21.438 1 91.44 297 ARG B C 1
ATOM 6007 O O . ARG B 1 297 ? 16.656 6.449 21 1 91.44 297 ARG B O 1
ATOM 6014 N N . LEU B 1 298 ? 16.641 4.223 20.828 1 93 298 LEU B N 1
ATOM 6015 C CA . LEU B 1 298 ? 17.344 4.246 19.547 1 93 298 LEU B CA 1
ATOM 6016 C C . LEU B 1 298 ? 16.5 4.945 18.484 1 93 298 LEU B C 1
ATOM 6018 O O . LEU B 1 298 ? 17.031 5.727 17.688 1 93 298 LEU B O 1
ATOM 6022 N N . CYS B 1 299 ? 15.219 4.684 18.484 1 94.94 299 CYS B N 1
ATOM 6023 C CA . CYS B 1 299 ? 14.32 5.336 17.547 1 94.94 299 CYS B CA 1
ATOM 6024 C C . CYS B 1 299 ? 14.258 6.836 17.797 1 94.94 299 CYS B C 1
ATOM 6026 O O . CYS B 1 299 ? 14.203 7.625 16.844 1 94.94 299 CYS B O 1
ATOM 6028 N N . ARG B 1 300 ? 14.281 7.184 19.047 1 93.75 300 ARG B N 1
ATOM 6029 C CA . ARG B 1 300 ? 14.273 8.602 19.406 1 93.75 300 ARG B CA 1
ATOM 6030 C C . ARG B 1 300 ? 15.523 9.297 18.891 1 93.75 300 ARG B C 1
ATOM 6032 O O . ARG B 1 300 ? 15.445 10.406 18.344 1 93.75 300 ARG B O 1
ATOM 6039 N N . GLU B 1 301 ? 16.594 8.656 19.031 1 93.62 301 GLU B N 1
ATOM 6040 C CA . GLU B 1 301 ? 17.859 9.211 18.547 1 93.62 301 GLU B CA 1
ATOM 6041 C C . GLU B 1 301 ? 17.859 9.336 17.031 1 93.62 301 GLU B C 1
ATOM 6043 O O . GLU B 1 301 ? 18.312 10.359 16.484 1 93.62 301 GLU B O 1
ATOM 6048 N N . ALA B 1 302 ? 17.391 8.328 16.422 1 95.44 302 ALA B N 1
ATOM 6049 C CA . ALA B 1 302 ? 17.312 8.359 14.969 1 95.44 302 ALA B CA 1
ATOM 6050 C C . ALA B 1 302 ? 16.375 9.469 14.5 1 95.44 302 ALA B C 1
ATOM 6052 O O . ALA B 1 302 ? 16.672 10.172 13.539 1 95.44 302 ALA B O 1
ATOM 6053 N N . ALA B 1 303 ? 15.258 9.609 15.172 1 95.94 303 ALA B N 1
ATOM 6054 C CA . ALA B 1 303 ? 14.281 10.648 14.852 1 95.94 303 ALA B CA 1
ATOM 6055 C C . ALA B 1 303 ? 14.898 12.039 14.961 1 95.94 303 ALA B C 1
ATOM 6057 O O . ALA B 1 303 ? 14.703 12.883 14.086 1 95.94 303 ALA B O 1
ATOM 6058 N N . ASN B 1 304 ? 15.594 12.25 16.016 1 94.94 304 ASN B N 1
ATOM 6059 C CA . ASN B 1 304 ? 16.234 13.539 16.234 1 94.94 304 ASN B CA 1
ATOM 6060 C C . ASN B 1 304 ? 17.203 13.883 15.109 1 94.94 304 ASN B C 1
ATOM 6062 O O . ASN B 1 304 ? 17.266 15.031 14.656 1 94.94 304 ASN B O 1
ATOM 6066 N N . ARG B 1 305 ? 17.875 12.969 14.68 1 94.31 305 ARG B N 1
ATOM 6067 C CA . ARG B 1 305 ? 18.875 13.195 13.656 1 94.31 305 ARG B CA 1
ATOM 6068 C C . ARG B 1 305 ? 18.234 13.383 12.289 1 94.31 305 ARG B C 1
ATOM 6070 O O . ARG B 1 305 ? 18.562 14.328 11.562 1 94.31 305 ARG B O 1
ATOM 6077 N N . LEU B 1 306 ? 17.359 12.508 11.938 1 95.12 306 LEU B N 1
ATOM 6078 C CA . LEU B 1 306 ? 16.828 12.461 10.578 1 95.12 306 LEU B CA 1
ATOM 6079 C C . LEU B 1 306 ? 15.742 13.508 10.383 1 95.12 306 LEU B C 1
ATOM 6081 O O . LEU B 1 306 ? 15.594 14.055 9.289 1 95.12 306 LEU B O 1
ATOM 6085 N N . LEU B 1 307 ? 14.969 13.805 11.477 1 96.62 307 LEU B N 1
ATOM 6086 C CA . LEU B 1 307 ? 13.773 14.617 11.281 1 96.62 307 LEU B CA 1
ATOM 6087 C C . LEU B 1 307 ? 13.992 16.031 11.805 1 96.62 307 LEU B C 1
ATOM 6089 O O . LEU B 1 307 ? 13.305 16.969 11.391 1 96.62 307 LEU B O 1
ATOM 6093 N N . ILE B 1 308 ? 14.914 16.172 12.719 1 95.56 308 ILE B N 1
ATOM 6094 C CA . ILE B 1 308 ? 15.094 17.484 13.344 1 95.56 308 ILE B CA 1
ATOM 6095 C C . ILE B 1 308 ? 16.406 18.109 12.867 1 95.56 308 ILE B C 1
ATOM 6097 O O . ILE B 1 308 ? 16.406 19.172 12.25 1 95.56 308 ILE B O 1
ATOM 6101 N N . LYS B 1 309 ? 17.469 17.438 13.008 1 94 309 LYS B N 1
ATOM 6102 C CA . LYS B 1 309 ? 18.781 18.016 12.773 1 94 309 LYS B CA 1
ATOM 6103 C C . LYS B 1 309 ? 19.078 18.141 11.281 1 94 309 LYS B C 1
ATOM 6105 O O . LYS B 1 309 ? 19.484 19.203 10.805 1 94 309 LYS B O 1
ATOM 6110 N N . GLN B 1 310 ? 18.859 17.141 10.57 1 93.06 310 GLN B N 1
ATOM 6111 C CA . GLN B 1 310 ? 19.219 17.109 9.156 1 93.06 310 GLN B CA 1
ATOM 6112 C C . GLN B 1 310 ? 18.406 18.125 8.367 1 93.06 310 GLN B C 1
ATOM 6114 O O . GLN B 1 310 ? 18.969 18.938 7.617 1 93.06 310 GLN B O 1
ATOM 6119 N N . PRO B 1 311 ? 17.125 18.156 8.539 1 95.56 311 PRO B N 1
ATOM 6120 C CA . PRO B 1 311 ? 16.359 19.109 7.746 1 95.56 311 PRO B CA 1
ATOM 6121 C C . PRO B 1 311 ? 16.125 20.422 8.484 1 95.56 311 PRO B C 1
ATOM 6123 O O . PRO B 1 311 ? 15.195 21.172 8.141 1 95.56 311 PRO B O 1
ATOM 6126 N N . PHE B 1 312 ? 16.891 20.734 9.43 1 94.69 312 PHE B N 1
ATOM 6127 C CA . PHE B 1 312 ? 16.672 21.859 10.336 1 94.69 312 PHE B CA 1
ATOM 6128 C C . PHE B 1 312 ? 16.562 23.156 9.555 1 94.69 312 PHE B C 1
ATOM 6130 O O . PHE B 1 312 ? 15.602 23.906 9.727 1 94.69 312 PHE B O 1
ATOM 6137 N N . PHE B 1 313 ? 17.469 23.453 8.672 1 95 313 PHE B N 1
ATOM 6138 C CA . PHE B 1 313 ? 17.5 24.719 7.953 1 95 313 PHE B CA 1
ATOM 6139 C C . PHE B 1 313 ? 16.328 24.844 6.996 1 95 313 PHE B C 1
ATOM 6141 O O . PHE B 1 313 ? 15.781 25.922 6.801 1 95 313 PHE B O 1
ATOM 6148 N N . ALA B 1 314 ? 15.992 23.703 6.441 1 96.88 314 ALA B N 1
ATOM 6149 C CA . ALA B 1 314 ? 14.852 23.703 5.527 1 96.88 314 ALA B CA 1
ATOM 6150 C C . ALA B 1 314 ? 13.555 24.062 6.262 1 96.88 314 ALA B C 1
ATOM 6152 O O . ALA B 1 314 ? 12.789 24.906 5.809 1 96.88 314 ALA B O 1
ATOM 6153 N N . PHE B 1 315 ? 13.375 23.469 7.414 1 97.06 315 PHE B N 1
ATOM 6154 C CA . PHE B 1 315 ? 12.164 23.734 8.188 1 97.06 315 PHE B CA 1
ATOM 6155 C C . PHE B 1 315 ? 12.195 25.141 8.758 1 97.06 315 PHE B C 1
ATOM 6157 O O . PHE B 1 315 ? 11.156 25.812 8.812 1 97.06 315 PHE B O 1
ATOM 6164 N N . LYS B 1 316 ? 13.32 25.562 9.172 1 95.81 316 LYS B N 1
ATOM 6165 C CA . LYS B 1 316 ? 13.445 26.922 9.672 1 95.81 316 LYS B CA 1
ATOM 6166 C C . LYS B 1 316 ? 13.047 27.938 8.602 1 95.81 316 LYS B C 1
ATOM 6168 O O . LYS B 1 316 ? 12.266 28.844 8.867 1 95.81 316 LYS B O 1
ATOM 6173 N N . THR B 1 317 ? 13.57 27.734 7.445 1 96.62 317 THR B N 1
ATOM 6174 C CA . THR B 1 317 ? 13.266 28.609 6.324 1 96.62 317 THR B CA 1
ATOM 6175 C C . THR B 1 317 ? 11.773 28.609 6.016 1 96.62 317 THR B C 1
ATOM 6177 O O . THR B 1 317 ? 11.172 29.656 5.816 1 96.62 317 THR B O 1
ATOM 6180 N N . MET B 1 318 ? 11.18 27.469 5.973 1 96.56 318 MET B N 1
ATOM 6181 C CA . MET B 1 318 ? 9.75 27.328 5.68 1 96.56 318 MET B CA 1
ATOM 6182 C C . MET B 1 318 ? 8.906 28.031 6.742 1 96.56 318 MET B C 1
ATOM 6184 O O . MET B 1 318 ? 8.031 28.828 6.414 1 96.56 318 MET B O 1
ATOM 6188 N N . VAL B 1 319 ? 9.227 27.781 7.984 1 95.81 319 VAL B N 1
ATOM 6189 C CA . VAL B 1 319 ? 8.414 28.25 9.102 1 95.81 319 VAL B CA 1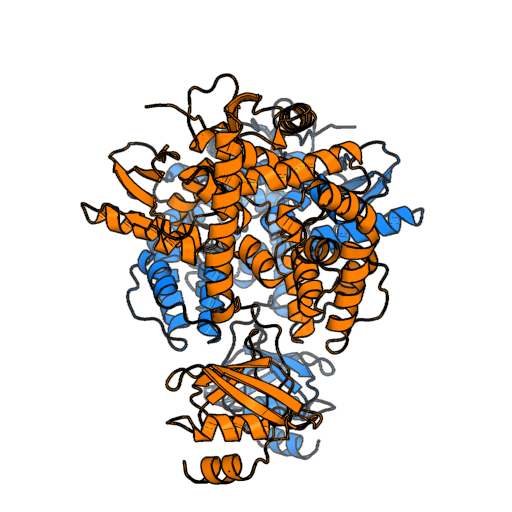
ATOM 6190 C C . VAL B 1 319 ? 8.555 29.766 9.219 1 95.81 319 VAL B C 1
ATOM 6192 O O . VAL B 1 319 ? 7.578 30.469 9.523 1 95.81 319 VAL B O 1
ATOM 6195 N N . GLU B 1 320 ? 9.695 30.281 9.016 1 94.69 320 GLU B N 1
ATOM 6196 C CA . GLU B 1 320 ? 9.914 31.719 9.086 1 94.69 320 GLU B CA 1
ATOM 6197 C C . GLU B 1 320 ? 9.055 32.469 8.062 1 94.69 320 GLU B C 1
ATOM 6199 O O . GLU B 1 320 ? 8.664 33.594 8.289 1 94.69 320 GLU B O 1
ATOM 6204 N N . SER B 1 321 ? 8.727 31.781 7.02 1 94.25 321 SER B N 1
ATOM 6205 C CA . SER B 1 321 ? 7.973 32.406 5.949 1 94.25 321 SER B CA 1
ATOM 6206 C C . SER B 1 321 ? 6.473 32.188 6.121 1 94.25 321 SER B C 1
ATOM 6208 O O . SER B 1 321 ? 5.668 32.719 5.352 1 94.25 321 SER B O 1
ATOM 6210 N N . MET B 1 322 ? 5.945 31.312 7.051 1 93.06 322 MET B N 1
ATOM 6211 C CA . MET B 1 322 ? 4.543 30.953 7.25 1 93.06 322 MET B CA 1
ATOM 6212 C C . MET B 1 322 ? 3.787 32.094 7.922 1 93.06 322 MET B C 1
ATOM 6214 O O . MET B 1 322 ? 2.557 32.062 7.992 1 93.06 322 MET B O 1
ATOM 6218 N N . GLY B 1 323 ? 4.375 33.219 8.273 1 82.75 323 GLY B N 1
ATOM 6219 C CA . GLY B 1 323 ? 3.686 34.406 8.773 1 82.75 323 GLY B CA 1
ATOM 6220 C C . GLY B 1 323 ? 3.357 34.312 10.25 1 82.75 323 GLY B C 1
ATOM 6221 O O . GLY B 1 323 ? 3.754 33.375 10.93 1 82.75 323 GLY B O 1
ATOM 6222 N N . LEU B 1 324 ? 2.5 35.188 10.703 1 87.88 324 LEU B N 1
ATOM 6223 C CA . LEU B 1 324 ? 2.279 35.406 12.125 1 87.88 324 LEU B CA 1
ATOM 6224 C C . LEU B 1 324 ? 1.161 34.531 12.656 1 87.88 324 LEU B C 1
ATOM 6226 O O . LEU B 1 324 ? 1.081 34.281 13.859 1 87.88 324 LEU B O 1
ATOM 6230 N N . PHE B 1 325 ? 0.35 34 11.789 1 93.19 325 PHE B N 1
ATOM 6231 C CA . PHE B 1 325 ? -0.792 33.219 12.203 1 93.19 325 PHE B CA 1
ATOM 6232 C C . PHE B 1 325 ? -0.343 32.031 13.078 1 93.19 325 PHE B C 1
ATOM 6234 O O . PHE B 1 325 ? -0.908 31.812 14.148 1 93.19 325 PHE B O 1
ATOM 6241 N N . TRP B 1 326 ? 0.666 31.375 12.664 1 94.06 326 TRP B N 1
ATOM 6242 C CA . TRP B 1 326 ? 1.105 30.141 13.297 1 94.06 326 TRP B CA 1
ATOM 6243 C C . TRP B 1 326 ? 1.774 30.422 14.641 1 94.06 326 TRP B C 1
ATOM 6245 O O . TRP B 1 326 ? 1.803 29.562 15.516 1 94.06 326 TRP B O 1
ATOM 6255 N N . LYS B 1 327 ? 2.27 31.578 14.781 1 87.75 327 LYS B N 1
ATOM 6256 C CA . LYS B 1 327 ? 2.92 31.969 16.031 1 87.75 327 LYS B CA 1
ATOM 6257 C C . LYS B 1 327 ? 1.893 32.188 17.141 1 87.75 327 LYS B C 1
ATOM 6259 O O . LYS B 1 327 ? 2.23 32.156 18.328 1 87.75 327 LYS B O 1
ATOM 6264 N N . LYS B 1 328 ? 0.69 32.406 16.75 1 89.62 328 LYS B N 1
ATOM 6265 C CA . LYS B 1 328 ? -0.386 32.625 17.703 1 89.62 328 LYS B CA 1
ATOM 6266 C C . LYS B 1 328 ? -0.949 31.312 18.234 1 89.62 328 LYS B C 1
ATOM 6268 O O . LYS B 1 328 ? -1.668 31.281 19.234 1 89.62 328 LYS B O 1
ATOM 6273 N N . LEU B 1 329 ? -0.597 30.266 17.594 1 92.19 329 LEU B N 1
ATOM 6274 C CA . LEU B 1 329 ? -1.173 28.984 17.953 1 92.19 329 LEU B CA 1
ATOM 6275 C C . LEU B 1 329 ? -0.42 28.359 19.125 1 92.19 329 LEU B C 1
ATOM 6277 O O . LEU B 1 329 ? 0.774 28.609 19.297 1 92.19 329 LEU B O 1
ATOM 6281 N N . THR B 1 330 ? -1.142 27.609 19.922 1 89.19 330 THR B N 1
ATOM 6282 C CA . THR B 1 330 ? -0.515 26.719 20.891 1 89.19 330 THR B CA 1
ATOM 6283 C C . THR B 1 330 ? -0.161 25.391 20.25 1 89.19 330 THR B C 1
ATOM 6285 O O . THR B 1 330 ? -0.674 25.047 19.172 1 89.19 330 THR B O 1
ATOM 6288 N N . PRO B 1 331 ? 0.742 24.641 20.844 1 88.19 331 PRO B N 1
ATOM 6289 C CA . PRO B 1 331 ? 1.073 23.312 20.312 1 88.19 331 PRO B CA 1
ATOM 6290 C C . PRO B 1 331 ? -0.155 22.422 20.125 1 88.19 331 PRO B C 1
ATOM 6292 O O . PRO B 1 331 ? -0.236 21.672 19.156 1 88.19 331 PRO B O 1
ATOM 6295 N N . GLU B 1 332 ? -1.08 22.516 21.047 1 84.06 332 GLU B N 1
ATOM 6296 C CA . GLU B 1 332 ? -2.303 21.719 20.969 1 84.06 332 GLU B CA 1
ATOM 6297 C C . GLU B 1 332 ? -3.154 22.125 19.766 1 84.06 332 GLU B C 1
ATOM 6299 O O . GLU B 1 332 ? -3.734 21.266 19.094 1 84.06 332 GLU B O 1
ATOM 6304 N N . MET B 1 333 ? -3.227 23.453 19.547 1 88 333 MET B N 1
ATOM 6305 C CA . MET B 1 333 ? -3.961 23.953 18.391 1 88 333 MET B CA 1
ATOM 6306 C C . MET B 1 333 ? -3.334 23.453 17.094 1 88 333 MET B C 1
ATOM 6308 O O . MET B 1 333 ? -4.043 23.094 16.156 1 88 333 MET B O 1
ATOM 6312 N N . PHE B 1 334 ? -2.008 23.406 17.109 1 91.56 334 PHE B N 1
ATOM 6313 C CA . PHE B 1 334 ? -1.303 22.938 15.922 1 91.56 334 PHE B CA 1
ATOM 6314 C C . PHE B 1 334 ? -1.571 21.453 15.688 1 91.56 334 PHE B C 1
ATOM 6316 O O . PHE B 1 334 ? -1.77 21.031 14.547 1 91.56 334 PHE B O 1
ATOM 6323 N N . ASP B 1 335 ? -1.572 20.672 16.719 1 88.31 3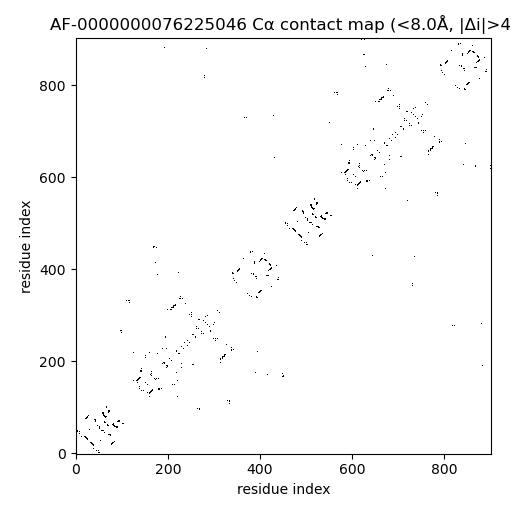35 ASP B N 1
ATOM 6324 C CA . ASP B 1 335 ? -1.91 19.25 16.625 1 88.31 335 ASP B CA 1
ATOM 6325 C C . ASP B 1 335 ? -3.314 19.062 16.047 1 88.31 335 ASP B C 1
ATOM 6327 O O . ASP B 1 335 ? -3.551 18.156 15.258 1 88.31 335 ASP B O 1
ATOM 6331 N N . ASN B 1 336 ? -4.145 19.922 16.422 1 83.75 336 ASN B N 1
ATOM 6332 C CA . ASN B 1 336 ? -5.52 19.844 15.938 1 83.75 336 ASN B CA 1
ATOM 6333 C C . ASN B 1 336 ? -5.609 20.203 14.453 1 83.75 336 ASN B C 1
ATOM 6335 O O . ASN B 1 336 ? -6.469 19.688 13.742 1 83.75 336 ASN B O 1
ATOM 6339 N N . CYS B 1 337 ? -4.789 21.094 14.094 1 87.25 337 CYS B N 1
ATOM 6340 C CA . CYS B 1 337 ? -4.707 21.406 12.664 1 87.25 337 CYS B CA 1
ATOM 6341 C C . CYS B 1 337 ? -4.406 20.141 11.859 1 87.25 337 CYS B C 1
ATOM 6343 O O . CYS B 1 337 ? -5.082 19.859 10.867 1 87.25 337 CYS B O 1
ATOM 6345 N N . LEU B 1 338 ? -3.467 19.391 12.336 1 85.06 338 LEU B N 1
ATOM 6346 C CA . LEU B 1 338 ? -3.096 18.156 11.656 1 85.06 338 LEU B CA 1
ATOM 6347 C C . LEU B 1 338 ? -4.234 17.141 11.711 1 85.06 338 LEU B C 1
ATOM 6349 O O . LEU B 1 338 ? -4.562 16.516 10.703 1 85.06 338 LEU B O 1
ATOM 6353 N N . LEU B 1 339 ? -4.809 16.984 12.844 1 78.56 339 LEU B N 1
ATOM 6354 C CA . LEU B 1 339 ? -5.859 15.992 13.047 1 78.56 339 LEU B CA 1
ATOM 6355 C C . LEU B 1 339 ? -7.074 16.297 12.18 1 78.56 339 LEU B C 1
ATOM 6357 O O . LEU B 1 339 ? -7.734 15.391 11.672 1 78.56 339 LEU B O 1
ATOM 6361 N N . SER B 1 340 ? -7.277 17.531 12.07 1 77.5 340 SER B N 1
ATOM 6362 C CA . SER B 1 340 ? -8.469 17.953 11.336 1 77.5 340 SER B CA 1
ATOM 6363 C C . SER B 1 340 ? -8.242 17.859 9.828 1 77.5 340 SER B C 1
ATOM 6365 O O . SER B 1 340 ? -9.203 17.812 9.055 1 77.5 340 SER B O 1
ATOM 6367 N N . THR B 1 341 ? -7.039 17.859 9.43 1 82.75 341 THR B N 1
ATOM 6368 C CA . THR B 1 341 ? -6.762 17.922 7.996 1 82.75 341 THR B CA 1
ATOM 6369 C C . THR B 1 341 ? -6.355 16.547 7.461 1 82.75 341 THR B C 1
ATOM 6371 O O . THR B 1 341 ? -6.371 16.328 6.25 1 82.75 341 THR B O 1
ATOM 6374 N N . LYS B 1 342 ? -6.023 15.695 8.344 1 84.06 342 LYS B N 1
ATOM 6375 C CA . LYS B 1 342 ? -5.676 14.328 7.953 1 84.06 342 LYS B CA 1
ATOM 6376 C C . LYS B 1 342 ? -6.926 13.492 7.703 1 84.06 342 LYS B C 1
ATOM 6378 O O . LYS B 1 342 ? -7.828 13.445 8.547 1 84.06 342 LYS B O 1
ATOM 6383 N N . PRO B 1 343 ? -6.926 12.875 6.547 1 84.75 343 PRO B N 1
ATOM 6384 C CA . PRO B 1 343 ? -8.102 12.039 6.273 1 84.75 343 PRO B CA 1
ATOM 6385 C C . PRO B 1 343 ? -8.211 10.852 7.223 1 84.75 343 PRO B C 1
ATOM 6387 O O . PRO B 1 343 ? -7.207 10.203 7.523 1 84.75 343 PRO B O 1
ATOM 6390 N N . CYS B 1 344 ? -9.344 10.656 7.715 1 84.94 344 CYS B N 1
ATOM 6391 C CA . CYS B 1 344 ? -9.664 9.547 8.602 1 84.94 344 CYS B CA 1
ATOM 6392 C C . CYS B 1 344 ? -10.93 8.828 8.148 1 84.94 344 CYS B C 1
ATOM 6394 O O . CYS B 1 344 ? -11.961 9.461 7.941 1 84.94 344 CYS B O 1
ATOM 6396 N N . ALA B 1 345 ? -10.836 7.547 8.07 1 87.19 345 ALA B N 1
ATOM 6397 C CA . ALA B 1 345 ? -11.945 6.758 7.547 1 87.19 345 ALA B CA 1
ATOM 6398 C C . ALA B 1 345 ? -13.203 6.941 8.398 1 87.19 345 ALA B C 1
ATOM 6400 O O . ALA B 1 345 ? -14.297 7.121 7.867 1 87.19 345 ALA B O 1
ATOM 6401 N N . LYS B 1 346 ? -13.047 6.918 9.648 1 82.94 346 LYS B N 1
ATOM 6402 C CA . LYS B 1 346 ? -14.188 7.031 10.555 1 82.94 346 LYS B CA 1
ATOM 6403 C C . LYS B 1 346 ? -14.914 8.359 10.367 1 82.94 346 LYS B C 1
ATOM 6405 O O . LYS B 1 346 ? -16.141 8.398 10.312 1 82.94 346 LYS B O 1
ATOM 6410 N N . THR B 1 347 ? -14.156 9.367 10.281 1 83.56 347 THR B N 1
ATOM 6411 C CA . THR B 1 347 ? -14.727 10.695 10.117 1 83.56 347 THR B CA 1
ATOM 6412 C C . THR B 1 347 ? -15.453 10.82 8.773 1 83.56 347 THR B C 1
ATOM 6414 O O . THR B 1 347 ? -16.547 11.383 8.703 1 83.56 347 THR B O 1
ATOM 6417 N N . ILE B 1 348 ? -14.883 10.312 7.734 1 88.69 348 ILE B N 1
ATOM 6418 C CA . ILE B 1 348 ? -15.445 10.406 6.391 1 88.69 348 ILE B CA 1
ATOM 6419 C C . ILE B 1 348 ? -16.75 9.625 6.332 1 88.69 348 ILE B C 1
ATOM 6421 O O . ILE B 1 348 ? -17.75 10.109 5.777 1 88.69 348 ILE B O 1
ATOM 6425 N N . ILE B 1 349 ? -16.781 8.484 6.922 1 89.56 349 ILE B N 1
ATOM 6426 C CA . ILE B 1 349 ? -17.969 7.648 6.902 1 89.56 349 ILE B CA 1
ATOM 6427 C C . ILE B 1 349 ? -19.109 8.359 7.629 1 89.56 349 ILE B C 1
ATOM 6429 O O . ILE B 1 349 ? -20.25 8.328 7.172 1 89.56 349 ILE B O 1
ATOM 6433 N N . LYS B 1 350 ? -18.797 9.047 8.695 1 84.38 350 LYS B N 1
ATOM 6434 C CA . LYS B 1 350 ? -19.797 9.758 9.469 1 84.38 350 LYS B CA 1
ATOM 6435 C C . LYS B 1 350 ? -20.391 10.914 8.672 1 84.38 350 LYS B C 1
ATOM 6437 O O . LYS B 1 350 ? -21.531 11.32 8.906 1 84.38 350 LYS B O 1
ATOM 6442 N N . THR B 1 351 ? -19.609 11.391 7.777 1 88.19 351 THR B N 1
ATOM 6443 C CA . THR B 1 351 ? -20.047 12.555 7.008 1 88.19 351 THR B CA 1
ATOM 6444 C C . THR B 1 351 ? -20.922 12.125 5.832 1 88.19 351 THR B C 1
ATOM 6446 O O . THR B 1 351 ? -21.625 12.945 5.242 1 88.19 351 THR B O 1
ATOM 6449 N N . LEU B 1 352 ? -20.906 10.867 5.496 1 92.38 352 LEU B N 1
ATOM 6450 C CA . LEU B 1 352 ? -21.656 10.398 4.34 1 92.38 352 LEU B CA 1
ATOM 6451 C C . LEU B 1 352 ? -23.156 10.531 4.578 1 92.38 352 LEU B C 1
ATOM 6453 O O . LEU B 1 352 ? -23.641 10.25 5.68 1 92.38 352 LEU B O 1
ATOM 6457 N N . ASP B 1 353 ? -23.828 11.078 3.639 1 92.88 353 ASP B N 1
ATOM 6458 C CA . ASP B 1 353 ? -25.281 11.227 3.646 1 92.88 353 ASP B CA 1
ATOM 6459 C C . ASP B 1 353 ? -25.891 10.602 2.4 1 92.88 353 ASP B C 1
ATOM 6461 O O . ASP B 1 353 ? -26.266 11.305 1.463 1 92.88 353 ASP B O 1
ATOM 6465 N N . PRO B 1 354 ? -26.016 9.289 2.377 1 95 354 PRO B N 1
ATOM 6466 C CA . PRO B 1 354 ? -26.531 8.594 1.196 1 95 354 PRO B CA 1
ATOM 6467 C C . PRO B 1 354 ? -28.031 8.812 0.996 1 95 354 PRO B C 1
ATOM 6469 O O . PRO B 1 354 ? -28.812 8.703 1.949 1 95 354 PRO B O 1
ATOM 6472 N N . ASN B 1 355 ? -28.422 9.164 -0.144 1 93.31 355 ASN B N 1
ATOM 6473 C CA . ASN B 1 355 ? -29.812 9.266 -0.557 1 93.31 355 ASN B CA 1
ATOM 6474 C C . ASN B 1 355 ? -30.312 7.969 -1.194 1 93.31 355 ASN B C 1
ATOM 6476 O O . ASN B 1 355 ? -30.469 7.895 -2.414 1 93.31 355 ASN B O 1
ATOM 6480 N N . GLU B 1 356 ? -30.641 7.039 -0.345 1 92.5 356 GLU B N 1
ATOM 6481 C CA . GLU B 1 356 ? -30.984 5.695 -0.797 1 92.5 356 GLU B CA 1
ATOM 6482 C C . GLU B 1 356 ? -32.469 5.602 -1.172 1 92.5 356 GLU B C 1
ATOM 6484 O O . GLU B 1 356 ? -33.312 6.102 -0.446 1 92.5 356 GLU B O 1
ATOM 6489 N N . HIS B 1 357 ? -32.719 5.008 -2.301 1 90.56 357 HIS B N 1
ATOM 6490 C CA . HIS B 1 357 ? -34.094 4.867 -2.77 1 90.56 357 HIS B CA 1
ATOM 6491 C C . HIS B 1 357 ? -34.469 3.398 -2.951 1 90.56 357 HIS B C 1
ATOM 6493 O O . HIS B 1 357 ? -35.656 3.064 -3.076 1 90.56 357 HIS B O 1
ATOM 6499 N N . CYS B 1 358 ? -33.531 2.51 -3.045 1 90.94 358 CYS B N 1
ATOM 6500 C CA . CYS B 1 358 ? -33.75 1.084 -3.23 1 90.94 358 CYS B CA 1
ATOM 6501 C C . CYS B 1 358 ? -32.719 0.255 -2.498 1 90.94 358 CYS B C 1
ATOM 6503 O O . CYS B 1 358 ? -31.75 0.801 -1.955 1 90.94 358 CYS B O 1
ATOM 6505 N N . ALA B 1 359 ? -32.906 -1.027 -2.48 1 89.62 359 ALA B N 1
ATOM 6506 C CA . ALA B 1 359 ? -32.031 -1.95 -1.761 1 89.62 359 ALA B CA 1
ATOM 6507 C C . ALA B 1 359 ? -30.625 -1.926 -2.334 1 89.62 359 ALA B C 1
ATOM 6509 O O . ALA B 1 359 ? -29.641 -2.051 -1.594 1 89.62 359 ALA B O 1
ATOM 6510 N N . LEU B 1 360 ? -30.562 -1.803 -3.602 1 92.06 360 LEU B N 1
ATOM 6511 C CA . LEU B 1 360 ? -29.266 -1.78 -4.262 1 92.06 360 LEU B CA 1
ATOM 6512 C C . LEU B 1 360 ? -28.453 -0.573 -3.814 1 92.06 360 LEU B C 1
ATOM 6514 O O . LEU B 1 360 ? -27.234 -0.669 -3.646 1 92.06 360 LEU B O 1
ATOM 6518 N N . ASP B 1 361 ? -29.125 0.576 -3.541 1 93.94 361 ASP B N 1
ATOM 6519 C CA . ASP B 1 361 ? -28.438 1.76 -3.033 1 93.94 361 ASP B CA 1
ATOM 6520 C C . ASP B 1 361 ? -27.781 1.474 -1.687 1 93.94 361 ASP B C 1
ATOM 6522 O O . ASP B 1 361 ? -26.656 1.915 -1.437 1 93.94 361 ASP B O 1
ATOM 6526 N N . GLY B 1 362 ? -28.484 0.706 -0.92 1 92.25 362 GLY B N 1
ATOM 6527 C CA . GLY B 1 362 ? -27.938 0.333 0.375 1 92.25 362 GLY B CA 1
ATOM 6528 C C . GLY B 1 362 ? -26.703 -0.536 0.272 1 92.25 362 GLY B C 1
ATOM 6529 O O . GLY B 1 362 ? -25.75 -0.354 1.028 1 92.25 362 GLY B O 1
ATOM 6530 N N . LYS B 1 363 ? -26.766 -1.432 -0.641 1 91.88 363 LYS B N 1
ATOM 6531 C CA . LYS B 1 363 ? -25.625 -2.295 -0.87 1 91.88 363 LYS B CA 1
ATOM 6532 C C . LYS B 1 363 ? -24.406 -1.484 -1.335 1 91.88 363 LYS B C 1
ATOM 6534 O O . LYS B 1 363 ? -23.281 -1.721 -0.886 1 91.88 363 LYS B O 1
ATOM 6539 N N . ILE B 1 364 ? -24.656 -0.551 -2.209 1 95.06 364 ILE B N 1
ATOM 6540 C CA . ILE B 1 364 ? -23.594 0.29 -2.725 1 95.06 364 ILE B CA 1
ATOM 6541 C C . ILE B 1 364 ? -23.031 1.166 -1.603 1 95.06 364 ILE B C 1
ATOM 6543 O O . ILE B 1 364 ? -21.828 1.395 -1.522 1 95.06 364 ILE B O 1
ATOM 6547 N N . THR B 1 365 ? -23.875 1.64 -0.75 1 95.12 365 THR B N 1
ATOM 6548 C CA . THR B 1 365 ? -23.453 2.416 0.406 1 95.12 365 THR B CA 1
ATOM 6549 C C . THR B 1 365 ? -22.547 1.581 1.312 1 95.12 365 THR B C 1
ATOM 6551 O O . THR B 1 365 ? -21.531 2.076 1.819 1 95.12 365 THR B O 1
ATOM 6554 N N . THR B 1 366 ? -22.938 0.395 1.463 1 92.88 366 THR B N 1
ATOM 6555 C CA . THR B 1 366 ? -22.109 -0.508 2.252 1 92.88 366 THR B CA 1
ATOM 6556 C C . THR B 1 366 ? -20.734 -0.698 1.601 1 92.88 366 THR B C 1
ATOM 6558 O O . THR B 1 366 ? -19.719 -0.727 2.287 1 92.88 366 THR B O 1
ATOM 6561 N N . HIS B 1 367 ? -20.719 -0.876 0.29 1 95.56 367 HIS B N 1
ATOM 6562 C CA . HIS B 1 367 ? -19.453 -0.98 -0.435 1 95.56 367 HIS B CA 1
ATOM 6563 C C . HIS B 1 367 ? -18.609 0.273 -0.246 1 95.56 367 HIS B C 1
ATOM 6565 O O . HIS B 1 367 ? -17.391 0.184 -0.093 1 95.56 367 HIS B O 1
ATOM 6571 N N . LEU B 1 368 ? -19.281 1.358 -0.271 1 96.12 368 LEU B N 1
ATOM 6572 C CA . LEU B 1 368 ? -18.578 2.621 -0.096 1 96.12 368 LEU B CA 1
ATOM 6573 C C . LEU B 1 368 ? -17.953 2.707 1.293 1 96.12 368 LEU B C 1
ATOM 6575 O O . LEU B 1 368 ? -16.812 3.133 1.438 1 96.12 368 LEU B O 1
ATOM 6579 N N . HIS B 1 369 ? -18.688 2.293 2.271 1 94.88 369 HIS B N 1
ATOM 6580 C CA . HIS B 1 369 ? -18.172 2.244 3.635 1 94.88 369 HIS B CA 1
ATOM 6581 C C . HIS B 1 369 ? -16.953 1.346 3.729 1 94.88 369 HIS B C 1
ATOM 6583 O O . HIS B 1 369 ? -15.914 1.753 4.262 1 94.88 369 HIS B O 1
ATOM 6589 N N . ARG B 1 370 ? -17.094 0.212 3.172 1 94.94 370 ARG B N 1
ATOM 6590 C CA . ARG B 1 370 ? -16 -0.76 3.188 1 94.94 370 ARG B CA 1
ATOM 6591 C C . ARG B 1 370 ? -14.781 -0.234 2.436 1 94.94 370 ARG B C 1
ATOM 6593 O O . ARG B 1 370 ? -13.648 -0.441 2.861 1 94.94 370 ARG B O 1
ATOM 6600 N N . PHE B 1 371 ? -15.047 0.427 1.335 1 96.25 371 PHE B N 1
ATOM 6601 C CA . PHE B 1 371 ? -13.977 0.993 0.521 1 96.25 371 PHE B CA 1
ATOM 6602 C C . PHE B 1 371 ? -13.164 2.008 1.32 1 96.25 371 PHE B C 1
ATOM 6604 O O . PHE B 1 371 ? -11.938 1.927 1.372 1 96.25 371 PHE B O 1
ATOM 6611 N N . ILE B 1 372 ? -13.82 2.867 1.958 1 94.69 372 ILE B N 1
ATOM 6612 C CA . ILE B 1 372 ? -13.188 3.932 2.73 1 94.69 372 ILE B CA 1
ATOM 6613 C C . ILE B 1 372 ? -12.344 3.328 3.85 1 94.69 372 ILE B C 1
ATOM 6615 O O . ILE B 1 372 ? -11.242 3.807 4.133 1 94.69 372 ILE B O 1
ATOM 6619 N N . GLU B 1 373 ? -12.781 2.262 4.352 1 92.44 373 GLU B N 1
ATOM 6620 C CA . GLU B 1 373 ? -12.07 1.622 5.461 1 92.44 373 GLU B CA 1
ATOM 6621 C C . GLU B 1 373 ? -10.906 0.778 4.953 1 92.44 373 GLU B C 1
ATOM 6623 O O . GLU B 1 373 ? -9.93 0.56 5.68 1 92.44 373 GLU B O 1
ATOM 6628 N N . SER B 1 374 ? -11.039 0.364 3.758 1 93 374 SER B N 1
ATOM 6629 C CA . SER B 1 374 ? -10.109 -0.651 3.268 1 93 374 SER B CA 1
ATOM 6630 C C . SER B 1 374 ? -8.898 -0.016 2.592 1 93 374 SER B C 1
ATOM 6632 O O . SER B 1 374 ? -7.891 -0.683 2.361 1 93 374 SER B O 1
ATOM 6634 N N . VAL B 1 375 ? -8.938 1.228 2.273 1 91.81 375 VAL B N 1
ATOM 6635 C CA . VAL B 1 375 ? -7.891 1.83 1.451 1 91.81 375 VAL B CA 1
ATOM 6636 C C . VAL B 1 375 ? -6.812 2.432 2.348 1 91.81 375 VAL B C 1
ATOM 6638 O O . VAL B 1 375 ? -7.035 2.652 3.539 1 91.81 375 VAL B O 1
ATOM 6641 N N . SER B 1 376 ? -5.656 2.637 1.798 1 87.06 376 SER B N 1
ATOM 6642 C CA . SER B 1 376 ? -4.535 3.254 2.502 1 87.06 376 SER B CA 1
ATOM 6643 C C . SER B 1 376 ? -4.801 4.73 2.775 1 87.06 376 SER B C 1
ATOM 6645 O O . SER B 1 376 ? -5.758 5.305 2.248 1 87.06 376 SER B O 1
ATOM 6647 N N . GLU B 1 377 ? -3.92 5.352 3.496 1 83.94 377 GLU B N 1
ATOM 6648 C CA . GLU B 1 377 ? -4.043 6.773 3.805 1 83.94 377 GLU B CA 1
ATOM 6649 C C . GLU B 1 377 ? -3.928 7.625 2.543 1 83.94 377 GLU B C 1
ATOM 6651 O O . GLU B 1 377 ? -4.645 8.609 2.387 1 83.94 377 GLU B O 1
ATOM 6656 N N . ASP B 1 378 ? -3.039 7.195 1.665 1 86 378 ASP B N 1
ATOM 6657 C CA . ASP B 1 378 ? -2.861 7.93 0.417 1 86 378 ASP B CA 1
ATOM 6658 C C . ASP B 1 378 ? -4.105 7.828 -0.462 1 86 378 ASP B C 1
ATOM 6660 O O . ASP B 1 378 ? -4.531 8.82 -1.062 1 86 378 ASP B O 1
ATOM 6664 N N . GLU B 1 379 ? -4.668 6.676 -0.484 1 89.56 379 GLU B N 1
ATOM 6665 C CA . GLU B 1 379 ? -5.867 6.457 -1.283 1 89.56 379 GLU B CA 1
ATOM 6666 C C . GLU B 1 379 ? -7.07 7.18 -0.68 1 89.56 379 GLU B C 1
ATOM 6668 O O . GLU B 1 379 ? -7.922 7.691 -1.408 1 89.56 379 GLU B O 1
ATOM 6673 N N . LEU B 1 380 ? -7.086 7.211 0.569 1 90.94 380 LEU B N 1
ATOM 6674 C CA . LEU B 1 380 ? -8.156 7.914 1.261 1 90.94 380 LEU B CA 1
ATOM 6675 C C . LEU B 1 380 ? -8.094 9.414 0.987 1 90.94 380 LEU B C 1
ATOM 6677 O O . LEU B 1 380 ? -9.117 10.062 0.781 1 90.94 380 LEU B O 1
ATOM 6681 N N . ALA B 1 381 ? -6.883 9.938 1.045 1 88.12 381 ALA B N 1
ATOM 6682 C CA . ALA B 1 381 ? -6.688 11.352 0.731 1 88.12 381 ALA B CA 1
ATOM 6683 C C . ALA B 1 381 ? -7.16 11.664 -0.685 1 88.12 381 ALA B C 1
ATOM 6685 O O . ALA B 1 381 ? -7.766 12.719 -0.924 1 88.12 381 ALA B O 1
ATOM 6686 N N . LEU B 1 382 ? -6.914 10.766 -1.607 1 88.81 382 LEU B N 1
ATOM 6687 C CA . LEU B 1 382 ? -7.363 10.938 -2.984 1 88.81 382 LEU B CA 1
ATOM 6688 C C . LEU B 1 382 ? -8.891 10.914 -3.066 1 88.81 382 LEU B C 1
ATOM 6690 O O . LEU B 1 382 ? -9.484 11.656 -3.846 1 88.81 382 LEU B O 1
ATOM 6694 N N . PHE B 1 383 ? -9.469 10.055 -2.297 1 91.12 383 PHE B N 1
ATOM 6695 C CA . PHE B 1 383 ? -10.922 9.961 -2.271 1 91.12 383 PHE B CA 1
ATOM 6696 C C . PHE B 1 383 ? -11.539 11.273 -1.802 1 91.12 383 PHE B C 1
ATOM 6698 O O . PHE B 1 383 ? -12.492 11.773 -2.414 1 91.12 383 PHE B O 1
ATOM 6705 N N . VAL B 1 384 ? -10.992 11.789 -0.768 1 88.19 384 VAL B N 1
ATOM 6706 C CA . VAL B 1 384 ? -11.516 13.039 -0.218 1 88.19 384 VAL B CA 1
ATOM 6707 C C . VAL B 1 384 ? -11.32 14.172 -1.221 1 88.19 384 VAL B C 1
ATOM 6709 O O . VAL B 1 384 ? -12.211 15 -1.414 1 88.19 384 VAL B O 1
ATOM 6712 N N . ARG B 1 385 ? -10.211 14.133 -1.823 1 86.06 385 ARG B N 1
ATOM 6713 C CA . ARG B 1 385 ? -9.953 15.148 -2.838 1 86.06 385 ARG B CA 1
ATOM 6714 C C . ARG B 1 385 ? -10.93 15.023 -4.004 1 86.06 385 ARG B C 1
ATOM 6716 O O . ARG B 1 385 ? -11.43 16.031 -4.516 1 86.06 385 ARG B O 1
ATOM 6723 N N . PHE B 1 386 ? -11.156 13.812 -4.367 1 87.38 386 PHE B N 1
ATOM 6724 C CA . PHE B 1 386 ? -12.078 13.539 -5.461 1 87.38 386 PHE B CA 1
ATOM 6725 C C . PHE B 1 386 ? -13.477 14.039 -5.129 1 87.38 386 PHE B C 1
ATOM 6727 O O . PHE B 1 386 ? -14.188 14.547 -6.004 1 87.38 386 PHE B O 1
ATOM 6734 N N . THR B 1 387 ? -13.828 14.008 -3.936 1 87.56 387 THR B N 1
ATOM 6735 C CA . THR B 1 387 ? -15.219 14.266 -3.561 1 87.56 387 THR B CA 1
ATOM 6736 C C . THR B 1 387 ? -15.383 15.703 -3.074 1 87.56 387 THR B C 1
ATOM 6738 O O . THR B 1 387 ? -16.469 16.281 -3.205 1 87.56 387 THR B O 1
ATOM 6741 N N . THR B 1 388 ? -14.344 16.25 -2.471 1 81.31 388 THR B N 1
ATOM 6742 C CA . THR B 1 388 ? -14.523 17.562 -1.836 1 81.31 388 THR B CA 1
ATOM 6743 C C . THR B 1 388 ? -13.516 18.562 -2.379 1 81.31 388 THR B C 1
ATOM 6745 O O . THR B 1 388 ? -13.633 19.766 -2.123 1 81.31 388 THR B O 1
ATOM 6748 N N . GLY B 1 389 ? -12.633 18.078 -3.1 1 74.62 389 GLY B N 1
ATOM 6749 C CA . GLY B 1 389 ? -11.586 18.953 -3.594 1 74.62 389 GLY B CA 1
ATOM 6750 C C . GLY B 1 389 ? -10.492 19.219 -2.574 1 74.62 389 GLY B C 1
ATOM 6751 O O . GLY B 1 389 ? -9.531 19.922 -2.855 1 74.62 389 GLY B O 1
ATOM 6752 N N . THR B 1 390 ? -10.742 18.641 -1.354 1 71.5 390 THR B N 1
ATOM 6753 C CA . THR B 1 390 ? -9.734 18.812 -0.318 1 71.5 390 THR B CA 1
ATOM 6754 C C . THR B 1 390 ? -9.273 17.453 0.218 1 71.5 390 THR B C 1
ATOM 6756 O O . THR B 1 390 ? -9.867 16.422 -0.11 1 71.5 390 THR B O 1
ATOM 6759 N N . SER B 1 391 ? -8.148 17.531 0.844 1 61.53 391 SER B N 1
ATOM 6760 C CA . SER B 1 391 ? -7.68 16.297 1.458 1 61.53 391 SER B CA 1
ATOM 6761 C C . SER B 1 391 ? -8.32 16.078 2.824 1 61.53 391 SER B C 1
ATOM 6763 O O . SER B 1 391 ? -8.117 15.039 3.457 1 61.53 391 SER B O 1
ATOM 6765 N N . SER B 1 392 ? -9.008 17.078 3.314 1 61.81 392 SER B N 1
ATOM 6766 C CA . SER B 1 392 ? -9.602 16.906 4.637 1 61.81 392 SER B CA 1
ATOM 6767 C C . SER B 1 392 ? -11.062 17.344 4.652 1 61.81 392 SER B C 1
ATOM 6769 O O . SER B 1 392 ? -11.484 18.141 3.818 1 61.81 392 SER B O 1
ATOM 6771 N N . LEU B 1 393 ? -11.828 16.547 5.379 1 60.09 393 LEU B N 1
ATOM 6772 C CA . LEU B 1 393 ? -13.234 16.922 5.531 1 60.09 393 LEU B CA 1
ATOM 6773 C C . LEU B 1 393 ? -13.422 17.812 6.75 1 60.09 393 LEU B C 1
ATOM 6775 O O . LEU B 1 393 ? -12.875 17.531 7.82 1 60.09 393 LEU B O 1
ATOM 6779 N N . VAL B 1 394 ? -13.867 19 6.406 1 56.91 394 VAL B N 1
ATOM 6780 C CA . VAL B 1 394 ? -14.172 19.922 7.496 1 56.91 394 VAL B CA 1
ATOM 6781 C C . VAL B 1 394 ? -15.305 19.359 8.352 1 56.91 394 VAL B C 1
ATOM 6783 O O . VAL B 1 394 ? -16.203 18.703 7.836 1 56.91 394 VAL B O 1
ATOM 6786 N N . GLU B 1 395 ? -15.086 19.391 9.57 1 54.22 395 GLU B N 1
ATOM 6787 C CA . GLU B 1 395 ? -16.078 18.922 10.531 1 54.22 395 GLU B CA 1
ATOM 6788 C C . GLU B 1 395 ? -17.438 19.609 10.305 1 54.22 395 GLU B C 1
ATOM 6790 O O . GLU B 1 395 ? -17.5 20.828 10.094 1 54.22 395 GLU B O 1
ATOM 6795 N N . GLY B 1 396 ? -18.438 18.812 10.211 1 59.12 396 GLY B N 1
ATOM 6796 C CA . GLY B 1 396 ? -19.797 19.297 10.078 1 59.12 396 GLY B CA 1
ATOM 6797 C C . GLY B 1 396 ? -20.328 19.219 8.664 1 59.12 396 GLY B C 1
ATOM 6798 O O . GLY B 1 396 ? -21.531 19.297 8.438 1 59.12 396 GLY B O 1
ATOM 6799 N N . GLU B 1 397 ? -19.406 19.094 7.824 1 71.19 397 GLU B N 1
ATOM 6800 C CA . GLU B 1 397 ? -19.859 19.016 6.438 1 71.19 397 GLU B CA 1
ATOM 6801 C C . GLU B 1 397 ? -20.281 17.594 6.074 1 71.19 397 GLU B C 1
ATOM 6803 O O . GLU B 1 397 ? -19.766 16.625 6.637 1 71.19 397 GLU B O 1
ATOM 6808 N N . LYS B 1 398 ? -21.391 17.625 5.273 1 84.62 398 LYS B N 1
ATOM 6809 C CA . LYS B 1 398 ? -21.891 16.328 4.816 1 84.62 398 LYS B CA 1
ATOM 6810 C C . LYS B 1 398 ? -21.578 16.109 3.34 1 84.62 398 LYS B C 1
ATOM 6812 O O . LYS B 1 398 ? -21.609 17.047 2.547 1 84.62 398 LYS B O 1
ATOM 6817 N N . LEU B 1 399 ? -21.203 14.922 3.053 1 90.12 399 LEU B N 1
ATOM 6818 C CA . LEU B 1 399 ? -21.031 14.484 1.672 1 90.12 399 LEU B CA 1
ATOM 6819 C C . LEU B 1 399 ? -22.25 13.719 1.175 1 90.12 399 LEU B C 1
ATOM 6821 O O . LEU B 1 399 ? -22.484 12.578 1.579 1 90.12 399 LEU B O 1
ATOM 6825 N N . LYS B 1 400 ? -23.016 14.406 0.379 1 92.31 400 LYS B N 1
ATOM 6826 C CA . LYS B 1 400 ? -24.219 13.773 -0.174 1 92.31 400 LYS B CA 1
ATOM 6827 C C . LYS B 1 400 ? -23.844 12.719 -1.214 1 92.31 400 LYS B C 1
ATOM 6829 O O . LYS B 1 400 ? -22.969 12.945 -2.053 1 92.31 400 LYS B O 1
ATOM 6834 N N . VAL B 1 401 ? -24.469 11.539 -1.08 1 95.75 401 VAL B N 1
ATOM 6835 C CA . VAL B 1 401 ? -24.219 10.469 -2.033 1 95.75 401 VAL B CA 1
ATOM 6836 C C . VAL B 1 401 ? -25.5 10.156 -2.803 1 95.75 401 VAL B C 1
ATOM 6838 O O . VAL B 1 401 ? -26.5 9.742 -2.211 1 95.75 401 VAL B O 1
ATOM 6841 N N . ASN B 1 402 ? -25.406 10.406 -4.082 1 93.88 402 ASN B N 1
ATOM 6842 C CA . ASN B 1 402 ? -26.516 10.102 -4.965 1 93.88 402 ASN B CA 1
ATOM 6843 C C . ASN B 1 402 ? -26.234 8.875 -5.832 1 93.88 402 ASN B C 1
ATOM 6845 O O . ASN B 1 402 ? -25.078 8.508 -6.035 1 93.88 402 ASN B O 1
ATOM 6849 N N . PHE B 1 403 ? -27.328 8.273 -6.27 1 95.38 403 PHE B N 1
ATOM 6850 C CA . PHE B 1 403 ? -27.234 7.074 -7.098 1 95.38 403 PHE B CA 1
ATOM 6851 C C . PHE B 1 403 ? -27.953 7.266 -8.422 1 95.38 403 PHE B C 1
ATOM 6853 O O . PHE B 1 403 ? -29.047 7.844 -8.461 1 95.38 403 PHE B O 1
ATOM 6860 N N . VAL B 1 404 ? -27.297 6.852 -9.492 1 93.38 404 VAL B N 1
ATOM 6861 C CA . VAL B 1 404 ? -27.906 7.016 -10.805 1 93.38 404 VAL B CA 1
ATOM 6862 C C . VAL B 1 404 ? -27.766 5.719 -11.602 1 93.38 404 VAL B C 1
ATOM 6864 O O . VAL B 1 404 ? -26.859 4.926 -11.359 1 93.38 404 VAL B O 1
ATOM 6867 N N . GLU B 1 405 ? -28.656 5.535 -12.539 1 91.56 405 GLU B N 1
ATOM 6868 C CA . GLU B 1 405 ? -28.547 4.41 -13.461 1 91.56 405 GLU B CA 1
ATOM 6869 C C . GLU B 1 405 ? -27.406 4.633 -14.461 1 91.56 405 GLU B C 1
ATOM 6871 O O . GLU B 1 405 ? -27.234 5.742 -14.969 1 91.56 405 GLU B O 1
ATOM 6876 N N . ALA B 1 406 ? -26.562 3.635 -14.516 1 87.94 406 ALA B N 1
ATOM 6877 C CA . ALA B 1 406 ? -25.438 3.754 -15.445 1 87.94 406 ALA B CA 1
ATOM 6878 C C . ALA B 1 406 ? -25.016 2.387 -15.969 1 87.94 406 ALA B C 1
ATOM 6880 O O . ALA B 1 406 ? -25.312 1.357 -15.359 1 87.94 406 ALA B O 1
ATOM 6881 N N . THR B 1 407 ? -24.344 2.4 -17.156 1 84.75 407 THR B N 1
ATOM 6882 C CA . THR B 1 407 ? -23.891 1.164 -17.781 1 84.75 407 THR B CA 1
ATOM 6883 C C . THR B 1 407 ? -22.422 0.898 -17.453 1 84.75 407 THR B C 1
ATOM 6885 O O . THR B 1 407 ? -21.922 -0.21 -17.672 1 84.75 407 THR B O 1
ATOM 6888 N N . TYR B 1 408 ? -21.797 1.906 -17.016 1 85.62 408 TYR B N 1
ATOM 6889 C CA . TYR B 1 408 ? -20.406 1.734 -16.641 1 85.62 408 TYR B CA 1
ATOM 6890 C C . TYR B 1 408 ? -20.094 2.418 -15.312 1 85.62 408 TYR B C 1
ATOM 6892 O O . TYR B 1 408 ? -20.844 3.299 -14.883 1 85.62 408 TYR B O 1
ATOM 6900 N N . PHE B 1 409 ? -19.141 1.922 -14.734 1 89 409 PHE B N 1
ATOM 6901 C CA . PHE B 1 409 ? -18.75 2.492 -13.453 1 89 409 PHE B CA 1
ATOM 6902 C C . PHE B 1 409 ? -17.984 3.795 -13.641 1 89 409 PHE B C 1
ATOM 6904 O O . PHE B 1 409 ? -16.781 3.781 -13.883 1 89 409 PHE B O 1
ATOM 6911 N N . ALA B 1 410 ? -18.656 4.863 -13.461 1 86 410 ALA B N 1
ATOM 6912 C CA . ALA B 1 410 ? -18.078 6.195 -13.609 1 86 410 ALA B CA 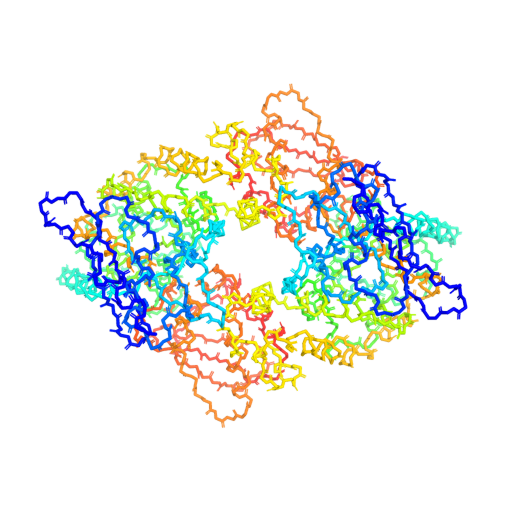1
ATOM 6913 C C . ALA B 1 410 ? -18.594 7.141 -12.531 1 86 410 ALA B C 1
ATOM 6915 O O . ALA B 1 410 ? -19.453 7.977 -12.789 1 86 410 ALA B O 1
ATOM 6916 N N . PRO B 1 411 ? -18.047 7.008 -11.352 1 89.94 411 PRO B N 1
ATOM 6917 C CA . PRO B 1 411 ? -18.453 7.945 -10.305 1 89.94 411 PRO B CA 1
ATOM 6918 C C . PRO B 1 411 ? -18.172 9.398 -10.664 1 89.94 411 PRO B C 1
ATOM 6920 O O . PRO B 1 411 ? -17.156 9.688 -11.32 1 89.94 411 PRO B O 1
ATOM 6923 N N . LYS B 1 412 ? -19.062 10.273 -10.258 1 87.5 412 LYS B N 1
ATOM 6924 C CA . LYS B 1 412 ? -18.906 11.703 -10.477 1 87.5 412 LYS B CA 1
ATOM 6925 C C . LYS B 1 412 ? -18.969 12.477 -9.164 1 87.5 412 LYS B C 1
ATOM 6927 O O . LYS B 1 412 ? -19.641 12.047 -8.219 1 87.5 412 LYS B O 1
ATOM 6932 N N . SER B 1 413 ? -18.188 13.453 -9.141 1 86.56 413 SER B N 1
ATOM 6933 C CA . SER B 1 413 ? -18.203 14.273 -7.938 1 86.56 413 SER B CA 1
ATOM 6934 C C . SER B 1 413 ? -18.375 15.758 -8.273 1 86.56 413 SER B C 1
ATOM 6936 O O . SER B 1 413 ? -17.844 16.234 -9.281 1 86.56 413 SER B O 1
ATOM 6938 N N . SER B 1 414 ? -19.25 16.406 -7.551 1 80.31 414 SER B N 1
ATOM 6939 C CA . SER B 1 414 ? -19.344 17.859 -7.535 1 80.31 414 SER B CA 1
ATOM 6940 C C . SER B 1 414 ? -18.703 18.453 -6.273 1 80.31 414 SER B C 1
ATOM 6942 O O . SER B 1 414 ? -19.375 18.562 -5.238 1 80.31 414 SER B O 1
ATOM 6944 N N . THR B 1 415 ? -17.547 18.844 -6.348 1 77.44 415 THR B N 1
ATOM 6945 C CA . THR B 1 415 ? -16.734 19.188 -5.191 1 77.44 415 THR B CA 1
ATOM 6946 C C . THR B 1 415 ? -17.281 20.422 -4.492 1 77.44 415 THR B C 1
ATOM 6948 O O . THR B 1 415 ? -17.219 20.531 -3.268 1 77.44 415 THR B O 1
ATOM 6951 N N . CYS B 1 416 ? -17.812 21.391 -5.266 1 75 416 CYS B N 1
ATOM 6952 C CA . CYS B 1 416 ? -18.359 22.609 -4.672 1 75 416 CYS B CA 1
ATOM 6953 C C . CYS B 1 416 ? -19.562 22.297 -3.801 1 75 416 CYS B C 1
ATOM 6955 O O . CYS B 1 416 ? -19.75 22.906 -2.752 1 75 416 CYS B O 1
ATOM 6957 N N . PHE B 1 417 ? -20.344 21.359 -4.289 1 76 417 PHE B N 1
ATOM 6958 C CA . PHE B 1 417 ? -21.578 21.031 -3.586 1 76 417 PHE B CA 1
ATOM 6959 C C . PHE B 1 417 ? -21.391 19.797 -2.711 1 76 417 PHE B C 1
ATOM 6961 O O . PHE B 1 417 ? -22.297 19.406 -1.969 1 76 417 PHE B O 1
ATOM 6968 N N . LYS B 1 418 ? -20.234 19.172 -2.836 1 82.38 418 LYS B N 1
ATOM 6969 C CA . LYS B 1 418 ? -19.906 17.984 -2.064 1 82.38 418 LYS B CA 1
ATOM 6970 C C . LYS B 1 418 ? -20.906 16.859 -2.318 1 82.38 418 LYS B C 1
ATOM 6972 O O . LYS B 1 418 ? -21.484 16.312 -1.375 1 82.38 418 LYS B O 1
ATOM 6977 N N . ILE B 1 419 ? -21.094 16.609 -3.578 1 86.38 419 ILE B N 1
ATOM 6978 C CA . ILE B 1 419 ? -22 15.539 -3.998 1 86.38 419 ILE B CA 1
ATOM 6979 C C . ILE B 1 419 ? -21.219 14.461 -4.746 1 86.38 419 ILE B C 1
ATOM 6981 O O . ILE B 1 419 ? -20.5 14.758 -5.707 1 86.38 419 ILE B O 1
ATOM 6985 N N . LEU B 1 420 ? -21.344 13.305 -4.266 1 93.31 420 LEU B N 1
ATOM 6986 C CA . LEU B 1 420 ? -20.828 12.125 -4.953 1 93.31 420 LEU B CA 1
ATOM 6987 C C . LEU B 1 420 ? -21.953 11.352 -5.629 1 93.31 420 LEU B C 1
ATOM 6989 O O . LEU B 1 420 ? -22.969 11.047 -4.996 1 93.31 420 LEU B O 1
ATOM 6993 N N . THR B 1 421 ? -21.812 11.141 -6.898 1 92.88 421 THR B N 1
ATOM 6994 C CA . THR B 1 421 ? -22.781 10.359 -7.648 1 92.88 421 THR B CA 1
ATOM 6995 C C . THR B 1 421 ? -22.203 9.016 -8.07 1 92.88 421 THR B C 1
ATOM 6997 O O . THR B 1 421 ? -21.188 8.961 -8.766 1 92.88 421 THR B O 1
ATOM 7000 N N . LEU B 1 422 ? -22.875 7.953 -7.629 1 95.62 422 LEU B N 1
ATOM 7001 C CA . LEU B 1 422 ? -22.406 6.605 -7.914 1 95.62 422 LEU B CA 1
ATOM 7002 C C . LEU B 1 422 ? -23.375 5.883 -8.852 1 95.62 422 LEU B C 1
ATOM 7004 O O . LEU B 1 422 ? -24.594 6.043 -8.734 1 95.62 422 LEU B O 1
ATOM 7008 N N . PRO B 1 423 ? -22.828 5.102 -9.719 1 94.12 423 PRO B N 1
ATOM 7009 C CA . PRO B 1 423 ? -23.688 4.297 -10.586 1 94.12 423 PRO B CA 1
ATOM 7010 C C . PRO B 1 423 ? -24.359 3.141 -9.844 1 94.12 423 PRO B C 1
ATOM 7012 O O . PRO B 1 423 ? -23.719 2.475 -9.023 1 94.12 423 PRO B O 1
ATOM 7015 N N . ARG B 1 424 ? -25.578 2.932 -10.203 1 93.5 424 ARG B N 1
ATOM 7016 C CA . ARG B 1 424 ? -26.312 1.767 -9.711 1 93.5 424 ARG B CA 1
ATOM 7017 C C . ARG B 1 424 ? -25.922 0.512 -10.492 1 93.5 424 ARG B C 1
ATOM 7019 O O . ARG B 1 424 ? -26.5 0.215 -11.531 1 93.5 424 ARG B O 1
ATOM 7026 N N . MET B 1 425 ? -25 -0.189 -9.93 1 91 425 MET B N 1
ATOM 7027 C CA . MET B 1 425 ? -24.531 -1.403 -10.586 1 91 425 MET B CA 1
ATOM 7028 C C . MET B 1 425 ? -24.344 -2.531 -9.578 1 91 425 MET B C 1
ATOM 7030 O O . MET B 1 425 ? -23.859 -2.299 -8.469 1 91 425 MET B O 1
ATOM 7034 N N . VAL B 1 426 ? -24.766 -3.611 -10.008 1 86.5 426 VAL B N 1
ATOM 7035 C CA . VAL B 1 426 ? -24.531 -4.793 -9.188 1 86.5 426 VAL B CA 1
ATOM 7036 C C . VAL B 1 426 ? -23.109 -5.293 -9.398 1 86.5 426 VAL B C 1
ATOM 7038 O O . VAL B 1 426 ? -22.703 -5.59 -10.523 1 86.5 426 VAL B O 1
ATOM 7041 N N . MET B 1 427 ? -22.406 -5.27 -8.328 1 88.06 427 MET B N 1
ATOM 7042 C CA . MET B 1 427 ? -21.047 -5.797 -8.398 1 88.06 427 MET B CA 1
ATOM 7043 C C . MET B 1 427 ? -20.562 -6.227 -7.02 1 88.06 427 MET B C 1
ATOM 7045 O O . MET B 1 427 ? -21.141 -5.844 -6.004 1 88.06 427 MET B O 1
ATOM 7049 N N . SER B 1 428 ? -19.562 -7.129 -7.055 1 90.06 428 SER B N 1
ATOM 7050 C CA . SER B 1 428 ? -18.922 -7.496 -5.797 1 90.06 428 SER B CA 1
ATOM 7051 C C . SER B 1 428 ? -18.156 -6.32 -5.199 1 90.06 428 SER B C 1
ATOM 7053 O O . SER B 1 428 ? -17.844 -5.352 -5.902 1 90.06 428 SER B O 1
ATOM 7055 N N . PHE B 1 429 ? -17.859 -6.422 -3.947 1 94.44 429 PHE B N 1
ATOM 7056 C CA . PHE B 1 429 ? -17.078 -5.355 -3.328 1 94.44 429 PHE B CA 1
ATOM 7057 C C . PHE B 1 429 ? -15.703 -5.25 -3.973 1 94.44 429 PHE B C 1
ATOM 7059 O O . PHE B 1 429 ? -15.203 -4.145 -4.199 1 94.44 429 PHE B O 1
ATOM 7066 N N . MET B 1 430 ? -15.086 -6.379 -4.195 1 93.56 430 MET B N 1
ATOM 7067 C CA . MET B 1 430 ? -13.742 -6.363 -4.758 1 93.56 430 MET B CA 1
ATOM 7068 C C . MET B 1 430 ? -13.719 -5.645 -6.102 1 93.56 430 MET B C 1
ATOM 7070 O O . MET B 1 430 ? -12.797 -4.883 -6.391 1 93.56 430 MET B O 1
ATOM 7074 N N . ARG B 1 431 ? -14.742 -5.875 -6.863 1 91.44 431 ARG B N 1
ATOM 7075 C CA . ARG B 1 431 ? -14.836 -5.184 -8.141 1 91.44 431 ARG B CA 1
ATOM 7076 C C . ARG B 1 431 ? -15.086 -3.691 -7.941 1 91.44 431 ARG B C 1
ATOM 7078 O O . ARG B 1 431 ? -14.484 -2.859 -8.625 1 91.44 431 ARG B O 1
ATOM 7085 N N . PHE B 1 432 ? -15.992 -3.395 -7.047 1 94.44 432 PHE B N 1
ATOM 7086 C CA . PHE B 1 432 ? -16.266 -2.008 -6.695 1 94.44 432 PHE B CA 1
ATOM 7087 C C . PHE B 1 432 ? -14.984 -1.288 -6.297 1 94.44 432 PHE B C 1
ATOM 7089 O O . PHE B 1 432 ? -14.711 -0.183 -6.77 1 94.44 432 PHE B O 1
ATOM 7096 N N . ARG B 1 433 ? -14.211 -1.922 -5.48 1 95.19 433 ARG B N 1
ATOM 7097 C CA . ARG B 1 433 ? -12.953 -1.371 -4.973 1 95.19 433 ARG B CA 1
ATOM 7098 C C . ARG B 1 433 ? -11.961 -1.156 -6.105 1 95.19 433 ARG B C 1
ATOM 7100 O O . ARG B 1 433 ? -11.336 -0.097 -6.199 1 95.19 433 ARG B O 1
ATOM 7107 N N . GLN B 1 434 ? -11.812 -2.117 -6.895 1 91.69 434 GLN B N 1
ATOM 7108 C CA . GLN B 1 434 ? -10.867 -2.043 -8.008 1 91.69 434 GLN B CA 1
ATOM 7109 C C . GLN B 1 434 ? -11.242 -0.917 -8.969 1 91.69 434 GLN B C 1
ATOM 7111 O O . GLN B 1 434 ? -10.383 -0.151 -9.406 1 91.69 434 GLN B O 1
ATOM 7116 N N . GLU B 1 435 ? -12.492 -0.839 -9.305 1 90.94 435 GLU B N 1
ATOM 7117 C CA . GLU B 1 435 ? -12.953 0.191 -10.234 1 90.94 435 GLU B CA 1
ATOM 7118 C C . GLU B 1 435 ? -12.789 1.585 -9.633 1 90.94 435 GLU B C 1
ATOM 7120 O O . GLU B 1 435 ? -12.359 2.514 -10.32 1 90.94 435 GLU B O 1
ATOM 7125 N N . PHE B 1 436 ? -13.141 1.691 -8.391 1 93.75 436 PHE B N 1
ATOM 7126 C CA . PHE B 1 436 ? -13.039 2.996 -7.75 1 93.75 436 PHE B CA 1
ATOM 7127 C C . PHE B 1 436 ? -11.586 3.439 -7.645 1 93.75 436 PHE B C 1
ATOM 7129 O O . PHE B 1 436 ? -11.266 4.609 -7.867 1 93.75 436 PHE B O 1
ATOM 7136 N N . LEU B 1 437 ? -10.711 2.494 -7.305 1 92.75 437 LEU B N 1
ATOM 7137 C CA . LEU B 1 437 ? -9.289 2.803 -7.227 1 92.75 437 LEU B CA 1
ATOM 7138 C C . LEU B 1 437 ? -8.75 3.219 -8.594 1 92.75 437 LEU B C 1
ATOM 7140 O O . LEU B 1 437 ? -7.898 4.105 -8.688 1 92.75 437 LEU B O 1
ATOM 7144 N N . SER B 1 438 ? -9.227 2.543 -9.555 1 88.19 438 SER B N 1
ATOM 7145 C CA . SER B 1 438 ? -8.82 2.902 -10.906 1 88.19 438 SER B CA 1
ATOM 7146 C C . SER B 1 438 ? -9.195 4.34 -11.242 1 88.19 438 SER B C 1
ATOM 7148 O O . SER B 1 438 ? -8.414 5.07 -11.852 1 88.19 438 SER B O 1
ATOM 7150 N N . VAL B 1 439 ? -10.312 4.766 -10.805 1 88.31 439 VAL B N 1
ATOM 7151 C CA . VAL B 1 439 ? -10.797 6.125 -11.023 1 88.31 439 VAL B CA 1
ATOM 7152 C C . VAL B 1 439 ? -9.93 7.113 -10.242 1 88.31 439 VAL B C 1
ATOM 7154 O O . VAL B 1 439 ? -9.508 8.141 -10.781 1 88.31 439 VAL B O 1
ATOM 7157 N N . LEU B 1 440 ? -9.625 6.77 -9.031 1 88.75 440 LEU B N 1
ATOM 7158 C CA . LEU B 1 440 ? -8.875 7.668 -8.156 1 88.75 440 LEU B CA 1
ATOM 7159 C C . LEU B 1 440 ? -7.434 7.812 -8.625 1 88.75 440 LEU B C 1
ATOM 7161 O O . LEU B 1 440 ? -6.848 8.891 -8.531 1 88.75 440 LEU B O 1
ATOM 7165 N N . ASN B 1 441 ? -6.879 6.742 -9.102 1 85.12 441 ASN B N 1
ATOM 7166 C CA . ASN B 1 441 ? -5.469 6.742 -9.469 1 85.12 441 ASN B CA 1
ATOM 7167 C C . ASN B 1 441 ? -5.25 7.383 -10.836 1 85.12 441 ASN B C 1
ATOM 7169 O O . ASN B 1 441 ? -4.121 7.727 -11.195 1 85.12 441 ASN B O 1
ATOM 7173 N N . ASN B 1 442 ? -6.242 7.484 -11.523 1 78.94 442 ASN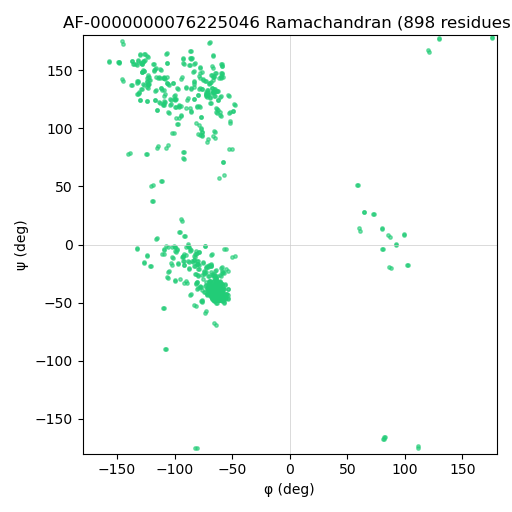 B N 1
ATOM 7174 C CA . ASN B 1 442 ? -6.145 8.195 -12.797 1 78.94 442 ASN B CA 1
ATOM 7175 C C . ASN B 1 442 ? -6.504 9.672 -12.641 1 78.94 442 ASN B C 1
ATOM 7177 O O . ASN B 1 442 ? -7.543 10.109 -13.125 1 78.94 442 ASN B O 1
ATOM 7181 N N . LYS B 1 443 ? -5.629 10.375 -12.078 1 64.62 443 LYS B N 1
ATOM 7182 C CA . LYS B 1 443 ? -5.863 11.773 -11.719 1 64.62 443 LYS B CA 1
ATOM 7183 C C . LYS B 1 443 ? -6.059 12.633 -12.961 1 64.62 443 LYS B C 1
ATOM 7185 O O . LYS B 1 443 ? -6.777 13.633 -12.922 1 64.62 443 LYS B O 1
ATOM 7190 N N . LEU B 1 444 ? -5.414 12.156 -13.945 1 56.72 444 LEU B N 1
ATOM 7191 C CA . LEU B 1 444 ? -5.52 12.914 -15.188 1 56.72 444 LEU B CA 1
ATOM 7192 C C . LEU B 1 444 ? -6.938 12.836 -15.742 1 56.72 444 LEU B C 1
ATOM 7194 O O . LEU B 1 444 ? -7.336 13.688 -16.547 1 56.72 444 LEU B O 1
ATOM 7198 N N . SER B 1 445 ? -7.578 12.094 -15.164 1 59 445 SER B N 1
ATOM 7199 C CA . SER B 1 445 ? -8.922 11.922 -15.711 1 59 445 SER B CA 1
ATOM 7200 C C . SER B 1 445 ? -9.945 12.727 -14.922 1 59 445 SER B C 1
ATOM 7202 O O . SER B 1 445 ? -11.117 12.805 -15.305 1 59 445 SER B O 1
ATOM 7204 N N . TRP B 1 446 ? -9.305 13.344 -13.914 1 67.44 446 TRP B N 1
ATOM 7205 C CA . TRP B 1 446 ? -10.242 14.172 -13.156 1 67.44 446 TRP B CA 1
ATOM 7206 C C . TRP B 1 446 ? -10.57 15.453 -13.922 1 67.44 446 TRP B C 1
ATOM 7208 O O . TRP B 1 446 ? -9.672 16.219 -14.266 1 67.44 446 TRP B O 1
ATOM 7218 N N . ARG B 1 447 ? -11.617 15.477 -14.672 1 57.34 447 ARG B N 1
ATOM 7219 C CA . ARG B 1 447 ? -11.992 16.703 -15.359 1 57.34 447 ARG B CA 1
ATOM 7220 C C . ARG B 1 447 ? -13.094 17.438 -14.609 1 57.34 447 ARG B C 1
ATOM 7222 O O . ARG B 1 447 ? -14.117 16.844 -14.25 1 57.34 447 ARG B O 1
ATOM 7229 N N . LEU B 1 448 ? -12.625 18.578 -14.266 1 53.47 448 LEU B N 1
ATOM 7230 C CA . LEU B 1 448 ? -13.617 19.391 -13.586 1 53.47 448 LEU B CA 1
ATOM 7231 C C . LEU B 1 448 ? -14.539 20.078 -14.586 1 53.47 448 LEU B C 1
ATOM 7233 O O . LEU B 1 448 ? -14.086 20.625 -15.594 1 53.47 448 LEU B O 1
ATOM 7237 N N . HIS B 1 449 ? -15.727 19.516 -14.641 1 54.81 449 HIS B N 1
ATOM 7238 C CA . HIS B 1 449 ? -16.688 20.172 -15.523 1 54.81 449 HIS B CA 1
ATOM 7239 C C . HIS B 1 449 ? -17.812 20.828 -14.727 1 54.81 449 HIS B C 1
ATOM 7241 O O . HIS B 1 449 ? -18.125 20.391 -13.617 1 54.81 449 HIS B O 1
ATOM 7247 N N . ASP B 1 450 ? -18.172 22.125 -15.055 1 42.78 450 ASP B N 1
ATOM 7248 C CA . ASP B 1 450 ? -19.375 22.766 -14.547 1 42.78 450 ASP B CA 1
ATOM 7249 C C . ASP B 1 450 ? -20.641 22.172 -15.18 1 42.78 450 ASP B C 1
ATOM 7251 O O . ASP B 1 450 ? -20.672 21.938 -16.391 1 42.78 450 ASP B O 1
ATOM 7255 N N . ASP B 1 451 ? -21.25 21.141 -14.586 1 40.19 451 ASP B N 1
ATOM 7256 C CA . ASP B 1 451 ? -22.547 20.891 -15.227 1 40.19 451 ASP B CA 1
ATOM 7257 C C . ASP B 1 451 ? -23.391 22.156 -15.297 1 40.19 451 ASP B C 1
ATOM 7259 O O . ASP B 1 451 ? -23.359 22.984 -14.375 1 40.19 451 ASP B O 1
#

Secondary structure (DSSP, 8-state):
-HHHHHHHHHSPPPPTTS-EEEEEEEETTTEEEEEEEETT-BHHHHHHHHHHHSSSTTSEEEEETT--EE-TTSBP-SEEEEEEE-SS---TT--------------HHHHHHHHHHHHHHHHHHHHHHHT-EEEEEE-STTHHHHHHHHHTSTTGGGSEEEEEETT----SHHHHHHHHHHHHHHHHHTSEESSSEE--TTS-HHHHHHHHHHHHHHHHHH----TTB-HHHHHHHHHS---HHHHHHHHHHHS-HHHHHHHHHHHTTS---HHHHHHHHHTTT--SPP-TTTHHHHHHHHHIIIIIITTHHHHHHHHHTS-SGGGG--HHHHHHHHHHHS--HHHHHHHEEE---SHHHHHHHHHHHHHHHHS-HHHHHHHHHHHHSSSSPPTT--EEEEEEE-SS---EEETTTTEEEEEE----HHHHHHHHHHHHH-GGG------/-HHHHHHHHHSPPPPTTS-EEEEEEEETTTEEEEEEEETT-BHHHHHHHHHHHSSSTTSEEEEETT--EE-TTSBP-SEEEEEEE-SS---TT--------------HHHHHHHHHHHHHHHHHHHHHHHT-EEEEEE-STTHHHHHHHHHTSTTGGGSEEEEEETT----SHHHHHHHHHHHHHHHHHTSEESSSEE--TTS-HHHHHHHHHHHHHHHHHH----TTB-HHHHHHHHHS---HHHHHHHHHHHS-HHHHHHHHHHHTTS---HHHHHHHHHTTT--SPP-TTTHHHHHHHHHIIIIIITTHHHHHHHHHTS-SGGGG--HHHHHHHHHHHS--HHHHHHHEEE---SHHHHHHHHHHHHHHHHS-HHHHHHHHHHHHSSSSPPTT--EEEEEEE-SS---EEETTTTEEEEEE----HHHHHHHHHHHHH-GGG------

Solvent-accessible surface area (backbone atoms only — not comparable to full-atom values): 47516 Å² total; per-residue (Å²): 101,63,67,34,33,56,51,29,68,64,55,73,63,48,56,92,88,43,72,56,28,50,37,30,36,40,34,90,85,76,41,76,46,75,47,58,33,38,68,73,34,37,24,34,58,50,49,23,43,50,15,46,69,39,95,58,41,49,30,40,40,41,15,36,59,30,64,26,59,56,28,14,54,36,67,47,64,64,42,60,28,35,52,41,82,38,94,61,63,58,62,46,71,54,76,61,86,63,49,85,40,68,74,49,81,76,64,73,78,43,48,64,32,40,55,51,46,50,51,53,36,50,53,53,33,50,51,17,48,73,62,33,76,45,81,46,76,36,42,76,92,44,31,56,62,41,50,48,58,55,55,64,41,87,67,51,87,58,29,30,72,48,40,32,52,60,95,46,66,38,74,58,70,26,38,28,36,33,49,52,46,51,31,45,57,51,50,54,73,65,31,34,47,55,62,15,24,42,70,43,88,84,58,51,66,71,55,34,30,34,49,16,39,50,46,41,47,38,27,43,73,68,59,42,55,72,60,36,47,35,56,44,41,53,43,28,69,74,68,69,59,76,54,68,63,49,36,32,49,38,38,43,32,28,35,44,69,47,50,34,48,49,53,49,35,27,47,57,65,74,46,90,52,58,68,61,50,40,60,62,34,40,78,47,70,40,80,67,82,71,42,59,83,46,40,63,59,54,42,37,53,31,21,46,41,61,52,38,58,67,34,35,66,57,49,47,45,17,54,70,40,35,55,67,70,66,70,73,50,48,74,67,34,51,53,39,52,43,61,51,19,42,62,46,48,70,62,54,56,69,23,50,44,70,62,66,85,51,71,66,46,50,53,50,50,50,41,50,51,50,42,51,58,38,47,53,71,70,54,43,28,43,50,35,28,57,32,42,15,27,44,35,68,61,88,87,54,60,36,35,33,41,69,40,86,50,96,58,91,63,70,42,52,41,29,76,75,20,30,35,36,37,47,58,66,92,68,54,59,53,51,49,45,52,54,50,48,52,55,59,71,38,57,85,65,66,67,58,65,65,128,102,63,68,33,33,57,51,30,69,63,54,71,63,47,55,94,88,44,72,56,28,49,37,30,37,40,34,89,86,76,44,76,47,75,46,57,33,38,67,75,34,36,24,35,59,50,48,23,42,49,16,47,70,40,95,57,42,48,29,37,43,41,15,36,61,32,62,25,57,56,26,14,56,35,68,46,63,63,41,58,29,34,55,41,82,38,95,60,63,57,62,48,72,51,76,60,85,61,50,88,39,71,74,52,83,75,63,74,80,43,48,63,34,40,54,52,46,49,51,52,35,50,54,54,33,50,51,17,48,73,62,33,76,44,81,47,75,33,41,75,92,45,31,57,62,41,51,49,57,55,55,65,41,86,68,50,85,57,29,28,72,47,39,33,50,61,95,44,67,36,73,59,71,22,38,28,36,33,50,52,45,51,31,45,56,51,51,53,73,66,31,36,46,55,62,15,25,42,72,44,88,84,59,52,67,70,54,33,30,32,48,16,39,49,46,41,48,38,28,42,72,68,60,41,54,72,61,38,47,35,57,48,40,54,43,28,70,74,67,69,62,76,54,67,65,48,36,33,50,38,37,42,31,27,36,45,70,47,50,34,48,50,52,52,33,28,48,58,64,74,46,89,51,57,67,62,50,40,60,62,33,41,78,47,70,39,81,67,84,72,43,60,83,45,40,63,59,53,41,36,53,30,20,46,40,59,52,38,59,66,34,36,67,58,49,45,44,16,55,70,38,34,54,68,69,66,71,72,50,50,74,66,32,51,52,40,52,43,60,50,18,40,62,47,48,70,62,53,57,69,24,51,44,69,62,67,86,50,70,66,45,50,52,51,49,49,42,50,50,50,42,52,57,38,46,53,70,69,54,42,26,42,49,35,26,57,31,43,14,26,43,35,67,62,87,87,54,60,38,36,32,42,72,40,87,50,95,57,91,62,70,42,54,40,29,75,76,21,31,33,35,36,47,56,65,92,68,55,58,51,51,51,44,52,53,51,48,53,56,58,72,37,57,85,66,64,68,56,66,65,128